Protein AF-A0A397BY00-F1 (afdb_monomer)

Solvent-accessible surface area (backbone atoms only — not comparable to full-atom values): 63494 Å² total; per-residue (Å²): 123,67,53,46,74,51,67,62,81,78,91,78,83,91,75,95,66,99,70,78,85,80,68,54,80,47,77,47,72,66,68,68,56,61,48,43,32,54,50,51,52,50,39,51,76,71,69,49,89,72,58,67,69,62,51,53,54,23,52,58,45,61,71,48,46,62,42,55,51,46,40,40,52,33,49,52,48,44,56,52,46,61,71,66,58,50,81,83,52,42,61,46,45,42,63,54,54,47,54,45,50,52,59,59,52,54,44,74,39,96,91,39,67,66,40,85,85,42,93,58,51,62,60,50,28,51,56,50,34,55,48,37,50,55,44,48,55,53,50,53,52,48,53,54,55,47,55,55,47,51,52,42,55,52,46,64,73,69,63,75,94,51,62,70,62,53,53,56,40,52,54,52,46,41,52,56,49,51,53,46,51,74,71,64,50,50,56,48,62,61,44,42,52,52,50,47,48,54,52,35,51,54,53,22,57,48,52,51,52,53,49,52,51,51,43,49,50,56,70,38,79,55,74,65,81,80,73,79,57,88,86,69,72,53,69,27,34,46,41,73,57,96,84,39,67,44,57,46,64,41,72,66,54,54,50,51,54,54,49,53,49,55,49,47,61,52,45,62,57,32,69,39,73,55,72,71,75,72,56,88,77,58,81,80,59,67,93,79,68,80,80,77,68,98,58,59,74,69,54,57,52,50,54,48,50,75,41,23,39,51,65,27,69,75,69,41,68,90,56,57,71,55,49,43,50,50,52,51,52,50,47,51,47,57,49,48,57,56,49,47,64,60,46,58,56,43,52,75,68,75,55,56,72,68,60,55,52,64,70,71,46,93,82,51,70,70,59,55,56,50,51,60,52,51,58,59,55,63,56,66,71,69,77,59,90,74,52,63,50,71,53,16,54,33,36,43,36,40,56,72,41,55,60,53,51,54,56,53,53,51,52,54,55,52,53,53,53,50,52,54,50,53,52,52,48,52,52,54,53,52,51,46,52,52,56,51,51,56,40,55,56,62,68,70,68,70,94,85,59,60,79,70,55,50,53,53,53,54,52,51,58,53,54,54,59,61,50,55,62,58,55,51,57,54,54,56,51,56,57,51,53,54,52,52,41,60,75,70,68,58,83,82,61,96,84,58,77,58,67,70,62,48,54,51,56,54,56,54,42,56,57,54,57,53,60,57,56,63,61,59,68,77,64,44,75,74,59,49,64,63,55,55,63,60,47,58,64,52,55,63,56,52,59,60,56,52,60,59,48,77,78,66,71,91,67,65,55,87,84,54,57,51,68,66,55,48,57,56,46,52,59,52,47,58,56,50,52,53,54,45,50,58,47,48,55,51,49,51,56,39,59,78,49,61,73,84,76,88,76,87,90,74,97,81,81,80,64,65,65,68,47,48,55,51,48,51,48,55,49,47,51,49,52,44,50,48,41,54,52,49,40,52,52,49,52,56,51,50,56,55,30,68,37,44,55,86,78,60,48,52,69,59,51,49,49,52,51,48,53,52,48,49,56,62,64,69,50,55,76,82,57,64,72,39,61,39,47,54,55,54,51,55,51,54,52,52,55,58,69,48,40,63,58,53,42,61,68,67,37,88,42,60,47,72,74,53,50,60,50,50,36,61,74,61,71,50,87,67,51,82,90,70,34,29,42,40,65,54,63,73,57,46,48,83,81,81,46,49,69,64,52,51,52,52,51,52,50,26,45,52,37,40,56,52,52,53,48,54,48,50,55,50,53,48,52,70,67,36,58,61,49,68,45,77,45,92,88,75,41,48,45,82,56,64,62,68,65,53,50,54,54,49,52,52,51,49,53,49,56,58,54,44,67,73,41,94,55,30,78,87,46,44,70,62,52,50,56,48,49,53,52,49,53,53,45,50,56,41,46,62,40,44,57,53,34,52,54,53,46,56,55,50,46,52,56,52,73,70,20,74,48,46,39,71,77,40,49,70,52,44,56,54,47,52,55,44,50,55,51,51,48,51,51,31,50,56,36,71,77,44,38,33,47,59,61,48,68,60,43,82,66,48,59,63,49,36,49,52,44,35,52,54,49,52,52,41,51,50,54,49,51,56,49,52,52,52,50,23,72,69,28,64,52,46,72,64,45,53,72,67,61,48,49,55,40,56,34,40,33,84,38,68,75,76,39,30,84,52,34,53,60,59,30,93,66,37,40,40,71,38,38,87,45,88,91,42,73,70,35,35,43,24,42,24,26,82,77,67,53,74,49,68,40,80,68,62,47,53,48,73,78,80,49,49,51,49,56,56,36,52,49,49,50,54,50,41,52,53,53,31,54,54,50,51,34,54,53,48,43,57,53,70,70,44,92,85,62,58,68,66,65,53,53,71,73,43,58,61,71,44,47,49,50,33,51,52,51,51,52,50,51,53,52,50,54,36,53,74,68,76,45,66,75,41,63,67,58,33,52,53,38,50,50,54,42,50,58,47,59,62,54,68,74,49,98,63,59,71,56,61,45,53,41,48,54,54,46,44,55,49,38,52,50,52,33,54,52,37,57,49,56,48,69,50,82,85,129

Secondary structure (DSSP, 8-state):
----B---------------------B---HHHHHHHHHHHHHHHTT----HHHHHHHHHHHHHHHHHHHHHHHHHHHHHHHHH--GGGHHHHHHHHHHHHHHHHGGGSTT----TT-TTHHHHHHHHHHHHHHHHHHHHHHHHHHHHHHHHHHHHHH--S-HHHHHHHHHHHHHHHHHHHHTT-TTHHHHHHHHHHHHHHHHHHHHHHHHHHHHHHHH--S-TTSSS-TT--EEEEEEEETTEEEEES-HHHHHHHHHHHHHHHHHHHHTSBPP-S--TTTTT--TTGGG-S---HHHHHHHHHHHBGGGHHHHSPTTHHHHHHHHHHHHHHHHHHHHHHHHGGGHHHHS-HHHHHHHH-SS-HHHHHHHHHHHHHHHGGG-----EEEETTEEEE-HHHHHHHHHHHHHHHHHHHHHHHHHHHHHHHHHHHHHHHHHHHHHH--S-S-HHHHHHHHHHHHHHHHHHHHHHHHHHHHHHHHHHHHHTT----TTPPPHHHHHHHHHHHHHHHHHHHHHHGGGHHHHHHHHHHHHHHHHHHHHHHHHHHHTT----TTTS-HHHHHHHHHHHHHHHHHHHHHHHHHHHHHHHTT---S--S-TTSSSHHHHHHHHHHHHHHHHHHHHHHHHHHHHHHHHHHTSBTTT--HHHHHHHHHHHHHHHHTS-TTTTTSHHHHHHHHHHHHHHHHHHHHHHHTSTT--HHHHHHHHHHTT--S-TTT-BHHHHHHTTHHHHSHHHHHHHHHHHHHHHHHHHHHHHHHHHHHH-BPPEEEETTTEEEE--HHHHHHHHHHHHHHHHHHTTSTTGGGTHHHHHHHHHHHHHHHHHHHHHHHHHHHHHHHHHHHHH-HHHHHH-HHHHHHHHHHHHHHHHHHHHHHH--BHHHHHTSTTHHHHHHHHHHHHHHHHHHHHHHHHHHHHHSGGGGGS-HHHHHHHHHTTT-HHHHHHHHHHH-SS--EEE---SS-TT-EEEEE-TT--EEEEEEEE-TTSS---HHHHHHHHHHHHHHHHHHHHHHHHHHHT-TT--HHHHHHHS-HHHHHHHHHHHHHHHHHHHHHTT----HHHHHHHHHHHHHHHHHHTS---HHHHHHHHHHHHHHHHHHHHHHHHTTSPP-

Sequence (1117 aa):
IVLHIVSKQQPLPATETDDGVDRDLSVAFNHQIVTLFKEVRNLEWLGYRVPFTLKMIAEDAKDKYPHAMSLDASLKAYASVCKRIKPAFETLCASFVRQVRTTIAKTFAKDNEIRWHADHLAEYALDLATKVELLCDKVDELGRKQLEIESHVDAMRRTGGDDPSLQASLERIQATVDELNLAGYSNLPVFVNQLNHTIGTVLAERLERELRHWVYAFTTDSHPVDHGFNNVVTAHQVLLQNQLLVLQPSVDQARSQWLAQLERMVAAVCNLDKINSATYDAFNKPAAASASSSTSPVRRRQKRKDQCFQDVLALLPRGLLLEAYETLLHKLRLMDEYVHTWLQYQALWDMDAQRVIASVGDQDIAKWEQLLVEIKRERTMFDSVATTKCFGPMSVHFHQVQAQVNVKYDLWHTEFLAFFGDMLSAHIAAFYAQVSTKRTTLEQHTLEAATSHVVATVTMVQDLRAHAVTWQHQMDAFSSGEKVLKRQRFKFPSTWPELGNVQGEWAAFLQLLQRKTDAMESQLPQLQAKIIDEHASLVAKIHATIADWDASKPLQGGVVAPKVALERLVVFDSRLALLAHESQQMDAARRALNLVGGRQHDDNMMTDDKTGLQRTMDELTGLREVWEQLAAVSARLDELKDTLWSAIQPRKLRKHLDDVLDMLKAFPARMQQYEAFEFFMATVQTYKAMNPLLGELKSDSIRERHWKQILRLLQVTSSFTELSLRHLWDAKLLTVHDASVKDIIRTAQGEMALDEFVRQVSEHWTTFALDLVNYQNRCRIIKGWDDMFAKLDEHLNSLQSMKQSPYYRVFAEQAESWEDRLTKVQSIFDYWIDVQRRWVYLEGIFFGSADIKQQLPKEYMRFQSVDNEFVSTMKRVSHKPLILDVAGIPNLYQSLERQQDMMGSIQRALGDYLERQRAAFPRFYFVGDEDLLEMIGNSKEPKQIQRHLSKMFAGIASFDMSDVANPNLITGLVSREGELVRLRDPVDPHAHDARINVWLALVEAQMRTTLAALLEDAVAQMADAGVNYIDWIELFPAQIVLLATQIQWTAQMESVLKANSSDFAGVTAHVERGLHILSEKVLFDLPQETRKKYEQLITELVHQRDVSRRLSKAPTL

InterPro domains:
  IPR013594 Dynein heavy chain, tail [PF08385] (24-124)
  IPR013602 Dynein heavy chain, linker [PF08393] (613-1017)
  IPR026983 Dynein heavy chain [PTHR46532] (177-1113)
  IPR042222 Dynein heavy chain, domain 2, N-terminal [G3DSA:1.20.140.100] (768-918)
  IPR042228 Dynein heavy chain, linker, subdomain 3 [G3DSA:3.20.180.20] (920-1022)

Organism: Aphanomyces astaci (NCBI:txid112090)

Foldseek 3Di:
DWFDQDFDDDDDDDDDDPDDDDGQGAGDDDCVLVVLLVVVVVCVVVVHDDPPVSVVSSVLCVVCVVLSVLQRVLSVLLVVLVVLDDPLCCQQLVVLNVLLVVLVVQCVDPVHPDTSPDPCSNVSSVSNNVSSVVSVVVSVVVVVLVVLLVVLLVVLLVDPDDLVSNLVSQVSNLVSLVVSLVVPGPPSVVSLVVSLVSSLLSLLVVLQVVLVLLLVLQVDQDELPPRPPVPDQAEWEFDQDPLATDIPPDLVVVVVVVVVVLVCSVCSQFQHFRRDNDCVVVVPDDPPPPPPDDDDPVVVVVVSNVTTSNCSVVSHDPCSSVSSVVSSVVLSVVVVVVVVVVNVLSCLVVDDLVVVDVVVDLPDLPVLLVVLVVLVVVLVVLPDPDQWGGRRSYIYGYNVVSVVSNVSSVVSSVVSLVSSLVSLQVVLVVLLVVLVVLLVVLVPDDCPDDPVSNLVNLVSLVVVVVVLVVSVVVLVSSVVSVVSSVVVVHDDDPSRPDSVVSVVSSVVSVVSSVVVVVVSVPPQPPLQPVLVVLQVVLLVLQVVLLVVLVVDQDFDQPPDDLVRNLVVLVVSLVVLVVSVVSNVVSVSSCVSRVVVDDDDDDPPDPPVSVCSSVVSNVVSVLSNVLSVLVNVLVVLVVVQQQAALVPDDLVVVLVSLVVSLVSLVPDDPVSCPGPSSVVSNVLSVLVNVCSVVSVLVPDPLDDPVLVVVVCVVLVPPDDSRNDGNNSVSVSSCPPDCVVVNVVSSVLSVLLVVVVVLLVVLVVCLQPDFFDWPDDPVLFTDGDDLVVVVVVLVVSLVVLVVLVVDPSCPVCVVSSVVSNVLSVLLVLLSVLRVLLVVLLVVVCCLPVVFPQVCVVCVVLVVLSVVLVVLVSVLRVVCVVPRRSSVSSVPPCSSVSSVVSSVSSVVSVVVLVVVLVVLCVLAVLCVLPDSVLSSQCQRPLQPQVSNLPCVVSSDVFFNGFDQPDPVGSQKGQWTAGPQGDTQGFPDIQHCPPPDSGNSVSVVVVVVRVVVSLVVLLVVLLVVVPDPPDDPLVSLVVGALVSNQVSVVVVLVVLVVVCVVVVHLPLVVSLVVLVVLLVVLVVVLPDDDPPRSNVSSVVNNVSSVVSNVVSVVSSPDDRD

pLDDT: mean 77.97, std 13.55, range [28.88, 94.75]

Mean predicted aligned error: 22.52 Å

Structure (mmCIF, N/CA/C/O backbone):
data_AF-A0A397BY00-F1
#
_entry.id   AF-A0A397BY00-F1
#
loop_
_atom_site.group_PDB
_atom_site.id
_atom_site.type_symbol
_atom_site.label_atom_id
_atom_site.label_alt_id
_atom_site.label_comp_id
_atom_site.label_asym_id
_atom_site.label_entity_id
_atom_site.label_seq_id
_atom_site.pdbx_PDB_ins_code
_atom_site.Cartn_x
_atom_site.Cartn_y
_atom_site.Cartn_z
_atom_site.occupancy
_atom_site.B_iso_or_equiv
_atom_site.auth_seq_id
_atom_site.auth_comp_id
_atom_site.auth_asym_id
_atom_site.auth_atom_id
_atom_site.pdbx_PDB_model_num
ATOM 1 N N . ILE A 1 1 ? 47.058 56.310 -39.323 1.00 33.47 1 ILE A N 1
ATOM 2 C CA . ILE A 1 1 ? 45.690 55.999 -38.841 1.00 33.47 1 ILE A CA 1
ATOM 3 C C . ILE A 1 1 ? 45.846 54.903 -37.808 1.00 33.47 1 ILE A C 1
ATOM 5 O O . ILE A 1 1 ? 46.424 53.874 -38.140 1.00 33.47 1 ILE A O 1
ATOM 9 N N . VAL A 1 2 ? 45.466 55.148 -36.558 1.00 34.44 2 VAL A N 1
ATOM 10 C CA . VAL A 1 2 ? 45.590 54.146 -35.493 1.00 34.44 2 VAL A CA 1
ATOM 11 C C . VAL A 1 2 ? 44.191 53.626 -35.200 1.00 34.44 2 VAL A C 1
ATOM 13 O O . VAL A 1 2 ? 43.306 54.416 -34.886 1.00 34.44 2 VAL A O 1
ATOM 16 N N . LEU A 1 3 ? 43.990 52.318 -35.364 1.00 38.38 3 LEU A N 1
ATOM 17 C CA . LEU A 1 3 ? 42.797 51.631 -34.878 1.00 38.38 3 LEU A CA 1
ATOM 18 C C . LEU A 1 3 ? 42.949 51.523 -33.364 1.00 38.38 3 LEU A C 1
ATOM 20 O O . LEU A 1 3 ? 43.630 50.633 -32.869 1.00 38.38 3 LEU A O 1
ATOM 24 N N . HIS A 1 4 ? 42.369 52.467 -32.631 1.00 46.97 4 HIS A N 1
ATOM 25 C CA . HIS A 1 4 ? 42.170 52.292 -31.202 1.00 46.97 4 HIS A CA 1
ATOM 26 C C . HIS A 1 4 ? 40.728 51.870 -30.972 1.00 46.97 4 HIS A C 1
ATOM 28 O O . HIS A 1 4 ? 39.802 52.614 -31.293 1.00 46.97 4 HIS A O 1
ATOM 34 N N . ILE A 1 5 ? 40.544 50.696 -30.374 1.00 46.03 5 ILE A N 1
ATOM 35 C CA . ILE A 1 5 ? 39.302 50.399 -29.673 1.00 46.03 5 ILE A CA 1
ATOM 36 C C . ILE A 1 5 ? 39.376 51.189 -28.363 1.00 46.03 5 ILE A C 1
ATOM 38 O O . ILE A 1 5 ? 40.030 50.772 -27.409 1.00 46.03 5 ILE A O 1
ATOM 42 N N . VAL A 1 6 ? 38.795 52.387 -28.343 1.00 46.38 6 VAL A N 1
ATOM 43 C CA . VAL A 1 6 ? 38.766 53.239 -27.147 1.00 46.38 6 VAL A CA 1
ATOM 44 C C . VAL A 1 6 ? 37.489 52.936 -26.371 1.00 46.38 6 VAL A C 1
ATOM 46 O O . VAL A 1 6 ? 36.406 53.025 -26.945 1.00 46.38 6 VAL A O 1
ATOM 49 N N . SER A 1 7 ? 37.589 52.631 -25.070 1.00 41.88 7 SER A N 1
ATOM 50 C CA . SER A 1 7 ? 36.405 52.644 -24.204 1.00 41.88 7 SER A CA 1
ATOM 51 C C . SER A 1 7 ? 35.971 54.091 -24.003 1.00 41.88 7 SER A C 1
ATOM 53 O O . SER A 1 7 ? 36.738 54.902 -23.477 1.00 41.88 7 SER A O 1
ATOM 55 N N . LYS A 1 8 ? 34.752 54.431 -24.402 1.00 38.41 8 LYS A N 1
ATOM 56 C CA . LYS A 1 8 ? 34.201 55.766 -24.175 1.00 38.41 8 LYS A CA 1
ATOM 57 C C . LYS A 1 8 ? 33.929 55.940 -22.670 1.00 38.41 8 LYS A C 1
ATOM 59 O O . LYS A 1 8 ? 32.948 55.412 -22.167 1.00 38.41 8 LYS A O 1
ATOM 64 N N . GLN A 1 9 ? 34.794 56.638 -21.930 1.00 38.53 9 GLN A N 1
ATOM 65 C CA . GLN A 1 9 ? 34.474 57.049 -20.556 1.00 38.53 9 GLN A CA 1
ATOM 66 C C . GLN A 1 9 ? 33.477 58.216 -20.614 1.00 38.53 9 GLN A C 1
ATOM 68 O O . GLN A 1 9 ? 33.835 59.317 -21.030 1.00 38.53 9 GLN A O 1
ATOM 73 N N . GLN A 1 10 ? 32.221 57.985 -20.223 1.00 32.59 10 GLN A N 1
ATOM 74 C CA . GLN A 1 10 ? 31.309 59.070 -19.846 1.00 32.59 10 GLN A CA 1
ATOM 75 C C . GLN A 1 10 ? 31.589 59.480 -18.388 1.00 32.59 10 GLN A C 1
ATOM 77 O O . GLN A 1 10 ? 31.719 58.599 -17.540 1.00 32.59 10 GLN A O 1
ATOM 82 N N . PRO A 1 11 ? 31.677 60.784 -18.061 1.00 42.22 11 PRO A N 1
ATOM 83 C CA . PRO A 1 11 ? 31.859 61.237 -16.688 1.00 42.22 11 PRO A CA 1
ATOM 84 C C . PRO A 1 11 ? 30.499 61.524 -16.037 1.00 42.22 11 PRO A C 1
ATOM 86 O O . PRO A 1 11 ? 29.864 62.494 -16.427 1.00 42.22 11 PRO A O 1
ATOM 89 N N . LEU A 1 12 ? 30.068 60.741 -15.041 1.00 32.81 12 LEU A N 1
ATOM 90 C CA . LEU A 1 12 ? 29.029 61.111 -14.055 1.00 32.81 12 LEU A CA 1
ATOM 91 C C . LEU A 1 12 ? 29.284 60.356 -12.722 1.00 32.81 12 LEU A C 1
ATOM 93 O O . LEU A 1 12 ? 29.947 59.318 -12.745 1.00 32.81 12 LEU A O 1
ATOM 97 N N . PRO A 1 13 ? 28.877 60.912 -11.559 1.00 42.53 13 PRO A N 1
ATOM 98 C CA . PRO A 1 13 ? 29.585 60.736 -10.292 1.00 42.53 13 PRO A CA 1
ATOM 99 C C . PRO A 1 13 ? 29.230 59.456 -9.528 1.00 42.53 13 PRO A C 1
ATOM 101 O O . PRO A 1 13 ? 28.162 58.872 -9.684 1.00 42.53 13 PRO A O 1
ATOM 104 N N . ALA A 1 14 ? 30.173 59.078 -8.666 1.00 43.72 14 ALA A N 1
ATOM 105 C CA . ALA A 1 14 ? 30.210 57.886 -7.836 1.00 43.72 14 ALA A CA 1
ATOM 106 C C . ALA A 1 14 ? 28.935 57.632 -7.015 1.00 43.72 14 ALA A C 1
ATOM 108 O O . ALA A 1 14 ? 28.558 58.444 -6.173 1.00 43.72 14 ALA A O 1
ATOM 109 N N . THR A 1 15 ? 28.369 56.436 -7.181 1.00 30.98 15 THR A N 1
ATOM 110 C CA . THR A 1 15 ? 27.769 55.679 -6.076 1.00 30.98 15 THR A CA 1
ATOM 111 C C . THR A 1 15 ? 28.239 54.232 -6.185 1.00 30.98 15 THR A C 1
ATOM 113 O O . THR A 1 15 ? 28.169 53.614 -7.244 1.00 30.98 15 THR A O 1
ATOM 116 N N . GLU A 1 16 ? 28.841 53.755 -5.102 1.00 43.88 16 GLU A N 1
ATOM 117 C CA . GLU A 1 16 ? 29.505 52.464 -4.976 1.00 43.88 16 GLU A CA 1
ATOM 118 C C . GLU A 1 16 ? 28.478 51.328 -4.942 1.00 43.88 16 GLU A C 1
ATOM 120 O O . GLU A 1 16 ? 27.829 51.103 -3.926 1.00 43.88 16 GLU A O 1
ATOM 125 N N . THR A 1 17 ? 28.374 50.591 -6.045 1.00 31.91 17 THR A N 1
ATOM 126 C CA . THR A 1 17 ? 28.085 49.150 -6.052 1.00 31.91 17 THR A CA 1
ATOM 127 C C . THR A 1 17 ? 28.830 48.556 -7.248 1.00 31.91 17 THR A C 1
ATOM 129 O O . THR A 1 17 ? 28.851 49.156 -8.319 1.00 31.91 17 THR A O 1
ATOM 132 N N . ASP A 1 18 ? 29.530 47.449 -7.020 1.00 40.88 18 ASP A N 1
ATOM 133 C CA . ASP A 1 18 ? 30.585 46.859 -7.858 1.00 40.88 18 ASP A CA 1
ATOM 134 C C . ASP A 1 18 ? 30.049 46.153 -9.126 1.00 40.88 18 ASP A C 1
ATOM 136 O O . ASP A 1 18 ? 30.393 45.007 -9.405 1.00 40.88 18 ASP A O 1
ATOM 140 N N . ASP A 1 19 ? 29.194 46.831 -9.900 1.00 34.84 19 ASP A N 1
ATOM 141 C CA . ASP A 1 19 ? 28.620 46.316 -11.146 1.00 34.84 19 ASP A CA 1
ATOM 142 C C . ASP A 1 19 ? 29.203 47.042 -12.372 1.00 34.84 19 ASP A C 1
ATOM 144 O O . ASP A 1 19 ? 28.926 48.206 -12.656 1.00 34.84 19 ASP A O 1
ATOM 148 N N . GLY A 1 20 ? 30.061 46.297 -13.075 1.00 37.47 20 GLY A N 1
ATOM 149 C CA . GLY A 1 20 ? 30.547 46.458 -14.450 1.00 37.47 20 GLY A CA 1
ATOM 150 C C . GLY A 1 20 ? 30.362 47.808 -15.153 1.00 37.47 20 GLY A C 1
ATOM 151 O O . GLY A 1 20 ? 29.305 48.108 -15.694 1.00 37.47 20 GLY A O 1
ATOM 152 N N . VAL A 1 21 ? 31.462 48.551 -15.303 1.00 40.06 21 VAL A N 1
ATOM 153 C CA . VAL A 1 21 ? 31.567 49.699 -16.221 1.00 40.06 21 VAL A CA 1
ATOM 154 C C . VAL A 1 21 ? 31.156 49.286 -17.644 1.00 40.06 21 VAL A C 1
ATOM 156 O O . VAL A 1 21 ? 31.852 48.485 -18.274 1.00 40.06 21 VAL A O 1
ATOM 159 N N . ASP A 1 22 ? 30.073 49.865 -18.163 1.00 43.28 22 ASP A N 1
ATOM 160 C CA . ASP A 1 22 ? 29.583 49.639 -19.527 1.00 43.28 22 ASP A CA 1
ATOM 161 C C . ASP A 1 22 ? 30.567 50.271 -20.537 1.00 43.28 22 ASP A C 1
ATOM 163 O O . ASP A 1 22 ? 30.790 51.485 -20.549 1.00 43.28 22 ASP A O 1
ATOM 167 N N . ARG A 1 23 ? 31.254 49.444 -21.337 1.00 53.88 23 ARG A N 1
ATOM 168 C CA . ARG A 1 23 ? 32.306 49.885 -22.275 1.00 53.88 23 ARG A CA 1
ATOM 169 C C . ARG A 1 23 ? 31.840 49.708 -23.719 1.00 53.88 23 ARG A C 1
ATOM 171 O O . ARG A 1 23 ? 31.816 48.589 -24.223 1.00 53.88 23 ARG A O 1
ATOM 178 N N . ASP A 1 24 ? 31.575 50.812 -24.411 1.00 55.69 24 ASP A N 1
ATOM 179 C CA . ASP A 1 24 ? 31.287 50.797 -25.851 1.00 55.69 24 ASP A CA 1
ATOM 180 C C . ASP A 1 24 ? 32.572 50.595 -26.676 1.00 55.69 24 ASP A C 1
ATOM 182 O O . ASP A 1 24 ? 33.529 51.367 -26.554 1.00 55.69 24 ASP A O 1
ATOM 186 N N . LEU A 1 25 ? 32.581 49.576 -27.545 1.00 62.22 25 LEU A N 1
ATOM 187 C CA . LEU A 1 25 ? 33.628 49.364 -28.549 1.00 62.22 25 LEU A CA 1
ATOM 188 C C . LEU A 1 25 ? 33.285 50.132 -29.831 1.00 62.22 25 LEU A C 1
ATOM 190 O O . LEU A 1 25 ? 32.212 49.949 -30.401 1.00 62.22 25 LEU A O 1
ATOM 194 N N . SER A 1 26 ? 34.215 50.952 -30.323 1.00 61.97 26 SER A N 1
ATOM 195 C CA . SER A 1 26 ? 34.074 51.640 -31.612 1.00 61.97 26 SER A CA 1
ATOM 196 C C . SER A 1 26 ? 35.350 51.538 -32.442 1.00 61.97 26 SER A C 1
ATOM 198 O O . SER A 1 26 ? 36.459 51.522 -31.903 1.00 61.97 26 SER A O 1
ATOM 200 N N . VAL A 1 27 ? 35.186 51.455 -33.763 1.00 65.81 27 VAL A N 1
ATOM 201 C CA . VAL A 1 27 ? 36.298 51.443 -34.717 1.00 65.81 27 VAL A CA 1
ATOM 202 C C . VAL A 1 27 ? 36.665 52.888 -35.046 1.00 65.81 27 VAL A C 1
ATOM 204 O O . VAL A 1 27 ? 35.949 53.569 -35.776 1.00 65.81 27 VAL A O 1
ATOM 207 N N . ALA A 1 28 ? 37.784 53.379 -34.511 1.00 61.69 28 ALA A N 1
ATOM 208 C CA . ALA A 1 28 ? 38.273 54.719 -34.826 1.00 61.69 28 ALA A CA 1
ATOM 209 C C . ALA A 1 28 ? 39.016 54.732 -36.177 1.00 61.69 28 ALA A C 1
ATOM 211 O O . ALA A 1 28 ? 40.104 54.167 -36.312 1.00 61.69 28 ALA A O 1
ATOM 212 N N . PHE A 1 29 ? 38.456 55.410 -37.182 1.00 65.25 29 PHE A N 1
ATOM 213 C CA . PHE A 1 29 ? 39.124 55.696 -38.455 1.00 65.25 29 PHE A CA 1
ATOM 214 C C . PHE A 1 29 ? 38.925 57.164 -38.856 1.00 65.25 29 PHE A C 1
ATOM 216 O O . PHE A 1 29 ? 37.900 57.773 -38.564 1.00 65.25 29 PHE A O 1
ATOM 223 N N . ASN A 1 30 ? 39.923 57.764 -39.513 1.00 65.88 30 ASN A N 1
ATOM 224 C CA . ASN A 1 30 ? 39.842 59.164 -39.933 1.00 65.88 30 ASN A CA 1
ATOM 225 C C . ASN A 1 30 ? 39.020 59.277 -41.231 1.00 65.88 30 ASN A C 1
ATOM 227 O O . ASN A 1 30 ? 39.463 58.843 -42.295 1.00 65.88 30 ASN A O 1
ATOM 231 N N . HIS A 1 31 ? 37.841 59.898 -41.148 1.00 66.44 31 HIS A N 1
ATOM 232 C CA . HIS A 1 31 ? 36.939 60.123 -42.284 1.00 66.44 31 HIS A CA 1
ATOM 233 C C . HIS A 1 31 ? 37.573 60.914 -43.441 1.00 66.44 31 HIS A C 1
ATOM 235 O O . HIS A 1 31 ? 37.146 60.752 -44.583 1.00 66.44 31 HIS A O 1
ATOM 241 N N . GLN A 1 32 ? 38.625 61.699 -43.181 1.00 66.38 32 GLN A N 1
ATOM 242 C CA . GLN A 1 32 ? 39.354 62.451 -44.209 1.00 66.38 32 GLN A CA 1
ATOM 243 C C . GLN A 1 32 ? 40.071 61.546 -45.224 1.00 66.38 32 GLN A C 1
ATOM 245 O O . GLN A 1 32 ? 40.323 61.952 -46.350 1.00 66.38 32 GLN A O 1
ATOM 250 N N . ILE A 1 33 ? 40.387 60.299 -44.863 1.00 67.62 33 ILE A N 1
ATOM 251 C CA . ILE A 1 33 ? 41.011 59.334 -45.784 1.00 67.62 33 ILE A CA 1
ATOM 252 C C . ILE A 1 33 ? 39.980 58.708 -46.731 1.00 67.62 33 ILE A C 1
ATOM 254 O O . ILE A 1 33 ? 40.301 58.365 -47.867 1.00 67.62 33 ILE A O 1
ATOM 258 N N . VAL A 1 34 ? 38.714 58.644 -46.305 1.00 66.62 34 VAL A N 1
ATOM 259 C CA . VAL A 1 34 ? 37.597 58.219 -47.159 1.00 66.62 34 VAL A CA 1
ATOM 260 C C . VAL A 1 34 ? 37.277 59.279 -48.206 1.00 66.62 34 VAL A C 1
ATOM 262 O O . VAL A 1 34 ? 36.989 58.960 -49.359 1.00 66.62 34 VAL A O 1
ATOM 265 N N . THR A 1 35 ? 37.327 60.552 -47.815 1.00 75.12 35 THR A N 1
ATOM 266 C CA . THR A 1 35 ? 37.188 61.662 -48.761 1.00 75.12 35 THR A CA 1
ATOM 267 C C . THR A 1 35 ? 38.394 61.726 -49.691 1.00 75.12 35 THR A C 1
ATOM 269 O O . THR A 1 35 ? 38.191 61.872 -50.890 1.00 75.12 35 THR A O 1
ATOM 272 N N . LEU A 1 36 ? 39.610 61.469 -49.189 1.00 76.19 36 LEU A N 1
ATOM 273 C CA . LEU A 1 36 ? 40.840 61.441 -49.987 1.00 76.19 36 LEU A CA 1
ATOM 274 C C . LEU A 1 36 ? 40.757 60.471 -51.173 1.00 76.19 36 LEU A C 1
ATOM 276 O O . LEU A 1 36 ? 41.010 60.884 -52.299 1.00 76.19 36 LEU A O 1
ATOM 280 N N . PHE A 1 37 ? 40.374 59.201 -50.978 1.00 73.56 37 PHE A N 1
ATOM 281 C CA . PHE A 1 37 ? 40.308 58.274 -52.119 1.00 73.56 37 PHE A CA 1
ATOM 282 C C . PHE A 1 37 ? 39.185 58.635 -53.105 1.00 73.56 37 PHE A C 1
ATOM 284 O O . PHE A 1 37 ? 39.332 58.424 -54.309 1.00 73.56 37 PHE A O 1
ATOM 291 N N . LYS A 1 38 ? 38.063 59.195 -52.624 1.00 76.81 38 LYS A N 1
ATOM 292 C CA . LYS A 1 38 ? 36.968 59.670 -53.488 1.00 76.81 38 LYS A CA 1
ATOM 293 C C . LYS A 1 38 ? 37.406 60.879 -54.312 1.00 76.81 38 LYS A C 1
ATOM 295 O O . LYS A 1 38 ? 37.105 60.933 -55.499 1.00 76.81 38 LYS A O 1
ATOM 300 N N . GLU A 1 39 ? 38.130 61.809 -53.700 1.00 80.19 39 GLU A N 1
ATOM 301 C CA . GLU A 1 39 ? 38.694 62.994 -54.346 1.00 80.19 39 GLU A CA 1
ATOM 302 C C . GLU A 1 39 ? 39.785 62.617 -55.346 1.00 80.19 39 GLU A C 1
ATOM 304 O O . GLU A 1 39 ? 39.720 63.064 -56.484 1.00 80.19 39 GLU A O 1
ATOM 309 N N . VAL A 1 40 ? 40.719 61.729 -54.987 1.00 80.00 40 VAL A N 1
ATOM 310 C CA . VAL A 1 40 ? 41.751 61.214 -55.902 1.00 80.00 40 VAL A CA 1
ATOM 311 C C . VAL A 1 40 ? 41.114 60.510 -57.101 1.00 80.00 40 VAL A C 1
ATOM 313 O O . VAL A 1 40 ? 41.461 60.827 -58.235 1.00 80.00 40 VAL A O 1
ATOM 316 N N . ARG A 1 41 ? 40.112 59.646 -56.884 1.00 78.12 41 ARG A N 1
ATOM 317 C CA . ARG A 1 41 ? 39.360 58.998 -57.973 1.00 78.12 41 ARG A CA 1
ATOM 318 C C . ARG A 1 41 ? 38.655 60.015 -58.874 1.00 78.12 41 ARG A C 1
ATOM 320 O O . ARG A 1 41 ? 38.694 59.885 -60.092 1.00 78.12 41 ARG A O 1
ATOM 327 N N . ASN A 1 42 ? 38.001 61.020 -58.288 1.00 80.56 42 ASN A N 1
ATOM 328 C CA . ASN A 1 42 ? 37.292 62.051 -59.048 1.00 80.56 42 ASN A CA 1
ATOM 329 C C . ASN A 1 42 ? 38.266 62.947 -59.836 1.00 80.56 42 ASN A C 1
ATOM 331 O O . ASN A 1 42 ? 37.981 63.294 -60.977 1.00 80.56 42 ASN A O 1
ATOM 335 N N . LEU A 1 43 ? 39.424 63.289 -59.262 1.00 81.88 43 LEU A N 1
ATOM 336 C CA . LEU A 1 43 ? 40.479 64.061 -59.924 1.00 81.88 43 LEU A CA 1
ATOM 337 C C . LEU A 1 43 ? 41.123 63.277 -61.077 1.00 81.88 43 LEU A C 1
ATOM 339 O O . LEU A 1 43 ? 41.380 63.863 -62.128 1.00 81.88 43 LEU A O 1
ATOM 343 N N . GLU A 1 44 ? 41.318 61.964 -60.920 1.00 76.88 44 GLU A N 1
ATOM 344 C CA . GLU A 1 44 ? 41.777 61.079 -61.999 1.00 76.88 44 GLU A CA 1
ATOM 345 C C . GLU A 1 44 ? 40.747 60.954 -63.129 1.00 76.88 44 GLU A C 1
ATOM 347 O O . GLU A 1 44 ? 41.114 61.041 -64.299 1.00 76.88 44 GLU A O 1
ATOM 352 N N . TRP A 1 45 ? 39.456 60.812 -62.807 1.00 80.25 45 TRP A N 1
ATOM 353 C CA . TRP A 1 45 ? 38.378 60.784 -63.808 1.00 80.25 45 TRP A CA 1
ATOM 354 C C . TRP A 1 45 ? 38.243 62.097 -64.584 1.00 80.25 45 TRP A C 1
ATOM 356 O O . TRP A 1 45 ? 37.875 62.083 -65.755 1.00 80.25 45 TRP A O 1
ATOM 366 N N . LEU A 1 46 ? 38.573 63.224 -63.951 1.00 83.31 46 LEU A N 1
ATOM 367 C CA . LEU A 1 46 ? 38.614 64.544 -64.581 1.00 83.31 46 LEU A CA 1
ATOM 368 C C . LEU A 1 46 ? 39.932 64.819 -65.336 1.00 83.31 46 LEU A C 1
ATOM 370 O O . LEU A 1 46 ? 40.081 65.887 -65.927 1.00 83.31 46 LEU A O 1
ATOM 374 N N . GLY A 1 47 ? 40.884 63.876 -65.343 1.00 77.38 47 GLY A N 1
ATOM 375 C CA . GLY A 1 47 ? 42.137 63.964 -66.103 1.00 77.38 47 GLY A CA 1
ATOM 376 C C . GLY A 1 47 ? 43.252 64.794 -65.450 1.00 77.38 47 GLY A C 1
ATOM 377 O O . GLY A 1 47 ? 44.248 65.102 -66.109 1.00 77.38 47 GLY A O 1
ATOM 378 N N . TYR A 1 48 ? 43.126 65.159 -64.171 1.00 81.06 48 TYR A N 1
ATOM 379 C CA . TYR A 1 48 ? 44.156 65.909 -63.443 1.00 81.06 48 TYR A CA 1
ATOM 380 C C . TYR A 1 48 ? 45.289 64.994 -62.947 1.00 81.06 48 TYR A C 1
ATOM 382 O O . TYR A 1 48 ? 45.062 63.863 -62.520 1.00 81.06 48 TYR A O 1
ATOM 390 N N . ARG A 1 49 ? 46.540 65.487 -62.959 1.00 73.12 49 ARG A N 1
ATOM 391 C CA . ARG A 1 49 ? 47.696 64.748 -62.417 1.00 73.12 49 ARG A CA 1
ATOM 392 C C . ARG A 1 49 ? 47.725 64.829 -60.890 1.00 73.12 49 ARG A C 1
ATOM 394 O O . ARG A 1 49 ? 48.030 65.880 -60.332 1.00 73.12 49 ARG A O 1
ATOM 401 N N . VAL A 1 50 ? 47.463 63.705 -60.229 1.00 79.06 50 VAL A N 1
ATOM 402 C CA . VAL A 1 50 ? 47.550 63.570 -58.768 1.00 79.06 50 VAL A CA 1
ATOM 403 C C . VAL A 1 50 ? 48.984 63.185 -58.354 1.00 79.06 50 VAL A C 1
ATOM 405 O O . VAL A 1 50 ? 49.581 62.318 -58.997 1.00 79.06 50 VAL A O 1
ATOM 408 N N . PRO A 1 51 ? 49.565 63.791 -57.295 1.00 83.06 51 PRO A N 1
ATOM 409 C CA . PRO A 1 51 ? 50.857 63.375 -56.749 1.00 83.06 51 PRO A CA 1
ATOM 410 C C . PRO A 1 51 ? 50.893 61.880 -56.406 1.00 83.06 51 PRO A C 1
ATOM 412 O O . PRO A 1 51 ? 49.990 61.369 -55.744 1.00 83.06 51 PRO A O 1
ATOM 415 N N . PHE A 1 52 ? 51.964 61.189 -56.808 1.00 75.31 52 PHE A N 1
ATOM 416 C CA . PHE A 1 52 ? 52.110 59.736 -56.635 1.00 75.31 52 PHE A CA 1
ATOM 417 C C . PHE A 1 52 ? 51.944 59.281 -55.176 1.00 75.31 52 PHE A C 1
ATOM 419 O O . PHE A 1 52 ? 51.318 58.262 -54.907 1.00 75.31 52 PHE A O 1
ATOM 426 N N . THR A 1 53 ? 52.430 60.077 -54.223 1.00 75.38 53 THR A N 1
ATOM 427 C CA . THR A 1 53 ? 52.284 59.809 -52.786 1.00 75.38 53 THR A CA 1
ATOM 428 C C . THR A 1 53 ? 50.823 59.797 -52.334 1.00 75.38 53 THR A C 1
ATOM 430 O O . THR A 1 53 ? 50.433 58.926 -51.563 1.00 75.38 53 THR A O 1
ATOM 433 N N . LEU A 1 54 ? 49.995 60.717 -52.839 1.00 76.31 54 LEU A N 1
ATOM 434 C CA . LEU A 1 54 ? 48.561 60.766 -52.534 1.00 76.31 54 LEU A CA 1
ATOM 435 C C . LEU A 1 54 ? 47.797 59.638 -53.226 1.00 76.31 54 LEU A C 1
ATOM 437 O O . LEU A 1 54 ? 46.877 59.082 -52.633 1.00 76.31 54 LEU A O 1
ATOM 441 N N . LYS A 1 55 ? 48.209 59.265 -54.441 1.00 75.25 55 LYS A N 1
ATOM 442 C CA . LYS A 1 55 ? 47.646 58.122 -55.163 1.00 75.25 55 LYS A CA 1
ATOM 443 C C . LYS A 1 55 ? 47.911 56.799 -54.439 1.00 75.25 55 LYS A C 1
ATOM 445 O O . LYS A 1 55 ? 46.975 56.044 -54.212 1.00 75.25 55 LYS A O 1
ATOM 450 N N . MET A 1 56 ? 49.143 56.567 -53.990 1.00 76.06 56 MET A N 1
ATOM 451 C CA . MET A 1 56 ? 49.524 55.357 -53.251 1.00 76.06 56 MET A CA 1
ATOM 452 C C . MET A 1 56 ? 48.784 55.242 -51.907 1.00 76.06 56 MET A C 1
ATOM 454 O O . MET A 1 56 ? 48.294 54.173 -51.558 1.00 76.06 56 MET A O 1
ATOM 458 N N . ILE A 1 57 ? 48.642 56.351 -51.168 1.00 74.12 57 ILE A N 1
ATOM 459 C CA . ILE A 1 57 ? 47.869 56.378 -49.913 1.00 74.12 57 ILE A CA 1
ATOM 460 C C . ILE A 1 57 ? 46.374 56.144 -50.180 1.00 74.12 57 ILE A C 1
ATOM 462 O O . ILE A 1 57 ? 45.707 55.482 -49.388 1.00 74.12 57 ILE A O 1
ATOM 466 N N . ALA A 1 58 ? 45.836 56.672 -51.284 1.00 73.88 58 ALA A N 1
ATOM 467 C CA . ALA A 1 58 ? 44.446 56.457 -51.676 1.00 73.88 58 ALA A CA 1
ATOM 468 C C . ALA A 1 58 ? 44.166 55.010 -52.119 1.00 73.88 58 ALA A C 1
ATOM 470 O O . ALA A 1 58 ? 43.102 54.492 -51.788 1.00 73.88 58 ALA A O 1
ATOM 471 N N . GLU A 1 59 ? 45.093 54.356 -52.825 1.00 74.44 59 GLU A N 1
ATOM 472 C CA . GLU A 1 59 ? 44.994 52.938 -53.203 1.00 74.44 59 GLU A CA 1
ATOM 473 C C . GLU A 1 59 ? 45.079 52.019 -51.972 1.00 74.44 59 GLU A C 1
ATOM 475 O O . GLU A 1 59 ? 44.172 51.217 -51.762 1.00 74.44 59 GLU A O 1
ATOM 480 N N . ASP A 1 60 ? 46.054 52.220 -51.075 1.00 72.38 60 ASP A N 1
ATOM 481 C CA . ASP A 1 60 ? 46.166 51.432 -49.832 1.00 72.38 60 ASP A CA 1
ATOM 482 C C . ASP A 1 60 ? 44.945 51.630 -48.907 1.00 72.38 60 ASP A C 1
ATOM 484 O O . ASP A 1 60 ? 44.435 50.692 -48.287 1.00 72.38 60 ASP A O 1
ATOM 488 N N . ALA A 1 61 ? 44.405 52.853 -48.847 1.00 72.56 61 ALA A N 1
ATOM 489 C CA . ALA A 1 61 ? 43.169 53.134 -48.123 1.00 72.56 61 ALA A CA 1
ATOM 490 C C . ALA A 1 61 ? 41.939 52.484 -48.775 1.00 72.56 61 ALA A C 1
ATOM 492 O O . ALA A 1 61 ? 41.056 52.015 -48.056 1.00 72.56 61 ALA A O 1
ATOM 493 N N . LYS A 1 62 ? 41.862 52.452 -50.111 1.00 74.56 62 LYS A N 1
ATOM 494 C CA . LYS A 1 62 ? 40.756 51.840 -50.863 1.00 74.56 62 LYS A CA 1
ATOM 495 C C . LYS A 1 62 ? 40.679 50.333 -50.618 1.00 74.56 62 LYS A C 1
ATOM 497 O O . LYS A 1 62 ? 39.571 49.828 -50.453 1.00 74.56 62 LYS A O 1
ATOM 502 N N . ASP A 1 63 ? 41.817 49.653 -50.538 1.00 74.06 63 ASP A N 1
ATOM 503 C CA . ASP A 1 63 ? 41.867 48.203 -50.322 1.00 74.06 63 ASP A CA 1
ATOM 504 C C . ASP A 1 63 ? 41.512 47.822 -48.875 1.00 74.06 63 ASP A C 1
ATOM 506 O O . ASP A 1 63 ? 40.819 46.835 -48.631 1.00 74.06 63 ASP A O 1
ATOM 510 N N . LYS A 1 64 ? 41.905 48.642 -47.893 1.00 71.69 64 LYS A N 1
ATOM 511 C CA . LYS A 1 64 ? 41.696 48.350 -46.460 1.00 71.69 64 LYS A CA 1
ATOM 512 C C . LYS A 1 64 ? 40.366 48.863 -45.894 1.00 71.69 64 LYS A C 1
ATOM 514 O O . LYS A 1 64 ? 39.869 48.331 -44.899 1.00 71.69 64 LYS A O 1
ATOM 519 N N . TYR A 1 65 ? 39.762 49.882 -46.508 1.00 75.81 65 TYR A N 1
ATOM 520 C CA . TYR A 1 65 ? 38.515 50.499 -46.035 1.00 75.81 65 TYR A CA 1
ATOM 521 C C . TYR A 1 65 ? 37.313 49.534 -45.928 1.00 75.81 65 TYR A C 1
ATOM 523 O O . TYR A 1 65 ? 36.616 49.599 -44.910 1.00 75.81 65 TYR A O 1
ATOM 531 N N . PRO A 1 66 ? 37.066 48.607 -46.879 1.00 79.62 66 PRO A N 1
ATOM 532 C CA . PRO A 1 66 ? 35.986 47.623 -46.763 1.00 79.62 66 PRO A CA 1
ATOM 533 C C . PRO A 1 66 ? 36.095 46.756 -45.502 1.00 79.62 66 PRO A C 1
ATOM 535 O O . PRO A 1 66 ? 35.090 46.512 -44.838 1.00 79.62 66 PRO A O 1
ATOM 538 N N . HIS A 1 67 ? 37.312 46.362 -45.113 1.00 77.12 67 HIS A N 1
ATOM 539 C CA . HIS A 1 67 ? 37.547 45.561 -43.910 1.00 77.12 67 HIS A CA 1
ATOM 540 C C . HIS A 1 67 ? 37.274 46.353 -42.624 1.00 77.12 67 HIS A C 1
ATOM 542 O O . HIS A 1 67 ? 36.659 45.831 -41.696 1.00 77.12 67 HIS A O 1
ATOM 548 N N . ALA A 1 68 ? 37.645 47.638 -42.584 1.00 74.00 68 ALA A N 1
ATOM 549 C CA . ALA A 1 68 ? 37.319 48.519 -41.461 1.00 74.00 68 ALA A CA 1
ATOM 550 C C . ALA A 1 68 ? 35.802 48.758 -41.324 1.00 74.00 68 ALA A C 1
ATOM 552 O O . ALA A 1 68 ? 35.284 48.789 -40.208 1.00 74.00 68 ALA A O 1
ATOM 553 N N . MET A 1 69 ? 35.080 48.886 -42.445 1.00 78.00 69 MET A N 1
ATOM 554 C CA . MET A 1 69 ? 33.615 49.009 -42.447 1.00 78.00 69 MET A CA 1
ATOM 555 C C . MET A 1 69 ? 32.933 47.709 -42.025 1.00 78.00 69 MET A C 1
ATOM 557 O O . MET A 1 69 ? 31.983 47.752 -41.248 1.00 78.00 69 MET A O 1
ATOM 561 N N . SER A 1 70 ? 33.448 46.561 -42.470 1.00 82.25 70 SER A N 1
ATOM 562 C CA . SER A 1 70 ? 32.979 45.240 -42.040 1.00 82.25 70 SER A CA 1
ATOM 563 C C . SER A 1 70 ? 33.138 45.051 -40.530 1.00 82.25 70 SER A C 1
ATOM 565 O O . SER A 1 70 ? 32.223 44.561 -39.872 1.00 82.25 70 SER A O 1
ATOM 567 N N . LEU A 1 71 ? 34.265 45.484 -39.954 1.00 79.25 71 LEU A N 1
ATOM 568 C CA . LEU A 1 71 ? 34.506 45.440 -38.508 1.00 79.25 71 LEU A CA 1
ATOM 569 C C . LEU A 1 71 ? 33.561 46.363 -37.729 1.00 79.25 71 LEU A C 1
ATOM 571 O O . LEU A 1 71 ? 32.998 45.940 -36.722 1.00 79.25 71 LEU A O 1
ATOM 575 N N . ASP A 1 72 ? 33.354 47.600 -38.191 1.00 78.62 72 ASP A N 1
ATOM 576 C CA . ASP A 1 72 ? 32.423 48.540 -37.550 1.00 78.62 72 ASP A CA 1
ATOM 577 C C . ASP A 1 72 ? 30.973 48.035 -37.617 1.00 78.62 72 ASP A C 1
ATOM 579 O O . ASP A 1 72 ? 30.254 48.063 -36.617 1.00 78.62 72 ASP A O 1
ATOM 583 N N . ALA A 1 73 ? 30.558 47.493 -38.767 1.00 82.44 73 ALA A N 1
ATOM 584 C CA . ALA A 1 73 ? 29.252 46.865 -38.938 1.00 82.44 73 ALA A CA 1
ATOM 585 C C . ALA A 1 73 ? 29.087 45.637 -38.029 1.00 82.44 73 ALA A C 1
ATOM 587 O O . ALA A 1 73 ? 28.072 45.527 -37.345 1.00 82.44 73 ALA A O 1
ATOM 588 N N . SER A 1 74 ? 30.100 44.768 -37.948 1.00 83.56 74 SER A N 1
ATOM 589 C CA . SER A 1 74 ? 30.080 43.571 -37.095 1.00 83.56 74 SER A CA 1
ATOM 590 C C . SER A 1 74 ? 30.031 43.927 -35.607 1.00 83.56 74 SER A C 1
ATOM 592 O O . SER A 1 74 ? 29.284 43.318 -34.849 1.00 83.56 74 SER A O 1
ATOM 594 N N . LEU A 1 75 ? 30.765 44.952 -35.161 1.00 81.44 75 LEU A N 1
ATOM 595 C CA . LEU A 1 75 ? 30.726 45.400 -33.764 1.00 81.44 75 LEU A CA 1
ATOM 596 C C . LEU A 1 75 ? 29.391 46.065 -33.404 1.00 81.44 75 LEU A C 1
ATOM 598 O O . LEU A 1 75 ? 28.860 45.817 -32.321 1.00 81.44 75 LEU A O 1
ATOM 602 N N . LYS A 1 76 ? 28.808 46.854 -34.315 1.00 82.25 76 LYS A N 1
ATOM 603 C CA . LYS A 1 76 ? 27.459 47.418 -34.138 1.00 82.25 76 LYS A CA 1
ATOM 604 C C . LYS A 1 76 ? 26.384 46.335 -34.122 1.00 82.25 76 LYS A C 1
ATOM 606 O O . LYS A 1 76 ? 25.493 46.392 -33.275 1.00 82.25 76 LYS A O 1
ATOM 611 N N . ALA A 1 77 ? 26.482 45.346 -35.011 1.00 83.81 77 ALA A N 1
ATOM 612 C CA . ALA A 1 77 ? 25.592 44.190 -35.038 1.00 83.81 77 ALA A CA 1
ATOM 613 C C . ALA A 1 77 ? 25.700 43.395 -33.731 1.00 83.81 77 ALA A C 1
ATOM 615 O O . ALA A 1 77 ? 24.689 43.171 -33.074 1.00 83.81 77 ALA A O 1
ATOM 616 N N . TYR A 1 78 ? 26.915 43.089 -33.271 1.00 84.06 78 TYR A N 1
ATOM 617 C CA . TYR A 1 78 ? 27.149 42.428 -31.988 1.00 84.06 78 TYR A CA 1
ATOM 618 C C . TYR A 1 78 ? 26.566 43.213 -30.802 1.00 84.06 78 TYR A C 1
ATOM 620 O O . TYR A 1 78 ? 25.865 42.633 -29.974 1.00 84.06 78 TYR A O 1
ATOM 628 N N . ALA A 1 79 ? 26.787 44.531 -30.730 1.00 81.25 79 ALA A N 1
ATOM 629 C CA . ALA A 1 79 ? 26.236 45.373 -29.666 1.00 81.25 79 ALA A CA 1
ATOM 630 C C . ALA A 1 79 ? 24.697 45.425 -29.701 1.00 81.25 79 ALA A C 1
ATOM 632 O O . ALA A 1 79 ? 24.047 45.385 -28.656 1.00 81.25 79 ALA A O 1
ATOM 633 N N . SER A 1 80 ? 24.104 45.481 -30.897 1.00 83.44 80 SER A N 1
ATOM 634 C CA . SER A 1 80 ? 22.652 45.429 -31.079 1.00 83.44 80 SER A CA 1
ATOM 635 C C . SER A 1 80 ? 22.076 44.074 -30.659 1.00 83.44 80 SER A C 1
ATOM 637 O O . SER A 1 80 ? 21.090 44.033 -29.927 1.00 83.44 80 SER A O 1
ATOM 639 N N . VAL A 1 81 ? 22.717 42.970 -31.046 1.00 84.44 81 VAL A N 1
ATOM 640 C CA . VAL A 1 81 ? 22.297 41.607 -30.695 1.00 84.44 81 VAL A CA 1
ATOM 641 C C . VAL A 1 81 ? 22.429 41.355 -29.199 1.00 84.44 81 VAL A C 1
ATOM 643 O O . VAL A 1 81 ? 21.489 40.846 -28.600 1.00 84.44 81 VAL A O 1
ATOM 646 N N . CYS A 1 82 ? 23.513 41.799 -28.557 1.00 79.75 82 CYS A N 1
ATOM 647 C CA . CYS A 1 82 ? 23.662 41.696 -27.102 1.00 79.75 82 CYS A CA 1
ATOM 648 C C . CYS A 1 82 ? 22.528 42.402 -26.346 1.00 79.75 82 CYS A C 1
ATOM 650 O O . CYS A 1 82 ? 22.069 41.886 -25.335 1.00 79.75 82 CYS A O 1
ATOM 652 N N . LYS A 1 83 ? 22.022 43.533 -26.860 1.00 81.56 83 LYS A N 1
ATOM 653 C CA . LYS A 1 83 ? 20.859 44.233 -26.282 1.00 81.56 83 LYS A CA 1
ATOM 654 C C . LYS A 1 83 ? 19.527 43.510 -26.515 1.00 81.56 83 LYS A C 1
ATOM 656 O O . LYS A 1 83 ? 18.570 43.764 -25.793 1.00 81.56 83 LYS A O 1
ATOM 661 N N . ARG A 1 84 ? 19.443 42.644 -27.529 1.00 79.12 84 ARG A N 1
ATOM 662 C CA . ARG A 1 84 ? 18.243 41.855 -27.860 1.00 79.12 84 ARG A CA 1
ATOM 663 C C . ARG A 1 84 ? 18.158 40.543 -27.074 1.00 79.12 84 ARG A C 1
ATOM 665 O O . ARG A 1 84 ? 17.067 39.985 -26.971 1.00 79.12 84 ARG A O 1
ATOM 672 N N . ILE A 1 85 ? 19.273 40.050 -26.530 1.00 79.88 85 ILE A N 1
ATOM 673 C CA . ILE A 1 85 ? 19.303 38.834 -25.708 1.00 79.88 85 ILE A CA 1
ATOM 674 C C . ILE A 1 85 ? 18.595 39.120 -24.378 1.00 79.88 85 ILE A C 1
ATOM 676 O O . ILE A 1 85 ? 19.053 39.924 -23.571 1.00 79.88 85 ILE A O 1
ATOM 680 N N . LYS A 1 86 ? 17.460 38.453 -24.149 1.00 71.12 86 LYS A N 1
ATOM 681 C CA . LYS A 1 86 ? 16.733 38.513 -22.876 1.00 71.12 86 LYS A CA 1
ATOM 682 C C . LYS A 1 86 ? 17.427 37.642 -21.806 1.00 71.12 86 LYS A C 1
ATOM 684 O O . LYS A 1 86 ? 18.010 36.616 -22.161 1.00 71.12 86 LYS A O 1
ATOM 689 N N . PRO A 1 87 ? 17.274 37.954 -20.502 1.00 70.06 87 PRO A N 1
ATOM 690 C CA . PRO A 1 87 ? 17.971 37.253 -19.411 1.00 70.06 87 PRO A CA 1
ATOM 691 C C . PRO A 1 87 ? 17.731 35.734 -19.371 1.00 70.06 87 PRO A C 1
ATOM 693 O O . PRO A 1 87 ? 18.639 34.963 -19.079 1.00 70.06 87 PRO A O 1
ATOM 696 N N . ALA A 1 88 ? 16.521 35.281 -19.722 1.00 64.94 88 ALA A N 1
ATOM 697 C CA . ALA A 1 88 ? 16.158 33.860 -19.710 1.00 64.94 88 ALA A CA 1
ATOM 698 C C . ALA A 1 88 ? 16.937 33.010 -20.736 1.00 64.94 88 ALA A C 1
ATOM 700 O O . ALA A 1 88 ? 17.130 31.818 -20.525 1.00 64.94 88 ALA A O 1
ATOM 701 N N . PHE A 1 89 ? 17.411 33.614 -21.830 1.00 72.00 89 PHE A N 1
ATOM 702 C CA . PHE A 1 89 ? 18.120 32.927 -22.921 1.00 72.00 89 PHE A CA 1
ATOM 703 C C . PHE A 1 89 ? 19.624 33.233 -22.935 1.00 72.00 89 PHE A C 1
ATOM 705 O O . PHE A 1 89 ? 20.366 32.699 -23.761 1.00 72.00 89 PHE A O 1
ATOM 712 N N . GLU A 1 90 ? 20.099 34.053 -21.994 1.00 74.25 90 GLU A N 1
ATOM 713 C CA . GLU A 1 90 ? 21.511 34.412 -21.861 1.00 74.25 90 GLU A CA 1
ATOM 714 C C . GLU A 1 90 ? 22.388 33.172 -21.643 1.00 74.25 90 GLU A C 1
ATOM 716 O O . GLU A 1 90 ? 23.461 33.051 -22.234 1.00 74.25 90 GLU A O 1
ATOM 721 N N . THR A 1 91 ? 21.893 32.201 -20.870 1.00 76.69 91 THR A N 1
ATOM 722 C CA . THR A 1 91 ? 22.592 30.941 -20.571 1.00 76.69 91 THR A CA 1
ATOM 723 C C . THR A 1 91 ? 22.810 30.070 -21.813 1.00 76.69 91 THR A C 1
ATOM 725 O O . THR A 1 91 ? 23.865 29.438 -21.927 1.00 76.69 91 THR A O 1
ATOM 728 N N . LEU A 1 92 ? 21.861 30.088 -22.758 1.00 79.12 92 LEU A N 1
ATOM 729 C CA . LEU A 1 92 ? 21.907 29.346 -24.024 1.00 79.12 92 LEU A CA 1
ATOM 730 C C . LEU A 1 92 ? 22.820 30.027 -25.054 1.00 79.12 92 LEU A C 1
ATOM 732 O O . LEU A 1 92 ? 23.574 29.354 -25.759 1.00 79.12 92 LEU A O 1
ATOM 736 N N . CYS A 1 93 ? 22.816 31.364 -25.096 1.00 80.81 93 CYS A N 1
ATOM 737 C CA . CYS A 1 93 ? 23.674 32.168 -25.976 1.00 80.81 93 CYS A CA 1
ATOM 738 C C . CYS A 1 93 ? 25.108 32.352 -25.449 1.00 80.81 93 CYS A C 1
ATOM 740 O O . CYS A 1 93 ? 25.982 32.810 -26.190 1.00 80.81 93 CYS A O 1
ATOM 742 N N . ALA A 1 94 ? 25.374 32.012 -24.183 1.00 79.56 94 ALA A N 1
ATOM 743 C CA . ALA A 1 94 ? 26.631 32.308 -23.496 1.00 79.56 94 ALA A CA 1
ATOM 744 C C . ALA A 1 94 ? 27.877 31.761 -24.212 1.00 79.56 94 ALA A C 1
ATOM 746 O O . ALA A 1 94 ? 28.919 32.420 -24.229 1.00 79.56 94 ALA A O 1
ATOM 747 N N . SER A 1 95 ? 27.793 30.575 -24.825 1.00 82.69 95 SER A N 1
ATOM 748 C CA . SER A 1 95 ? 28.910 29.986 -25.577 1.00 82.69 95 SER A CA 1
ATOM 749 C C . SER A 1 95 ? 29.233 30.782 -26.843 1.00 82.69 95 SER A C 1
ATOM 751 O O . SER A 1 95 ? 30.399 31.105 -27.072 1.00 82.69 95 SER A O 1
ATOM 753 N N . PHE A 1 96 ? 28.218 31.178 -27.612 1.00 81.75 96 PHE A N 1
ATOM 754 C CA . PHE A 1 96 ? 28.367 31.987 -28.824 1.00 81.75 96 PHE A CA 1
ATOM 755 C C . PHE A 1 96 ? 28.864 33.404 -28.502 1.00 81.75 96 PHE A C 1
ATOM 757 O O . PHE A 1 96 ? 29.816 33.891 -29.114 1.00 81.75 96 PHE A O 1
ATOM 764 N N . VAL A 1 97 ? 28.322 34.035 -27.454 1.00 83.50 97 VAL A N 1
ATOM 765 C CA . VAL A 1 97 ? 28.810 35.335 -26.962 1.00 83.50 97 VAL A CA 1
ATOM 766 C C . VAL A 1 97 ? 30.271 35.229 -26.509 1.00 83.50 97 VAL A C 1
ATOM 768 O O . VAL A 1 97 ? 31.084 36.100 -26.821 1.00 83.50 97 VAL A O 1
ATOM 771 N N . ARG A 1 98 ? 30.659 34.140 -25.832 1.00 83.06 98 ARG A N 1
ATOM 772 C CA . ARG A 1 98 ? 32.055 33.884 -25.442 1.00 83.06 98 ARG A CA 1
ATOM 773 C C . ARG A 1 98 ? 32.973 33.695 -26.653 1.00 83.06 98 ARG A C 1
ATOM 775 O O . ARG A 1 98 ? 34.112 34.159 -26.616 1.00 83.06 98 ARG A O 1
ATOM 782 N N . GLN A 1 99 ? 32.517 33.063 -27.731 1.00 81.75 99 GLN A N 1
ATOM 783 C CA . GLN A 1 99 ? 33.304 32.922 -28.964 1.00 81.75 99 GLN A CA 1
ATOM 784 C C . GLN A 1 99 ? 33.575 34.280 -29.631 1.00 81.75 99 GLN A C 1
ATOM 786 O O . GLN A 1 99 ? 34.710 34.556 -30.031 1.00 81.75 99 GLN A O 1
ATOM 791 N N . VAL A 1 100 ? 32.583 35.175 -29.667 1.00 82.25 100 VAL A N 1
ATOM 792 C CA . VAL A 1 100 ? 32.774 36.543 -30.178 1.00 82.25 100 VAL A CA 1
ATOM 793 C C . VAL A 1 100 ? 33.686 37.350 -29.245 1.00 82.25 100 VAL A C 1
ATOM 795 O O . VAL A 1 100 ? 34.670 37.933 -29.699 1.00 82.25 100 VAL A O 1
ATOM 798 N N . ARG A 1 101 ? 33.456 37.306 -27.924 1.00 81.75 101 ARG A N 1
ATOM 799 C CA . ARG A 1 101 ? 34.291 38.008 -26.927 1.00 81.75 101 ARG A CA 1
ATOM 800 C C . ARG A 1 101 ? 35.741 37.537 -26.913 1.00 81.75 101 ARG A C 1
ATOM 802 O O . ARG A 1 101 ? 36.632 38.362 -26.760 1.00 81.75 101 ARG A O 1
ATOM 809 N N . THR A 1 102 ? 36.004 36.240 -27.079 1.00 81.56 102 THR A N 1
ATOM 810 C CA . THR A 1 102 ? 37.383 35.723 -27.159 1.00 81.56 102 THR A CA 1
ATOM 811 C C . THR A 1 102 ? 38.073 36.167 -28.443 1.00 81.56 102 THR A C 1
ATOM 813 O O . THR A 1 102 ? 39.259 36.476 -28.411 1.00 81.56 102 THR A O 1
ATOM 816 N N . THR A 1 103 ? 37.336 36.268 -29.551 1.00 78.31 103 THR A N 1
ATOM 817 C CA . THR A 1 103 ? 37.856 36.804 -30.817 1.00 78.31 103 THR A CA 1
ATOM 818 C C . THR A 1 103 ? 38.203 38.290 -30.676 1.00 78.31 103 THR A C 1
ATOM 820 O O . THR A 1 103 ? 39.312 38.679 -31.020 1.00 78.31 103 THR A O 1
ATOM 823 N N . ILE A 1 104 ? 37.342 39.083 -30.026 1.00 76.19 104 ILE A N 1
ATOM 824 C CA . ILE A 1 104 ? 37.622 40.488 -29.681 1.00 76.19 104 ILE A CA 1
ATOM 825 C C . ILE A 1 104 ? 38.794 40.607 -28.689 1.00 76.19 104 ILE A C 1
ATOM 827 O O . ILE A 1 104 ? 39.645 41.471 -28.835 1.00 76.19 104 ILE A O 1
ATOM 831 N N . ALA A 1 105 ? 38.898 39.735 -27.684 1.00 72.44 105 ALA A N 1
ATOM 832 C CA . ALA A 1 105 ? 39.977 39.794 -26.694 1.00 72.44 105 ALA A CA 1
ATOM 833 C C . ALA A 1 105 ? 41.364 39.525 -27.305 1.00 72.44 105 ALA A C 1
ATOM 835 O O . ALA A 1 105 ? 42.356 40.100 -26.852 1.00 72.44 105 ALA A O 1
ATOM 836 N N . LYS A 1 106 ? 41.438 38.698 -28.359 1.00 71.81 106 LYS A N 1
ATOM 837 C CA . LYS A 1 106 ? 42.687 38.417 -29.086 1.00 71.81 106 LYS A CA 1
ATOM 838 C C . LYS A 1 106 ? 43.323 39.672 -29.694 1.00 71.81 106 LYS A C 1
ATOM 840 O O . LYS A 1 106 ? 44.527 39.647 -29.917 1.00 71.81 106 LYS A O 1
ATOM 845 N N . THR A 1 107 ? 42.575 40.761 -29.906 1.00 66.62 107 THR A N 1
ATOM 846 C CA . THR A 1 107 ? 43.105 42.019 -30.471 1.00 66.62 107 THR A CA 1
ATOM 847 C C . THR A 1 107 ? 43.867 42.884 -29.472 1.00 66.62 107 THR A C 1
ATOM 849 O O . THR A 1 107 ? 44.519 43.844 -29.873 1.00 66.62 107 THR A O 1
ATOM 852 N N . PHE A 1 108 ? 43.741 42.601 -28.172 1.00 63.06 108 PHE A N 1
ATOM 853 C CA . PHE A 1 108 ? 44.350 43.383 -27.088 1.00 63.06 108 PHE A CA 1
ATOM 854 C C . PHE A 1 108 ? 45.549 42.678 -26.435 1.00 63.06 108 PHE A C 1
ATOM 856 O O . PHE A 1 108 ? 46.096 43.168 -25.447 1.00 63.06 108 PHE A O 1
ATOM 863 N N . ALA A 1 109 ? 45.952 41.516 -26.955 1.00 62.19 109 ALA A N 1
ATOM 864 C CA . ALA A 1 109 ? 47.155 40.821 -26.511 1.00 62.19 109 ALA A CA 1
ATOM 865 C C . ALA A 1 109 ? 48.415 41.544 -27.028 1.00 62.19 109 ALA A C 1
ATOM 867 O O . ALA A 1 109 ? 48.421 42.040 -28.153 1.00 62.19 109 ALA A O 1
ATOM 868 N N . LYS A 1 110 ? 49.490 41.578 -26.221 1.00 53.34 110 LYS A N 1
ATOM 869 C CA . LYS A 1 110 ? 50.741 42.321 -26.505 1.00 53.34 110 LYS A CA 1
ATOM 870 C C . LYS A 1 110 ? 51.387 42.003 -27.864 1.00 53.34 110 LYS A C 1
ATOM 872 O O . LYS A 1 110 ? 52.068 42.869 -28.400 1.00 53.34 110 LYS A O 1
ATOM 877 N N . ASP A 1 111 ? 51.137 40.816 -28.416 1.00 50.03 111 ASP A N 1
ATOM 878 C CA . ASP A 1 111 ? 51.727 40.343 -29.677 1.00 50.03 111 ASP A CA 1
ATOM 879 C C . ASP A 1 111 ? 50.785 40.479 -30.891 1.00 50.03 111 ASP A C 1
ATOM 881 O O . ASP A 1 111 ? 51.133 40.041 -31.983 1.00 50.03 111 ASP A O 1
ATOM 885 N N . ASN A 1 112 ? 49.588 41.062 -30.727 1.00 53.19 112 ASN A N 1
ATOM 886 C CA . ASN A 1 112 ? 48.535 41.028 -31.750 1.00 53.19 112 ASN A CA 1
ATOM 887 C C . ASN A 1 112 ? 47.722 42.336 -31.826 1.00 53.19 112 ASN A C 1
ATOM 889 O O . ASN A 1 112 ? 46.494 42.332 -31.947 1.00 53.19 112 ASN A O 1
ATOM 893 N N . GLU A 1 113 ? 48.403 43.482 -31.731 1.00 55.88 113 GLU A N 1
ATOM 894 C CA . GLU A 1 113 ? 47.761 44.781 -31.942 1.00 55.88 113 GLU A CA 1
ATOM 895 C C . GLU A 1 113 ? 47.340 44.937 -33.410 1.00 55.88 113 GLU A C 1
ATOM 897 O O . GLU A 1 113 ? 48.162 45.171 -34.300 1.00 55.88 113 GLU A O 1
ATOM 902 N N . ILE A 1 114 ? 46.034 44.856 -33.666 1.00 60.69 114 ILE A N 1
ATOM 903 C CA . ILE A 1 114 ? 45.465 45.035 -35.004 1.00 60.69 114 ILE A CA 1
ATOM 904 C C . ILE A 1 114 ? 45.522 46.519 -35.389 1.00 60.69 114 ILE A C 1
ATOM 906 O O . ILE A 1 114 ? 44.592 47.296 -35.170 1.00 60.69 114 ILE A O 1
ATOM 910 N N . ARG A 1 115 ? 46.656 46.933 -35.957 1.00 61.31 115 ARG A N 1
ATOM 911 C CA . ARG A 1 115 ? 46.866 48.257 -36.563 1.00 61.31 115 ARG A CA 1
ATOM 912 C C . ARG A 1 115 ? 46.584 48.193 -38.072 1.00 61.31 115 ARG A C 1
ATOM 914 O O . ARG A 1 115 ? 46.574 47.124 -38.667 1.00 61.31 115 ARG A O 1
ATOM 921 N N . TRP A 1 116 ? 46.440 49.348 -38.731 1.00 56.41 116 TRP A N 1
ATOM 922 C CA . TRP A 1 116 ? 46.191 49.467 -40.188 1.00 56.41 116 TRP A CA 1
ATOM 923 C C . TRP A 1 116 ? 47.238 48.788 -41.103 1.00 56.41 116 TRP A C 1
ATOM 925 O O . TRP A 1 116 ? 47.034 48.706 -42.311 1.00 56.41 116 TRP A O 1
ATOM 935 N N . HIS A 1 117 ? 48.374 48.365 -40.545 1.00 55.53 117 HIS A N 1
ATOM 936 C CA . HIS A 1 117 ? 49.493 47.739 -41.259 1.00 55.53 117 HIS A CA 1
ATOM 937 C C . HIS A 1 117 ? 49.650 46.251 -40.889 1.00 55.53 117 HIS A C 1
ATOM 939 O O . HIS A 1 117 ? 50.701 45.682 -41.142 1.00 55.53 117 HIS A O 1
ATOM 945 N N . ALA A 1 118 ? 48.655 45.641 -40.233 1.00 61.53 118 ALA A N 1
ATOM 946 C CA . ALA A 1 118 ? 48.682 44.221 -39.900 1.00 61.53 118 ALA A CA 1
ATOM 947 C C . ALA A 1 118 ? 48.251 43.378 -41.111 1.00 61.53 118 ALA A C 1
ATOM 949 O O . ALA A 1 118 ? 47.145 43.560 -41.624 1.00 61.53 118 ALA A O 1
ATOM 950 N N . ASP A 1 119 ? 49.096 42.430 -41.517 1.00 61.03 119 ASP A N 1
ATOM 951 C CA . ASP A 1 119 ? 48.871 41.576 -42.695 1.00 61.03 119 ASP A CA 1
ATOM 952 C C . ASP A 1 119 ? 47.622 40.680 -42.559 1.00 61.03 119 ASP A C 1
ATOM 954 O O . ASP A 1 119 ? 46.980 40.339 -43.549 1.00 61.03 119 ASP A O 1
ATOM 958 N N . HIS A 1 120 ? 47.196 40.383 -41.326 1.00 69.25 120 HIS A N 1
ATOM 959 C CA . HIS A 1 120 ? 46.047 39.517 -41.021 1.00 69.25 120 HIS A CA 1
ATOM 960 C C . HIS A 1 120 ? 44.720 40.268 -40.773 1.00 69.25 120 HIS A C 1
ATOM 962 O O . HIS A 1 120 ? 43.751 39.679 -40.288 1.00 69.25 120 HIS A O 1
ATOM 968 N N . LEU A 1 121 ? 44.632 41.570 -41.088 1.00 72.88 121 LEU A N 1
ATOM 969 C CA . LEU A 1 121 ? 43.417 42.374 -40.849 1.00 72.88 121 LEU A CA 1
ATOM 970 C C . LEU A 1 121 ? 42.188 41.834 -41.604 1.00 72.88 121 LEU A C 1
ATOM 972 O O . LEU A 1 121 ? 41.085 41.832 -41.057 1.00 72.88 121 LEU A O 1
ATOM 976 N N . ALA A 1 122 ? 42.373 41.375 -42.845 1.00 71.56 122 ALA A N 1
ATOM 977 C CA . ALA A 1 122 ? 41.292 40.838 -43.672 1.00 71.56 122 ALA A CA 1
ATOM 978 C C . ALA A 1 122 ? 40.748 39.507 -43.121 1.00 71.56 122 ALA A C 1
ATOM 980 O O . ALA A 1 122 ? 39.533 39.324 -43.049 1.00 71.56 122 ALA A O 1
ATOM 981 N N . GLU A 1 123 ? 41.640 38.616 -42.677 1.00 77.81 123 GLU A N 1
ATOM 982 C CA . GLU A 1 123 ? 41.287 37.327 -42.066 1.00 77.81 123 GLU A CA 1
ATOM 983 C C . GLU A 1 123 ? 40.550 37.530 -40.739 1.00 77.81 123 GLU A C 1
ATOM 985 O O . GLU A 1 123 ? 39.513 36.912 -40.501 1.00 77.81 123 GLU A O 1
ATOM 990 N N . TYR A 1 124 ? 41.026 38.461 -39.908 1.00 79.44 124 TYR A N 1
ATOM 991 C CA . TYR A 1 124 ? 40.375 38.805 -38.647 1.00 79.44 124 TYR A CA 1
ATOM 992 C C . TYR A 1 124 ? 38.989 39.439 -38.849 1.00 79.44 124 TYR A C 1
ATOM 994 O O . TYR A 1 124 ? 38.042 39.094 -38.142 1.00 79.44 124 TYR A O 1
ATOM 1002 N N . ALA A 1 125 ? 38.845 40.354 -39.815 1.00 78.19 125 ALA A N 1
ATOM 1003 C CA . ALA A 1 125 ? 37.560 40.985 -40.118 1.00 78.19 125 ALA A CA 1
ATOM 1004 C C . ALA A 1 125 ? 36.509 39.966 -40.585 1.00 78.19 125 ALA A C 1
ATOM 1006 O O . ALA A 1 125 ? 35.348 40.074 -40.193 1.00 78.19 125 ALA A O 1
ATOM 1007 N N . LEU A 1 126 ? 36.921 38.967 -41.372 1.00 82.81 126 LEU A N 1
ATOM 1008 C CA . LEU A 1 126 ? 36.050 37.887 -41.834 1.00 82.81 126 LEU A CA 1
ATOM 1009 C C . LEU A 1 126 ? 35.700 36.900 -40.704 1.00 82.81 126 LEU A C 1
ATOM 1011 O O . LEU A 1 126 ? 34.539 36.522 -40.556 1.00 82.81 126 LEU A O 1
ATOM 1015 N N . ASP A 1 127 ? 36.671 36.520 -39.869 1.00 82.00 127 ASP A N 1
ATOM 1016 C CA . ASP A 1 127 ? 36.450 35.632 -38.715 1.00 82.00 127 ASP A CA 1
ATOM 1017 C C . ASP A 1 127 ? 35.519 36.270 -37.668 1.00 82.00 127 ASP A C 1
ATOM 1019 O O . ASP A 1 127 ? 34.644 35.606 -37.112 1.00 82.00 127 ASP A O 1
ATOM 1023 N N . LEU A 1 128 ? 35.642 37.580 -37.422 1.00 83.38 128 LEU A N 1
ATOM 1024 C CA . LEU A 1 128 ? 34.718 38.285 -36.533 1.00 83.38 128 LEU A CA 1
ATOM 1025 C C . LEU A 1 128 ? 33.318 38.406 -37.150 1.00 83.38 128 LEU A C 1
ATOM 1027 O O . LEU A 1 128 ? 32.340 38.155 -36.449 1.00 83.38 128 LEU A O 1
ATOM 1031 N N . ALA A 1 129 ? 33.213 38.766 -38.433 1.00 84.00 129 ALA A N 1
ATOM 1032 C CA . ALA A 1 129 ? 31.927 38.912 -39.116 1.00 84.00 129 ALA A CA 1
ATOM 1033 C C . ALA A 1 129 ? 31.135 37.596 -39.125 1.00 84.00 129 ALA A C 1
ATOM 1035 O O . ALA A 1 129 ? 29.992 37.575 -38.681 1.00 84.00 129 ALA A O 1
ATOM 1036 N N . THR A 1 130 ? 31.770 36.484 -39.503 1.00 87.44 130 THR A N 1
ATOM 1037 C CA . THR A 1 130 ? 31.133 35.152 -39.533 1.00 87.44 130 THR A CA 1
ATOM 1038 C C . THR A 1 130 ? 30.641 34.695 -38.157 1.00 87.44 130 THR A C 1
ATOM 1040 O O . THR A 1 130 ? 29.540 34.163 -38.031 1.00 87.44 130 THR A O 1
ATOM 1043 N N . LYS A 1 131 ? 31.413 34.942 -37.090 1.00 85.31 131 LYS A N 1
ATOM 1044 C CA . LYS A 1 131 ? 30.997 34.613 -35.714 1.00 85.31 131 LYS A CA 1
ATOM 1045 C C . LYS A 1 131 ? 29.870 35.504 -35.201 1.00 85.31 131 LYS A C 1
ATOM 1047 O O . LYS A 1 131 ? 29.039 35.037 -34.423 1.00 85.31 131 LYS A O 1
ATOM 1052 N N . VAL A 1 132 ? 29.846 36.777 -35.595 1.00 87.00 132 VAL A N 1
ATOM 1053 C CA . VAL A 1 132 ? 28.754 37.695 -35.248 1.00 87.00 132 VAL A CA 1
ATOM 1054 C C . VAL A 1 132 ? 27.482 37.336 -36.015 1.00 87.00 132 VAL A C 1
ATOM 1056 O O . VAL A 1 132 ? 26.426 37.303 -35.397 1.00 87.00 132 VAL A O 1
ATOM 1059 N N . GLU A 1 133 ? 27.571 37.003 -37.304 1.00 86.38 133 GLU A N 1
ATOM 1060 C CA . GLU A 1 133 ? 26.435 36.522 -38.106 1.00 86.38 133 GLU A CA 1
ATOM 1061 C C . GLU A 1 133 ? 25.838 35.237 -37.521 1.00 86.38 133 GLU A C 1
ATOM 1063 O O . GLU A 1 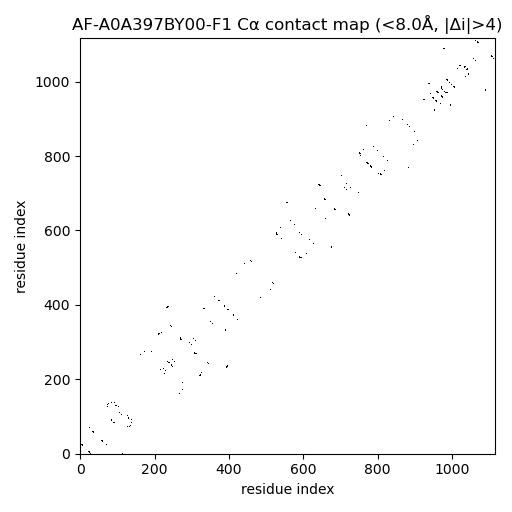133 ? 24.635 35.180 -37.276 1.00 86.38 133 GLU A O 1
ATOM 1068 N N . LEU A 1 134 ? 26.676 34.261 -37.153 1.00 87.25 134 LEU A N 1
ATOM 1069 C CA . LEU A 1 134 ? 26.217 33.042 -36.482 1.00 87.25 134 LEU A CA 1
ATOM 1070 C C . LEU A 1 134 ? 25.496 33.338 -35.154 1.00 87.25 134 LEU A C 1
ATOM 1072 O O . LEU A 1 134 ? 24.497 32.695 -34.827 1.00 87.25 134 LEU A O 1
ATOM 1076 N N . LEU A 1 135 ? 25.986 34.313 -34.379 1.00 86.44 135 LEU A N 1
ATOM 1077 C CA . LEU A 1 135 ? 25.318 34.759 -33.156 1.00 86.44 135 LEU A CA 1
ATOM 1078 C C . LEU A 1 135 ? 23.969 35.431 -33.464 1.00 86.44 135 LEU A C 1
ATOM 1080 O O . LEU A 1 135 ? 23.006 35.169 -32.747 1.00 86.44 135 LEU A O 1
ATOM 1084 N N . CYS A 1 136 ? 23.881 36.267 -34.505 1.00 85.38 136 CYS A N 1
ATOM 1085 C CA . CYS A 1 136 ? 22.623 36.881 -34.946 1.00 85.38 136 CYS A CA 1
ATOM 1086 C C . CYS A 1 136 ? 21.574 35.811 -35.268 1.00 85.38 136 CYS A C 1
ATOM 1088 O O . CYS A 1 136 ? 20.487 35.836 -34.691 1.00 85.38 136 CYS A O 1
ATOM 1090 N N . ASP A 1 137 ? 21.927 34.843 -36.118 1.00 86.75 137 ASP A N 1
ATOM 1091 C CA . ASP A 1 137 ? 21.017 33.785 -36.565 1.00 86.75 137 ASP A CA 1
ATOM 1092 C C . ASP A 1 137 ? 20.509 32.952 -35.386 1.00 86.75 137 ASP A C 1
ATOM 1094 O O . ASP A 1 137 ? 19.311 32.681 -35.264 1.00 86.75 137 ASP A O 1
ATOM 1098 N N . LYS A 1 138 ? 21.411 32.600 -34.459 1.00 84.38 138 LYS A N 1
ATOM 1099 C CA . LYS A 1 138 ? 21.065 31.809 -33.274 1.00 84.38 138 LYS A CA 1
ATOM 1100 C C . LYS A 1 138 ? 20.199 32.571 -32.276 1.00 84.38 138 LYS A C 1
ATOM 1102 O O . LYS A 1 138 ? 19.333 31.956 -31.655 1.00 84.38 138 LYS A O 1
ATOM 1107 N N . VAL A 1 139 ? 20.396 33.881 -32.124 1.00 85.75 139 VAL A N 1
ATOM 1108 C CA . VAL A 1 139 ? 19.548 34.732 -31.270 1.00 85.75 139 VAL A CA 1
ATOM 1109 C C . VAL A 1 139 ? 18.173 34.956 -31.905 1.00 85.75 139 VAL A C 1
ATOM 1111 O O . VAL A 1 139 ? 17.170 34.950 -31.192 1.00 85.75 139 VAL A O 1
ATOM 1114 N N . ASP A 1 140 ? 18.096 35.095 -33.229 1.00 84.31 140 ASP A N 1
ATOM 1115 C CA . ASP A 1 140 ? 16.828 35.231 -33.952 1.00 84.31 140 ASP A CA 1
ATOM 1116 C C . ASP A 1 140 ? 15.996 33.940 -33.899 1.00 84.31 140 ASP A C 1
ATOM 1118 O O . ASP A 1 140 ? 14.781 33.992 -33.695 1.00 84.31 140 ASP A O 1
ATOM 1122 N N . GLU A 1 141 ? 16.642 32.777 -34.024 1.00 85.38 141 GLU A N 1
ATOM 1123 C CA . GLU A 1 141 ? 16.025 31.459 -33.839 1.00 85.38 141 GLU A CA 1
ATOM 1124 C C . GLU A 1 141 ? 15.446 31.296 -32.424 1.00 85.38 141 GLU A C 1
ATOM 1126 O O . GLU A 1 141 ? 14.259 30.988 -32.271 1.00 85.38 141 GLU A O 1
ATOM 1131 N N . LEU A 1 142 ? 16.240 31.604 -31.390 1.00 84.38 142 LEU A N 1
ATOM 1132 C CA . LEU A 1 142 ? 15.791 31.570 -29.994 1.00 84.38 142 LEU A CA 1
ATOM 1133 C C . LEU A 1 142 ? 14.655 32.557 -29.721 1.00 84.38 142 LEU A C 1
ATOM 1135 O O . LEU A 1 142 ? 13.733 32.229 -28.979 1.00 84.38 142 LEU A O 1
ATOM 1139 N N . GLY A 1 143 ? 14.674 33.736 -30.346 1.00 83.50 143 GLY A N 1
ATOM 1140 C CA . GLY A 1 143 ? 13.604 34.724 -30.220 1.00 83.50 143 GLY A CA 1
ATOM 1141 C C . GLY A 1 143 ? 12.245 34.208 -30.705 1.00 83.50 143 GLY A C 1
ATOM 1142 O O . GLY A 1 143 ? 11.227 34.492 -30.074 1.00 83.50 143 GLY A O 1
ATOM 1143 N N . ARG A 1 144 ? 12.208 33.406 -31.782 1.00 86.50 144 ARG A N 1
ATOM 1144 C CA . ARG A 1 144 ? 10.964 32.767 -32.259 1.00 86.50 144 ARG A CA 1
ATOM 1145 C C . ARG A 1 144 ? 10.492 31.684 -31.294 1.00 86.50 144 ARG A C 1
ATOM 1147 O O . ARG A 1 144 ? 9.332 31.698 -30.889 1.00 86.50 144 ARG A O 1
ATOM 1154 N N . LYS A 1 145 ? 11.401 30.799 -30.870 1.00 85.50 145 LYS A N 1
ATOM 1155 C CA . LYS A 1 145 ? 11.088 29.719 -29.919 1.00 85.50 145 LYS A CA 1
ATOM 1156 C C . LYS A 1 145 ? 10.640 30.243 -28.558 1.00 85.50 145 LYS A C 1
ATOM 1158 O O . LYS A 1 145 ? 9.758 29.669 -27.929 1.00 85.50 145 LYS A O 1
ATOM 1163 N N . GLN A 1 146 ? 11.176 31.381 -28.132 1.00 83.94 146 GLN A N 1
ATOM 1164 C CA . GLN A 1 146 ? 10.725 32.071 -26.934 1.00 83.94 146 GLN A CA 1
ATOM 1165 C C . GLN A 1 146 ? 9.259 32.506 -27.023 1.00 83.94 146 GLN A C 1
ATOM 1167 O O . GLN A 1 146 ? 8.514 32.287 -26.072 1.00 83.94 146 GLN A O 1
ATOM 1172 N N . LEU A 1 147 ? 8.843 33.117 -28.135 1.00 86.00 147 LEU A N 1
ATOM 1173 C CA . LEU A 1 147 ? 7.458 33.563 -28.310 1.00 86.00 147 LEU A CA 1
ATOM 1174 C C . LEU A 1 147 ? 6.477 32.380 -28.315 1.00 86.00 147 LEU A C 1
ATOM 1176 O O . LEU A 1 147 ? 5.382 32.495 -27.768 1.00 86.00 147 LEU A O 1
ATOM 1180 N N . GLU A 1 148 ? 6.882 31.236 -28.877 1.00 86.75 148 GLU A N 1
ATOM 1181 C CA . GLU A 1 148 ? 6.110 29.985 -28.828 1.00 86.75 148 GLU A CA 1
ATOM 1182 C C . GLU A 1 148 ? 5.937 29.487 -27.381 1.00 86.75 148 GLU A C 1
ATOM 1184 O O . GLU A 1 148 ? 4.812 29.233 -26.942 1.00 86.75 148 GLU A O 1
ATOM 1189 N N . ILE A 1 149 ? 7.028 29.423 -26.605 1.00 87.12 149 ILE A N 1
ATOM 1190 C CA . ILE A 1 149 ? 6.993 29.004 -25.193 1.00 87.12 149 ILE A CA 1
ATOM 1191 C C . ILE A 1 149 ? 6.152 29.976 -24.351 1.00 87.12 149 ILE A C 1
ATOM 1193 O O . ILE A 1 149 ? 5.288 29.534 -23.595 1.00 87.12 149 ILE A O 1
ATOM 1197 N N . GLU A 1 150 ? 6.356 31.291 -24.492 1.00 86.75 150 GLU A N 1
ATOM 1198 C CA . GLU A 1 150 ? 5.591 32.319 -23.769 1.00 86.75 150 GLU A CA 1
ATOM 1199 C C . GLU A 1 150 ? 4.088 32.223 -24.087 1.00 86.75 150 GLU A C 1
ATOM 1201 O O . GLU A 1 150 ? 3.263 32.268 -23.174 1.00 86.75 150 GLU A O 1
ATOM 1206 N N . SER A 1 151 ? 3.717 31.987 -25.351 1.00 87.81 151 SER A N 1
ATOM 1207 C CA . SER A 1 151 ? 2.318 31.806 -25.756 1.00 87.81 151 SER A CA 1
ATOM 1208 C C . SER A 1 151 ? 1.664 30.584 -25.101 1.00 87.81 151 SER A C 1
ATOM 1210 O O . SER A 1 151 ? 0.526 30.673 -24.628 1.00 87.81 151 SER A O 1
ATOM 1212 N N . HIS A 1 152 ? 2.373 29.454 -25.022 1.00 85.00 152 HIS A N 1
ATOM 1213 C CA . HIS A 1 152 ? 1.871 28.249 -24.358 1.00 85.00 152 HIS A CA 1
ATOM 1214 C C . HIS A 1 152 ? 1.788 28.410 -22.834 1.00 85.00 152 HIS A C 1
ATOM 1216 O O . HIS A 1 152 ? 0.811 27.969 -22.227 1.00 85.00 152 HIS A O 1
ATOM 1222 N N . VAL A 1 153 ? 2.746 29.105 -22.215 1.00 86.44 153 VAL A N 1
ATOM 1223 C CA . VAL A 1 153 ? 2.692 29.448 -20.784 1.00 86.44 153 VAL A CA 1
ATOM 1224 C C . VAL A 1 153 ? 1.514 30.379 -20.474 1.00 86.44 153 VAL A C 1
ATOM 1226 O O . VAL A 1 153 ? 0.796 30.160 -19.496 1.00 86.44 153 VAL A O 1
ATOM 1229 N N . ASP A 1 154 ? 1.233 31.358 -21.333 1.00 83.81 154 ASP A N 1
ATOM 1230 C CA . ASP A 1 154 ? 0.062 32.229 -21.195 1.00 83.81 154 ASP A CA 1
ATOM 1231 C C . ASP A 1 154 ? -1.264 31.491 -21.436 1.00 83.81 154 ASP A C 1
ATOM 1233 O O . ASP A 1 154 ? -2.269 31.781 -20.779 1.00 83.81 154 ASP A O 1
ATOM 1237 N N . ALA A 1 155 ? -1.287 30.499 -22.330 1.00 82.50 155 ALA A N 1
ATOM 1238 C CA . ALA A 1 155 ? -2.451 29.637 -22.520 1.00 82.50 155 ALA A CA 1
ATOM 1239 C C . ALA A 1 155 ? -2.768 28.822 -21.252 1.00 82.50 155 ALA A C 1
ATOM 1241 O O . ALA A 1 155 ? -3.942 28.688 -20.892 1.00 82.50 155 ALA A O 1
ATOM 1242 N N . MET A 1 156 ? -1.749 28.361 -20.515 1.00 81.81 156 MET A N 1
ATOM 1243 C CA . MET A 1 156 ? -1.926 27.671 -19.226 1.00 81.81 156 MET A CA 1
ATOM 1244 C C . MET A 1 156 ? -2.513 28.580 -18.129 1.00 81.81 156 MET A C 1
ATOM 1246 O O . MET A 1 156 ? -3.229 28.097 -17.251 1.00 81.81 156 MET A O 1
ATOM 1250 N N . ARG A 1 157 ? -2.286 29.903 -18.201 1.00 81.50 157 ARG A N 1
ATOM 1251 C CA . ARG A 1 157 ? -2.904 30.893 -17.291 1.00 81.50 157 ARG A CA 1
ATOM 1252 C C . ARG A 1 157 ? -4.401 31.098 -17.558 1.00 81.50 157 ARG A C 1
ATOM 1254 O O . ARG A 1 157 ? -5.160 31.401 -16.632 1.00 81.50 157 ARG A O 1
ATOM 1261 N N . ARG A 1 158 ? -4.824 30.981 -18.825 1.00 74.94 158 ARG A N 1
ATOM 1262 C CA . ARG A 1 158 ? -6.180 31.334 -19.298 1.00 74.94 158 ARG A CA 1
ATOM 1263 C C . ARG A 1 158 ? -7.139 30.148 -19.436 1.00 74.94 158 ARG A C 1
ATOM 1265 O O . ARG A 1 158 ? -8.345 30.362 -19.386 1.00 74.94 158 ARG A O 1
ATOM 1272 N N . THR A 1 159 ? -6.634 28.933 -19.637 1.00 64.88 159 THR A N 1
ATOM 1273 C CA . THR A 1 159 ? -7.457 27.724 -19.821 1.00 64.88 159 THR A CA 1
ATOM 1274 C C . THR A 1 159 ? -8.194 27.339 -18.534 1.00 64.88 159 THR A C 1
ATOM 1276 O O . THR A 1 159 ? -7.610 27.310 -17.451 1.00 64.88 159 THR A O 1
ATOM 1279 N N . GLY A 1 160 ? -9.499 27.076 -18.648 1.00 56.75 160 GLY A N 1
ATOM 1280 C CA . GLY A 1 160 ? -10.358 26.687 -17.530 1.00 56.75 160 GLY A CA 1
ATOM 1281 C C . GLY A 1 160 ? -10.502 25.171 -17.414 1.00 56.75 160 GLY A C 1
ATOM 1282 O O . GLY A 1 160 ? -10.756 24.511 -18.414 1.00 56.75 160 GLY A O 1
ATOM 1283 N N . GLY A 1 161 ? -10.353 24.651 -16.193 1.00 55.66 161 GLY A N 1
ATOM 1284 C CA . GLY A 1 161 ? -10.924 23.386 -15.703 1.00 55.66 161 GLY A CA 1
ATOM 1285 C C . GLY A 1 161 ? -10.437 22.048 -16.275 1.00 55.66 161 GLY A C 1
ATOM 1286 O O . GLY A 1 161 ? -10.587 21.049 -15.583 1.00 55.66 161 GLY A O 1
ATOM 1287 N N . ASP A 1 162 ? -9.849 22.005 -17.471 1.00 59.47 162 ASP A N 1
ATOM 1288 C CA . ASP A 1 162 ? -9.593 20.733 -18.158 1.00 59.47 162 ASP A CA 1
ATOM 1289 C C . ASP A 1 162 ? -8.126 20.282 -18.063 1.00 59.47 162 ASP A C 1
ATOM 1291 O O . ASP A 1 162 ? -7.245 20.816 -18.748 1.00 59.47 162 ASP A O 1
ATOM 1295 N N . ASP A 1 163 ? -7.889 19.221 -17.285 1.00 62.66 163 ASP A N 1
ATOM 1296 C CA . ASP A 1 163 ? -6.635 18.453 -17.187 1.00 62.66 163 ASP A CA 1
ATOM 1297 C C . ASP A 1 163 ? -5.968 18.128 -18.544 1.00 62.66 163 ASP A C 1
ATOM 1299 O O . ASP A 1 163 ? -4.759 18.349 -18.677 1.00 62.66 163 ASP A O 1
ATOM 1303 N N . PRO A 1 164 ? -6.689 17.679 -19.600 1.00 71.62 164 PRO A N 1
ATOM 1304 C CA . PRO A 1 164 ? -6.044 17.346 -20.874 1.00 71.62 164 PRO A CA 1
ATOM 1305 C C . PRO A 1 164 ? -5.451 18.566 -21.595 1.00 71.62 164 PRO A C 1
ATOM 1307 O O . PRO A 1 164 ? -4.496 18.427 -22.358 1.00 71.62 164 PRO A O 1
ATOM 1310 N N . SER A 1 165 ? -5.978 19.772 -21.355 1.00 75.19 165 SER A N 1
ATOM 1311 C CA . SER A 1 165 ? -5.479 20.997 -22.000 1.00 75.19 165 SER A CA 1
ATOM 1312 C C . SER A 1 165 ? -4.122 21.450 -21.438 1.00 75.19 165 SER A C 1
ATOM 1314 O O . SER A 1 165 ? -3.277 21.968 -22.177 1.00 75.19 165 SER A O 1
ATOM 1316 N N . LEU A 1 166 ? -3.889 21.200 -20.144 1.00 77.81 166 LEU A N 1
ATOM 1317 C CA . LEU A 1 166 ? -2.624 21.469 -19.462 1.00 77.81 166 LEU A CA 1
ATOM 1318 C C . LEU A 1 166 ? -1.534 20.505 -19.922 1.00 77.81 166 LEU A C 1
ATOM 1320 O O . LEU A 1 166 ? -0.443 20.944 -20.287 1.00 77.81 166 LEU A O 1
ATOM 1324 N N . GLN A 1 167 ? -1.854 19.212 -19.982 1.00 80.94 167 GLN A N 1
ATOM 1325 C CA . GLN A 1 167 ? -0.923 18.197 -20.465 1.00 80.94 167 GLN A CA 1
ATOM 1326 C C . GLN A 1 167 ? -0.516 18.460 -21.925 1.00 80.94 167 GLN A C 1
ATOM 1328 O O . GLN A 1 167 ? 0.674 18.495 -22.230 1.00 80.94 167 GLN A O 1
ATOM 1333 N N . ALA A 1 168 ? -1.475 18.772 -22.803 1.00 81.75 168 ALA A N 1
ATOM 1334 C CA . ALA A 1 168 ? -1.188 19.108 -24.200 1.00 81.75 168 ALA A CA 1
ATOM 1335 C C . ALA A 1 168 ? -0.298 20.359 -24.355 1.00 81.75 168 ALA A C 1
ATOM 1337 O O . ALA A 1 168 ? 0.479 20.466 -25.305 1.00 81.75 168 ALA A O 1
ATOM 1338 N N . SER A 1 169 ? -0.405 21.324 -23.435 1.00 84.06 169 SER A N 1
ATOM 1339 C CA . SER A 1 169 ? 0.448 22.519 -23.440 1.00 84.06 169 SER A CA 1
ATOM 1340 C C . SER A 1 169 ? 1.879 22.193 -22.999 1.00 84.06 169 SER A C 1
ATOM 1342 O O . SER A 1 169 ? 2.823 22.680 -23.617 1.00 84.06 169 SER A O 1
ATOM 1344 N N . LEU A 1 170 ? 2.056 21.325 -21.996 1.00 85.19 170 LEU A N 1
ATOM 1345 C CA . LEU A 1 170 ? 3.374 20.848 -21.560 1.00 85.19 170 LEU A CA 1
ATOM 1346 C C . LEU A 1 170 ? 4.063 19.975 -22.618 1.00 85.19 170 LEU A C 1
ATOM 1348 O O . LEU A 1 170 ? 5.254 20.153 -22.856 1.00 85.19 170 LEU A O 1
ATOM 1352 N N . GLU A 1 171 ? 3.324 19.100 -23.304 1.00 84.50 171 GLU A N 1
ATOM 1353 C CA . GLU A 1 171 ? 3.850 18.271 -24.402 1.00 84.50 171 GLU A CA 1
ATOM 1354 C C . GLU A 1 171 ? 4.395 19.127 -25.556 1.00 84.50 171 GLU A C 1
ATOM 1356 O O . GLU A 1 171 ? 5.464 18.843 -26.097 1.00 84.50 171 GLU A O 1
ATOM 1361 N N . ARG A 1 172 ? 3.710 20.227 -25.896 1.00 84.75 172 ARG A N 1
ATOM 1362 C CA . ARG A 1 172 ? 4.188 21.182 -26.911 1.00 84.75 172 ARG A CA 1
ATOM 1363 C C . ARG A 1 172 ? 5.446 21.922 -26.470 1.00 84.75 172 ARG A C 1
ATOM 1365 O O . ARG A 1 172 ? 6.365 22.064 -27.269 1.00 84.75 172 ARG A O 1
ATOM 1372 N N . ILE A 1 173 ? 5.516 22.355 -25.209 1.00 87.44 173 ILE A N 1
ATOM 1373 C CA . ILE A 1 173 ? 6.719 23.008 -24.672 1.00 87.44 173 ILE A CA 1
ATOM 1374 C C . ILE A 1 173 ? 7.898 22.017 -24.643 1.00 87.44 173 ILE A C 1
ATOM 1376 O O . ILE A 1 173 ? 9.015 22.396 -24.992 1.00 87.44 173 ILE A O 1
ATOM 1380 N N . GLN A 1 174 ? 7.662 20.748 -24.291 1.00 87.12 174 GLN A N 1
ATOM 1381 C CA . GLN A 1 174 ? 8.682 19.696 -24.339 1.00 87.12 174 GLN A CA 1
ATOM 1382 C C . GLN A 1 174 ? 9.204 19.483 -25.767 1.00 87.12 174 GLN A C 1
ATOM 1384 O O . GLN A 1 174 ? 10.417 19.426 -25.952 1.00 87.12 174 GLN A O 1
ATOM 1389 N N . ALA A 1 175 ? 8.326 19.464 -26.777 1.00 84.31 175 ALA A N 1
ATOM 1390 C CA . ALA A 1 175 ? 8.739 19.370 -28.178 1.00 84.31 175 ALA A CA 1
ATOM 1391 C C . ALA A 1 175 ? 9.652 20.539 -28.593 1.00 84.31 175 ALA A C 1
ATOM 1393 O O . ALA A 1 175 ? 10.693 20.323 -29.212 1.00 84.31 175 ALA A O 1
ATOM 1394 N N . THR A 1 176 ? 9.329 21.772 -28.183 1.00 84.56 176 THR A N 1
ATOM 1395 C CA . THR A 1 176 ? 10.195 22.936 -28.434 1.00 84.56 176 THR A CA 1
ATOM 1396 C C . THR A 1 176 ? 11.555 22.808 -27.735 1.00 84.56 176 THR A C 1
ATOM 1398 O O . THR A 1 176 ? 12.576 23.202 -28.293 1.00 84.56 176 THR A O 1
ATOM 1401 N N . VAL A 1 177 ? 11.608 22.244 -26.525 1.00 85.12 177 VAL A N 1
ATOM 1402 C CA . VAL A 1 177 ? 12.868 22.006 -25.796 1.00 85.12 177 VAL A CA 1
ATOM 1403 C C . VAL A 1 177 ? 13.700 20.890 -26.435 1.00 85.12 177 VAL A C 1
ATOM 1405 O O . VAL A 1 177 ? 14.926 21.007 -26.493 1.00 85.12 177 VAL A O 1
ATOM 1408 N N . ASP A 1 178 ? 13.064 19.849 -26.969 1.00 82.69 178 ASP A N 1
ATOM 1409 C CA . ASP A 1 178 ? 13.747 18.784 -27.708 1.00 82.69 178 ASP A CA 1
ATOM 1410 C C . ASP A 1 178 ? 14.360 19.317 -29.017 1.00 82.69 178 ASP A C 1
ATOM 1412 O O . ASP A 1 178 ? 15.495 18.968 -29.353 1.00 82.69 178 ASP A O 1
ATOM 1416 N N . GLU A 1 179 ? 13.678 20.235 -29.712 1.00 82.94 179 GLU A N 1
ATOM 1417 C CA . GLU A 1 179 ? 14.237 20.960 -30.865 1.00 82.94 179 GLU A CA 1
ATOM 1418 C C . GLU A 1 179 ? 15.471 21.797 -30.480 1.00 82.94 179 GLU A C 1
ATOM 1420 O O . GLU A 1 179 ? 16.475 21.786 -31.196 1.00 82.94 179 GLU A O 1
ATOM 1425 N N . LEU A 1 180 ? 15.452 22.466 -29.319 1.00 82.75 180 LEU A N 1
ATOM 1426 C CA . LEU A 1 180 ? 16.617 23.200 -28.803 1.00 82.75 180 LEU A CA 1
ATOM 1427 C C . LEU A 1 180 ? 17.789 22.268 -28.451 1.00 82.75 180 LEU A C 1
ATOM 1429 O O . LEU A 1 180 ? 18.950 22.642 -28.629 1.00 82.75 180 LEU A O 1
ATOM 1433 N N . ASN A 1 181 ? 17.511 21.051 -27.979 1.00 82.12 181 ASN A N 1
ATOM 1434 C CA . ASN A 1 181 ? 18.543 20.046 -27.729 1.00 82.12 181 ASN A CA 1
ATOM 1435 C C . ASN A 1 181 ? 19.184 19.560 -29.039 1.00 82.12 181 ASN A C 1
ATOM 1437 O O . ASN A 1 181 ? 20.408 19.497 -29.149 1.00 82.12 181 ASN A O 1
ATOM 1441 N N . LEU A 1 182 ? 18.361 19.294 -30.060 1.00 81.31 182 LEU A N 1
ATOM 1442 C CA . LEU A 1 182 ? 18.819 18.918 -31.402 1.00 81.31 182 LEU A CA 1
ATOM 1443 C C . LEU A 1 182 ? 19.658 20.023 -32.063 1.00 81.31 182 LEU A C 1
ATOM 1445 O O . LEU A 1 182 ? 20.624 19.723 -32.762 1.00 81.31 182 LEU A O 1
ATOM 1449 N N . ALA A 1 183 ? 19.336 21.292 -31.804 1.00 76.50 183 ALA A N 1
ATOM 1450 C CA . ALA A 1 183 ? 20.083 22.446 -32.303 1.00 76.50 183 ALA A CA 1
ATOM 1451 C C . ALA A 1 183 ? 21.437 22.683 -31.594 1.00 76.50 183 ALA A C 1
ATOM 1453 O O . ALA A 1 183 ? 22.190 23.572 -32.002 1.00 76.50 183 ALA A O 1
ATOM 1454 N N . GLY A 1 184 ? 21.772 21.898 -30.561 1.00 74.38 184 GLY A N 1
ATOM 1455 C CA . GLY A 1 184 ? 23.101 21.875 -29.940 1.00 74.38 184 GLY A CA 1
ATOM 1456 C C . GLY A 1 184 ? 23.415 23.055 -29.014 1.00 74.38 184 GLY A C 1
ATOM 1457 O O . GLY A 1 184 ? 24.588 23.382 -28.816 1.00 74.38 184 GLY A O 1
ATOM 1458 N N . TYR A 1 185 ? 22.401 23.717 -28.443 1.00 79.19 185 TYR A N 1
ATOM 1459 C CA . TYR A 1 185 ? 22.621 24.827 -27.511 1.00 79.19 185 TYR A CA 1
ATOM 1460 C C . TYR A 1 185 ? 23.272 24.358 -26.197 1.00 79.19 185 TYR A C 1
ATOM 1462 O O . TYR A 1 185 ? 22.835 23.412 -25.541 1.00 79.19 185 TYR A O 1
ATOM 1470 N N . SER A 1 186 ? 24.320 25.062 -25.769 1.00 72.94 186 SER A N 1
ATOM 1471 C CA . SER A 1 186 ? 25.002 24.809 -24.494 1.00 72.94 186 SER A CA 1
ATOM 1472 C C . SER A 1 186 ? 24.158 25.254 -23.295 1.00 72.94 186 SER A C 1
ATOM 1474 O O . SER A 1 186 ? 23.460 26.255 -23.385 1.00 72.94 186 SER A O 1
ATOM 1476 N N . ASN A 1 187 ? 24.301 24.588 -22.143 1.00 77.62 187 ASN A N 1
ATOM 1477 C CA . ASN A 1 187 ? 23.611 24.915 -20.880 1.00 77.62 187 ASN A CA 1
ATOM 1478 C C . ASN A 1 187 ? 22.080 24.729 -20.879 1.00 77.62 187 ASN A C 1
ATOM 1480 O O . ASN A 1 187 ? 21.403 25.264 -19.998 1.00 77.62 187 ASN A O 1
ATOM 1484 N N . LEU A 1 188 ? 21.539 23.905 -21.784 1.00 80.62 188 LEU A N 1
ATOM 1485 C CA . LEU A 1 188 ? 20.117 23.539 -21.802 1.00 80.62 188 LEU A CA 1
ATOM 1486 C C . LEU A 1 188 ? 19.554 23.083 -20.436 1.00 80.62 188 LEU A C 1
ATOM 1488 O O . LEU A 1 188 ? 18.454 23.509 -20.096 1.00 80.62 188 LEU A O 1
ATOM 1492 N N . PRO A 1 189 ? 20.277 22.316 -19.588 1.00 80.69 189 PRO A N 1
ATOM 1493 C CA . PRO A 1 189 ? 19.761 21.923 -18.273 1.00 80.69 189 PRO A CA 1
ATOM 1494 C C . PRO A 1 189 ? 19.456 23.104 -17.337 1.00 80.69 189 PRO A C 1
ATOM 1496 O O . PRO A 1 189 ? 18.512 23.044 -16.555 1.00 80.69 189 PRO A O 1
ATOM 1499 N N . VAL A 1 190 ? 20.228 24.194 -17.417 1.00 81.88 190 VAL A N 1
ATOM 1500 C CA . VAL A 1 190 ? 20.009 25.392 -16.587 1.00 81.88 190 VAL A CA 1
ATOM 1501 C C . VAL A 1 190 ? 18.763 26.139 -17.057 1.00 81.88 190 VAL A C 1
ATOM 1503 O O . VAL A 1 190 ? 17.943 26.540 -16.233 1.00 81.88 190 VAL A O 1
ATOM 1506 N N . PHE A 1 191 ? 18.590 26.258 -18.374 1.00 83.44 191 PHE A N 1
ATOM 1507 C CA . PHE A 1 191 ? 17.393 26.836 -18.981 1.00 83.44 191 PHE A CA 1
ATOM 1508 C C . PHE A 1 191 ? 16.133 26.025 -18.649 1.00 83.44 191 PHE A C 1
ATOM 1510 O O . PHE A 1 191 ? 15.140 26.595 -18.209 1.00 83.44 191 PHE A O 1
ATOM 1517 N N . VAL A 1 192 ? 16.185 24.694 -18.772 1.00 84.75 192 VAL A N 1
ATOM 1518 C CA . VAL A 1 192 ? 15.059 23.805 -18.433 1.00 84.75 192 VAL A CA 1
ATOM 1519 C C . VAL A 1 192 ? 14.682 23.922 -16.954 1.00 84.75 192 VAL A C 1
ATOM 1521 O O . VAL A 1 192 ? 13.499 23.955 -16.625 1.00 84.75 192 VAL A O 1
ATOM 1524 N N . ASN A 1 193 ? 15.655 24.077 -16.052 1.00 83.50 193 ASN A N 1
ATOM 1525 C CA . ASN A 1 193 ? 15.374 24.317 -14.634 1.00 83.50 193 ASN A CA 1
ATOM 1526 C C . ASN A 1 193 ? 14.689 25.671 -14.385 1.00 83.50 193 ASN A C 1
ATOM 1528 O O . ASN A 1 193 ? 13.747 25.740 -13.595 1.00 83.50 193 ASN A O 1
ATOM 1532 N N . GLN A 1 194 ? 15.122 26.736 -15.065 1.00 83.31 194 GLN A N 1
ATOM 1533 C CA . GLN A 1 194 ? 14.472 28.050 -14.983 1.00 83.31 194 GLN A CA 1
ATOM 1534 C C . GLN A 1 194 ? 13.049 28.008 -15.557 1.00 83.31 194 GLN A C 1
ATOM 1536 O O . GLN A 1 194 ? 12.123 28.514 -14.928 1.00 83.31 194 GLN A O 1
ATOM 1541 N N . LEU A 1 195 ? 12.858 27.333 -16.693 1.00 85.06 195 LEU A N 1
ATOM 1542 C CA . LEU A 1 195 ? 11.556 27.144 -17.328 1.00 85.06 195 LEU A CA 1
ATOM 1543 C C . LEU A 1 195 ? 10.598 26.345 -16.433 1.00 85.06 195 LEU A C 1
ATOM 1545 O O . LEU A 1 195 ? 9.464 26.769 -16.218 1.00 85.06 195 LEU A O 1
ATOM 1549 N N . ASN A 1 196 ? 11.063 25.241 -15.840 1.00 87.81 196 ASN A N 1
ATOM 1550 C CA . ASN A 1 196 ? 10.290 24.464 -14.869 1.00 87.81 196 ASN A CA 1
ATOM 1551 C C . ASN A 1 196 ? 9.921 25.301 -13.632 1.00 87.81 196 ASN A C 1
ATOM 1553 O O . ASN A 1 196 ? 8.818 25.157 -13.110 1.00 87.81 196 ASN A O 1
ATOM 1557 N N . HIS A 1 197 ? 10.792 26.206 -13.175 1.00 86.25 197 HIS A N 1
ATOM 1558 C CA . HIS A 1 197 ? 10.458 27.121 -12.082 1.00 86.25 197 HIS A CA 1
ATOM 1559 C C . HIS A 1 197 ? 9.350 28.110 -12.479 1.00 86.25 197 HIS A C 1
ATOM 1561 O O . HIS A 1 197 ? 8.383 28.264 -11.737 1.00 86.25 197 HIS A O 1
ATOM 1567 N N . THR A 1 198 ? 9.435 28.727 -13.664 1.00 85.44 198 THR A N 1
ATOM 1568 C CA . THR A 1 198 ? 8.404 29.650 -14.175 1.00 85.44 198 THR A CA 1
ATOM 1569 C C . THR A 1 198 ? 7.062 28.959 -14.426 1.00 85.44 198 THR A C 1
ATOM 1571 O O . THR A 1 198 ? 6.010 29.520 -14.135 1.00 85.44 198 THR A O 1
ATOM 1574 N N . ILE A 1 199 ? 7.068 27.727 -14.937 1.00 86.88 199 ILE A N 1
ATOM 1575 C CA . ILE A 1 199 ? 5.843 26.929 -15.080 1.00 86.88 199 ILE A CA 1
ATOM 1576 C C . ILE A 1 199 ? 5.283 26.584 -13.696 1.00 86.88 199 ILE A C 1
ATOM 1578 O O . ILE A 1 199 ? 4.083 26.723 -13.467 1.00 86.88 199 ILE A O 1
ATOM 1582 N N . GLY A 1 200 ? 6.149 26.221 -12.746 1.00 85.69 200 GLY A N 1
ATOM 1583 C CA . GLY A 1 200 ? 5.768 25.954 -11.362 1.00 85.69 200 GLY A CA 1
ATOM 1584 C C . GLY A 1 200 ? 5.079 27.139 -10.676 1.00 85.69 200 GLY A C 1
ATOM 1585 O O . GLY A 1 200 ? 4.075 26.936 -9.997 1.00 85.69 200 GLY A O 1
ATOM 1586 N N . THR A 1 201 ? 5.548 28.376 -10.880 1.00 87.06 201 THR A N 1
ATOM 1587 C CA . THR A 1 201 ? 4.893 29.572 -10.312 1.00 87.06 201 THR A CA 1
ATOM 1588 C C . THR A 1 201 ? 3.529 29.841 -10.944 1.00 87.06 201 THR A C 1
ATOM 1590 O O . THR A 1 201 ? 2.575 30.133 -10.230 1.00 87.06 201 THR A O 1
ATOM 1593 N N . VAL A 1 202 ? 3.394 29.666 -12.261 1.00 86.56 202 VAL A N 1
ATOM 1594 C CA . VAL A 1 202 ? 2.111 29.817 -12.968 1.00 86.56 202 VAL A CA 1
ATOM 1595 C C . VAL A 1 202 ? 1.078 28.785 -12.509 1.00 86.56 202 VAL A C 1
ATOM 1597 O O . VAL A 1 202 ? -0.088 29.120 -12.290 1.00 86.56 202 VAL A O 1
ATOM 1600 N N . LEU A 1 203 ? 1.504 27.534 -12.329 1.00 86.12 203 LEU A N 1
ATOM 1601 C CA . LEU A 1 203 ? 0.655 26.474 -11.789 1.00 86.12 203 LEU A CA 1
ATOM 1602 C C . LEU A 1 203 ? 0.262 26.749 -10.327 1.00 86.12 203 LEU A C 1
ATOM 1604 O O . LEU A 1 203 ? -0.881 26.488 -9.950 1.00 86.12 203 LEU A O 1
ATOM 1608 N N . ALA A 1 204 ? 1.162 27.331 -9.524 1.00 86.12 204 ALA A N 1
ATOM 1609 C CA . ALA A 1 204 ? 0.876 27.731 -8.144 1.00 86.12 204 ALA A CA 1
ATOM 1610 C C . ALA A 1 204 ? -0.172 28.853 -8.064 1.00 86.12 204 ALA A C 1
ATOM 1612 O O . ALA A 1 204 ? -1.145 28.715 -7.326 1.00 86.12 204 ALA A O 1
ATOM 1613 N N . GLU A 1 205 ? -0.028 29.920 -8.858 1.00 86.31 205 GLU A N 1
ATOM 1614 C CA . GLU A 1 205 ? -0.994 31.032 -8.926 1.00 86.31 205 GLU A CA 1
ATOM 1615 C C . GLU A 1 205 ? -2.394 30.547 -9.330 1.00 86.31 205 GLU A C 1
ATOM 1617 O O . GLU A 1 205 ? -3.418 31.009 -8.814 1.00 86.31 205 GLU A O 1
ATOM 1622 N N . ARG A 1 206 ? -2.455 29.577 -10.248 1.00 84.25 206 ARG A N 1
ATOM 1623 C CA . ARG A 1 206 ? -3.716 28.964 -10.660 1.00 84.25 206 ARG A CA 1
ATOM 1624 C C . ARG A 1 206 ? -4.343 28.147 -9.532 1.00 84.25 206 ARG A C 1
ATOM 1626 O O . ARG A 1 206 ? -5.522 28.349 -9.241 1.00 84.25 206 ARG A O 1
ATOM 1633 N N . LEU A 1 207 ? -3.574 27.256 -8.908 1.00 84.81 207 LEU A N 1
ATOM 1634 C CA . LEU A 1 207 ? -4.050 26.429 -7.798 1.00 84.81 207 LEU A CA 1
ATOM 1635 C C . LEU A 1 207 ? -4.496 27.301 -6.612 1.00 84.81 207 LEU A C 1
ATOM 1637 O O . LEU A 1 207 ? -5.511 27.016 -5.985 1.00 84.81 207 LEU A O 1
ATOM 1641 N N . GLU A 1 208 ? -3.809 28.416 -6.352 1.00 87.12 208 GLU A N 1
ATOM 1642 C CA . GLU A 1 208 ? -4.221 29.421 -5.366 1.00 87.12 208 GLU A CA 1
ATOM 1643 C C . GLU A 1 208 ? -5.599 30.020 -5.691 1.00 87.12 208 GLU A C 1
ATOM 1645 O O . GLU A 1 208 ? -6.453 30.121 -4.807 1.00 87.12 208 GLU A O 1
ATOM 1650 N N . ARG A 1 209 ? -5.854 30.389 -6.953 1.00 84.62 209 ARG A N 1
ATOM 1651 C CA . ARG A 1 209 ? -7.160 30.910 -7.391 1.00 84.62 209 ARG A CA 1
ATOM 1652 C C . ARG A 1 209 ? -8.274 29.871 -7.241 1.00 84.62 209 ARG A C 1
ATOM 1654 O O . ARG A 1 209 ? -9.359 30.218 -6.775 1.00 84.62 209 ARG A O 1
ATOM 1661 N N . GLU A 1 210 ? -8.013 28.621 -7.616 1.00 81.06 210 GLU A N 1
ATOM 1662 C CA . GLU A 1 210 ? -8.981 27.521 -7.502 1.00 81.06 210 GLU A CA 1
ATOM 1663 C C . GLU A 1 210 ? -9.300 27.198 -6.030 1.00 81.06 210 GLU A C 1
ATOM 1665 O O . GLU A 1 210 ? -10.472 27.108 -5.660 1.00 81.06 210 GLU A O 1
ATOM 1670 N N . LEU A 1 211 ? -8.287 27.148 -5.157 1.00 85.19 211 LEU A N 1
ATOM 1671 C CA . LEU A 1 211 ? -8.472 26.944 -3.716 1.00 85.19 211 LEU A CA 1
ATOM 1672 C C . LEU A 1 211 ? -9.204 28.113 -3.040 1.00 85.19 211 LEU A C 1
ATOM 1674 O O . LEU A 1 211 ? -10.049 27.892 -2.174 1.00 85.19 211 LEU A O 1
ATOM 1678 N N . ARG A 1 212 ? -8.948 29.363 -3.444 1.00 86.38 212 ARG A N 1
ATOM 1679 C CA . ARG A 1 212 ? -9.714 30.518 -2.940 1.00 86.38 212 ARG A CA 1
ATOM 1680 C C . ARG A 1 212 ? -11.175 30.476 -3.370 1.00 86.38 212 ARG A C 1
ATOM 1682 O O . ARG A 1 212 ? -12.050 30.781 -2.564 1.00 86.38 212 ARG A O 1
ATOM 1689 N N . HIS A 1 213 ? -11.450 30.079 -4.612 1.00 83.12 213 HIS A N 1
ATOM 1690 C CA . HIS A 1 213 ? -12.824 29.889 -5.070 1.00 83.12 213 HIS A CA 1
ATOM 1691 C C . HIS A 1 213 ? -13.519 28.768 -4.284 1.00 83.12 213 HIS A C 1
ATOM 1693 O O . HIS A 1 213 ? -14.681 28.919 -3.904 1.00 83.12 213 HIS A O 1
ATOM 1699 N N . TRP A 1 214 ? -12.812 27.676 -3.987 1.00 84.44 214 TRP A N 1
ATOM 1700 C CA . TRP A 1 214 ? -13.314 26.603 -3.131 1.00 84.44 214 TRP A CA 1
ATOM 1701 C C . TRP A 1 214 ? -13.708 27.119 -1.742 1.00 84.44 214 TRP A C 1
ATOM 1703 O O . TRP A 1 214 ? -14.850 26.948 -1.320 1.00 84.44 214 TRP A O 1
ATOM 1713 N N . VAL A 1 215 ? -12.804 27.827 -1.059 1.00 85.25 215 VAL A N 1
ATOM 1714 C CA . VAL A 1 215 ? -13.080 28.434 0.255 1.00 85.25 215 VAL A CA 1
ATOM 1715 C C . VAL A 1 215 ? -14.284 29.383 0.182 1.00 85.25 215 VAL A C 1
ATOM 1717 O O . VAL A 1 215 ? -15.183 29.323 1.023 1.00 85.25 215 VAL A O 1
ATOM 1720 N N . TYR A 1 216 ? -14.366 30.214 -0.859 1.00 83.19 216 TYR A N 1
ATOM 1721 C CA . TYR A 1 216 ? -15.489 31.131 -1.063 1.00 83.19 216 TYR A CA 1
ATOM 1722 C C . TYR A 1 216 ? -16.837 30.405 -1.246 1.00 83.19 216 TYR A C 1
ATOM 1724 O O . TYR A 1 216 ? -17.845 30.788 -0.647 1.00 83.19 216 TYR A O 1
ATOM 1732 N N . ALA A 1 217 ? -16.857 29.312 -2.010 1.00 78.00 217 ALA A N 1
ATOM 1733 C CA . ALA A 1 217 ? -18.067 28.527 -2.246 1.00 78.00 217 ALA A CA 1
ATOM 1734 C C . ALA A 1 217 ? -18.589 27.832 -0.974 1.00 78.00 217 ALA A C 1
ATOM 1736 O O . ALA A 1 217 ? -19.797 27.726 -0.784 1.00 78.00 217 ALA A O 1
ATOM 1737 N N . PHE A 1 218 ? -17.702 27.392 -0.074 1.00 80.19 218 PHE A N 1
ATOM 1738 C CA . PHE A 1 218 ? -18.100 26.774 1.200 1.00 80.19 218 PHE A CA 1
ATOM 1739 C C . PHE A 1 218 ? -18.466 27.784 2.293 1.00 80.19 218 PHE A C 1
ATOM 1741 O O . PHE A 1 218 ? -19.182 27.437 3.234 1.00 80.19 218 PHE A O 1
ATOM 1748 N N . THR A 1 219 ? -17.989 29.024 2.190 1.00 80.50 219 THR A N 1
ATOM 1749 C CA . THR A 1 219 ? -18.297 30.098 3.148 1.00 80.50 219 THR A CA 1
ATOM 1750 C C . THR A 1 219 ? -19.590 30.845 2.824 1.00 80.50 219 THR A C 1
ATOM 1752 O O . THR A 1 219 ? -20.237 31.337 3.749 1.00 80.50 219 THR A O 1
ATOM 1755 N N . THR A 1 220 ? -20.003 30.883 1.556 1.00 72.88 220 THR A N 1
ATOM 1756 C CA . THR A 1 220 ? -21.238 31.550 1.120 1.00 72.88 220 THR A CA 1
ATOM 1757 C C . THR A 1 220 ? -22.447 30.621 1.267 1.00 72.88 220 THR A C 1
ATOM 1759 O O . THR A 1 220 ? -22.452 29.519 0.730 1.00 72.88 220 THR A O 1
ATOM 1762 N N . ASP A 1 221 ? -23.507 31.068 1.943 1.00 59.84 221 ASP A N 1
ATOM 1763 C CA . ASP A 1 221 ? -24.751 30.292 2.116 1.00 59.84 221 ASP A CA 1
ATOM 1764 C C . ASP A 1 221 ? -25.733 30.452 0.922 1.00 59.84 221 ASP A C 1
ATOM 1766 O O . ASP A 1 221 ? -26.948 30.317 1.079 1.00 59.84 221 ASP A O 1
ATOM 1770 N N . SER A 1 222 ? -25.230 30.776 -0.278 1.00 55.88 222 SER A N 1
ATOM 1771 C CA . SER A 1 222 ? -26.045 30.968 -1.488 1.00 55.88 222 SER A CA 1
ATOM 1772 C C . SER A 1 222 ? -26.340 29.650 -2.217 1.00 55.88 222 SER A C 1
ATOM 1774 O O . SER A 1 222 ? -25.694 28.629 -1.991 1.00 55.88 222 SER A O 1
ATOM 1776 N N . HIS A 1 223 ? -27.359 29.655 -3.084 1.00 52.09 223 HIS A N 1
ATOM 1777 C CA . HIS A 1 223 ? -27.798 28.455 -3.797 1.00 52.09 223 HIS A CA 1
ATOM 1778 C C . HIS A 1 223 ? -26.672 27.830 -4.650 1.00 52.09 223 HIS A C 1
ATOM 1780 O O . HIS A 1 223 ? -25.903 28.548 -5.288 1.00 52.09 223 HIS A O 1
ATOM 1786 N N . PRO A 1 224 ? -26.608 26.487 -4.728 1.00 50.56 224 PRO A N 1
ATOM 1787 C CA . PRO A 1 224 ? -25.476 25.743 -5.294 1.00 50.56 224 PRO A CA 1
ATOM 1788 C C . PRO A 1 224 ? -25.260 25.902 -6.813 1.00 50.56 224 PRO A C 1
ATOM 1790 O O . PRO A 1 224 ? -24.312 25.339 -7.351 1.00 50.56 224 PRO A O 1
ATOM 1793 N N . VAL A 1 225 ? -26.120 26.648 -7.513 1.00 48.69 225 VAL A N 1
ATOM 1794 C CA . VAL A 1 225 ? -26.132 26.757 -8.984 1.00 48.69 225 VAL A CA 1
ATOM 1795 C C . VAL A 1 225 ? -25.169 27.839 -9.507 1.00 48.69 225 VAL A C 1
ATOM 1797 O O . VAL A 1 225 ? -24.767 27.785 -10.665 1.00 48.69 225 VAL A O 1
ATOM 1800 N N . ASP A 1 226 ? -24.725 28.777 -8.663 1.00 50.03 226 ASP A N 1
ATOM 1801 C CA . ASP A 1 226 ? -23.977 29.967 -9.115 1.00 50.03 226 ASP A CA 1
ATOM 1802 C C . ASP A 1 226 ? -22.443 29.807 -9.172 1.00 50.03 226 ASP A C 1
ATOM 1804 O O . ASP A 1 226 ? -21.757 30.678 -9.703 1.00 50.03 226 ASP A O 1
ATOM 1808 N N . HIS A 1 227 ? -21.872 28.705 -8.665 1.00 50.19 227 HIS A N 1
ATOM 1809 C CA . HIS A 1 227 ? -20.424 28.619 -8.375 1.00 50.19 227 HIS A CA 1
ATOM 1810 C C . HIS A 1 227 ? -19.618 27.659 -9.264 1.00 50.19 227 HIS A C 1
ATOM 1812 O O . HIS A 1 227 ? -18.512 27.273 -8.901 1.00 50.19 227 HIS A O 1
ATOM 1818 N N . GLY A 1 228 ? -20.147 27.227 -10.414 1.00 51.97 228 GLY A N 1
ATOM 1819 C CA . GLY A 1 228 ? -19.378 26.453 -11.406 1.00 51.97 228 GLY A CA 1
ATOM 1820 C C . GLY A 1 228 ? -19.017 25.008 -11.014 1.00 51.97 228 GLY A C 1
ATOM 1821 O O . GLY A 1 228 ? -18.454 24.278 -11.828 1.00 51.97 228 GLY A O 1
ATOM 1822 N N . PHE A 1 229 ? -19.398 24.539 -9.822 1.00 55.00 229 PHE A N 1
ATOM 1823 C CA . PHE A 1 229 ? -19.293 23.136 -9.399 1.00 55.00 229 PHE A CA 1
ATOM 1824 C C . PHE A 1 229 ? -20.496 22.311 -9.898 1.00 55.00 229 PHE A C 1
ATOM 1826 O O . PHE A 1 229 ? -21.194 21.663 -9.123 1.00 55.00 229 PHE A O 1
ATOM 1833 N N . ASN A 1 230 ? -20.755 22.336 -11.209 1.00 45.38 230 ASN A N 1
ATOM 1834 C CA . ASN A 1 230 ? -21.996 21.834 -11.825 1.00 45.38 230 ASN A CA 1
ATOM 1835 C C . ASN A 1 230 ? -22.293 20.328 -11.641 1.00 45.38 230 ASN A C 1
ATOM 1837 O O . ASN A 1 230 ? -23.384 19.893 -11.996 1.00 45.38 230 ASN A O 1
ATOM 1841 N N . ASN A 1 231 ? -21.378 19.528 -11.078 1.00 48.97 231 ASN A N 1
ATOM 1842 C CA . ASN A 1 231 ? -21.513 18.065 -11.026 1.00 48.97 231 ASN A CA 1
ATOM 1843 C C . ASN A 1 231 ? -21.618 17.445 -9.619 1.00 48.97 231 ASN A C 1
ATOM 1845 O O . ASN A 1 231 ? -21.761 16.227 -9.531 1.00 48.97 231 ASN A O 1
ATOM 1849 N N . VAL A 1 232 ? -21.548 18.215 -8.523 1.00 53.41 232 VAL A N 1
ATOM 1850 C CA . VAL A 1 232 ? -21.520 17.639 -7.158 1.00 53.41 232 VAL A CA 1
ATOM 1851 C C . VAL A 1 232 ? -22.320 18.491 -6.166 1.00 53.41 232 VAL A C 1
ATOM 1853 O O . VAL A 1 232 ? -21.782 19.032 -5.212 1.00 53.41 232 VAL A O 1
ATOM 1856 N N . VAL A 1 233 ? -23.629 18.640 -6.365 1.00 58.09 233 VAL A N 1
ATOM 1857 C CA . VAL A 1 233 ? -24.503 19.155 -5.293 1.00 58.09 233 VAL A CA 1
ATOM 1858 C C . VAL A 1 233 ? -24.971 17.964 -4.463 1.00 58.09 233 VAL A C 1
ATOM 1860 O O . VAL A 1 233 ? -25.745 17.140 -4.949 1.00 58.09 233 VAL A O 1
ATOM 1863 N N . THR A 1 234 ? -24.508 17.840 -3.216 1.00 65.12 234 THR A N 1
ATOM 1864 C CA . THR A 1 234 ? -24.942 16.753 -2.323 1.00 65.12 234 THR A CA 1
ATOM 1865 C C . THR A 1 234 ? -26.201 17.163 -1.559 1.00 65.12 234 THR A C 1
ATOM 1867 O O . THR A 1 234 ? -26.170 17.828 -0.519 1.00 65.12 234 THR A O 1
ATOM 1870 N N . ALA A 1 235 ? -27.353 16.775 -2.107 1.00 77.75 235 ALA A N 1
ATOM 1871 C CA . ALA A 1 235 ? -28.635 16.874 -1.422 1.00 77.75 235 ALA A CA 1
ATOM 1872 C C . ALA A 1 235 ? -28.793 15.697 -0.447 1.00 77.75 235 ALA A C 1
ATOM 1874 O O . ALA A 1 235 ? -28.840 14.542 -0.862 1.00 77.75 235 ALA A O 1
ATOM 1875 N N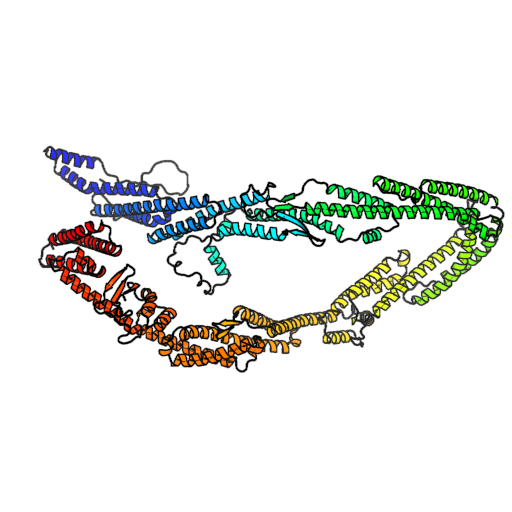 . HIS A 1 236 ? -28.885 16.004 0.843 1.00 84.00 236 HIS A N 1
ATOM 1876 C CA . HIS A 1 236 ? -29.108 15.061 1.932 1.00 84.00 236 HIS A CA 1
ATOM 1877 C C . HIS A 1 236 ? -30.576 15.091 2.345 1.00 84.00 236 HIS A C 1
ATOM 1879 O O . HIS A 1 236 ? -31.189 16.161 2.407 1.00 84.00 236 HIS A O 1
ATOM 1885 N N . GLN A 1 237 ? -31.145 13.927 2.638 1.00 85.00 237 GLN A N 1
ATOM 1886 C CA . GLN A 1 237 ? -32.530 13.779 3.072 1.00 85.00 237 GLN A CA 1
ATOM 1887 C C . GLN A 1 237 ? -32.577 13.023 4.398 1.00 85.00 237 GLN A C 1
ATOM 1889 O O . GLN A 1 237 ? -31.979 11.955 4.525 1.00 85.00 237 GLN A O 1
ATOM 1894 N N . VAL A 1 238 ? -33.288 13.573 5.385 1.00 86.00 238 VAL A N 1
ATOM 1895 C CA . VAL A 1 238 ? -33.615 12.851 6.623 1.00 86.00 238 VAL A CA 1
ATOM 1896 C C . VAL A 1 238 ? -34.864 12.018 6.348 1.00 86.00 238 VAL A C 1
ATOM 1898 O O . VAL A 1 238 ? -35.908 12.566 5.992 1.00 86.00 238 VAL A O 1
ATOM 1901 N N . LEU A 1 239 ? -34.753 10.698 6.480 1.00 84.44 239 LEU A N 1
ATOM 1902 C CA . LEU A 1 239 ? -35.807 9.731 6.181 1.00 84.44 239 LEU A CA 1
ATOM 1903 C C . LEU A 1 239 ? -36.107 8.876 7.415 1.00 84.44 239 LEU A C 1
ATOM 1905 O O . LEU A 1 239 ? -35.206 8.560 8.188 1.00 84.44 239 LEU A O 1
ATOM 1909 N N . LEU A 1 240 ? -37.364 8.455 7.569 1.00 82.50 240 LEU A N 1
ATOM 1910 C CA . LEU A 1 240 ? -37.758 7.436 8.542 1.00 82.50 240 LEU A CA 1
ATOM 1911 C C . LEU A 1 240 ? -37.871 6.083 7.823 1.00 82.50 240 LEU A C 1
ATOM 1913 O O . LEU A 1 240 ? -38.807 5.865 7.052 1.00 82.50 240 LEU A O 1
ATOM 1917 N N . GLN A 1 241 ? -36.931 5.169 8.062 1.00 78.00 241 GLN A N 1
ATOM 1918 C CA . GLN A 1 241 ? -36.944 3.806 7.515 1.00 78.00 241 GLN A CA 1
ATOM 1919 C C . GLN A 1 241 ? -37.080 2.808 8.664 1.00 78.00 241 GLN A C 1
ATOM 1921 O O . GLN A 1 241 ? -36.270 2.812 9.579 1.00 78.00 241 GLN A O 1
ATOM 1926 N N . ASN A 1 242 ? -38.106 1.949 8.641 1.00 77.31 242 ASN A N 1
ATOM 1927 C CA . ASN A 1 242 ? -38.357 0.953 9.697 1.00 77.31 242 ASN A CA 1
ATOM 1928 C C . ASN A 1 242 ? -38.387 1.541 11.124 1.00 77.31 242 ASN A C 1
ATOM 1930 O O . ASN A 1 242 ? -37.852 0.940 12.047 1.00 77.31 242 ASN A O 1
ATOM 1934 N N . GLN A 1 243 ? -39.015 2.711 11.299 1.00 78.56 243 GLN A N 1
ATOM 1935 C CA . GLN A 1 243 ? -39.050 3.456 12.571 1.00 78.56 243 GLN A CA 1
ATOM 1936 C C . GLN A 1 243 ? -37.685 3.983 13.059 1.00 78.56 243 GLN A C 1
ATOM 1938 O O . GLN A 1 243 ? -37.597 4.435 14.193 1.00 78.56 243 GLN A O 1
ATOM 1943 N N . LEU A 1 244 ? -36.650 3.982 12.213 1.00 82.88 244 LEU A N 1
ATOM 1944 C CA . LEU A 1 244 ? -35.346 4.596 12.470 1.00 82.88 244 LEU A CA 1
ATOM 1945 C C . LEU A 1 244 ? -35.150 5.838 11.597 1.00 82.88 244 LEU A C 1
ATOM 1947 O O . LEU A 1 244 ? -35.324 5.788 10.376 1.00 82.88 244 LEU A O 1
ATOM 1951 N N . LEU A 1 245 ? -34.779 6.953 12.222 1.00 84.88 245 LEU A N 1
ATOM 1952 C CA . LEU A 1 245 ? -34.379 8.180 11.539 1.00 84.88 245 LEU A CA 1
ATOM 1953 C C . LEU A 1 245 ? -32.955 8.028 10.992 1.00 84.88 245 LEU A C 1
ATOM 1955 O O . LEU A 1 245 ? -32.014 7.780 11.741 1.00 84.88 245 LEU A O 1
ATOM 1959 N N . VAL A 1 246 ? -32.793 8.172 9.676 1.00 84.75 246 VAL A N 1
ATOM 1960 C CA . VAL A 1 246 ? -31.509 8.016 8.976 1.00 84.75 246 VAL A CA 1
ATOM 1961 C C . VAL A 1 246 ? -31.325 9.144 7.959 1.00 84.75 246 VAL A C 1
ATOM 1963 O O . VAL A 1 246 ? -32.266 9.534 7.269 1.00 84.75 246 VAL A O 1
ATOM 1966 N N . LEU A 1 247 ? -30.097 9.656 7.838 1.00 86.31 247 LEU A N 1
ATOM 1967 C CA . LEU A 1 247 ? -29.701 10.606 6.795 1.00 86.31 247 LEU A CA 1
ATOM 1968 C C . LEU A 1 247 ? -29.184 9.857 5.553 1.00 86.31 247 LEU A C 1
ATOM 1970 O O . LEU A 1 247 ? -28.270 9.038 5.669 1.00 86.31 247 LEU A O 1
ATOM 1974 N N . GLN A 1 248 ? -29.732 10.149 4.371 1.00 82.38 248 GLN A N 1
ATOM 1975 C CA . GLN A 1 248 ? -29.265 9.598 3.092 1.00 82.38 248 GLN A CA 1
ATOM 1976 C C . GLN A 1 248 ? -28.963 10.714 2.076 1.00 82.38 248 GLN A C 1
ATOM 1978 O O . GLN A 1 248 ? -29.859 11.515 1.792 1.00 82.38 248 GLN A O 1
ATOM 1983 N N . PRO A 1 249 ? -27.753 10.762 1.475 1.00 84.44 249 PRO A N 1
ATOM 1984 C CA . PRO A 1 249 ? -26.502 10.095 1.885 1.00 84.44 249 PRO A CA 1
ATOM 1985 C C . PRO A 1 249 ? -26.038 10.510 3.297 1.00 84.44 249 PRO A C 1
ATOM 1987 O O . PRO A 1 249 ? -26.540 11.485 3.847 1.00 84.44 249 PRO A O 1
ATOM 1990 N N . SER A 1 250 ? -25.109 9.768 3.910 1.00 86.44 250 SER A N 1
ATOM 1991 C CA . SER A 1 250 ? -24.608 10.097 5.257 1.00 86.44 250 SER A CA 1
ATOM 1992 C C . SER A 1 250 ? -23.602 11.257 5.243 1.00 86.44 250 SER A C 1
ATOM 1994 O O . SER A 1 250 ? -22.965 11.534 4.224 1.00 86.44 250 SER A O 1
ATOM 1996 N N . VAL A 1 251 ? -23.400 11.903 6.398 1.00 86.19 251 VAL A N 1
ATOM 1997 C CA . VAL A 1 251 ? -22.395 12.972 6.567 1.00 86.19 251 VAL A CA 1
ATOM 1998 C C . VAL A 1 251 ? -20.992 12.481 6.177 1.00 86.19 251 VAL A C 1
ATOM 2000 O O . VAL A 1 251 ? -20.247 13.189 5.499 1.00 86.19 251 VAL A O 1
ATOM 2003 N N . ASP A 1 252 ? -20.650 11.239 6.529 1.00 83.94 252 ASP A N 1
ATOM 2004 C CA . ASP A 1 252 ? -19.367 10.619 6.176 1.00 83.94 252 ASP A CA 1
ATOM 2005 C C . ASP A 1 252 ? -19.210 10.389 4.669 1.00 83.94 252 ASP A C 1
ATOM 2007 O O . ASP A 1 252 ? -18.120 10.566 4.116 1.00 83.94 252 ASP A O 1
ATOM 2011 N N . GLN A 1 253 ? -20.296 10.038 3.975 1.00 85.06 253 GLN A N 1
ATOM 2012 C CA . GLN A 1 253 ? -20.278 9.910 2.519 1.00 85.06 253 GLN A CA 1
ATOM 2013 C C . GLN A 1 253 ? -20.025 11.268 1.862 1.00 85.06 253 GLN A C 1
ATOM 2015 O O . GLN A 1 253 ? -19.156 11.357 0.993 1.00 85.06 253 GLN A O 1
ATOM 2020 N N . ALA A 1 254 ? -20.679 12.336 2.323 1.00 83.62 254 ALA A N 1
ATOM 2021 C CA . ALA A 1 254 ? -20.393 13.685 1.837 1.00 83.62 254 ALA A CA 1
ATOM 2022 C C . ALA A 1 254 ? -18.960 14.127 2.140 1.00 83.62 254 ALA A C 1
ATOM 2024 O O . ALA A 1 254 ? -18.291 14.671 1.261 1.00 83.62 254 ALA A O 1
ATOM 2025 N N . ARG A 1 255 ? -18.440 13.820 3.335 1.00 87.00 255 ARG A N 1
ATOM 2026 C CA . ARG A 1 255 ? -17.033 14.060 3.676 1.00 87.00 255 ARG A CA 1
ATOM 2027 C C . ARG A 1 255 ? -16.092 13.382 2.681 1.00 87.00 255 ARG A C 1
ATOM 2029 O O . ARG A 1 255 ? -15.169 14.025 2.189 1.00 87.00 255 ARG A O 1
ATOM 2036 N N . SER A 1 256 ? -16.322 12.107 2.367 1.00 84.50 256 SER A N 1
ATOM 2037 C CA . SER A 1 256 ? -15.476 11.361 1.427 1.00 84.50 256 SER A CA 1
ATOM 2038 C C . SER A 1 256 ? -15.512 11.942 0.008 1.00 84.50 256 SER A C 1
ATOM 2040 O O . SER A 1 256 ? -14.466 12.084 -0.622 1.00 84.50 256 SER A O 1
ATOM 2042 N N . GLN A 1 257 ? -16.692 12.346 -0.471 1.00 85.06 257 GLN A N 1
ATOM 2043 C CA . GLN A 1 257 ? -16.876 12.898 -1.813 1.00 85.06 257 GLN A CA 1
ATOM 2044 C C . GLN A 1 257 ? -16.188 14.257 -1.966 1.00 85.06 257 GLN A C 1
ATOM 2046 O O . GLN A 1 257 ? -15.443 14.466 -2.925 1.00 85.06 257 GLN A O 1
ATOM 2051 N N . TRP A 1 258 ? -16.378 15.159 -1.000 1.00 86.00 258 TRP A N 1
ATOM 2052 C CA . TRP A 1 258 ? -15.775 16.489 -1.044 1.00 86.00 258 TRP A CA 1
ATOM 2053 C C . TRP A 1 258 ? -14.257 16.462 -0.834 1.00 86.00 258 TRP A C 1
ATOM 2055 O O . TRP A 1 258 ? -13.540 17.222 -1.484 1.00 86.00 258 TRP A O 1
ATOM 2065 N N . LEU A 1 259 ? -13.741 15.549 -0.002 1.00 85.75 259 LEU A N 1
ATOM 2066 C CA . LEU A 1 259 ? -12.295 15.342 0.130 1.00 85.75 259 LEU A CA 1
ATOM 2067 C C . LEU A 1 259 ? -11.673 14.765 -1.143 1.00 85.75 259 LEU A C 1
ATOM 2069 O O . LEU A 1 259 ? -10.631 15.252 -1.572 1.00 85.75 259 LEU A O 1
ATOM 2073 N N . ALA A 1 260 ? -12.326 13.793 -1.786 1.00 84.12 260 ALA A N 1
ATOM 2074 C CA . ALA A 1 260 ? -11.858 13.243 -3.058 1.00 84.12 260 ALA A CA 1
ATOM 2075 C C . ALA A 1 260 ? -11.831 14.304 -4.172 1.00 84.12 260 ALA A C 1
ATOM 2077 O O . ALA A 1 260 ? -10.976 14.265 -5.056 1.00 84.12 260 ALA A O 1
ATOM 2078 N N . GLN A 1 261 ? -12.750 15.271 -4.138 1.00 82.75 261 GLN A N 1
ATOM 2079 C CA . GLN A 1 261 ? -12.764 16.381 -5.087 1.00 82.75 261 GLN A CA 1
ATOM 2080 C C . GLN A 1 261 ? -11.640 17.392 -4.825 1.00 82.75 261 GLN A C 1
ATOM 2082 O O . GLN A 1 261 ? -10.980 17.809 -5.778 1.00 82.75 261 GLN A O 1
ATOM 2087 N N . LEU A 1 262 ? -11.383 17.743 -3.560 1.00 84.88 262 LEU A N 1
ATOM 2088 C CA . LEU A 1 262 ? -10.239 18.578 -3.182 1.00 84.88 262 LEU A CA 1
ATOM 2089 C C . LEU A 1 262 ? -8.913 17.902 -3.572 1.00 84.88 262 LEU A C 1
ATOM 2091 O O . LEU A 1 262 ? -8.028 18.543 -4.135 1.00 84.88 262 LEU A O 1
ATOM 2095 N N . GLU A 1 263 ? -8.796 16.592 -3.341 1.00 85.00 263 GLU A N 1
ATOM 2096 C CA . GLU A 1 263 ? -7.632 15.801 -3.747 1.00 85.00 263 GLU A CA 1
ATOM 2097 C C . GLU A 1 263 ? -7.469 15.776 -5.269 1.00 85.00 263 GLU A C 1
ATOM 2099 O O . GLU A 1 263 ? -6.361 15.976 -5.757 1.00 85.00 263 GLU A O 1
ATOM 2104 N N . ARG A 1 264 ? -8.557 15.605 -6.034 1.00 83.75 264 ARG A N 1
ATOM 2105 C CA . ARG A 1 264 ? -8.516 15.636 -7.504 1.00 83.75 264 ARG A CA 1
ATOM 2106 C C . ARG A 1 264 ? -8.030 16.987 -8.036 1.00 83.75 264 ARG A C 1
ATOM 2108 O O . ARG A 1 264 ? -7.201 16.998 -8.937 1.00 83.75 264 ARG A O 1
ATOM 2115 N N . MET A 1 265 ? -8.488 18.096 -7.454 1.00 79.31 265 MET A N 1
ATOM 2116 C CA . MET A 1 265 ? -8.054 19.452 -7.821 1.00 79.31 265 MET A CA 1
ATOM 2117 C C . MET A 1 265 ? -6.549 19.656 -7.585 1.00 79.31 265 MET A C 1
ATOM 2119 O O . MET A 1 265 ? -5.842 20.182 -8.439 1.00 79.31 265 MET A O 1
ATOM 2123 N N . VAL A 1 266 ? -6.029 19.180 -6.451 1.00 84.56 266 VAL A N 1
ATOM 2124 C CA . VAL A 1 266 ? -4.589 19.253 -6.154 1.00 84.56 266 VAL A CA 1
ATOM 2125 C C . VAL A 1 266 ? -3.785 18.297 -7.047 1.00 84.56 266 VAL A C 1
ATOM 2127 O O . VAL A 1 266 ? -2.717 18.657 -7.549 1.00 84.56 266 VAL A O 1
ATOM 2130 N N . ALA A 1 267 ? -4.293 17.085 -7.273 1.00 82.00 267 ALA A N 1
ATOM 2131 C CA . ALA A 1 267 ? -3.647 16.049 -8.072 1.00 82.00 267 ALA A CA 1
ATOM 2132 C C . ALA A 1 267 ? -3.543 16.420 -9.557 1.00 82.00 267 ALA A C 1
ATOM 2134 O O . ALA A 1 267 ? -2.520 16.116 -10.170 1.00 82.00 267 ALA A O 1
ATOM 2135 N N . ALA A 1 268 ? -4.550 17.105 -10.107 1.00 80.06 268 ALA A N 1
ATOM 2136 C CA . ALA A 1 268 ? -4.566 17.617 -11.478 1.00 80.06 268 ALA A CA 1
ATOM 2137 C C . ALA A 1 268 ? -3.333 18.475 -11.806 1.00 80.06 268 ALA A C 1
ATOM 2139 O O . ALA A 1 268 ? -2.782 18.388 -12.899 1.00 80.06 268 ALA A O 1
ATOM 2140 N N . VAL A 1 269 ? -2.857 19.260 -10.835 1.00 80.06 269 VAL A N 1
ATOM 2141 C CA . VAL A 1 269 ? -1.682 20.127 -10.992 1.00 80.06 269 VAL A CA 1
ATOM 2142 C C . VAL A 1 269 ? -0.389 19.417 -10.573 1.00 80.06 269 VAL A C 1
ATOM 2144 O O . VAL A 1 269 ? 0.626 19.508 -11.260 1.00 80.06 269 VAL A O 1
ATOM 2147 N N . CYS A 1 270 ? -0.404 18.683 -9.456 1.00 81.31 270 CYS A N 1
ATOM 2148 C CA . CYS A 1 270 ? 0.817 18.122 -8.860 1.00 81.31 270 CYS A CA 1
ATOM 2149 C C . CYS A 1 270 ? 1.354 16.866 -9.571 1.00 81.31 270 CYS A C 1
ATOM 2151 O O . CYS A 1 270 ? 2.530 16.535 -9.401 1.00 81.31 270 CYS A O 1
ATOM 2153 N N . ASN A 1 271 ? 0.512 16.151 -10.327 1.00 82.62 271 ASN A N 1
ATOM 2154 C CA . ASN A 1 271 ? 0.902 14.939 -11.060 1.00 82.62 271 ASN A CA 1
ATOM 2155 C C . ASN A 1 271 ? 1.392 15.215 -12.489 1.00 82.62 271 ASN A C 1
ATOM 2157 O O . ASN A 1 271 ? 1.712 14.266 -13.198 1.00 82.62 271 ASN A O 1
ATOM 2161 N N . LEU A 1 272 ? 1.455 16.480 -12.912 1.00 82.25 272 LEU A N 1
ATOM 2162 C CA . LEU A 1 272 ? 2.014 16.851 -14.209 1.00 82.25 272 LEU A CA 1
ATOM 2163 C C . LEU A 1 272 ? 3.530 16.609 -14.224 1.00 82.25 272 LEU A C 1
ATOM 2165 O O . LEU A 1 272 ? 4.225 16.928 -13.252 1.00 82.25 272 LEU A O 1
ATOM 2169 N N . ASP A 1 273 ? 4.035 16.066 -15.329 1.00 80.56 273 ASP A N 1
ATOM 2170 C CA . ASP A 1 273 ? 5.457 15.780 -15.519 1.00 80.56 273 ASP A CA 1
ATOM 2171 C C . ASP A 1 273 ? 6.251 17.060 -15.832 1.00 80.56 273 ASP A C 1
ATOM 2173 O O . ASP A 1 273 ? 5.812 17.918 -16.600 1.00 80.56 273 ASP A O 1
ATOM 2177 N N . LYS A 1 274 ? 7.436 17.191 -15.225 1.00 84.12 274 LYS A N 1
ATOM 2178 C CA . LYS A 1 274 ? 8.391 18.278 -15.476 1.00 84.12 274 LYS A CA 1
ATOM 2179 C C . LYS A 1 274 ? 9.070 18.096 -16.832 1.00 84.12 274 LYS A C 1
ATOM 2181 O O . LYS A 1 274 ? 9.306 16.976 -17.285 1.00 84.12 274 LYS A O 1
ATOM 2186 N N . ILE A 1 275 ? 9.464 19.215 -17.432 1.00 83.12 275 ILE A N 1
ATOM 2187 C CA . ILE A 1 275 ? 10.191 19.232 -18.703 1.00 83.12 275 ILE A CA 1
ATOM 2188 C C . ILE A 1 275 ? 11.609 18.702 -18.481 1.00 83.12 275 ILE A C 1
ATOM 2190 O O . ILE A 1 275 ? 12.277 19.101 -17.522 1.00 83.12 275 ILE A O 1
ATOM 2194 N N . ASN A 1 276 ? 12.081 17.840 -19.382 1.00 80.44 276 ASN A N 1
ATOM 2195 C CA . ASN A 1 276 ? 13.407 17.226 -19.327 1.00 80.44 276 ASN A CA 1
ATOM 2196 C C . ASN A 1 276 ? 14.300 17.694 -20.482 1.00 80.44 276 ASN A C 1
ATOM 2198 O O . ASN A 1 276 ? 13.838 17.924 -21.594 1.00 80.44 276 ASN A O 1
ATOM 2202 N N . SER A 1 277 ? 15.605 17.805 -20.218 1.00 69.56 277 SER A N 1
ATOM 2203 C CA . SER A 1 277 ? 16.617 18.208 -21.207 1.00 69.56 277 SER A CA 1
ATOM 2204 C C . SER A 1 277 ? 17.211 17.044 -22.013 1.00 69.56 277 SER A C 1
ATOM 2206 O O . SER A 1 277 ? 17.901 17.282 -22.999 1.00 69.56 277 SER A O 1
ATOM 2208 N N . ALA A 1 278 ? 16.988 15.791 -21.599 1.00 62.59 278 ALA A N 1
ATOM 2209 C CA . ALA A 1 278 ? 17.588 14.597 -22.199 1.00 62.59 278 ALA A CA 1
ATOM 2210 C C . ALA A 1 278 ? 16.526 13.512 -22.434 1.00 62.59 278 ALA A C 1
ATOM 2212 O O . ALA A 1 278 ? 16.439 12.525 -21.706 1.00 62.59 278 ALA A O 1
ATOM 2213 N N . THR A 1 279 ? 15.681 13.721 -23.441 1.00 51.25 279 THR A N 1
ATOM 2214 C CA . THR A 1 279 ? 14.507 12.868 -23.695 1.00 51.25 279 THR A CA 1
ATOM 2215 C C . THR A 1 279 ? 14.764 11.746 -24.702 1.00 51.25 279 THR A C 1
ATOM 2217 O O . THR A 1 279 ? 13.968 10.811 -24.784 1.00 51.25 279 THR A O 1
ATOM 2220 N N . TYR A 1 280 ? 15.905 11.746 -25.403 1.00 43.88 280 TYR A N 1
ATOM 2221 C CA . TYR A 1 280 ? 16.253 10.645 -26.315 1.00 43.88 280 TYR A CA 1
ATOM 2222 C C . TYR A 1 280 ? 16.445 9.291 -25.601 1.00 43.88 280 TYR A C 1
ATOM 2224 O O . TYR A 1 280 ? 16.279 8.251 -26.231 1.00 43.88 280 TYR A O 1
ATOM 2232 N N . ASP A 1 281 ? 16.677 9.285 -24.281 1.00 37.56 281 ASP A N 1
ATOM 2233 C CA . ASP A 1 281 ? 16.738 8.058 -23.467 1.00 37.56 281 ASP A CA 1
ATOM 2234 C C . ASP A 1 281 ? 15.386 7.641 -22.848 1.00 37.56 281 ASP A C 1
ATOM 2236 O O . ASP A 1 281 ? 15.264 6.542 -22.299 1.00 37.56 281 ASP A O 1
ATOM 2240 N N . ALA A 1 282 ? 14.350 8.487 -22.916 1.00 39.81 282 ALA A N 1
ATOM 2241 C CA . ALA A 1 282 ? 13.068 8.238 -22.247 1.00 39.81 282 ALA A CA 1
ATOM 2242 C C . ALA A 1 282 ? 11.989 7.646 -23.170 1.00 39.81 282 ALA A C 1
ATOM 2244 O O . ALA A 1 282 ? 11.090 6.961 -22.684 1.00 39.81 282 ALA A O 1
ATOM 2245 N N . PHE A 1 283 ? 12.101 7.824 -24.491 1.00 33.81 283 PHE A N 1
ATOM 2246 C CA . PHE A 1 283 ? 11.106 7.332 -25.456 1.00 33.81 283 PHE A CA 1
ATOM 2247 C C . PHE A 1 283 ? 11.179 5.811 -25.714 1.00 33.81 283 PHE A C 1
ATOM 2249 O O . PHE A 1 283 ? 10.271 5.240 -26.311 1.00 33.81 283 PHE A O 1
ATOM 2256 N N . ASN A 1 284 ? 12.226 5.131 -25.224 1.00 32.53 284 ASN A N 1
ATOM 2257 C CA . ASN A 1 284 ? 12.461 3.696 -25.446 1.00 32.53 284 ASN A CA 1
ATOM 2258 C C . ASN A 1 284 ? 12.186 2.798 -24.224 1.00 32.53 284 ASN A C 1
ATOM 2260 O O . ASN A 1 284 ? 12.655 1.660 -24.164 1.00 32.53 284 ASN A O 1
ATOM 2264 N N . LYS A 1 285 ? 11.409 3.271 -23.240 1.00 28.88 285 LYS A N 1
ATOM 2265 C CA . LYS A 1 285 ? 10.907 2.413 -22.154 1.00 28.88 285 LYS A CA 1
ATOM 2266 C C . LYS A 1 285 ? 9.390 2.268 -22.237 1.00 28.88 285 LYS A C 1
ATOM 2268 O O . LYS A 1 285 ? 8.684 3.200 -21.860 1.00 28.88 285 LYS A O 1
ATOM 2273 N N . PRO A 1 286 ? 8.857 1.101 -22.648 1.00 32.25 286 PRO A N 1
ATOM 2274 C CA . PRO A 1 286 ? 7.443 0.827 -22.453 1.00 32.25 286 PRO A CA 1
ATOM 2275 C C . PRO A 1 286 ? 7.133 0.843 -20.950 1.00 32.25 286 PRO A C 1
ATOM 2277 O O . PRO A 1 286 ? 7.905 0.333 -20.130 1.00 32.25 286 PRO A O 1
ATOM 2280 N N . ALA A 1 287 ? 5.982 1.418 -20.598 1.00 31.61 287 ALA A N 1
ATOM 2281 C CA . ALA A 1 287 ? 5.508 1.696 -19.237 1.00 31.61 287 ALA A CA 1
ATOM 2282 C C . ALA A 1 287 ? 5.418 0.476 -18.283 1.00 31.61 287 ALA A C 1
ATOM 2284 O O . ALA A 1 287 ? 5.067 0.633 -17.117 1.00 31.61 287 ALA A O 1
ATOM 2285 N N . ALA A 1 288 ? 5.775 -0.730 -18.733 1.00 32.72 288 ALA A N 1
ATOM 2286 C CA . ALA A 1 288 ? 5.804 -1.956 -17.936 1.00 32.72 288 ALA A CA 1
ATOM 2287 C C . ALA A 1 288 ? 7.190 -2.305 -17.342 1.00 32.72 288 ALA A C 1
ATOM 2289 O O . ALA A 1 288 ? 7.275 -3.154 -16.457 1.00 32.72 288 ALA A O 1
ATOM 2290 N N . ALA A 1 289 ? 8.283 -1.657 -17.770 1.00 31.36 289 ALA A N 1
ATOM 2291 C CA . ALA A 1 289 ? 9.651 -2.068 -17.407 1.00 31.36 289 ALA A CA 1
ATOM 2292 C C . ALA A 1 289 ? 10.287 -1.307 -16.218 1.00 31.36 289 ALA A C 1
ATOM 2294 O O . ALA A 1 289 ? 11.455 -1.516 -15.897 1.00 31.36 289 ALA A O 1
ATOM 2295 N N . SER A 1 290 ? 9.556 -0.424 -15.530 1.00 34.97 290 SER A N 1
ATOM 2296 C CA . SER A 1 290 ? 10.075 0.340 -14.376 1.00 34.97 290 SER A CA 1
ATOM 2297 C C . SER A 1 290 ? 9.848 -0.337 -13.012 1.00 34.97 290 SER A C 1
ATOM 2299 O O . SER A 1 290 ? 10.209 0.221 -11.973 1.00 34.97 290 SER A O 1
ATOM 2301 N N . ALA A 1 291 ? 9.310 -1.561 -12.992 1.00 35.69 291 ALA A N 1
ATOM 2302 C CA . ALA A 1 291 ? 9.088 -2.326 -11.765 1.00 35.69 291 ALA A CA 1
ATOM 2303 C C . ALA A 1 291 ? 10.315 -3.133 -11.285 1.00 35.69 291 ALA A C 1
ATOM 2305 O O . ALA A 1 291 ? 10.339 -3.529 -10.119 1.00 35.69 291 ALA A O 1
ATOM 2306 N N . SER A 1 292 ? 11.345 -3.332 -12.118 1.00 34.25 292 SER A N 1
ATOM 2307 C CA . SER A 1 292 ? 12.415 -4.319 -11.874 1.00 34.25 292 SER A CA 1
ATOM 2308 C C . SER A 1 292 ? 13.758 -3.776 -11.361 1.00 34.25 292 SER A C 1
ATOM 2310 O O . SER A 1 292 ? 14.679 -4.559 -11.148 1.00 34.25 292 SER A O 1
ATOM 2312 N N . SER A 1 293 ? 13.911 -2.476 -11.082 1.00 34.62 293 SER A N 1
ATOM 2313 C CA . SER A 1 293 ? 15.153 -1.970 -10.471 1.00 34.62 293 SER A CA 1
ATOM 2314 C C . SER A 1 293 ? 15.065 -1.904 -8.941 1.00 34.62 293 SER A C 1
ATOM 2316 O O . SER A 1 293 ? 14.204 -1.204 -8.395 1.00 34.62 293 SER A O 1
ATOM 2318 N N . SER A 1 294 ? 16.013 -2.578 -8.291 1.00 34.88 294 SER A N 1
ATOM 2319 C CA . SER A 1 294 ? 16.354 -2.682 -6.863 1.00 34.88 294 SER A CA 1
ATOM 2320 C C . SER A 1 294 ? 16.576 -1.341 -6.139 1.00 34.88 294 SER A C 1
ATOM 2322 O O . SER A 1 294 ? 17.652 -1.039 -5.629 1.00 34.88 294 SER A O 1
ATOM 2324 N N . THR A 1 295 ? 15.546 -0.502 -6.055 1.00 36.50 295 THR A N 1
ATOM 2325 C CA . THR A 1 295 ? 15.601 0.747 -5.280 1.00 36.50 295 THR A CA 1
ATOM 2326 C C . THR A 1 295 ? 14.510 0.787 -4.223 1.00 36.50 295 THR A C 1
ATOM 2328 O O . THR A 1 295 ? 13.331 0.619 -4.529 1.00 36.50 295 THR A O 1
ATOM 2331 N N . SER A 1 296 ? 14.924 1.034 -2.973 1.00 37.56 296 SER A N 1
ATOM 2332 C CA . SER A 1 296 ? 14.048 1.198 -1.811 1.00 37.56 296 SER A CA 1
ATOM 2333 C C . SER A 1 296 ? 12.860 2.129 -2.110 1.00 37.56 296 SER A C 1
ATOM 2335 O O . SER A 1 296 ? 13.031 3.113 -2.840 1.00 37.56 296 SER A O 1
ATOM 2337 N N . PRO A 1 297 ? 11.681 1.908 -1.498 1.00 47.00 297 PRO A N 1
ATOM 2338 C CA . PRO A 1 297 ? 10.473 2.714 -1.724 1.00 47.00 297 PRO A CA 1
ATOM 2339 C C . PRO A 1 297 ? 10.683 4.225 -1.504 1.00 47.00 297 PRO A C 1
ATOM 2341 O O . PRO A 1 297 ? 10.043 5.046 -2.162 1.00 47.00 297 PRO A O 1
ATOM 2344 N N . VAL A 1 298 ? 11.659 4.604 -0.672 1.00 47.06 298 VAL A N 1
ATOM 2345 C CA . VAL A 1 298 ? 12.099 5.994 -0.462 1.00 47.06 298 VAL A CA 1
ATOM 2346 C C . VAL A 1 298 ? 12.680 6.620 -1.741 1.00 47.06 298 VAL A C 1
ATOM 2348 O O . VAL A 1 298 ? 12.335 7.749 -2.077 1.00 47.06 298 VAL A O 1
ATOM 2351 N N . ARG A 1 299 ? 13.491 5.883 -2.517 1.00 45.59 299 ARG A N 1
ATOM 2352 C CA . ARG A 1 299 ? 14.090 6.374 -3.774 1.00 45.59 299 ARG A CA 1
ATOM 2353 C C . ARG A 1 299 ? 13.087 6.447 -4.925 1.00 45.59 299 ARG A C 1
ATOM 2355 O O . ARG A 1 299 ? 13.196 7.360 -5.734 1.00 45.59 299 ARG A O 1
ATOM 2362 N N . ARG A 1 300 ? 12.080 5.562 -4.987 1.00 47.59 300 ARG A N 1
ATOM 2363 C CA . ARG A 1 300 ? 10.969 5.691 -5.959 1.00 47.59 300 ARG A CA 1
ATOM 2364 C C . ARG A 1 300 ? 10.130 6.944 -5.696 1.00 47.59 300 ARG A C 1
ATOM 2366 O O . ARG A 1 300 ? 9.749 7.626 -6.642 1.00 47.59 300 ARG A O 1
ATOM 2373 N N . ARG A 1 301 ? 9.887 7.275 -4.423 1.00 47.38 301 ARG A N 1
ATOM 2374 C CA . ARG A 1 301 ? 9.157 8.489 -4.023 1.00 47.38 301 ARG A CA 1
ATOM 2375 C C . ARG A 1 301 ? 9.979 9.761 -4.265 1.00 47.38 301 ARG A C 1
ATOM 2377 O O . ARG A 1 301 ? 9.417 10.749 -4.722 1.00 47.38 301 ARG A O 1
ATOM 2384 N N . GLN A 1 302 ? 11.295 9.708 -4.042 1.00 48.06 302 GLN A N 1
ATOM 2385 C CA . GLN A 1 302 ? 12.222 10.802 -4.355 1.00 48.06 302 GLN A CA 1
ATOM 2386 C C . GLN A 1 302 ? 12.331 11.043 -5.871 1.00 48.06 302 GLN A C 1
ATOM 2388 O O . GLN A 1 302 ? 12.184 12.166 -6.326 1.00 48.06 302 GLN A O 1
ATOM 2393 N N . LYS A 1 303 ? 12.460 9.976 -6.671 1.00 50.12 303 LYS A N 1
ATOM 2394 C CA . LYS A 1 303 ? 12.544 10.072 -8.136 1.00 50.12 303 LYS A CA 1
ATOM 2395 C C . LYS A 1 303 ? 11.242 10.572 -8.776 1.00 50.12 303 LYS A C 1
ATOM 2397 O O . LYS A 1 303 ? 11.303 11.298 -9.756 1.00 50.12 303 LYS A O 1
ATOM 2402 N N . ARG A 1 304 ? 10.073 10.241 -8.204 1.00 49.81 304 ARG A N 1
ATOM 2403 C CA . ARG A 1 304 ? 8.779 10.835 -8.600 1.00 49.81 304 ARG A CA 1
ATOM 2404 C C . ARG A 1 304 ? 8.652 12.312 -8.203 1.00 49.81 304 ARG A C 1
ATOM 2406 O O . ARG A 1 304 ? 8.108 13.084 -8.979 1.00 49.81 304 ARG A O 1
ATOM 2413 N N . LYS A 1 305 ? 9.171 12.718 -7.036 1.00 51.06 305 LYS A N 1
ATOM 2414 C CA . LYS A 1 305 ? 9.252 14.139 -6.634 1.00 51.06 305 LYS A CA 1
ATOM 2415 C C . LYS A 1 305 ? 10.104 14.965 -7.599 1.00 51.06 305 LYS A C 1
ATOM 2417 O O . LYS A 1 305 ? 9.735 16.082 -7.949 1.00 51.06 305 LYS A O 1
ATOM 2422 N N . ASP A 1 306 ? 11.205 14.387 -8.066 1.00 58.50 306 ASP A N 1
ATOM 2423 C CA . ASP A 1 306 ? 12.101 15.060 -9.006 1.00 58.50 306 ASP A CA 1
ATOM 2424 C C . ASP A 1 306 ? 11.499 15.156 -10.422 1.00 58.50 306 ASP A C 1
ATOM 2426 O O . ASP A 1 306 ? 11.882 16.046 -11.175 1.00 58.50 306 ASP A O 1
ATOM 2430 N N . GLN A 1 307 ? 10.535 14.290 -10.768 1.00 67.81 307 GLN A N 1
ATOM 2431 C CA . GLN A 1 307 ? 9.944 14.183 -12.111 1.00 67.81 307 GLN A CA 1
ATOM 2432 C C . GLN A 1 307 ? 8.593 14.890 -12.288 1.00 67.81 307 GLN A C 1
ATOM 2434 O O . GLN A 1 307 ? 8.263 15.222 -13.419 1.00 67.81 307 GLN A O 1
ATOM 2439 N N . CYS A 1 308 ? 7.835 15.164 -11.221 1.00 78.12 308 CYS A N 1
ATOM 2440 C CA . CYS A 1 308 ? 6.524 15.827 -11.309 1.00 78.12 308 CYS A CA 1
ATOM 2441 C C . CYS A 1 308 ? 6.512 17.181 -10.577 1.00 78.12 308 CYS A C 1
ATOM 2443 O O . CYS A 1 308 ? 7.350 17.445 -9.710 1.00 78.12 308 CYS A O 1
ATOM 2445 N N . PHE A 1 309 ? 5.536 18.041 -10.873 1.00 80.06 309 PHE A N 1
ATOM 2446 C CA . PHE A 1 309 ? 5.362 19.375 -10.274 1.00 80.06 309 PHE A CA 1
ATOM 2447 C C . PHE A 1 309 ? 4.866 19.366 -8.804 1.00 80.06 309 PHE A C 1
ATOM 2449 O O . PHE A 1 309 ? 4.067 20.205 -8.396 1.00 80.06 309 PHE A O 1
ATOM 2456 N N . GLN A 1 310 ? 5.370 18.468 -7.949 1.00 76.50 310 GLN A N 1
ATOM 2457 C CA . GLN A 1 310 ? 5.011 18.438 -6.518 1.00 76.50 310 GLN A CA 1
ATOM 2458 C C . GLN A 1 310 ? 5.539 19.652 -5.731 1.00 76.50 310 GLN A C 1
ATOM 2460 O O . GLN A 1 310 ? 4.974 20.011 -4.697 1.00 76.50 310 GLN A O 1
ATOM 2465 N N . ASP A 1 311 ? 6.582 20.318 -6.234 1.00 73.88 311 ASP A N 1
ATOM 2466 C CA . ASP A 1 311 ? 7.173 21.518 -5.622 1.00 73.88 311 ASP A CA 1
ATOM 2467 C C . ASP A 1 311 ? 6.240 22.741 -5.676 1.00 73.88 311 ASP A C 1
ATOM 2469 O O . ASP A 1 311 ? 6.432 23.699 -4.928 1.00 73.88 311 ASP A O 1
ATOM 2473 N N . VAL A 1 312 ? 5.185 22.694 -6.501 1.00 79.44 312 VAL A N 1
ATOM 2474 C CA . VAL A 1 312 ? 4.139 23.730 -6.584 1.00 79.44 312 VAL A CA 1
ATOM 2475 C C . VAL A 1 312 ? 3.462 23.946 -5.228 1.00 79.44 312 VAL A C 1
ATOM 2477 O O . VAL A 1 312 ? 3.145 25.077 -4.866 1.00 79.44 312 VAL A O 1
ATOM 2480 N N . LEU A 1 313 ? 3.327 22.891 -4.418 1.00 78.19 313 LEU A N 1
ATOM 2481 C CA . LEU A 1 313 ? 2.756 22.992 -3.072 1.00 78.1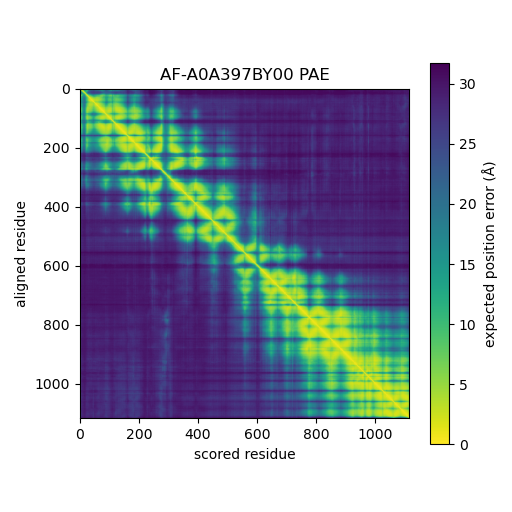9 313 LEU A CA 1
ATOM 2482 C C . LEU A 1 313 ? 3.597 23.856 -2.121 1.00 78.19 313 LEU A C 1
ATOM 2484 O O . LEU A 1 313 ? 3.050 24.424 -1.179 1.00 78.19 313 LEU A O 1
ATOM 2488 N N . ALA A 1 314 ? 4.908 23.974 -2.355 1.00 79.38 314 ALA A N 1
ATOM 2489 C CA . ALA A 1 314 ? 5.793 24.820 -1.554 1.00 79.38 314 ALA A CA 1
ATOM 2490 C C . ALA A 1 314 ? 5.723 26.306 -1.954 1.00 79.38 314 ALA A C 1
ATOM 2492 O O . ALA A 1 314 ? 6.121 27.163 -1.166 1.00 79.38 314 ALA A O 1
ATOM 2493 N N . LEU A 1 315 ? 5.222 26.600 -3.160 1.00 78.75 315 LEU A N 1
ATOM 2494 C CA . LEU A 1 315 ? 5.043 27.955 -3.692 1.00 78.75 315 LEU A CA 1
ATOM 2495 C C . LEU A 1 315 ? 3.690 28.574 -3.304 1.00 78.75 315 LEU A C 1
ATOM 2497 O O . LEU A 1 315 ? 3.516 29.782 -3.444 1.00 78.75 315 LEU A O 1
ATOM 2501 N N . LEU A 1 316 ? 2.746 27.773 -2.801 1.00 79.38 316 LEU A N 1
ATOM 2502 C CA . LEU A 1 316 ? 1.455 28.260 -2.316 1.00 79.38 316 LEU A CA 1
ATOM 2503 C C . LEU A 1 316 ? 1.600 29.103 -1.032 1.00 79.38 316 LEU A C 1
ATOM 2505 O O . LEU A 1 316 ? 2.475 28.830 -0.200 1.00 79.38 316 LEU A O 1
ATOM 2509 N N . PRO A 1 317 ? 0.693 30.071 -0.794 1.00 80.06 317 PRO A N 1
ATOM 2510 C CA . PRO A 1 317 ? 0.607 30.772 0.481 1.00 80.06 317 PRO A CA 1
ATOM 2511 C C . PRO A 1 317 ? 0.465 29.784 1.646 1.00 80.06 317 PRO A C 1
ATOM 2513 O O . PRO A 1 317 ? -0.366 28.869 1.613 1.00 80.06 317 PRO A O 1
ATOM 2516 N N . ARG A 1 318 ? 1.274 29.970 2.697 1.00 73.50 318 ARG A N 1
ATOM 2517 C CA . ARG A 1 318 ? 1.271 29.085 3.870 1.00 73.50 318 ARG A CA 1
ATOM 2518 C C . ARG A 1 318 ? -0.132 29.032 4.478 1.00 73.50 318 ARG A C 1
ATOM 2520 O O . ARG A 1 318 ? -0.634 30.046 4.946 1.00 73.50 318 ARG A O 1
ATOM 2527 N N . GLY A 1 319 ? -0.721 27.839 4.502 1.00 76.38 319 GLY A N 1
ATOM 2528 C CA . GLY A 1 319 ? -1.988 27.579 5.184 1.00 76.38 319 GLY A CA 1
ATOM 2529 C C . GLY A 1 319 ? -3.243 27.610 4.312 1.00 76.38 319 GLY A C 1
ATOM 2530 O O . GLY A 1 319 ? -4.272 27.186 4.809 1.00 76.38 319 GLY A O 1
ATOM 2531 N N . LEU A 1 320 ? -3.196 27.985 3.027 1.00 84.06 320 LEU A N 1
ATOM 2532 C CA . LEU A 1 320 ? -4.413 28.036 2.190 1.00 84.06 320 LEU A CA 1
ATOM 2533 C C . LEU A 1 320 ? -5.076 26.655 1.998 1.00 84.06 320 LEU A C 1
ATOM 2535 O O . LEU A 1 320 ? -6.295 26.523 2.032 1.00 84.06 320 LEU A O 1
ATOM 2539 N N . LEU A 1 321 ? -4.274 25.599 1.829 1.00 83.88 321 LEU A N 1
ATOM 2540 C CA . LEU A 1 321 ? -4.783 24.224 1.731 1.00 83.88 321 LEU A CA 1
ATOM 2541 C C . LEU A 1 321 ? -5.343 23.732 3.076 1.00 83.88 321 LEU A C 1
ATOM 2543 O O . LEU A 1 321 ? -6.333 23.003 3.110 1.00 83.88 321 LEU A O 1
ATOM 2547 N N . LEU A 1 322 ? -4.726 24.165 4.179 1.00 85.88 322 LEU A N 1
ATOM 2548 C CA . LEU A 1 322 ? -5.213 23.893 5.529 1.00 85.88 322 LEU A CA 1
ATOM 2549 C C . LEU A 1 322 ? -6.549 24.612 5.764 1.00 85.88 322 LEU A C 1
ATOM 2551 O O . LEU A 1 322 ? -7.487 23.987 6.233 1.00 85.88 322 LEU A O 1
ATOM 2555 N N . GLU A 1 323 ? -6.669 25.868 5.337 1.00 86.19 323 GLU A N 1
ATOM 2556 C CA . GLU A 1 323 ? -7.895 26.668 5.390 1.00 86.19 323 GLU A CA 1
ATOM 2557 C C . GLU A 1 323 ? -9.023 26.028 4.563 1.00 86.19 323 GLU A C 1
ATOM 2559 O O . GLU A 1 323 ? -10.146 25.894 5.046 1.00 86.19 323 GLU A O 1
ATOM 2564 N N . ALA A 1 324 ? -8.737 25.535 3.352 1.00 85.06 324 ALA A N 1
ATOM 2565 C CA . ALA A 1 324 ? -9.709 24.799 2.536 1.00 85.06 324 ALA A CA 1
ATOM 2566 C C . ALA A 1 324 ? -10.196 23.499 3.210 1.00 85.06 324 ALA A C 1
ATOM 2568 O O . ALA A 1 324 ? -11.374 23.147 3.124 1.00 85.06 324 ALA A O 1
ATOM 2569 N N . TYR A 1 325 ? -9.307 22.793 3.912 1.00 88.44 325 TYR A N 1
ATOM 2570 C CA . TYR A 1 325 ? -9.657 21.589 4.665 1.00 88.44 325 TYR A CA 1
ATOM 2571 C C . TYR A 1 325 ? -10.431 21.912 5.956 1.00 88.44 325 TYR A C 1
ATOM 2573 O O . TYR A 1 325 ? -11.429 21.262 6.268 1.00 88.44 325 TYR A O 1
ATOM 2581 N N . GLU A 1 326 ? -10.012 22.938 6.697 1.00 87.44 326 GLU A N 1
ATOM 2582 C CA . GLU A 1 326 ? -10.654 23.390 7.934 1.00 87.44 326 GLU A CA 1
ATOM 2583 C C . GLU A 1 326 ? -12.053 23.950 7.683 1.00 87.44 326 GLU A C 1
ATOM 2585 O O . GLU A 1 326 ? -12.973 23.627 8.432 1.00 87.44 326 GLU A O 1
ATOM 2590 N N . THR A 1 327 ? -12.247 24.723 6.613 1.00 86.88 327 THR A N 1
ATOM 2591 C CA . THR A 1 327 ? -13.561 25.258 6.220 1.00 86.88 327 THR A CA 1
ATOM 2592 C C . THR A 1 327 ? -14.539 24.147 5.841 1.00 86.88 327 THR A C 1
ATOM 2594 O O . THR A 1 327 ? -15.679 24.157 6.316 1.00 86.88 327 THR A O 1
ATOM 2597 N N . LEU A 1 328 ? -14.089 23.139 5.082 1.00 87.69 328 LEU A N 1
ATOM 2598 C CA . LEU A 1 328 ? -14.875 21.937 4.790 1.00 87.69 328 LEU A CA 1
ATOM 2599 C C . LEU A 1 328 ? -15.260 21.200 6.082 1.00 87.69 328 LEU A C 1
ATOM 2601 O O . LEU A 1 328 ? -16.435 20.907 6.303 1.00 87.69 328 LEU A O 1
ATOM 2605 N N . LEU A 1 329 ? -14.285 20.912 6.952 1.00 88.50 329 LEU A N 1
ATOM 2606 C CA . LEU A 1 329 ? -14.541 20.211 8.212 1.00 88.50 329 LEU A CA 1
ATOM 2607 C C . LEU A 1 329 ? -15.459 21.002 9.143 1.00 88.50 329 LEU A C 1
ATOM 2609 O O . LEU A 1 329 ? -16.298 20.404 9.810 1.00 88.50 329 LEU A O 1
ATOM 2613 N N . HIS A 1 330 ? -15.314 22.324 9.204 1.00 89.00 330 HIS A N 1
ATOM 2614 C CA . HIS A 1 330 ? -16.166 23.181 10.015 1.00 89.00 330 HIS A CA 1
ATOM 2615 C C . HIS A 1 330 ? -17.617 23.139 9.523 1.00 89.00 330 HIS A C 1
ATOM 2617 O O . HIS A 1 330 ? -18.521 22.899 10.322 1.00 89.00 330 HIS A O 1
ATOM 2623 N N . LYS A 1 331 ? -17.853 23.275 8.211 1.00 86.56 331 LYS A N 1
ATOM 2624 C CA . LYS A 1 331 ? -19.206 23.187 7.634 1.00 86.56 331 LYS A CA 1
ATOM 2625 C C . LYS A 1 331 ? -19.808 21.782 7.771 1.00 86.56 331 LYS A C 1
ATOM 2627 O O . LYS A 1 331 ? -20.995 21.675 8.066 1.00 86.56 331 LYS A O 1
ATOM 2632 N N . LEU A 1 332 ? -19.006 20.719 7.650 1.00 88.19 332 LEU A N 1
ATOM 2633 C CA . LEU A 1 332 ? -19.451 19.345 7.919 1.00 88.19 332 LEU A CA 1
ATOM 2634 C C . LEU A 1 332 ? -19.817 19.123 9.391 1.00 88.19 332 LEU A C 1
ATOM 2636 O O . LEU A 1 332 ? -20.828 18.483 9.651 1.00 88.19 332 LEU A O 1
ATOM 2640 N N . ARG A 1 333 ? -19.060 19.680 10.349 1.00 88.94 333 ARG A N 1
ATOM 2641 C CA . ARG A 1 333 ? -19.425 19.630 11.779 1.00 88.94 333 ARG A CA 1
ATOM 2642 C C . ARG A 1 333 ? -20.733 20.360 12.054 1.00 88.94 333 ARG A C 1
ATOM 2644 O O . ARG A 1 333 ? -21.585 19.811 12.732 1.00 88.94 333 ARG A O 1
ATOM 2651 N N . LEU A 1 334 ? -20.928 21.552 11.485 1.00 87.69 334 LEU A N 1
ATOM 2652 C CA . LEU A 1 334 ? -22.192 22.287 11.623 1.00 87.69 334 LEU A CA 1
ATOM 2653 C C . LEU A 1 334 ? -23.380 21.511 11.034 1.00 87.69 334 LEU A C 1
ATOM 2655 O O . LEU A 1 334 ? -24.483 21.558 11.580 1.00 87.69 334 LEU A O 1
ATOM 2659 N N . MET A 1 335 ? -23.165 20.800 9.921 1.00 86.50 335 MET A N 1
ATOM 2660 C CA . MET A 1 335 ? -24.174 19.913 9.344 1.00 86.50 335 MET A CA 1
ATOM 2661 C C . MET A 1 335 ? -24.439 18.709 10.254 1.00 86.50 335 MET A C 1
ATOM 2663 O O . MET A 1 335 ? -25.597 18.370 10.469 1.00 86.50 335 MET A O 1
ATOM 2667 N N . ASP A 1 336 ? -23.396 18.093 10.810 1.00 87.69 336 ASP A N 1
ATOM 2668 C CA . ASP A 1 336 ? -23.502 16.937 11.703 1.00 87.69 336 ASP A CA 1
ATOM 2669 C C . ASP A 1 336 ? -24.212 17.275 13.017 1.00 87.69 336 ASP A C 1
ATOM 2671 O O . ASP A 1 336 ? -25.146 16.577 13.402 1.00 87.69 336 ASP A O 1
ATOM 2675 N N . GLU A 1 337 ? -23.851 18.393 13.654 1.00 87.94 337 GLU A N 1
ATOM 2676 C CA . GLU A 1 337 ? -24.532 18.926 14.839 1.00 87.94 337 GLU A CA 1
ATOM 2677 C C . GLU A 1 337 ? -26.019 19.161 14.551 1.00 87.94 337 GLU A C 1
ATOM 2679 O O . GLU A 1 337 ? -26.879 18.773 15.341 1.00 87.94 337 GLU A O 1
ATOM 2684 N N . TYR A 1 338 ? -26.338 19.735 13.387 1.00 86.50 338 TYR A N 1
ATOM 2685 C CA . TYR A 1 338 ? -27.721 19.965 12.977 1.00 86.50 338 TYR A CA 1
ATOM 2686 C C . TYR A 1 338 ? -28.479 18.673 12.645 1.00 86.50 338 TYR A C 1
ATOM 2688 O O . TYR A 1 338 ? -29.671 18.576 12.908 1.00 86.50 338 TYR A O 1
ATOM 2696 N N . VAL A 1 339 ? -27.832 17.666 12.059 1.00 86.56 339 VAL A N 1
ATOM 2697 C CA . VAL A 1 339 ? -28.468 16.365 11.806 1.00 86.56 339 VAL A CA 1
ATOM 2698 C C . VAL A 1 339 ? -28.674 15.612 13.121 1.00 86.56 339 VAL A C 1
ATOM 2700 O O . VAL A 1 339 ? -29.728 15.009 13.311 1.00 86.56 339 VAL A O 1
ATOM 2703 N N . HIS A 1 340 ? -27.733 15.694 14.063 1.00 85.88 340 HIS A N 1
ATOM 2704 C CA . HIS A 1 340 ? -27.852 15.072 15.379 1.00 85.88 340 HIS A CA 1
ATOM 2705 C C . HIS A 1 340 ? -29.047 15.599 16.172 1.00 85.88 340 HIS A C 1
ATOM 2707 O O . HIS A 1 340 ? -29.724 14.796 16.811 1.00 85.88 340 HIS A O 1
ATOM 2713 N N . THR A 1 341 ? -29.370 16.898 16.101 1.00 83.44 341 THR A N 1
ATOM 2714 C CA . THR A 1 341 ? -30.593 17.407 16.748 1.00 83.44 341 THR A CA 1
ATOM 2715 C C . THR A 1 341 ? -31.845 16.737 16.185 1.00 83.44 341 THR A C 1
ATOM 2717 O O . THR A 1 341 ? -32.750 16.414 16.945 1.00 83.44 341 THR A O 1
ATOM 2720 N N . TRP A 1 342 ? -31.887 16.444 14.881 1.00 82.69 342 TRP A N 1
ATOM 2721 C CA . TRP A 1 342 ? -32.990 15.692 14.276 1.00 82.69 342 TRP A CA 1
ATOM 2722 C C . TRP A 1 342 ? -32.992 14.207 14.659 1.00 82.69 342 TRP A C 1
ATOM 2724 O O . TRP A 1 342 ? -34.060 13.645 14.897 1.00 82.69 342 TRP A O 1
ATOM 2734 N N . LEU A 1 343 ? -31.821 13.571 14.753 1.00 83.56 343 LEU A N 1
ATOM 2735 C CA . LEU A 1 343 ? -31.696 12.162 15.142 1.00 83.56 343 LEU A CA 1
ATOM 2736 C C . LEU A 1 343 ? -32.036 11.917 16.620 1.00 83.56 343 LEU A C 1
ATOM 2738 O O . LEU A 1 343 ? -32.530 10.844 16.950 1.00 83.56 343 LEU A O 1
ATOM 2742 N N . GLN A 1 344 ? -31.849 12.900 17.509 1.00 83.00 344 GLN A N 1
ATOM 2743 C CA . GLN A 1 344 ? -32.250 12.801 18.922 1.00 83.00 344 GLN A CA 1
ATOM 2744 C C . GLN A 1 344 ? -33.749 12.513 19.096 1.00 83.00 344 GLN A C 1
ATOM 2746 O O . GLN A 1 344 ? -34.143 11.842 20.051 1.00 83.00 344 GLN A O 1
ATOM 2751 N N . TYR A 1 345 ? -34.590 12.944 18.149 1.00 81.50 345 TYR A N 1
ATOM 2752 C CA . TYR A 1 345 ? -36.027 12.667 18.186 1.00 81.50 345 TYR A CA 1
ATOM 2753 C C . TYR A 1 345 ? -36.383 11.201 17.938 1.00 81.50 345 TYR A C 1
ATOM 2755 O O . TYR A 1 345 ? -37.529 10.825 18.169 1.00 81.50 345 TYR A O 1
ATOM 2763 N N . GLN A 1 346 ? -35.412 10.352 17.588 1.00 82.75 346 GLN A N 1
ATOM 2764 C CA . GLN A 1 346 ? -35.566 8.897 17.600 1.00 82.75 346 GLN A CA 1
ATOM 2765 C C . GLN A 1 346 ? -36.079 8.386 18.960 1.00 82.75 346 GLN A C 1
ATOM 2767 O O . GLN A 1 346 ? -36.868 7.443 19.004 1.00 82.75 346 GLN A O 1
ATOM 2772 N N . ALA A 1 347 ? -35.738 9.068 20.062 1.00 81.25 347 ALA A N 1
ATOM 2773 C CA . ALA A 1 347 ? -36.215 8.730 21.402 1.00 81.25 347 ALA A CA 1
ATOM 2774 C C . ALA A 1 347 ? -37.753 8.669 21.519 1.00 81.25 347 ALA A C 1
ATOM 2776 O O . ALA A 1 347 ? -38.266 7.911 22.337 1.00 81.25 347 ALA A O 1
ATOM 2777 N N . LEU A 1 348 ? -38.500 9.408 20.685 1.00 81.19 348 LEU A N 1
ATOM 2778 C CA . LEU A 1 348 ? -39.971 9.369 20.661 1.00 81.19 348 LEU A CA 1
ATOM 2779 C C . LEU A 1 348 ? -40.538 8.032 20.147 1.00 81.19 348 LEU A C 1
ATOM 2781 O O . LEU A 1 348 ? -41.702 7.721 20.413 1.00 81.19 348 LEU A O 1
ATOM 2785 N N . TRP A 1 349 ? -39.746 7.269 19.389 1.00 83.12 349 TRP A N 1
ATOM 2786 C CA . TRP A 1 349 ? -40.100 5.936 18.889 1.00 83.12 349 TRP A CA 1
ATOM 2787 C C . TRP A 1 349 ? -39.505 4.811 19.742 1.00 83.12 349 TRP A C 1
ATOM 2789 O O . TRP A 1 349 ? -40.129 3.759 19.849 1.00 83.12 349 TRP A O 1
ATOM 2799 N N . ASP A 1 350 ? -38.348 5.037 20.369 1.00 80.00 350 ASP A N 1
ATOM 2800 C CA . ASP A 1 350 ? -37.659 4.025 21.184 1.00 80.00 350 ASP A CA 1
ATOM 2801 C C . ASP A 1 350 ? -38.221 3.914 22.614 1.00 80.00 350 ASP A C 1
ATOM 2803 O O . ASP A 1 350 ? -38.095 2.872 23.267 1.00 80.00 350 ASP A O 1
ATOM 2807 N N . MET A 1 351 ? -38.821 4.992 23.125 1.00 75.94 351 MET A N 1
ATOM 2808 C CA . MET A 1 351 ? -39.386 5.036 24.471 1.00 75.94 351 MET A CA 1
ATOM 2809 C C . MET A 1 351 ? -40.842 4.560 24.491 1.00 75.94 351 MET A C 1
ATOM 2811 O O . MET A 1 351 ? -41.610 4.775 23.559 1.00 75.94 351 MET A O 1
ATOM 2815 N N . ASP A 1 352 ? -41.229 3.940 25.602 1.00 78.56 352 ASP A N 1
ATOM 2816 C CA . ASP A 1 352 ? -42.611 3.552 25.886 1.00 78.56 352 ASP A CA 1
ATOM 2817 C C . ASP A 1 352 ? -43.198 4.523 26.920 1.00 78.56 352 ASP A C 1
ATOM 2819 O O . ASP A 1 352 ? -42.583 4.761 27.969 1.00 78.56 352 ASP A O 1
ATOM 2823 N N . ALA A 1 353 ? -44.382 5.073 26.638 1.00 76.44 353 ALA A N 1
ATOM 2824 C CA . ALA A 1 353 ? -45.075 6.021 27.505 1.00 76.44 353 ALA A CA 1
ATOM 2825 C C . ALA A 1 353 ? -45.270 5.460 28.926 1.00 76.44 353 ALA A C 1
ATOM 2827 O O . ALA A 1 353 ? -45.109 6.188 29.907 1.00 76.44 353 ALA A O 1
ATOM 2828 N N . GLN A 1 354 ? -45.502 4.148 29.062 1.00 76.88 354 GLN A N 1
ATOM 2829 C CA . GLN A 1 354 ? -45.695 3.494 30.363 1.00 76.88 354 GLN A CA 1
ATOM 2830 C C . GLN A 1 354 ? -44.437 3.502 31.238 1.00 76.88 354 GLN A C 1
ATOM 2832 O O . GLN A 1 354 ? -44.525 3.623 32.461 1.00 76.88 354 GLN A O 1
ATOM 2837 N N . ARG A 1 355 ? -43.248 3.411 30.630 1.00 78.50 355 ARG A N 1
ATOM 2838 C CA . ARG A 1 355 ? -41.978 3.467 31.372 1.00 78.50 355 ARG A CA 1
ATOM 2839 C C . ARG A 1 355 ? -41.714 4.862 31.921 1.00 78.50 355 ARG A C 1
ATOM 2841 O O . ARG A 1 355 ? -41.227 4.989 33.041 1.00 78.50 355 ARG A O 1
ATOM 2848 N N . VAL A 1 356 ? -42.049 5.895 31.148 1.00 76.25 356 VAL A N 1
ATOM 2849 C CA . VAL A 1 356 ? -41.918 7.288 31.592 1.00 76.25 356 VAL A CA 1
ATOM 2850 C C . VAL A 1 356 ? -42.887 7.560 32.740 1.00 76.25 356 VAL A C 1
ATOM 2852 O O . VAL A 1 356 ? -42.464 8.066 33.778 1.00 76.25 356 VAL A O 1
ATOM 2855 N N . ILE A 1 357 ? -44.137 7.112 32.611 1.00 78.25 357 ILE A N 1
ATOM 2856 C CA . ILE A 1 357 ? -45.144 7.183 33.676 1.00 78.25 357 ILE A CA 1
ATOM 2857 C C . ILE A 1 357 ? -44.646 6.516 34.970 1.00 78.25 357 ILE A C 1
ATOM 2859 O O . ILE A 1 357 ? -44.643 7.150 36.025 1.00 78.25 357 ILE A O 1
ATOM 2863 N N . ALA A 1 358 ? -44.115 5.293 34.884 1.00 77.50 358 ALA A N 1
ATOM 2864 C CA . ALA A 1 358 ? -43.573 4.574 36.038 1.00 77.50 358 ALA A CA 1
ATOM 2865 C C . ALA A 1 358 ? -42.353 5.265 36.679 1.00 77.50 358 ALA A C 1
ATOM 2867 O O . ALA A 1 358 ? -42.127 5.126 37.879 1.00 77.50 358 ALA A O 1
ATOM 2868 N N . SER A 1 359 ? -41.560 6.002 35.892 1.00 75.06 359 SER A N 1
ATOM 2869 C CA . SER A 1 359 ? -40.353 6.684 36.379 1.00 75.06 359 SER A CA 1
ATOM 2870 C C . SER A 1 359 ? -40.637 7.979 37.146 1.00 75.06 359 SER A C 1
ATOM 2872 O O . SER A 1 359 ? -39.917 8.295 38.091 1.00 75.06 359 SER A O 1
ATOM 2874 N N . VAL A 1 360 ? -41.683 8.719 36.760 1.00 73.44 360 VAL A N 1
ATOM 2875 C CA . VAL A 1 360 ? -42.100 9.958 37.441 1.00 73.44 360 VAL A CA 1
ATOM 2876 C C . VAL A 1 360 ? -42.902 9.632 38.707 1.00 73.44 360 VAL A C 1
ATOM 2878 O O . VAL A 1 360 ? -42.788 10.341 39.707 1.00 73.44 360 VAL A O 1
ATOM 2881 N N . GLY A 1 361 ? -43.636 8.514 38.689 1.00 68.38 361 GLY A N 1
ATOM 2882 C CA . GLY A 1 361 ? -44.381 7.988 39.828 1.00 68.38 361 GLY A CA 1
ATOM 2883 C C . GLY A 1 361 ? -45.731 8.674 40.054 1.00 68.38 361 GLY A C 1
ATOM 2884 O O . GLY A 1 361 ? -45.980 9.794 39.606 1.00 68.38 361 GLY A O 1
ATOM 2885 N N . ASP A 1 362 ? -46.608 7.987 40.784 1.00 67.31 362 ASP A N 1
ATOM 2886 C CA . ASP A 1 362 ? -48.026 8.364 40.904 1.00 67.31 362 ASP A CA 1
ATOM 2887 C C . ASP A 1 362 ? -48.302 9.405 42.001 1.00 67.31 362 ASP A C 1
ATOM 2889 O O . ASP A 1 362 ? -49.423 9.887 42.120 1.00 67.31 362 ASP A O 1
ATOM 2893 N N . GLN A 1 363 ? -47.307 9.738 42.829 1.00 63.84 363 GLN A N 1
ATOM 2894 C CA . GLN A 1 363 ? -47.529 10.438 44.104 1.00 63.84 363 GLN A CA 1
ATOM 2895 C C . GLN A 1 363 ? -47.307 11.960 44.048 1.00 63.84 363 GLN A C 1
ATOM 2897 O O . GLN A 1 363 ? -47.776 12.671 44.934 1.00 63.84 363 GLN A O 1
ATOM 2902 N N . ASP A 1 364 ? -46.610 12.480 43.031 1.00 74.38 364 ASP A N 1
ATOM 2903 C CA . ASP A 1 364 ? -46.147 13.878 42.995 1.00 74.38 364 ASP A CA 1
ATOM 2904 C C . ASP A 1 364 ? -46.870 14.716 41.923 1.00 74.38 364 ASP A C 1
ATOM 2906 O O . ASP A 1 364 ? -46.422 14.864 40.783 1.00 74.38 364 ASP A O 1
ATOM 2910 N N . ILE A 1 365 ? -47.991 15.331 42.309 1.00 78.56 365 ILE A N 1
ATOM 2911 C CA . ILE A 1 365 ? -48.845 16.147 41.422 1.00 78.56 365 ILE A CA 1
ATOM 2912 C C . ILE A 1 365 ? -48.084 17.354 40.838 1.00 78.56 365 ILE A C 1
ATOM 2914 O O . ILE A 1 365 ? -48.273 17.706 39.674 1.00 78.56 365 ILE A O 1
ATOM 2918 N N . ALA A 1 366 ? -47.170 17.956 41.607 1.00 77.69 366 ALA A N 1
ATOM 2919 C CA . ALA A 1 366 ? -46.412 19.138 41.186 1.00 77.69 366 ALA A CA 1
ATOM 2920 C C . ALA A 1 366 ? -45.393 18.853 40.064 1.00 77.69 366 ALA A C 1
ATOM 2922 O O . ALA A 1 366 ? -45.168 19.702 39.202 1.00 77.69 366 ALA A O 1
ATOM 2923 N N . LYS A 1 367 ? -44.787 17.658 40.043 1.00 80.31 367 LYS A N 1
ATOM 2924 C CA . LYS A 1 367 ? -43.818 17.266 39.003 1.00 80.31 367 LYS A CA 1
ATOM 2925 C C . LYS A 1 367 ? -44.510 17.005 37.667 1.00 80.31 367 LYS A C 1
ATOM 2927 O O . LYS A 1 367 ? -44.019 17.430 36.623 1.00 80.31 367 LYS A O 1
ATOM 2932 N N . TRP A 1 368 ? -45.682 16.373 37.706 1.00 82.81 368 TRP A N 1
ATOM 2933 C CA . TRP A 1 368 ? -46.514 16.167 36.521 1.00 82.81 368 TRP A CA 1
ATOM 2934 C C . TRP A 1 368 ? -47.034 17.483 35.928 1.00 82.81 368 TRP A C 1
ATOM 2936 O O . TRP A 1 368 ? -47.059 17.637 34.706 1.00 82.81 368 TRP A O 1
ATOM 2946 N N . GLU A 1 369 ? -47.374 18.461 36.775 1.00 81.06 369 GLU A N 1
ATOM 2947 C CA . GLU A 1 369 ? -47.747 19.809 36.331 1.00 81.06 369 GLU A CA 1
ATOM 2948 C C . GLU A 1 369 ? -46.609 20.487 35.540 1.00 81.06 369 GLU A C 1
ATOM 2950 O O . GLU A 1 369 ? -46.851 21.059 34.475 1.00 81.06 369 GLU A O 1
ATOM 2955 N N . GLN A 1 370 ? -45.363 20.383 36.019 1.00 83.44 370 GLN A N 1
ATOM 2956 C CA . GLN A 1 370 ? -44.182 20.947 35.349 1.00 83.44 370 GLN A CA 1
ATOM 2957 C C . GLN A 1 370 ? -43.891 20.260 34.006 1.00 83.44 370 GLN A C 1
ATOM 2959 O O . GLN A 1 370 ? -43.721 20.938 32.991 1.00 83.44 370 GLN A O 1
ATOM 2964 N N . LEU A 1 371 ? -43.927 18.927 33.975 1.00 83.44 371 LEU A N 1
ATOM 2965 C CA . LEU A 1 371 ? -43.647 18.127 32.780 1.00 83.44 371 LEU A CA 1
ATOM 2966 C C . LEU A 1 371 ? -44.613 18.441 31.624 1.00 83.44 371 LEU A C 1
ATOM 2968 O O . LEU A 1 371 ? -44.194 18.622 30.480 1.00 83.44 371 LEU A O 1
ATOM 2972 N N . LEU A 1 372 ? -45.908 18.592 31.911 1.00 82.81 372 LEU A N 1
ATOM 2973 C CA . LEU A 1 372 ? -46.906 18.947 30.895 1.00 82.81 372 LEU A CA 1
ATOM 2974 C C . LEU A 1 372 ? -46.706 20.361 30.322 1.00 82.81 372 LEU A C 1
ATOM 2976 O O . LEU A 1 372 ? -47.083 20.632 29.179 1.00 82.81 372 LEU A O 1
ATOM 2980 N N . VAL A 1 373 ? -46.136 21.286 31.096 1.00 83.31 373 VAL A N 1
ATOM 2981 C CA . VAL A 1 373 ? -45.815 22.642 30.623 1.00 83.31 373 VAL A CA 1
ATOM 2982 C C . VAL A 1 373 ? -44.577 22.630 29.723 1.00 83.31 373 VAL A C 1
ATOM 2984 O O . VAL A 1 373 ? -44.576 23.299 28.686 1.00 83.31 373 VAL A O 1
ATOM 2987 N N . GLU A 1 374 ? -43.559 21.844 30.071 1.00 81.94 374 GLU A N 1
ATOM 2988 C CA . GLU A 1 374 ? -42.330 21.689 29.281 1.00 81.94 374 GLU A CA 1
ATOM 2989 C C . GLU A 1 374 ? -42.599 21.034 27.921 1.00 81.94 374 GLU A C 1
ATOM 2991 O O . GLU A 1 374 ? -42.187 21.570 26.891 1.00 81.94 374 GLU A O 1
ATOM 2996 N N . ILE A 1 375 ? -43.408 19.968 27.882 1.00 81.50 375 ILE A N 1
ATOM 2997 C CA . ILE A 1 375 ? -43.806 19.307 26.627 1.00 81.50 375 ILE A CA 1
ATOM 2998 C C . ILE A 1 375 ? -44.505 20.296 25.681 1.00 81.50 375 ILE A C 1
ATOM 3000 O O . ILE A 1 375 ? -44.272 20.308 24.472 1.00 81.50 375 ILE A O 1
ATOM 3004 N N . LYS A 1 376 ? -45.348 21.192 26.191 1.00 78.44 376 LYS A N 1
ATOM 3005 C CA . LYS A 1 376 ? -46.002 22.180 25.325 1.00 78.44 376 LYS A CA 1
ATOM 3006 C C . LYS A 1 376 ? -45.022 23.223 24.771 1.00 78.44 376 LYS A C 1
ATOM 3008 O O . LYS A 1 376 ? -45.226 23.707 23.658 1.00 78.44 376 LYS A O 1
ATOM 3013 N N . ARG A 1 377 ? -43.979 23.574 25.527 1.00 81.06 377 ARG A N 1
ATOM 3014 C CA . ARG A 1 377 ? -42.956 24.546 25.118 1.00 81.06 377 ARG A CA 1
ATOM 3015 C C . ARG A 1 377 ? -42.091 24.006 23.978 1.00 81.06 377 ARG A C 1
ATOM 3017 O O . ARG A 1 377 ? -41.937 24.703 22.978 1.00 81.06 377 ARG A O 1
ATOM 3024 N N . GLU A 1 378 ? -41.612 22.770 24.091 1.00 77.19 378 GLU A N 1
ATOM 3025 C CA . GLU A 1 378 ? -40.746 22.133 23.082 1.00 77.19 378 GLU A CA 1
ATOM 3026 C C . GLU A 1 378 ? -41.440 21.957 21.721 1.00 77.19 378 GLU A C 1
ATOM 3028 O O . GLU A 1 378 ? -40.825 22.143 20.674 1.00 77.19 378 GLU A O 1
ATOM 3033 N N . ARG A 1 379 ? -42.764 21.749 21.705 1.00 76.38 379 ARG A N 1
ATOM 3034 C CA . ARG A 1 379 ? -43.555 21.687 20.464 1.00 76.38 379 ARG A CA 1
ATOM 3035 C C . ARG A 1 379 ? -43.458 22.956 19.608 1.00 76.38 379 ARG A C 1
ATOM 3037 O O . ARG A 1 379 ? -43.433 22.875 18.385 1.00 76.38 379 ARG A O 1
ATOM 3044 N N . THR A 1 380 ? -43.423 24.133 20.235 1.00 70.62 380 THR A N 1
ATOM 3045 C CA . THR A 1 380 ? -43.497 25.421 19.515 1.00 70.62 380 THR A CA 1
ATOM 3046 C C . THR A 1 380 ? -42.287 25.697 18.621 1.00 70.62 380 THR A C 1
ATOM 3048 O O . THR A 1 380 ? -42.367 26.533 17.726 1.00 70.62 380 THR A O 1
ATOM 3051 N N . MET A 1 381 ? -41.182 24.970 18.813 1.00 67.12 381 MET A N 1
ATOM 3052 C CA . MET A 1 381 ? -39.965 25.114 18.012 1.00 67.12 381 MET A CA 1
ATOM 3053 C C . MET A 1 381 ? -40.072 24.446 16.628 1.00 67.12 381 MET A C 1
ATOM 3055 O O . MET A 1 381 ? -39.302 24.786 15.732 1.00 67.12 381 MET A O 1
ATOM 3059 N N . PHE A 1 382 ? -41.040 23.544 16.420 1.00 63.84 382 PHE A N 1
ATOM 3060 C CA . PHE A 1 382 ? -41.199 22.769 15.179 1.00 63.84 382 PHE A CA 1
ATOM 3061 C C . PHE A 1 382 ? -42.119 23.401 14.132 1.00 63.84 382 PHE A C 1
ATOM 3063 O O . PHE A 1 382 ? -42.128 22.950 12.986 1.00 63.84 382 PHE A O 1
ATOM 3070 N N . ASP A 1 383 ? -42.844 24.465 14.480 1.00 59.66 383 ASP A N 1
ATOM 3071 C CA . ASP A 1 383 ? -43.765 25.178 13.580 1.00 59.66 383 ASP A CA 1
ATOM 3072 C C . ASP A 1 383 ? -43.043 26.192 12.657 1.00 59.66 383 ASP A C 1
ATOM 3074 O O . ASP A 1 383 ? -43.632 27.162 12.177 1.00 59.66 383 ASP A O 1
ATOM 3078 N N . SER A 1 384 ? -41.746 25.992 12.386 1.00 64.62 384 SER A N 1
ATOM 3079 C CA . SER A 1 384 ? -41.000 26.814 11.423 1.00 64.62 384 SER A CA 1
ATOM 3080 C C . SER A 1 384 ? -41.347 26.428 9.975 1.00 64.62 384 SER A C 1
ATOM 3082 O O . SER A 1 384 ? -41.437 25.247 9.646 1.00 64.62 384 SER A O 1
ATOM 3084 N N . VAL A 1 385 ? -41.506 27.425 9.095 1.00 61.62 385 VAL A N 1
ATOM 3085 C CA . VAL A 1 385 ? -41.952 27.254 7.691 1.00 61.62 385 VAL A CA 1
ATOM 3086 C C . VAL A 1 385 ? -40.862 26.658 6.775 1.00 61.62 385 VAL A C 1
ATOM 3088 O O . VAL A 1 385 ? -41.148 26.235 5.657 1.00 61.62 385 VAL A O 1
ATOM 3091 N N . ALA A 1 386 ? -39.600 26.622 7.212 1.00 69.62 386 ALA A N 1
ATOM 3092 C CA . ALA A 1 386 ? -38.481 26.176 6.383 1.00 69.62 386 ALA A CA 1
ATOM 3093 C C . ALA A 1 386 ? -38.442 24.645 6.238 1.00 69.62 386 ALA A C 1
ATOM 3095 O O . ALA A 1 386 ? -38.526 23.928 7.226 1.00 69.62 386 ALA A O 1
ATOM 3096 N N . THR A 1 387 ? -38.247 24.150 5.011 1.00 75.31 387 THR A N 1
ATOM 3097 C CA . THR A 1 387 ? -38.205 22.709 4.678 1.00 75.31 387 THR A CA 1
ATOM 3098 C C . THR A 1 387 ? -36.802 22.188 4.352 1.00 75.31 387 THR A C 1
ATOM 3100 O O . THR A 1 387 ? -36.602 20.985 4.137 1.00 75.31 387 THR A O 1
ATOM 3103 N N . THR A 1 388 ? -35.828 23.093 4.237 1.00 80.69 388 THR A N 1
ATOM 3104 C CA . THR A 1 388 ? -34.458 22.800 3.805 1.00 80.69 388 THR A CA 1
ATOM 3105 C C . THR A 1 388 ? -33.486 23.775 4.456 1.00 80.69 388 THR A C 1
ATOM 3107 O O . THR A 1 388 ? -33.792 24.961 4.586 1.00 80.69 388 THR A O 1
ATOM 3110 N N . LYS A 1 389 ? -32.311 23.282 4.850 1.00 82.75 389 LYS A N 1
ATOM 3111 C CA . LYS A 1 389 ? -31.209 24.097 5.375 1.00 82.75 389 LYS A CA 1
ATOM 3112 C C . LYS A 1 389 ? -29.941 23.853 4.556 1.00 82.75 389 LYS A C 1
ATOM 3114 O O . LYS A 1 389 ? -29.598 22.700 4.293 1.00 82.75 389 LYS A O 1
ATOM 3119 N N . CYS A 1 390 ? -29.263 24.927 4.155 1.00 81.31 390 CYS A N 1
ATOM 3120 C CA . CYS A 1 390 ? -28.039 24.877 3.351 1.00 81.31 390 CYS A CA 1
ATOM 3121 C C . CYS A 1 390 ? -26.789 25.024 4.230 1.00 81.31 390 CYS A C 1
ATOM 3123 O O . CYS A 1 390 ? -26.798 25.753 5.220 1.00 81.31 390 CYS A O 1
ATOM 3125 N N . PHE A 1 391 ? -25.716 24.343 3.838 1.00 83.12 391 PHE A N 1
ATOM 3126 C CA . PHE A 1 391 ? -24.389 24.382 4.444 1.00 83.12 391 PHE A CA 1
ATOM 3127 C C . PHE A 1 391 ? -23.355 24.492 3.314 1.00 83.12 391 PHE A C 1
ATOM 3129 O O . PHE A 1 391 ? -22.782 23.491 2.875 1.00 83.12 391 PHE A O 1
ATOM 3136 N N . GLY A 1 392 ? -23.164 25.708 2.789 1.00 77.44 392 GLY A N 1
ATOM 3137 C CA . GLY A 1 392 ? -22.413 25.919 1.546 1.00 77.44 392 GLY A CA 1
ATOM 3138 C C . GLY A 1 392 ? -23.049 25.136 0.380 1.00 77.44 392 GLY A C 1
ATOM 3139 O O . GLY A 1 392 ? -24.265 25.219 0.199 1.00 77.44 392 GLY A O 1
ATOM 3140 N N . PRO A 1 393 ? -22.291 24.316 -0.374 1.00 75.69 393 PRO A N 1
ATOM 3141 C CA . PRO A 1 393 ? -22.827 23.517 -1.482 1.00 75.69 393 PRO A CA 1
ATOM 3142 C C . PRO A 1 393 ? -23.635 22.273 -1.049 1.00 75.69 393 PRO A C 1
ATOM 3144 O O . PRO A 1 393 ? -24.135 21.536 -1.900 1.00 75.69 393 PRO A O 1
ATOM 3147 N N . MET A 1 394 ? -23.771 22.014 0.257 1.00 83.25 394 MET A N 1
ATOM 3148 C CA . MET A 1 394 ? -24.540 20.891 0.811 1.00 83.25 394 MET A CA 1
ATOM 3149 C C . MET A 1 394 ? -25.921 21.365 1.272 1.00 83.25 394 MET A C 1
ATOM 3151 O O . MET A 1 394 ? -26.052 22.444 1.845 1.00 83.25 394 MET A O 1
ATOM 3155 N N . SER A 1 395 ? -26.965 20.559 1.076 1.00 84.38 395 SER A N 1
ATOM 3156 C CA . SER A 1 395 ? -28.323 20.895 1.542 1.00 84.38 395 SER A CA 1
ATOM 3157 C C . SER A 1 395 ? -28.980 19.721 2.263 1.00 84.38 395 SER A C 1
ATOM 3159 O O . SER A 1 395 ? -28.880 18.589 1.801 1.00 84.38 395 SER A O 1
ATOM 3161 N N . VAL A 1 396 ? -29.653 19.984 3.388 1.00 87.38 396 VAL A N 1
ATOM 3162 C CA . VAL A 1 396 ? -30.380 18.982 4.187 1.00 87.38 396 VAL A CA 1
ATOM 3163 C C . VAL A 1 396 ? -31.882 19.239 4.090 1.00 87.38 396 VAL A C 1
ATOM 3165 O O . VAL A 1 396 ? -32.360 20.306 4.478 1.00 87.38 396 VAL A O 1
ATOM 3168 N N . HIS A 1 397 ? -32.631 18.251 3.606 1.00 86.81 397 HIS A N 1
ATOM 3169 C CA . HIS A 1 397 ? -34.088 18.272 3.469 1.00 86.81 397 HIS A CA 1
ATOM 3170 C C . HIS A 1 397 ? -34.735 17.441 4.588 1.00 86.81 397 HIS A C 1
ATOM 3172 O O . HIS A 1 397 ? -34.388 16.272 4.764 1.00 86.81 397 HIS A O 1
ATOM 3178 N N . PHE A 1 398 ? -35.691 18.020 5.324 1.00 84.94 398 PHE A N 1
ATOM 3179 C CA . PHE A 1 398 ? -36.314 17.386 6.507 1.00 84.94 398 PHE A CA 1
ATOM 3180 C C . PHE A 1 398 ? -37.857 17.411 6.511 1.00 84.94 398 PHE A C 1
ATOM 3182 O O . PHE A 1 398 ? -38.489 16.987 7.478 1.00 84.94 398 PHE A O 1
ATOM 3189 N N . HIS A 1 399 ? -38.484 17.840 5.409 1.00 82.12 399 HIS A N 1
ATOM 3190 C CA . HIS A 1 399 ? -39.942 17.988 5.280 1.00 82.12 399 HIS A CA 1
ATOM 3191 C C . HIS A 1 399 ? -40.750 16.728 5.652 1.00 82.12 399 HIS A C 1
ATOM 3193 O O . HIS A 1 399 ? -41.762 16.816 6.342 1.00 82.12 399 HIS A O 1
ATOM 3199 N N . GLN A 1 400 ? -40.322 15.541 5.206 1.00 78.50 400 GLN A N 1
ATOM 3200 C CA . GLN A 1 400 ? -41.071 14.300 5.455 1.00 78.50 400 GLN A CA 1
ATOM 3201 C C . GLN A 1 400 ? -41.056 13.886 6.933 1.00 78.50 400 GLN A C 1
ATOM 3203 O O . GLN A 1 400 ? -42.066 13.413 7.452 1.00 78.50 400 GLN A O 1
ATOM 3208 N N . VAL A 1 401 ? -39.928 14.088 7.616 1.00 80.56 401 VAL A N 1
ATOM 3209 C CA . VAL A 1 401 ? -39.751 13.710 9.024 1.00 80.56 401 VAL A CA 1
ATOM 3210 C C . VAL A 1 401 ? -40.477 14.676 9.953 1.00 80.56 401 VAL A C 1
ATOM 3212 O O . VAL A 1 401 ? -41.128 14.228 10.893 1.00 80.56 401 VAL A O 1
ATOM 3215 N N . GLN A 1 402 ? -40.453 15.979 9.657 1.00 82.12 402 GLN A N 1
ATOM 3216 C CA . GLN A 1 402 ? -41.137 17.001 10.457 1.00 82.12 402 GLN A CA 1
ATOM 3217 C C . GLN A 1 402 ? -42.627 16.677 10.666 1.00 82.12 402 GLN A C 1
ATOM 3219 O O . GLN A 1 402 ? -43.125 16.723 11.790 1.00 82.12 402 GLN A O 1
ATOM 3224 N N . ALA A 1 403 ? -43.332 16.270 9.605 1.00 80.50 403 ALA A N 1
ATOM 3225 C CA . ALA A 1 403 ? -44.744 15.896 9.695 1.00 80.50 403 ALA A CA 1
ATOM 3226 C C . ALA A 1 403 ? -44.978 14.665 10.594 1.00 80.50 403 ALA A C 1
ATOM 3228 O O . ALA A 1 403 ? -45.946 14.621 11.350 1.00 80.50 403 ALA A O 1
ATOM 3229 N N . GLN A 1 404 ? -44.088 13.671 10.539 1.00 81.69 404 GLN A N 1
ATOM 3230 C CA . GLN A 1 404 ? -44.217 12.431 11.311 1.00 81.69 404 GLN A CA 1
ATOM 3231 C C . GLN A 1 404 ? -43.861 12.616 12.792 1.00 81.69 404 GLN A C 1
ATOM 3233 O O . GLN A 1 404 ? -44.551 12.063 13.651 1.00 81.69 404 GLN A O 1
ATOM 3238 N N . VAL A 1 405 ? -42.838 13.427 13.096 1.00 83.62 405 VAL A N 1
ATOM 3239 C CA . VAL A 1 405 ? -42.482 13.826 14.471 1.00 83.62 405 VAL A CA 1
ATOM 3240 C C . VAL A 1 405 ? -43.665 14.536 15.131 1.00 83.62 405 VAL A C 1
ATOM 3242 O O . VAL A 1 405 ? -44.049 14.163 16.236 1.00 83.62 405 VAL A O 1
ATOM 3245 N N . ASN A 1 406 ? -44.306 15.483 14.434 1.00 83.31 406 ASN A N 1
ATOM 3246 C CA . ASN A 1 406 ? -45.464 16.215 14.959 1.00 83.31 406 ASN A CA 1
ATOM 3247 C C . ASN A 1 406 ? -46.632 15.287 15.330 1.00 83.31 406 ASN A C 1
ATOM 3249 O O . ASN A 1 406 ? -47.206 15.416 16.409 1.00 83.31 406 ASN A O 1
ATOM 3253 N N . VAL A 1 407 ? -46.952 14.306 14.479 1.00 84.50 407 VAL A N 1
ATOM 3254 C CA . VAL A 1 407 ? -48.017 13.328 14.767 1.00 84.50 407 VAL A CA 1
ATOM 3255 C C . VAL A 1 407 ? -47.685 12.483 15.998 1.00 84.50 407 VAL A C 1
ATOM 3257 O O . VAL A 1 407 ? -48.555 12.232 16.830 1.00 84.50 407 VAL A O 1
ATOM 3260 N N . LYS A 1 408 ? -46.432 12.040 16.142 1.00 83.00 408 LYS A N 1
ATOM 3261 C CA . LYS A 1 408 ? -46.009 11.257 17.309 1.00 83.00 408 LYS A CA 1
ATOM 3262 C C . LYS A 1 408 ? -46.014 12.084 18.588 1.00 83.00 408 LYS A C 1
ATOM 3264 O O . LYS A 1 408 ? -46.503 11.601 19.604 1.00 83.00 408 LYS A O 1
ATOM 3269 N N . TYR A 1 409 ? -45.553 13.326 18.529 1.00 83.88 409 TYR A N 1
ATOM 3270 C CA . TYR A 1 409 ? -45.589 14.246 19.661 1.00 83.88 409 TYR A CA 1
ATOM 3271 C C . TYR A 1 409 ? -47.018 14.473 20.179 1.00 83.88 409 TYR A C 1
ATOM 3273 O O . TYR A 1 409 ? -47.255 14.503 21.387 1.00 83.88 409 TYR A O 1
ATOM 3281 N N . ASP A 1 410 ? -47.986 14.565 19.262 1.00 83.19 410 ASP A N 1
ATOM 3282 C CA . ASP A 1 410 ? -49.403 14.727 19.594 1.00 83.19 410 ASP A CA 1
ATOM 3283 C C . ASP A 1 410 ? -49.959 13.528 20.355 1.00 83.19 410 ASP A C 1
ATOM 3285 O O . ASP A 1 410 ? -50.668 13.714 21.344 1.00 83.19 410 ASP A O 1
ATOM 3289 N N . LEU A 1 411 ? -49.579 12.314 19.949 1.00 85.62 411 LEU A N 1
ATOM 3290 C CA . LEU A 1 411 ? -49.967 11.086 20.644 1.00 85.62 411 LEU A CA 1
ATOM 3291 C C . LEU A 1 411 ? -49.441 11.072 22.086 1.00 85.62 411 LEU A C 1
ATOM 3293 O O . LEU A 1 411 ? -50.234 10.927 23.017 1.00 85.62 411 LEU A O 1
ATOM 3297 N N . TRP A 1 412 ? -48.144 11.329 22.282 1.00 84.88 412 TRP A N 1
ATOM 3298 C CA . TRP A 1 412 ? -47.518 11.374 23.612 1.00 84.88 412 TRP A CA 1
ATOM 3299 C C . TRP A 1 412 ? -48.161 12.427 24.524 1.00 84.88 412 TRP A C 1
ATOM 3301 O O . TRP A 1 412 ? -48.492 12.150 25.676 1.00 84.88 412 TRP A O 1
ATOM 3311 N N . HIS A 1 413 ? -48.404 13.630 23.998 1.00 84.62 413 HIS A N 1
ATOM 3312 C CA . HIS A 1 413 ? -49.069 14.691 24.750 1.00 84.62 413 HIS A CA 1
ATOM 3313 C C . HIS A 1 413 ? -50.501 14.298 25.156 1.00 84.62 413 HIS A C 1
ATOM 3315 O O . HIS A 1 413 ? -50.918 14.594 26.275 1.00 84.62 413 HIS A O 1
ATOM 3321 N N . THR A 1 414 ? -51.256 13.608 24.289 1.00 84.62 414 THR A N 1
ATOM 3322 C CA . THR A 1 414 ? -52.608 13.134 24.638 1.00 84.62 414 THR A CA 1
ATOM 3323 C C . THR A 1 414 ? -52.613 12.021 25.684 1.00 84.62 414 THR A C 1
ATOM 3325 O O . THR A 1 414 ? -53.465 12.047 26.572 1.00 84.62 414 THR A O 1
ATOM 3328 N N . GLU A 1 415 ? -51.663 11.085 25.628 1.00 84.62 415 GLU A N 1
ATOM 3329 C CA . GLU A 1 415 ? -51.561 9.982 26.592 1.00 84.62 415 GLU A CA 1
ATOM 3330 C C . GLU A 1 415 ? -51.166 10.478 27.990 1.00 84.62 415 GLU A C 1
ATOM 3332 O O . GLU A 1 415 ? -51.800 10.108 28.979 1.00 84.62 415 GLU A O 1
ATOM 3337 N N . PHE A 1 416 ? -50.190 11.386 28.090 1.00 86.25 416 PHE A N 1
ATOM 3338 C CA . PHE A 1 416 ? -49.796 11.968 29.377 1.00 86.25 416 PHE A CA 1
ATOM 3339 C C . PHE A 1 416 ? -50.872 12.862 29.991 1.00 86.25 416 PHE A C 1
ATOM 3341 O O . PHE A 1 416 ? -51.063 12.849 31.208 1.00 86.25 416 PHE A O 1
ATOM 3348 N N . LEU A 1 417 ? -51.615 13.600 29.163 1.00 84.75 417 LEU A N 1
ATOM 3349 C CA . LEU A 1 417 ? -52.774 14.362 29.624 1.00 84.75 417 LEU A CA 1
ATOM 3350 C C . LEU A 1 417 ? -53.873 13.463 30.202 1.00 84.75 417 LEU A C 1
ATOM 3352 O O . LEU A 1 417 ? -54.472 13.824 31.214 1.00 84.75 417 LEU A O 1
ATOM 3356 N N . ALA A 1 418 ? -54.135 12.312 29.576 1.00 84.69 418 ALA A N 1
ATOM 3357 C CA . ALA A 1 418 ? -55.101 11.334 30.072 1.00 84.69 418 ALA A CA 1
ATOM 3358 C C . ALA A 1 418 ? -54.670 10.748 31.422 1.00 84.69 418 ALA A C 1
ATOM 3360 O O . ALA A 1 418 ? -55.440 10.792 32.379 1.00 84.69 418 ALA A O 1
ATOM 3361 N N . PHE A 1 419 ? -53.413 10.310 31.528 1.00 84.88 419 PHE A N 1
ATOM 3362 C CA . PHE A 1 419 ? -52.875 9.745 32.763 1.00 84.88 419 PHE A CA 1
ATOM 3363 C C . PHE A 1 419 ? -52.898 10.737 33.938 1.00 84.88 419 PHE A C 1
ATOM 3365 O O . PHE A 1 419 ? -53.358 10.397 35.028 1.00 84.88 419 PHE A O 1
ATOM 3372 N N . PHE A 1 420 ? -52.456 11.984 33.724 1.00 85.38 420 PHE A N 1
ATOM 3373 C CA . PHE A 1 420 ? -52.488 13.012 34.771 1.00 85.38 420 PHE A CA 1
ATOM 3374 C C . PHE A 1 420 ? -53.922 13.333 35.222 1.00 85.38 420 PHE A C 1
ATOM 3376 O O . PHE A 1 420 ? -54.164 13.534 36.413 1.00 85.38 420 PHE A O 1
ATOM 3383 N N . GLY A 1 421 ? -54.882 13.336 34.288 1.00 84.50 421 GLY A N 1
ATOM 3384 C CA . GLY A 1 421 ? -56.304 13.479 34.595 1.00 84.50 421 GLY A CA 1
ATOM 3385 C C . GLY A 1 421 ? -56.829 12.358 35.498 1.00 84.50 421 GLY A C 1
AT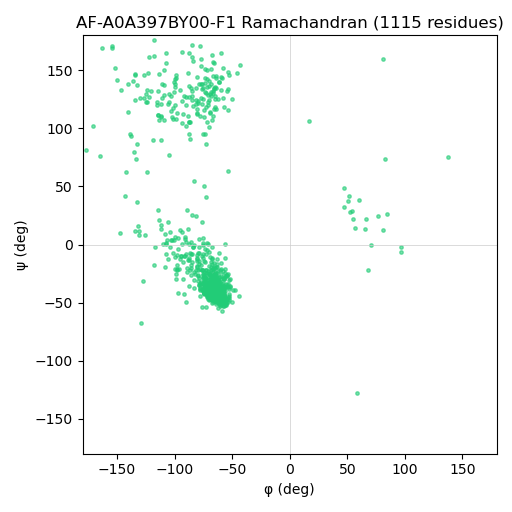OM 3386 O O . GLY A 1 421 ? -57.426 12.642 36.538 1.00 84.50 421 GLY A O 1
ATOM 3387 N N . ASP A 1 422 ? -56.561 11.100 35.147 1.00 84.19 422 ASP A N 1
ATOM 3388 C CA . ASP A 1 422 ? -57.014 9.933 35.916 1.00 84.19 422 ASP A CA 1
ATOM 3389 C C . ASP A 1 422 ? -56.379 9.882 37.315 1.00 84.19 422 ASP A C 1
ATOM 3391 O O . ASP A 1 422 ? -57.071 9.659 38.314 1.00 84.19 422 ASP A O 1
ATOM 3395 N N . MET A 1 423 ? -55.077 10.168 37.406 1.00 83.88 423 MET A N 1
ATOM 3396 C CA . MET A 1 423 ? -54.346 10.224 38.672 1.00 83.88 423 MET A CA 1
ATOM 3397 C C . MET A 1 423 ? -54.907 11.313 39.597 1.00 83.88 423 MET A C 1
ATOM 3399 O O . MET A 1 423 ? -55.194 11.034 40.765 1.00 83.88 423 MET A O 1
ATOM 3403 N N . LEU A 1 424 ? -55.133 12.530 39.086 1.00 84.25 424 LEU A N 1
ATOM 3404 C CA . LEU A 1 424 ? -55.697 13.627 39.875 1.00 84.25 424 LEU A CA 1
ATOM 3405 C C . LEU A 1 424 ? -57.118 13.292 40.361 1.00 84.25 424 LEU A C 1
ATOM 3407 O O . LEU A 1 424 ? -57.440 13.523 41.527 1.00 84.25 424 LEU A O 1
ATOM 3411 N N . SER A 1 425 ? -57.946 12.682 39.506 1.00 84.38 425 SER A N 1
ATOM 3412 C CA . SER A 1 425 ? -59.293 12.229 39.877 1.00 84.38 425 SER A CA 1
ATOM 3413 C C . SER A 1 425 ? -59.268 11.196 41.008 1.00 84.38 425 SER A C 1
ATOM 3415 O O . SER A 1 425 ? -60.069 11.282 41.942 1.00 84.38 425 SER A O 1
ATOM 3417 N N . ALA A 1 426 ? -58.353 10.222 40.949 1.00 83.75 426 ALA A N 1
ATOM 3418 C CA . ALA A 1 426 ? -58.215 9.187 41.971 1.00 83.75 426 ALA A CA 1
ATOM 3419 C C . ALA A 1 426 ? -57.767 9.764 43.324 1.00 83.75 426 ALA A C 1
ATOM 3421 O O . ALA A 1 426 ? -58.322 9.398 44.363 1.00 83.75 426 ALA A O 1
ATOM 3422 N N . HIS A 1 427 ? -56.822 10.711 43.321 1.00 83.12 427 HIS A N 1
ATOM 3423 C CA . HIS A 1 427 ? -56.351 11.368 44.544 1.00 83.12 427 HIS A CA 1
ATOM 3424 C C . HIS A 1 427 ? -57.435 12.236 45.198 1.00 83.12 427 HIS A C 1
ATOM 3426 O O . HIS A 1 427 ? -57.603 12.177 46.418 1.00 83.12 427 HIS A O 1
ATOM 3432 N N . ILE A 1 428 ? -58.224 12.975 44.407 1.00 83.31 428 ILE A N 1
ATOM 3433 C CA . ILE A 1 428 ? -59.358 13.763 44.921 1.00 83.31 428 ILE A CA 1
ATOM 3434 C C . ILE A 1 428 ? -60.417 12.841 45.554 1.00 83.31 428 ILE A C 1
ATOM 3436 O O . ILE A 1 428 ? -60.917 13.127 46.644 1.00 83.31 428 ILE A O 1
ATOM 3440 N N . ALA A 1 429 ? -60.730 11.707 44.917 1.00 83.19 429 ALA A N 1
ATOM 3441 C CA . ALA A 1 429 ? -61.697 10.741 45.443 1.00 83.19 429 ALA A CA 1
ATOM 3442 C C . ALA A 1 429 ? -61.207 10.046 46.731 1.00 83.19 429 ALA A C 1
ATOM 3444 O O . ALA A 1 429 ? -61.976 9.881 47.681 1.00 83.19 429 ALA A O 1
ATOM 3445 N N . ALA A 1 430 ? -59.924 9.675 46.795 1.00 83.06 430 ALA A N 1
ATOM 3446 C CA . ALA A 1 430 ? -59.319 9.069 47.980 1.00 83.06 430 ALA A CA 1
ATOM 3447 C C . ALA A 1 430 ? -59.284 10.040 49.171 1.00 83.06 430 ALA A C 1
ATOM 3449 O O . ALA A 1 430 ? -59.622 9.651 50.291 1.00 83.06 430 ALA A O 1
ATOM 3450 N N . PHE A 1 431 ? -58.937 11.309 48.931 1.00 83.12 431 PHE A N 1
ATOM 3451 C CA . PHE A 1 431 ? -58.951 12.351 49.958 1.00 83.12 431 PHE A CA 1
ATOM 3452 C C . PHE A 1 431 ? -60.360 12.561 50.528 1.00 83.12 431 PHE A C 1
ATOM 3454 O O . PHE A 1 431 ? -60.545 12.566 51.746 1.00 83.12 431 PHE A O 1
ATOM 3461 N N . TYR A 1 432 ? -61.373 12.626 49.658 1.00 83.12 432 TYR A N 1
ATOM 3462 C CA . TYR A 1 432 ? -62.773 12.709 50.075 1.00 83.12 432 TYR A CA 1
ATOM 3463 C C . TYR A 1 432 ? -63.184 11.535 50.984 1.00 83.12 432 TYR A C 1
ATOM 3465 O O . TYR A 1 432 ? -63.775 11.743 52.048 1.00 83.12 432 TYR A O 1
ATOM 3473 N N . ALA A 1 433 ? -62.817 10.302 50.618 1.00 82.19 433 ALA A N 1
ATOM 3474 C CA . ALA A 1 433 ? -63.121 9.115 51.415 1.00 82.19 433 ALA A CA 1
ATOM 3475 C C . ALA A 1 433 ? -62.431 9.130 52.793 1.00 82.19 433 ALA A C 1
ATOM 3477 O O . ALA A 1 433 ? -63.066 8.787 53.795 1.00 82.19 433 ALA A O 1
ATOM 3478 N N . GLN A 1 434 ? -61.163 9.557 52.861 1.00 81.00 434 GLN A N 1
ATOM 3479 C CA . GLN A 1 434 ? -60.384 9.639 54.106 1.00 81.00 434 GLN A CA 1
ATOM 3480 C C . GLN A 1 434 ? -60.950 10.678 55.082 1.00 81.00 434 GLN A C 1
ATOM 3482 O O . GLN A 1 434 ? -61.125 10.379 56.267 1.00 81.00 434 GLN A O 1
ATOM 3487 N N . VAL A 1 435 ? -61.281 11.877 54.592 1.00 80.69 435 VAL A N 1
ATOM 3488 C CA . VAL A 1 435 ? -61.889 12.939 55.412 1.00 80.69 435 VAL A CA 1
ATOM 3489 C C . VAL A 1 435 ? -63.253 12.485 55.940 1.00 80.69 435 VAL A C 1
ATOM 3491 O O . VAL A 1 435 ? -63.542 12.636 57.129 1.00 80.69 435 VAL A O 1
ATOM 3494 N N . SER A 1 436 ? -64.055 11.833 55.094 1.00 79.94 436 SER A N 1
ATOM 3495 C CA . SER A 1 436 ? -65.368 11.309 55.479 1.00 79.94 436 SER A CA 1
ATOM 3496 C C . SER A 1 436 ? -65.275 10.212 56.553 1.00 79.94 436 SER A C 1
ATOM 3498 O O . SER A 1 436 ? -65.956 10.294 57.578 1.00 79.94 436 SER A O 1
ATOM 3500 N N . THR A 1 437 ? -64.370 9.232 56.406 1.00 80.62 437 THR A N 1
ATOM 3501 C CA . THR A 1 437 ? -64.187 8.174 57.425 1.00 80.62 437 THR A CA 1
ATOM 3502 C C . THR A 1 437 ? -63.721 8.757 58.752 1.00 80.62 437 THR A C 1
ATOM 3504 O O . THR A 1 437 ? -64.292 8.442 59.796 1.00 80.62 437 THR A O 1
ATOM 3507 N N . LYS A 1 438 ? -62.726 9.651 58.735 1.00 77.31 438 LYS A N 1
ATOM 3508 C CA . LYS A 1 438 ? -62.197 10.260 59.963 1.00 77.31 438 LYS A CA 1
ATOM 3509 C C . LYS A 1 438 ? -63.238 11.125 60.675 1.00 77.31 438 LYS A C 1
ATOM 3511 O O . LYS A 1 438 ? -63.305 11.088 61.905 1.00 77.31 438 LYS A O 1
ATOM 3516 N N . ARG A 1 439 ? -64.125 11.792 59.930 1.00 79.81 439 ARG A N 1
ATOM 3517 C CA . ARG A 1 439 ? -65.312 12.455 60.488 1.00 79.81 439 ARG A CA 1
ATOM 3518 C C . ARG A 1 439 ? -66.242 11.463 61.186 1.00 79.81 439 ARG A C 1
ATOM 3520 O O . ARG A 1 439 ? -66.523 11.649 62.364 1.00 79.81 439 ARG A O 1
ATOM 3527 N N . THR A 1 440 ? -66.641 10.375 60.522 1.00 76.81 440 THR A N 1
ATOM 3528 C CA . THR A 1 440 ? -67.543 9.373 61.129 1.00 76.81 440 THR A CA 1
ATOM 3529 C C . THR A 1 440 ? -66.952 8.721 62.383 1.00 76.81 440 THR A C 1
ATOM 3531 O O . THR A 1 440 ? -67.665 8.508 63.360 1.00 76.81 440 THR A O 1
ATOM 3534 N N . THR A 1 441 ? -65.637 8.474 62.419 1.00 72.94 441 THR A N 1
ATOM 3535 C CA . THR A 1 441 ? -64.980 7.943 63.624 1.00 72.94 441 THR A CA 1
ATOM 3536 C C . THR A 1 441 ? -65.004 8.943 64.781 1.00 72.94 441 THR A C 1
ATOM 3538 O O . THR A 1 441 ? -65.222 8.556 65.924 1.00 72.94 441 THR A O 1
ATOM 3541 N N . LEU A 1 442 ? -64.858 10.241 64.495 1.00 70.75 442 LEU A N 1
ATOM 3542 C CA . LEU A 1 442 ? -64.940 11.301 65.502 1.00 70.75 442 LEU A CA 1
ATOM 3543 C C . LEU A 1 442 ? -66.375 11.466 66.053 1.00 70.75 442 LEU A C 1
ATOM 3545 O O . LEU A 1 442 ? -66.561 11.842 67.213 1.00 70.75 442 LEU A O 1
ATOM 3549 N N . GLU A 1 443 ? -67.394 11.151 65.248 1.00 72.31 443 GLU A N 1
ATOM 3550 C CA . GLU A 1 443 ? -68.803 11.152 65.669 1.00 72.31 443 GLU A CA 1
ATOM 3551 C C . GLU A 1 443 ? -69.130 9.994 66.627 1.00 72.31 443 GLU A C 1
ATOM 3553 O O . GLU A 1 443 ? -69.888 10.192 67.579 1.00 72.31 443 GLU A O 1
ATOM 3558 N N . GLN A 1 444 ? -68.527 8.816 66.421 1.00 69.50 444 GLN A N 1
ATOM 3559 C CA . GLN A 1 444 ? -68.835 7.579 67.156 1.00 69.50 444 GLN A CA 1
ATOM 3560 C C . GLN A 1 444 ? -68.285 7.523 68.592 1.00 69.50 444 GLN A C 1
ATOM 3562 O O . GLN A 1 444 ? -68.811 6.773 69.414 1.00 69.50 444 GLN A O 1
ATOM 3567 N N . HIS A 1 445 ? -67.254 8.299 68.937 1.00 65.00 445 HIS A N 1
ATOM 3568 C CA . HIS A 1 445 ? -66.662 8.258 70.279 1.00 65.00 445 HIS A CA 1
ATOM 3569 C C . HIS A 1 445 ? -67.453 9.103 71.309 1.00 65.00 445 HIS A C 1
ATOM 3571 O O . HIS A 1 445 ? -67.607 10.325 71.165 1.00 65.00 445 HIS A O 1
ATOM 3577 N N . THR A 1 446 ? -67.930 8.448 72.379 1.00 58.78 446 THR A N 1
ATOM 3578 C CA . THR A 1 446 ? -68.644 9.038 73.533 1.00 58.78 446 THR A CA 1
ATOM 3579 C C . THR A 1 446 ? -67.802 8.973 74.815 1.00 58.78 446 THR A C 1
ATOM 3581 O O . THR A 1 446 ? -67.184 7.952 75.102 1.00 58.78 446 THR A O 1
ATOM 3584 N N . LEU A 1 447 ? -67.802 10.051 75.605 1.00 55.97 447 LEU A N 1
ATOM 3585 C CA . LEU A 1 447 ? -66.900 10.310 76.745 1.00 55.97 447 LEU A CA 1
ATOM 3586 C C . LEU A 1 447 ? -67.205 9.520 78.049 1.00 55.97 447 LEU A C 1
ATOM 3588 O O . LEU A 1 447 ? -66.739 9.914 79.110 1.00 55.97 447 LEU A O 1
ATOM 3592 N N . GLU A 1 448 ? -67.958 8.413 78.008 1.00 52.50 448 GLU A N 1
ATOM 3593 C CA . GLU A 1 448 ? -68.517 7.755 79.216 1.00 52.50 448 GLU A CA 1
ATOM 3594 C C . GLU A 1 448 ? -67.966 6.341 79.542 1.00 52.50 448 GLU A C 1
ATOM 3596 O O . GLU A 1 448 ? -68.599 5.589 80.278 1.00 52.50 448 GLU A O 1
ATOM 3601 N N . ALA A 1 449 ? -66.787 5.941 79.046 1.00 53.31 449 ALA A N 1
ATOM 3602 C CA . ALA A 1 449 ? -66.206 4.607 79.315 1.00 53.31 449 ALA A CA 1
ATOM 3603 C C . ALA A 1 449 ? -64.853 4.649 80.063 1.00 53.31 449 ALA A C 1
ATOM 3605 O O . ALA A 1 449 ? -64.331 5.719 80.344 1.00 53.31 449 ALA A O 1
ATOM 3606 N N . ALA A 1 450 ? -64.307 3.473 80.415 1.00 54.69 450 ALA A N 1
ATOM 3607 C CA . ALA A 1 450 ? -63.129 3.246 81.274 1.00 54.69 450 ALA A CA 1
ATOM 3608 C C . ALA A 1 450 ? -61.915 4.180 81.034 1.00 54.69 450 ALA A C 1
ATOM 3610 O O . ALA A 1 450 ? -61.692 4.661 79.925 1.00 54.69 450 ALA A O 1
ATOM 3611 N N . THR A 1 451 ? -61.073 4.376 82.060 1.00 55.12 451 THR A N 1
ATOM 3612 C CA . THR A 1 451 ? -59.922 5.312 82.074 1.00 55.12 451 THR A CA 1
ATOM 3613 C C . THR A 1 451 ? -58.960 5.168 80.887 1.00 55.12 451 THR A C 1
ATOM 3615 O O . THR A 1 451 ? -58.408 6.169 80.439 1.00 55.12 451 THR A O 1
ATOM 3618 N N . SER A 1 452 ? -58.806 3.973 80.309 1.00 56.09 452 SER A N 1
ATOM 3619 C CA . SER A 1 452 ? -58.017 3.740 79.088 1.00 56.09 452 SER A CA 1
ATOM 3620 C C . SER A 1 452 ? -58.674 4.288 77.810 1.00 56.09 452 SER A C 1
ATOM 3622 O O . SER A 1 452 ? -57.985 4.809 76.934 1.00 56.09 452 SER A O 1
ATOM 3624 N N . HIS A 1 453 ? -60.005 4.223 77.708 1.00 55.88 453 HIS A N 1
ATOM 3625 C CA . HIS A 1 453 ? -60.769 4.737 76.569 1.00 55.88 453 HIS A CA 1
ATOM 3626 C C . HIS A 1 453 ? -60.830 6.267 76.560 1.00 55.88 453 HIS A C 1
ATOM 3628 O O . HIS A 1 453 ? -60.732 6.863 75.490 1.00 55.88 453 HIS A O 1
ATOM 3634 N N . VAL A 1 454 ? -60.909 6.908 77.730 1.00 57.25 454 VAL A N 1
ATOM 3635 C CA . VAL A 1 454 ? -60.866 8.378 77.840 1.00 57.25 454 VAL A CA 1
ATOM 3636 C C . VAL A 1 454 ? -59.511 8.912 77.370 1.00 57.25 454 VAL A C 1
ATOM 3638 O O . VAL A 1 454 ? -59.467 9.827 76.551 1.00 57.25 454 VAL A O 1
ATOM 3641 N N . VAL A 1 455 ? -58.404 8.283 77.780 1.00 60.12 455 VAL A N 1
ATOM 3642 C CA . VAL A 1 455 ? -57.049 8.670 77.342 1.00 60.12 455 VAL A CA 1
ATOM 3643 C C . VAL A 1 455 ? -56.868 8.484 75.829 1.00 60.12 455 VAL A C 1
ATOM 3645 O O . VAL A 1 455 ? -56.327 9.376 75.181 1.00 60.12 455 VAL A O 1
ATOM 3648 N N . ALA A 1 456 ? -57.390 7.397 75.249 1.00 60.72 456 ALA A N 1
ATOM 3649 C CA . ALA A 1 456 ? -57.344 7.152 73.803 1.00 60.72 456 ALA A CA 1
ATOM 3650 C C . ALA A 1 456 ? -58.160 8.174 72.984 1.00 60.72 456 ALA A C 1
ATOM 3652 O O . ALA A 1 456 ? -57.751 8.569 71.893 1.00 60.72 456 ALA A O 1
ATOM 3653 N N . THR A 1 457 ? -59.303 8.636 73.506 1.00 60.12 457 THR A N 1
ATOM 3654 C CA . THR A 1 457 ? -60.095 9.688 72.844 1.00 60.12 457 THR A CA 1
ATOM 3655 C C . THR A 1 457 ? -59.418 11.060 72.899 1.00 60.12 457 THR A C 1
ATOM 3657 O O . THR A 1 457 ? -59.515 11.824 71.942 1.00 60.12 457 THR A O 1
ATOM 3660 N N . VAL A 1 458 ? -58.676 11.354 73.972 1.00 63.12 458 VAL A N 1
ATOM 3661 C CA . VAL A 1 458 ? -57.933 12.613 74.144 1.00 63.12 458 VAL A CA 1
ATOM 3662 C C . VAL A 1 458 ? -56.738 12.689 73.187 1.00 63.12 458 VAL A C 1
ATOM 3664 O O . VAL A 1 458 ? -56.536 13.718 72.542 1.00 63.12 458 VAL A O 1
ATOM 3667 N N . THR A 1 459 ? -55.978 11.602 73.024 1.00 66.69 459 THR A N 1
ATOM 3668 C CA . THR A 1 459 ? -54.877 11.542 72.045 1.00 66.69 459 THR A CA 1
ATOM 3669 C C . THR A 1 459 ? -55.380 11.595 70.604 1.00 66.69 459 THR A C 1
ATOM 3671 O O . THR A 1 459 ? -54.829 12.343 69.801 1.00 66.69 459 THR A O 1
ATOM 3674 N N . MET A 1 460 ? -56.480 10.905 70.281 1.00 67.88 460 MET A N 1
ATOM 3675 C CA . MET A 1 460 ? -57.068 10.931 68.934 1.00 67.88 460 MET A CA 1
ATOM 3676 C C . MET A 1 460 ? -57.516 12.341 68.506 1.00 67.88 460 MET A C 1
ATOM 3678 O O . MET A 1 460 ? -57.294 12.735 67.361 1.00 67.88 460 MET A O 1
ATOM 3682 N N . VAL A 1 461 ? -58.116 13.127 69.409 1.00 70.19 461 VAL A N 1
ATOM 3683 C CA . VAL A 1 461 ? -58.530 14.516 69.124 1.00 70.19 461 VAL A CA 1
ATOM 3684 C C . VAL A 1 461 ? -57.315 15.436 68.910 1.00 70.19 461 VAL A C 1
ATOM 3686 O O . VAL A 1 461 ? -57.365 16.323 68.056 1.00 70.19 461 VAL A O 1
ATOM 3689 N N . GLN A 1 462 ? -56.201 15.204 69.615 1.00 67.38 462 GLN A N 1
ATOM 3690 C CA . GLN A 1 462 ? -54.955 15.959 69.419 1.00 67.38 462 GLN A CA 1
ATOM 3691 C C . GLN A 1 462 ? -54.230 15.586 68.114 1.00 67.38 462 GLN A C 1
ATOM 3693 O O . GLN A 1 462 ? -53.789 16.483 67.391 1.00 67.38 462 GLN A O 1
ATOM 3698 N N . ASP A 1 463 ? -54.184 14.302 67.752 1.00 70.88 463 ASP A N 1
ATOM 3699 C CA . ASP A 1 463 ? -53.582 13.838 66.495 1.00 70.88 463 ASP A CA 1
ATOM 3700 C C . ASP A 1 463 ? -54.343 14.365 65.269 1.00 70.88 463 ASP A C 1
ATOM 3702 O O . ASP A 1 463 ? -53.737 14.796 64.283 1.00 70.88 463 ASP A O 1
ATOM 3706 N N . LEU A 1 464 ? -55.678 14.403 65.329 1.00 71.31 464 LEU A N 1
ATOM 3707 C CA . LEU A 1 464 ? -56.509 14.942 64.248 1.00 71.31 464 LEU A CA 1
ATOM 3708 C C . LEU A 1 464 ? -56.328 16.458 64.058 1.00 71.31 464 LEU A C 1
ATOM 3710 O O . LEU A 1 464 ? -56.453 16.952 62.937 1.00 71.31 464 LEU A O 1
ATOM 3714 N N . ARG A 1 465 ? -55.947 17.192 65.113 1.00 69.56 465 ARG A N 1
ATOM 3715 C CA . ARG A 1 465 ? -55.604 18.622 65.030 1.00 69.56 465 ARG A CA 1
ATOM 3716 C C . ARG A 1 465 ? -54.290 18.866 64.281 1.00 69.56 465 ARG A C 1
ATOM 3718 O O . ARG A 1 465 ? -54.186 19.859 63.566 1.00 69.56 465 ARG A O 1
ATOM 3725 N N . ALA A 1 466 ? -53.311 17.968 64.405 1.00 70.94 466 ALA A N 1
ATOM 3726 C CA . ALA A 1 466 ? -52.039 18.068 63.687 1.00 70.94 466 ALA A CA 1
ATOM 3727 C C . ALA A 1 466 ? -52.189 17.762 62.183 1.00 70.94 466 ALA A C 1
ATOM 3729 O O . ALA A 1 466 ? -51.650 18.484 61.343 1.00 70.94 466 ALA A O 1
ATOM 3730 N N . HIS A 1 467 ? -52.983 16.745 61.828 1.00 71.81 467 HIS A N 1
ATOM 3731 C CA . HIS A 1 467 ? -53.217 16.360 60.429 1.00 71.81 467 HIS A CA 1
ATOM 3732 C C . HIS A 1 467 ? -53.993 17.425 59.637 1.00 71.81 467 HIS A C 1
ATOM 3734 O O . HIS A 1 467 ? -53.790 17.558 58.427 1.00 71.81 467 HIS A O 1
ATOM 3740 N N . ALA A 1 468 ? -54.813 18.241 60.309 1.00 71.38 468 ALA A N 1
ATOM 3741 C CA . ALA A 1 468 ? -55.626 19.262 59.656 1.00 71.38 468 ALA A CA 1
ATOM 3742 C C . ALA A 1 468 ? -54.814 20.314 58.872 1.00 71.38 468 ALA A C 1
ATOM 3744 O O . ALA A 1 468 ? -55.284 20.823 57.857 1.00 71.38 468 ALA A O 1
ATOM 3745 N N . VAL A 1 469 ? -53.577 20.599 59.293 1.00 73.81 469 VAL A N 1
ATOM 3746 C CA . VAL A 1 469 ? -52.679 21.538 58.595 1.00 73.81 469 VAL A CA 1
ATOM 3747 C C . VAL A 1 469 ? -52.134 20.929 57.297 1.00 73.81 469 VAL A C 1
ATOM 3749 O O . VAL A 1 469 ? -52.051 21.603 56.274 1.00 73.81 469 VAL A O 1
ATOM 3752 N N . THR A 1 470 ? -51.808 19.633 57.302 1.00 76.00 470 THR A N 1
ATOM 3753 C CA . THR A 1 470 ? -51.268 18.932 56.121 1.00 76.00 470 THR A CA 1
ATOM 3754 C C . THR A 1 470 ? -52.314 18.725 55.025 1.00 76.00 470 THR A C 1
ATOM 3756 O O . THR A 1 470 ? -52.017 18.888 53.842 1.00 76.00 470 THR A O 1
ATOM 3759 N N . TRP A 1 471 ? -53.560 18.443 55.408 1.00 79.19 471 TRP A N 1
ATOM 3760 C CA . TRP A 1 471 ? -54.674 18.266 54.474 1.00 79.19 471 TRP A CA 1
ATOM 3761 C C . TRP A 1 471 ? -55.096 19.573 53.794 1.00 79.19 471 TRP A C 1
ATOM 3763 O O . TRP A 1 471 ? -55.563 19.547 52.657 1.00 79.19 471 TRP A O 1
ATOM 3773 N N . GLN A 1 472 ? -54.834 20.722 54.424 1.00 78.88 472 GLN A N 1
ATOM 3774 C CA . GLN A 1 472 ? -55.038 22.029 53.801 1.00 78.88 472 GLN A CA 1
ATOM 3775 C C . GLN A 1 472 ? -54.098 22.249 52.599 1.00 78.88 472 GLN A C 1
ATOM 3777 O O . GLN A 1 472 ? -54.550 22.687 51.545 1.00 78.88 472 GLN A O 1
ATOM 3782 N N . HIS A 1 473 ? -52.818 21.873 52.710 1.00 80.25 473 HIS A N 1
ATOM 3783 C CA . HIS A 1 473 ? -51.855 21.990 51.605 1.00 80.25 473 HIS A CA 1
ATOM 3784 C C . HIS A 1 473 ? -52.170 21.059 50.424 1.00 80.25 473 HIS A C 1
ATOM 3786 O O . HIS A 1 473 ? -51.978 21.437 49.269 1.00 80.25 473 HIS A O 1
ATOM 3792 N N . GLN A 1 474 ? -52.684 19.855 50.695 1.00 76.44 474 GLN A N 1
ATOM 3793 C CA . GLN A 1 474 ? -53.121 18.927 49.644 1.00 76.44 474 GLN A CA 1
ATOM 3794 C C . GLN A 1 474 ? -54.329 19.476 48.870 1.00 76.44 474 GLN A C 1
ATOM 3796 O O . GLN A 1 474 ? -54.401 19.328 47.650 1.00 76.44 474 GLN A O 1
ATOM 3801 N N . MET A 1 475 ? -55.229 20.191 49.551 1.00 78.75 475 MET A N 1
ATOM 3802 C CA . MET A 1 475 ? -56.386 20.817 48.915 1.00 78.75 475 MET A CA 1
ATOM 3803 C C . MET A 1 475 ? -56.004 21.940 47.939 1.00 78.75 475 MET A C 1
ATOM 3805 O O . MET A 1 475 ? -56.601 22.072 46.866 1.00 78.75 475 MET A O 1
ATOM 3809 N N . ASP A 1 476 ? -54.972 22.718 48.271 1.00 79.19 476 ASP A N 1
ATOM 3810 C CA . ASP A 1 476 ? -54.452 23.771 47.393 1.00 79.19 476 ASP A CA 1
ATOM 3811 C C . ASP A 1 476 ? -53.792 23.192 46.123 1.00 79.19 476 ASP A C 1
ATOM 3813 O O . ASP A 1 476 ? -53.962 23.745 45.032 1.00 79.19 476 ASP A O 1
ATOM 3817 N N . ALA A 1 477 ? -53.117 22.040 46.232 1.00 80.25 477 ALA A N 1
ATOM 3818 C CA . ALA A 1 477 ? -52.501 21.337 45.101 1.00 80.25 477 ALA A CA 1
ATOM 3819 C C . ALA A 1 477 ? -53.534 20.751 44.114 1.00 80.25 477 ALA A C 1
ATOM 3821 O O . ALA A 1 477 ? -53.343 20.812 42.899 1.00 80.25 477 ALA A O 1
ATOM 3822 N N . PHE A 1 478 ? -54.675 20.246 44.597 1.00 83.06 478 PHE A N 1
ATOM 3823 C CA . PHE A 1 478 ? -55.755 19.785 43.710 1.00 83.06 478 PHE A CA 1
ATOM 3824 C C . PHE A 1 478 ? -56.355 20.932 42.879 1.00 83.06 478 PHE A C 1
ATOM 3826 O O . PHE A 1 478 ? -56.673 20.761 41.700 1.00 83.06 478 PHE A O 1
ATOM 3833 N N . SER A 1 479 ? -56.433 22.134 43.462 1.00 82.31 479 SER A N 1
ATOM 3834 C CA . SER A 1 479 ? -56.911 23.344 42.781 1.00 82.31 479 SER A CA 1
ATOM 3835 C C . SER A 1 479 ? -55.956 23.842 41.687 1.00 82.31 479 SER A C 1
ATOM 3837 O O . SER A 1 479 ? -56.415 24.365 40.664 1.00 82.31 479 SER A O 1
ATOM 3839 N N . SER A 1 480 ? -54.633 23.697 41.857 1.00 81.75 480 SER A N 1
ATOM 3840 C CA . SER A 1 480 ? -53.663 24.048 40.804 1.00 81.75 480 SER A CA 1
ATOM 3841 C C . SER A 1 480 ? -53.704 23.051 39.642 1.00 81.75 480 SER A C 1
ATOM 3843 O O . SER A 1 480 ? -53.828 23.476 38.488 1.00 81.75 480 SER A O 1
ATOM 3845 N N . GLY A 1 481 ? -53.729 21.745 39.934 1.00 81.75 481 GLY A N 1
ATOM 3846 C CA . GLY A 1 481 ? -53.782 20.681 38.925 1.00 81.75 481 GLY A CA 1
ATOM 3847 C C . GLY A 1 481 ? -55.003 20.775 37.999 1.00 81.75 481 GLY A C 1
ATOM 3848 O O . GLY A 1 481 ? -54.874 20.695 36.774 1.00 81.75 481 GLY A O 1
ATOM 3849 N N . GLU A 1 482 ? -56.190 21.063 38.546 1.00 82.25 482 GLU A N 1
ATOM 3850 C CA . GLU A 1 482 ? -57.415 21.218 37.745 1.00 82.25 482 GLU A CA 1
ATOM 3851 C C . GLU A 1 482 ? -57.349 22.441 36.801 1.00 82.25 482 GLU A C 1
ATOM 3853 O O . GLU A 1 482 ? -57.851 22.410 35.671 1.00 82.25 482 GLU A O 1
ATOM 3858 N N . LYS A 1 483 ? -56.680 23.527 37.219 1.00 83.19 483 LYS A N 1
ATOM 3859 C CA . LYS A 1 483 ? -56.472 24.718 36.374 1.00 83.19 483 LYS A CA 1
ATOM 3860 C C . LYS A 1 483 ? -55.557 24.420 35.185 1.00 83.19 483 LYS A C 1
ATOM 3862 O O . LYS A 1 483 ? -55.798 24.955 34.099 1.00 83.19 483 LYS A O 1
ATOM 3867 N N . VAL A 1 484 ? -54.534 23.583 35.359 1.00 83.00 484 VAL A N 1
ATOM 3868 C CA . VAL A 1 484 ? -53.621 23.187 34.272 1.00 83.00 484 VAL A CA 1
ATOM 3869 C C . VAL A 1 484 ? -54.337 22.321 33.238 1.00 83.00 484 VAL A C 1
ATOM 3871 O O . VAL A 1 484 ? -54.266 22.631 32.045 1.00 83.00 484 VAL A O 1
ATOM 3874 N N . LEU A 1 485 ? -55.142 21.348 33.674 1.00 83.44 485 LEU A N 1
ATOM 3875 C CA . LEU A 1 485 ? -55.980 20.530 32.786 1.00 83.44 485 LEU A CA 1
ATOM 3876 C C . LEU A 1 485 ? -56.969 21.380 31.965 1.00 83.44 485 LEU A C 1
ATOM 3878 O O . LEU A 1 485 ? -57.103 21.191 30.752 1.00 83.44 485 LEU A O 1
ATOM 3882 N N . LYS A 1 486 ? -57.597 22.393 32.584 1.00 82.19 486 LYS A N 1
ATOM 3883 C CA . LYS A 1 486 ? -58.472 23.352 31.875 1.00 82.19 486 LYS A CA 1
ATOM 3884 C C . LYS A 1 486 ? -57.711 24.170 30.825 1.00 82.19 486 LYS A C 1
ATOM 3886 O O . LYS A 1 486 ? -58.202 24.348 29.710 1.00 82.19 486 LYS A O 1
ATOM 3891 N N . ARG A 1 487 ? -56.496 24.639 31.136 1.00 83.56 487 ARG A N 1
ATOM 3892 C CA . ARG A 1 487 ? -55.645 25.405 30.197 1.00 83.56 487 ARG A CA 1
ATOM 3893 C C . ARG A 1 487 ? -55.164 24.575 29.005 1.00 83.56 487 ARG A C 1
ATOM 3895 O O . ARG A 1 487 ? -54.955 25.128 27.925 1.00 83.56 487 ARG A O 1
ATOM 3902 N N . GLN A 1 488 ? -54.986 23.270 29.188 1.00 81.44 488 GLN A N 1
ATOM 3903 C CA . GLN A 1 488 ? -54.526 22.348 28.147 1.00 81.44 488 GLN A CA 1
ATOM 3904 C C . GLN A 1 488 ? -55.674 21.659 27.383 1.00 81.44 488 GLN A C 1
ATOM 3906 O O . GLN A 1 488 ? -55.419 20.791 26.556 1.00 81.44 488 GLN A O 1
ATOM 3911 N N . ARG A 1 489 ? -56.926 22.116 27.574 1.00 80.38 489 ARG A N 1
ATOM 3912 C CA . ARG A 1 489 ? -58.139 21.629 26.882 1.00 80.38 489 ARG A CA 1
ATOM 3913 C C . ARG A 1 489 ? -58.429 20.137 27.112 1.00 80.38 489 ARG A C 1
ATOM 3915 O O . ARG A 1 489 ? -58.893 19.449 26.203 1.00 80.38 489 ARG A O 1
ATOM 3922 N N . PHE A 1 490 ? -58.187 19.650 28.327 1.00 82.44 490 PHE A N 1
ATOM 3923 C CA . PHE A 1 490 ? -58.559 18.294 28.727 1.00 82.44 490 PHE A CA 1
ATOM 3924 C C . PHE A 1 490 ? -60.087 18.091 28.720 1.00 82.44 490 PHE A C 1
ATOM 3926 O O . PHE A 1 490 ? -60.848 19.008 29.043 1.00 82.44 490 PHE A O 1
ATOM 3933 N N . LYS A 1 491 ? -60.544 16.887 28.353 1.00 79.81 491 LYS A N 1
ATOM 3934 C CA . LYS A 1 491 ? -61.968 16.518 28.359 1.00 79.81 491 LYS A CA 1
ATOM 3935 C C . LYS A 1 491 ? -62.314 15.839 29.681 1.00 79.81 491 LYS A C 1
ATOM 3937 O O . LYS A 1 491 ? -61.981 14.677 29.872 1.00 79.81 491 LYS A O 1
ATOM 3942 N N . PHE A 1 492 ? -63.003 16.554 30.566 1.00 80.44 492 PHE A N 1
ATOM 3943 C CA . PHE A 1 492 ? -63.410 16.024 31.868 1.00 80.44 492 PHE A CA 1
ATOM 3944 C C . PHE A 1 492 ? -64.511 14.953 31.722 1.00 80.44 492 PHE A C 1
ATOM 3946 O O . PHE A 1 492 ? -65.550 15.242 31.119 1.00 80.44 492 PHE A O 1
ATOM 3953 N N . PRO A 1 493 ? -64.312 13.732 32.257 1.00 80.50 493 PRO A N 1
ATOM 3954 C CA . PRO A 1 493 ? -65.348 12.699 32.308 1.00 80.50 493 PRO A CA 1
ATOM 3955 C C . PRO A 1 493 ? -66.527 13.094 33.213 1.00 80.50 493 PRO A C 1
ATOM 3957 O O . PRO A 1 493 ? -66.365 13.858 34.161 1.00 80.50 493 PRO A O 1
ATOM 3960 N N . SER A 1 494 ? -67.712 12.518 32.985 1.00 72.19 494 SER A N 1
ATOM 3961 C CA . SER A 1 494 ? -68.912 12.775 33.809 1.00 72.19 494 SER A CA 1
ATOM 3962 C C . SER A 1 494 ? -68.817 12.245 35.247 1.00 72.19 494 SER A C 1
ATOM 3964 O O . SER A 1 494 ? -69.655 12.575 36.076 1.00 72.19 494 SER A O 1
ATOM 3966 N N . THR A 1 495 ? -67.824 11.403 35.537 1.00 71.44 495 THR A N 1
ATOM 3967 C CA . THR A 1 495 ? -67.519 10.840 36.862 1.00 71.44 495 THR A CA 1
ATOM 3968 C C . THR A 1 495 ? -66.525 11.689 37.662 1.00 71.44 495 THR A C 1
ATOM 3970 O O . THR A 1 495 ? -66.071 11.250 38.716 1.00 71.44 495 THR A O 1
ATOM 3973 N N . TRP A 1 496 ? -66.145 12.872 37.163 1.00 79.81 496 TRP A N 1
ATOM 3974 C CA . TRP A 1 496 ? -65.169 13.737 37.823 1.00 79.81 496 TRP A CA 1
ATOM 3975 C C . TRP A 1 496 ? -65.705 14.248 39.172 1.00 79.81 496 TRP A C 1
ATOM 3977 O O . TRP A 1 496 ? -66.782 14.851 39.200 1.00 79.81 496 TRP A O 1
ATOM 3987 N N . PRO A 1 497 ? -64.985 14.042 40.292 1.00 73.31 497 PRO A N 1
ATOM 3988 C CA . PRO A 1 497 ? -65.414 14.547 41.587 1.00 73.31 497 PRO A CA 1
ATOM 3989 C C . PRO A 1 497 ? -65.391 16.079 41.580 1.00 73.31 497 PRO A C 1
ATOM 3991 O O . PRO A 1 497 ? -64.344 16.706 41.421 1.00 73.31 497 PRO A O 1
ATOM 3994 N N . GLU A 1 498 ? -66.559 16.698 41.751 1.00 73.25 498 GLU A N 1
ATOM 3995 C CA . GLU A 1 498 ? -66.659 18.152 41.846 1.00 73.25 498 GLU A CA 1
ATOM 3996 C C . GLU A 1 498 ? -65.914 18.641 43.093 1.00 73.25 498 GLU A C 1
ATOM 3998 O O . GLU A 1 498 ? -66.299 18.337 44.226 1.00 73.25 498 GLU A O 1
ATOM 4003 N N . LEU A 1 499 ? -64.863 19.443 42.889 1.00 75.81 499 LEU A N 1
ATOM 4004 C CA . LEU A 1 499 ? -64.016 19.971 43.964 1.00 75.81 499 LEU A CA 1
ATOM 4005 C C . LEU A 1 499 ? -64.831 20.727 45.037 1.00 75.81 499 LEU A C 1
ATOM 4007 O O . LEU A 1 499 ? -64.446 20.759 46.205 1.00 75.81 499 LEU A O 1
ATOM 4011 N N . GLY A 1 500 ? -65.994 21.278 44.666 1.00 72.31 500 GLY A N 1
ATOM 4012 C CA . GLY A 1 500 ? -66.924 21.940 45.584 1.00 72.31 500 GLY A CA 1
ATOM 4013 C C . GLY A 1 500 ? -67.499 21.022 46.672 1.00 72.31 500 GLY A C 1
ATOM 4014 O O . GLY A 1 500 ? -67.610 21.443 47.822 1.00 72.31 500 GLY A O 1
ATOM 4015 N N . ASN A 1 501 ? -67.785 19.753 46.363 1.00 78.06 501 ASN A N 1
ATOM 4016 C CA . ASN A 1 501 ? -68.317 18.798 47.347 1.00 78.06 501 ASN A CA 1
ATOM 4017 C C . ASN A 1 501 ? -67.248 18.377 48.367 1.00 78.06 501 ASN A C 1
ATOM 4019 O O . ASN A 1 501 ? -67.541 18.188 49.547 1.00 78.06 501 ASN A O 1
ATOM 4023 N N . VAL A 1 502 ? -65.990 18.293 47.929 1.00 77.31 502 VAL A N 1
ATOM 4024 C CA . VAL A 1 502 ? -64.843 17.975 48.792 1.00 77.31 502 VAL A CA 1
ATOM 4025 C C . VAL A 1 502 ? -64.542 19.123 49.761 1.00 77.31 502 VAL A C 1
ATOM 4027 O O . VAL A 1 502 ? -64.277 18.883 50.939 1.00 77.31 502 VAL A O 1
ATOM 4030 N N . GLN A 1 503 ? -64.664 20.376 49.307 1.00 77.75 503 GLN A N 1
ATOM 4031 C CA . GLN A 1 503 ? -64.547 21.557 50.176 1.00 77.75 503 GLN A CA 1
ATOM 4032 C C . GLN A 1 503 ? -65.637 21.599 51.258 1.00 77.75 503 GLN A C 1
ATOM 4034 O O . GLN A 1 503 ? -65.358 21.989 52.393 1.00 77.75 503 GLN A O 1
ATOM 4039 N N . GLY A 1 504 ? -66.862 21.172 50.931 1.00 78.44 504 GLY A N 1
ATOM 4040 C CA . GLY A 1 504 ? -67.980 21.120 51.876 1.00 78.44 504 GLY A CA 1
ATOM 4041 C C . GLY A 1 504 ? -67.771 20.125 53.025 1.00 78.44 504 GLY A C 1
ATOM 4042 O O . GLY A 1 504 ? -67.932 20.490 54.190 1.00 78.44 504 GLY A O 1
ATOM 4043 N N . GLU A 1 505 ? -67.361 18.889 52.721 1.00 77.38 505 GLU A N 1
ATOM 4044 C CA . GLU A 1 505 ? -67.074 17.867 53.747 1.00 77.38 505 GLU A CA 1
ATOM 4045 C C . GLU A 1 505 ? -65.873 18.241 54.631 1.00 77.38 505 GLU A C 1
ATOM 4047 O O . GLU A 1 505 ? -65.892 18.012 55.843 1.00 77.38 505 GLU A O 1
ATOM 4052 N N . TRP A 1 506 ? -64.851 18.885 54.055 1.00 80.19 506 TRP A N 1
ATOM 4053 C CA . TRP A 1 506 ? -63.701 19.390 54.810 1.00 80.19 506 TRP A CA 1
ATOM 4054 C C . TRP A 1 506 ? -64.105 20.436 55.863 1.00 80.19 506 TRP A C 1
ATOM 4056 O O . TRP A 1 506 ? -63.684 20.362 57.020 1.00 80.19 506 TRP A O 1
ATOM 4066 N N . ALA A 1 507 ? -64.997 21.365 55.507 1.00 78.31 507 ALA A N 1
ATOM 4067 C CA . ALA A 1 507 ? -65.506 22.373 56.437 1.00 78.31 507 ALA A CA 1
ATOM 4068 C C . ALA A 1 507 ? -66.341 21.762 57.583 1.00 78.31 507 ALA A C 1
ATOM 4070 O O . ALA A 1 507 ? -66.233 22.200 58.731 1.00 78.31 507 ALA A O 1
ATOM 4071 N N . ALA A 1 508 ? -67.140 20.728 57.295 1.00 78.38 508 ALA A N 1
ATOM 4072 C CA . ALA A 1 508 ? -67.950 20.033 58.296 1.00 78.38 508 ALA A CA 1
ATOM 4073 C C . ALA A 1 508 ? -67.094 19.266 59.324 1.00 78.38 508 ALA A C 1
ATOM 4075 O O . ALA A 1 508 ? -67.402 19.266 60.518 1.00 78.38 508 ALA A O 1
ATOM 4076 N N . PHE A 1 509 ? -65.994 18.647 58.883 1.00 80.25 509 PHE A N 1
ATOM 4077 C CA . PHE A 1 509 ? -65.044 17.964 59.765 1.00 80.25 509 PHE A CA 1
ATOM 4078 C C . PHE A 1 509 ? -64.399 18.918 60.789 1.00 80.25 509 PHE A C 1
ATOM 4080 O O . PHE A 1 509 ? -64.326 18.590 61.977 1.00 80.25 509 PHE A O 1
ATOM 4087 N N . LEU A 1 510 ? -64.000 20.123 60.364 1.00 77.06 510 LEU A N 1
ATOM 4088 C CA . LEU A 1 510 ? -63.370 21.118 61.244 1.00 77.06 510 LEU A CA 1
ATOM 4089 C C . LEU A 1 510 ? -64.298 21.589 62.378 1.00 77.06 510 LEU A C 1
ATOM 4091 O O . LEU A 1 510 ? -63.854 21.741 63.517 1.00 77.06 510 LEU A O 1
ATOM 4095 N N . GLN A 1 511 ? -65.595 21.760 62.104 1.00 77.69 511 GLN A N 1
ATOM 4096 C CA . GLN A 1 511 ? -66.578 22.167 63.118 1.00 77.69 511 GLN A CA 1
ATOM 4097 C C . GLN A 1 511 ? -66.809 21.087 64.187 1.00 77.69 511 GLN A C 1
ATOM 4099 O O . GLN A 1 511 ? -66.964 21.394 65.372 1.00 77.69 511 GLN A O 1
ATOM 4104 N N . LEU A 1 512 ? -66.812 19.812 63.787 1.00 75.12 512 LEU A N 1
ATOM 4105 C CA . LEU A 1 512 ? -67.004 18.691 64.706 1.00 75.12 512 LEU A CA 1
ATOM 4106 C C . LEU A 1 512 ? -65.808 18.510 65.657 1.00 75.12 512 LEU A C 1
ATOM 4108 O O . LEU A 1 512 ? -66.003 18.267 66.851 1.00 75.12 512 LEU A O 1
ATOM 4112 N N . LEU A 1 513 ? -64.584 18.672 65.141 1.00 75.38 513 LEU A N 1
ATOM 4113 C CA . LEU A 1 513 ? -63.343 18.610 65.921 1.00 75.38 513 LEU A CA 1
ATOM 4114 C C . LEU A 1 513 ? -63.318 19.662 67.039 1.00 75.38 513 LEU A C 1
ATOM 4116 O O . LEU A 1 513 ? -62.928 19.367 68.170 1.00 75.38 513 LEU A O 1
ATOM 4120 N N . GLN A 1 514 ? -63.812 20.865 66.751 1.00 72.12 514 GLN A N 1
ATOM 4121 C CA . GLN A 1 514 ? -63.886 21.953 67.721 1.00 72.12 514 GLN A CA 1
ATOM 4122 C C . GLN A 1 514 ? -64.848 21.626 68.878 1.00 72.12 514 GLN A C 1
ATOM 4124 O O . GLN A 1 514 ? -64.460 21.685 70.040 1.00 72.12 514 GLN A O 1
ATOM 4129 N N . ARG A 1 515 ? -66.060 21.142 68.577 1.00 72.81 515 ARG A N 1
ATOM 4130 C CA . ARG A 1 515 ? -67.089 20.836 69.590 1.00 72.81 515 ARG A CA 1
ATOM 4131 C C . ARG A 1 515 ? -66.691 19.732 70.581 1.00 72.81 515 ARG A C 1
ATOM 4133 O O . ARG A 1 515 ? -67.082 19.773 71.745 1.00 72.81 515 ARG A O 1
ATOM 4140 N N . LYS A 1 516 ? -65.958 18.711 70.127 1.00 67.31 516 LYS A N 1
ATOM 4141 C CA . LYS A 1 516 ? -65.490 17.603 70.986 1.00 67.31 516 LYS A CA 1
ATOM 4142 C C . LYS A 1 516 ? -64.326 18.022 71.892 1.00 67.31 516 LYS A C 1
ATOM 4144 O O . LYS A 1 516 ? -64.183 17.459 72.974 1.00 67.31 516 LYS A O 1
ATOM 4149 N N . THR A 1 517 ? -63.554 19.026 71.478 1.00 65.50 517 THR A N 1
ATOM 4150 C CA . THR A 1 517 ? -62.459 19.600 72.272 1.00 65.50 517 THR A CA 1
ATOM 4151 C C . THR A 1 517 ? -62.996 20.329 73.510 1.00 65.50 517 THR A C 1
ATOM 4153 O O . THR A 1 517 ? -62.472 20.129 74.600 1.00 65.50 517 THR A O 1
ATOM 4156 N N . ASP A 1 518 ? -64.112 21.052 73.387 1.00 65.94 518 ASP A N 1
ATOM 4157 C CA . ASP A 1 518 ? -64.722 21.798 74.503 1.00 65.94 518 ASP A CA 1
ATOM 4158 C C . ASP A 1 518 ? -65.325 20.879 75.590 1.00 65.94 518 ASP A C 1
ATOM 4160 O O . ASP A 1 518 ? -65.296 21.181 76.782 1.00 65.94 518 ASP A O 1
ATOM 4164 N N . ALA A 1 519 ? -65.861 19.714 75.203 1.00 62.91 519 ALA A N 1
ATOM 4165 C CA . ALA A 1 519 ? -66.446 18.750 76.144 1.00 62.91 519 ALA A CA 1
ATOM 4166 C C . ALA A 1 519 ? -65.390 18.082 77.049 1.00 62.91 519 ALA A C 1
ATOM 4168 O O . ALA A 1 519 ? -65.664 17.766 78.211 1.00 62.91 519 ALA A O 1
ATOM 4169 N N . MET A 1 520 ? -64.179 17.896 76.519 1.00 60.59 520 MET A N 1
ATOM 4170 C CA . MET A 1 520 ? -63.036 17.279 77.195 1.00 60.59 520 MET A CA 1
ATOM 4171 C C . MET A 1 520 ? -62.532 18.114 78.386 1.00 60.59 520 MET A C 1
ATOM 4173 O O . MET A 1 520 ? -62.104 17.550 79.391 1.00 60.59 520 MET A O 1
ATOM 4177 N N . GLU A 1 521 ? -62.638 19.444 78.327 1.00 59.97 521 GLU A N 1
ATOM 4178 C CA . GLU A 1 521 ? -62.147 20.346 79.381 1.00 59.97 521 GLU A CA 1
ATOM 4179 C C . GLU A 1 521 ? -62.968 20.270 80.689 1.00 59.97 521 GLU A C 1
ATOM 4181 O O . GLU A 1 521 ? -62.472 20.624 81.758 1.00 59.97 521 GLU A O 1
ATOM 4186 N N . SER A 1 522 ? -64.196 19.736 80.646 1.00 59.94 522 SER A N 1
ATOM 4187 C CA . SER A 1 522 ? -65.125 19.701 81.790 1.00 59.94 522 SER A CA 1
ATOM 4188 C C . SER A 1 522 ? -64.878 18.586 82.827 1.00 59.94 522 SER A C 1
ATOM 4190 O O . SER A 1 522 ? -65.346 18.695 83.960 1.00 59.94 522 SER A O 1
ATOM 4192 N N . GLN A 1 523 ? -64.139 17.522 82.479 1.00 58.34 523 GLN A N 1
ATOM 4193 C CA . GLN A 1 523 ? -63.946 16.311 83.312 1.00 58.34 523 GLN A CA 1
ATOM 4194 C C . GLN A 1 523 ? -62.526 16.185 83.914 1.00 58.34 523 GLN A C 1
ATOM 4196 O O . GLN A 1 523 ? -62.167 15.169 84.510 1.00 58.34 523 GLN A O 1
ATOM 4201 N N . LEU A 1 524 ? -61.708 17.232 83.785 1.00 57.78 524 LEU A N 1
ATOM 4202 C CA . LEU A 1 524 ? -60.277 17.255 84.115 1.00 57.78 524 LEU A CA 1
ATOM 4203 C C . LEU A 1 524 ? -59.903 16.993 85.604 1.00 57.78 524 LEU A C 1
ATOM 4205 O O . LEU A 1 524 ? -58.927 16.280 85.835 1.00 57.78 524 LEU A O 1
ATOM 4209 N N . PRO A 1 525 ? -60.628 17.482 86.638 1.00 56.19 525 PRO A N 1
ATOM 4210 C CA . PRO A 1 525 ? -60.123 17.465 88.024 1.00 56.19 525 PRO A CA 1
ATOM 4211 C C . PRO A 1 525 ? -60.145 16.098 88.732 1.00 56.19 525 PRO A C 1
ATOM 4213 O O . PRO A 1 525 ? -59.332 15.845 89.618 1.00 56.19 525 PRO A O 1
ATOM 4216 N N . GLN A 1 526 ? -61.068 15.196 88.375 1.00 55.56 526 GLN A N 1
ATOM 4217 C CA . GLN A 1 526 ? -61.227 13.902 89.066 1.00 55.56 526 GLN A CA 1
ATOM 4218 C C . GLN A 1 526 ? -60.197 12.849 88.632 1.00 55.56 526 GLN A C 1
ATOM 4220 O O . GLN A 1 526 ? -59.851 11.959 89.410 1.00 55.56 526 GLN A O 1
ATOM 4225 N N . LEU A 1 527 ? -59.684 12.955 87.406 1.00 56.31 527 LEU A N 1
ATOM 4226 C CA . LEU A 1 527 ? -58.665 12.052 86.871 1.00 56.31 527 LEU A CA 1
ATOM 4227 C C . LEU A 1 527 ? -57.263 12.399 87.405 1.00 56.31 527 LEU A C 1
ATOM 4229 O O . LEU A 1 527 ? -56.438 11.510 87.597 1.00 56.31 527 LEU A O 1
ATOM 4233 N N . GLN A 1 528 ? -57.021 13.672 87.731 1.00 57.53 528 GLN A N 1
ATOM 4234 C CA . GLN A 1 528 ? -55.733 14.184 88.207 1.00 57.53 528 GLN A CA 1
ATOM 4235 C C . GLN A 1 528 ? -55.256 13.558 89.531 1.00 57.53 528 GLN A C 1
ATOM 4237 O O . GLN A 1 528 ? -54.069 13.284 89.686 1.00 57.53 528 GLN A O 1
ATOM 4242 N N . ALA A 1 529 ? -56.163 13.292 90.475 1.00 56.56 529 ALA A N 1
ATOM 4243 C CA . ALA A 1 529 ? -55.797 12.812 91.810 1.00 56.56 529 ALA A CA 1
ATOM 4244 C C . ALA A 1 529 ? -55.335 11.341 91.839 1.00 56.56 529 ALA A C 1
ATOM 4246 O O . ALA A 1 529 ? -54.425 11.003 92.587 1.00 56.56 529 ALA A O 1
ATOM 4247 N N . LYS A 1 530 ? -55.909 10.465 91.001 1.00 57.22 530 LYS A N 1
ATOM 4248 C CA . LYS A 1 530 ? -55.559 9.028 90.975 1.00 57.22 530 LYS A CA 1
ATOM 4249 C C . LYS A 1 530 ? -54.195 8.743 90.336 1.00 57.22 530 LYS A C 1
ATOM 4251 O O . LYS A 1 530 ? -53.542 7.772 90.691 1.00 57.22 530 LYS A O 1
ATOM 4256 N N . ILE A 1 531 ? -53.757 9.602 89.418 1.00 61.19 531 ILE A N 1
ATOM 4257 C CA . ILE A 1 531 ? -52.505 9.439 88.662 1.00 61.19 531 ILE A CA 1
ATOM 4258 C C . ILE A 1 531 ? -51.272 9.870 89.476 1.00 61.19 531 ILE A C 1
ATOM 4260 O O . ILE A 1 531 ? -50.161 9.424 89.195 1.00 61.19 531 ILE A O 1
ATOM 4264 N N . ILE A 1 532 ? -51.447 10.707 90.505 1.00 59.97 532 ILE A N 1
ATOM 4265 C CA . ILE A 1 532 ? -50.345 11.172 91.364 1.00 59.97 532 ILE A CA 1
ATOM 4266 C C . ILE A 1 532 ? -49.835 10.044 92.279 1.00 59.97 532 ILE A C 1
ATOM 4268 O O . ILE A 1 532 ? -48.621 9.890 92.420 1.00 59.97 532 ILE A O 1
ATOM 4272 N N . ASP A 1 533 ? -50.729 9.216 92.828 1.00 59.94 533 ASP A N 1
ATOM 4273 C CA . ASP A 1 533 ? -50.361 8.126 93.747 1.00 59.94 533 ASP A CA 1
ATOM 4274 C C . ASP A 1 533 ? -49.664 6.955 93.033 1.00 59.94 533 ASP A C 1
ATOM 4276 O O . ASP A 1 533 ? -48.649 6.441 93.511 1.00 59.94 533 ASP A O 1
ATOM 4280 N N . GLU A 1 534 ? -50.142 6.557 91.850 1.00 61.34 534 GLU A N 1
ATOM 4281 C CA . GLU A 1 534 ? -49.503 5.491 91.065 1.00 61.34 534 GLU A CA 1
ATOM 4282 C C . GLU A 1 534 ? -48.116 5.914 90.542 1.00 61.34 534 GLU A C 1
ATOM 4284 O O . GLU A 1 534 ? -47.198 5.089 90.481 1.00 61.34 534 GLU A O 1
ATOM 4289 N N . HIS A 1 535 ? -47.910 7.210 90.263 1.00 60.94 535 HIS A N 1
ATOM 4290 C CA . HIS A 1 535 ? -46.644 7.732 89.741 1.00 60.94 535 HIS A CA 1
ATOM 4291 C C . HIS A 1 535 ? -45.495 7.617 90.755 1.00 60.94 535 HIS A C 1
ATOM 4293 O O . HIS A 1 535 ? -44.375 7.282 90.368 1.00 60.94 535 HIS A O 1
ATOM 4299 N N . ALA A 1 536 ? -45.762 7.826 92.047 1.00 63.25 536 ALA A N 1
ATOM 4300 C CA . ALA A 1 536 ? -44.743 7.748 93.096 1.00 63.25 536 ALA A CA 1
ATOM 4301 C C . ALA A 1 536 ? -44.160 6.330 93.262 1.00 63.25 536 ALA A C 1
ATOM 4303 O O . ALA A 1 536 ? -42.959 6.167 93.481 1.00 63.25 536 ALA A O 1
ATOM 4304 N N . SER A 1 537 ? -44.989 5.291 93.106 1.00 67.44 537 SER A N 1
ATOM 4305 C CA . SER A 1 537 ? -44.558 3.888 93.229 1.00 67.44 537 SER A CA 1
ATOM 4306 C C . SER A 1 537 ? -43.633 3.432 92.094 1.00 67.44 537 SER A C 1
ATOM 4308 O O . SER A 1 537 ? -42.765 2.576 92.279 1.00 67.44 537 SER A O 1
ATOM 4310 N N . LEU A 1 538 ? -43.810 4.027 90.916 1.00 69.69 538 LEU A N 1
ATOM 4311 C CA . LEU A 1 538 ? -43.070 3.712 89.706 1.00 69.69 538 LEU A CA 1
ATOM 4312 C C . LEU A 1 538 ? -41.662 4.328 89.721 1.00 69.69 538 LEU A C 1
ATOM 4314 O O . LEU A 1 538 ? -40.700 3.667 89.335 1.00 69.69 538 LEU A O 1
ATOM 4318 N N . VAL A 1 539 ? -41.525 5.553 90.243 1.00 65.50 539 VAL A N 1
ATOM 4319 C CA . VAL A 1 539 ? -40.225 6.239 90.373 1.00 65.50 539 VAL A CA 1
ATOM 4320 C C . VAL A 1 539 ? -39.248 5.420 91.227 1.00 65.50 539 VAL A C 1
ATOM 4322 O O . VAL A 1 539 ? -38.110 5.212 90.822 1.00 65.50 539 VAL A O 1
ATOM 4325 N N . ALA A 1 540 ? -39.708 4.829 92.334 1.00 67.94 540 ALA A N 1
ATOM 4326 C CA . ALA A 1 540 ? -38.858 4.010 93.204 1.00 67.94 540 ALA A CA 1
ATOM 4327 C C . ALA A 1 540 ? -38.296 2.740 92.525 1.00 67.94 540 ALA A C 1
ATOM 4329 O O . ALA A 1 540 ? -37.193 2.300 92.848 1.00 67.94 540 ALA A O 1
ATOM 4330 N N . LYS A 1 541 ? -39.032 2.139 91.577 1.00 70.69 541 LYS A N 1
ATOM 4331 C CA . LYS A 1 541 ? -38.565 0.956 90.827 1.00 70.69 541 LYS A CA 1
ATOM 4332 C C . LYS A 1 541 ? -37.497 1.313 89.789 1.00 70.69 541 LYS A C 1
ATOM 4334 O O . LYS A 1 541 ? -36.594 0.515 89.554 1.00 70.69 541 LYS A O 1
ATOM 4339 N N . ILE A 1 542 ? -37.588 2.508 89.205 1.00 70.56 542 ILE A N 1
ATOM 4340 C CA . ILE A 1 542 ? -36.683 3.011 88.164 1.00 70.56 542 ILE A CA 1
ATOM 4341 C C . ILE A 1 542 ? -35.258 3.205 88.706 1.00 70.56 542 ILE A C 1
ATOM 4343 O O . ILE A 1 542 ? -34.295 2.758 88.077 1.00 70.56 542 ILE A O 1
ATOM 4347 N N . HIS A 1 543 ? -35.111 3.791 89.899 1.00 71.31 543 HIS A N 1
ATOM 4348 C CA . HIS A 1 543 ? -33.797 4.005 90.523 1.00 71.31 543 HIS A CA 1
ATOM 4349 C C . HIS A 1 543 ? -33.020 2.719 90.786 1.00 71.31 543 HIS A C 1
ATOM 4351 O O . HIS A 1 543 ? -31.811 2.678 90.569 1.00 71.31 543 HIS A O 1
ATOM 4357 N N . ALA A 1 544 ? -33.704 1.660 91.222 1.00 74.00 544 ALA A N 1
ATOM 4358 C CA . ALA A 1 544 ? -33.065 0.383 91.526 1.00 74.00 544 ALA A CA 1
ATOM 4359 C C . ALA A 1 544 ? -32.453 -0.269 90.272 1.00 74.00 544 ALA A C 1
ATOM 4361 O O . ALA A 1 544 ? -31.341 -0.786 90.322 1.00 74.00 544 ALA A O 1
ATOM 4362 N N . THR A 1 545 ? -33.138 -0.196 89.128 1.00 73.06 545 THR A N 1
ATOM 4363 C CA . THR A 1 545 ? -32.649 -0.770 87.863 1.00 73.06 545 THR A CA 1
ATOM 4364 C C . THR A 1 545 ? -31.505 0.011 87.214 1.00 73.06 545 THR A C 1
ATOM 4366 O O . THR A 1 545 ? -30.679 -0.594 86.533 1.00 73.06 545 THR A O 1
ATOM 4369 N N . ILE A 1 546 ? -31.427 1.328 87.430 1.00 74.31 546 ILE A N 1
ATOM 4370 C CA . ILE A 1 546 ? -30.334 2.171 86.911 1.00 74.31 546 ILE A CA 1
ATOM 4371 C C . ILE A 1 546 ? -29.004 1.812 87.594 1.00 74.31 546 ILE A C 1
ATOM 4373 O O . ILE A 1 546 ? -27.984 1.676 86.920 1.00 74.31 546 ILE A O 1
ATOM 4377 N N . ALA A 1 547 ? -29.025 1.563 88.907 1.00 74.06 547 ALA A N 1
ATOM 4378 C CA . ALA A 1 547 ? -27.834 1.170 89.664 1.00 74.06 547 ALA A CA 1
ATOM 4379 C C . ALA A 1 547 ? -27.231 -0.176 89.198 1.00 74.06 547 ALA A C 1
ATOM 4381 O O . ALA A 1 547 ? -26.009 -0.323 89.155 1.00 74.06 547 ALA A O 1
ATOM 4382 N N . ASP A 1 548 ? -28.068 -1.137 88.793 1.00 74.00 548 ASP A N 1
ATOM 4383 C CA . ASP A 1 548 ? -27.624 -2.446 88.283 1.00 74.00 548 ASP A CA 1
ATOM 4384 C C . ASP A 1 548 ? -27.007 -2.374 86.865 1.00 74.00 548 ASP A C 1
ATOM 4386 O O . ASP A 1 548 ? -26.136 -3.179 86.509 1.00 74.00 548 ASP A O 1
ATOM 4390 N N . TRP A 1 549 ? -27.428 -1.407 86.040 1.00 76.81 549 TRP A N 1
ATOM 4391 C CA . TRP A 1 549 ? -26.912 -1.190 84.680 1.00 76.81 549 TRP A CA 1
ATOM 4392 C C . TRP A 1 549 ? -25.490 -0.615 84.681 1.00 76.81 549 TRP A C 1
ATOM 4394 O O . TRP A 1 549 ? -24.609 -1.118 83.975 1.00 76.81 549 TRP A O 1
ATOM 4404 N N . ASP A 1 550 ? -25.227 0.384 85.527 1.00 71.31 550 ASP A N 1
ATOM 4405 C CA . ASP A 1 550 ? -23.910 1.026 85.603 1.00 71.31 550 ASP A CA 1
ATOM 4406 C C . ASP A 1 550 ? -22.787 0.059 86.011 1.00 71.31 550 ASP A C 1
ATOM 4408 O O . ASP A 1 550 ? -21.642 0.220 85.579 1.00 71.31 550 ASP A O 1
ATOM 4412 N N . ALA A 1 551 ? -23.118 -0.985 86.776 1.00 72.31 551 ALA A N 1
ATOM 4413 C CA . ALA A 1 551 ? -22.180 -2.011 87.221 1.00 72.31 551 ALA A CA 1
ATOM 4414 C C . ALA A 1 551 ? -21.840 -3.078 86.155 1.00 72.31 551 ALA A C 1
ATOM 4416 O O . ALA A 1 551 ? -20.857 -3.802 86.321 1.00 72.31 551 ALA A O 1
ATOM 4417 N N . SER A 1 552 ? -22.628 -3.218 85.079 1.00 68.12 552 SER A N 1
ATOM 4418 C CA . SER A 1 552 ? -22.602 -4.410 84.207 1.00 68.12 552 SER A CA 1
ATOM 4419 C C . SER A 1 552 ? -22.390 -4.145 82.702 1.00 68.12 552 SER A C 1
ATOM 4421 O O . SER A 1 552 ? -22.450 -5.080 81.895 1.00 68.12 552 SER A O 1
ATOM 4423 N N . LYS A 1 553 ? -22.076 -2.903 82.306 1.00 70.94 553 LYS A N 1
ATOM 4424 C CA . LYS A 1 553 ? -21.946 -2.480 80.895 1.00 70.94 553 LYS A CA 1
ATOM 4425 C C . LYS A 1 553 ? -20.729 -3.071 80.135 1.00 70.94 553 LYS A C 1
ATOM 4427 O O . LYS A 1 553 ? -19.595 -2.960 80.608 1.00 70.94 553 LYS A O 1
ATOM 4432 N N . PRO A 1 554 ? -20.912 -3.659 78.929 1.00 65.44 554 PRO A N 1
ATOM 4433 C CA . PRO A 1 554 ? -19.831 -4.255 78.135 1.00 65.44 554 PRO A CA 1
ATOM 4434 C C . PRO A 1 554 ? -19.139 -3.224 77.220 1.00 65.44 554 PRO A C 1
ATOM 4436 O O . PRO A 1 554 ? -19.684 -2.844 76.185 1.00 65.44 554 PRO A O 1
ATOM 4439 N N . LEU A 1 555 ? -17.926 -2.787 77.582 1.00 62.47 555 LEU A N 1
ATOM 4440 C CA . LEU A 1 555 ? -17.210 -1.700 76.883 1.00 62.47 555 LEU A CA 1
ATOM 4441 C C . LEU A 1 555 ? -15.993 -2.145 76.040 1.00 62.47 555 LEU A C 1
ATOM 4443 O O . LEU A 1 555 ? -15.593 -1.415 75.139 1.00 62.47 555 LEU A O 1
ATOM 4447 N N . GLN A 1 556 ? -15.414 -3.330 76.277 1.00 58.62 556 GLN A N 1
ATOM 4448 C CA . GLN A 1 556 ? -14.150 -3.751 75.645 1.00 58.62 556 GLN A CA 1
ATOM 4449 C C . GLN A 1 556 ? -14.358 -4.724 74.471 1.00 58.62 556 GLN A C 1
ATOM 4451 O O . GLN A 1 556 ? -14.809 -5.856 74.658 1.00 58.62 556 GLN A O 1
ATOM 4456 N N . GLY A 1 557 ? -13.958 -4.309 73.262 1.00 53.06 557 GLY A N 1
ATOM 4457 C CA . GLY A 1 557 ? -14.133 -5.062 72.009 1.00 53.06 557 GLY A CA 1
ATOM 4458 C C . GLY A 1 557 ? -13.195 -6.257 71.786 1.00 53.06 557 GLY A C 1
ATOM 4459 O O . GLY A 1 557 ? -13.394 -7.012 70.840 1.00 53.06 557 GLY A O 1
ATOM 4460 N N . GLY A 1 558 ? -12.183 -6.451 72.640 1.00 56.97 558 GLY A N 1
ATOM 4461 C CA . GLY A 1 558 ? -11.178 -7.512 72.474 1.00 56.97 558 GLY A CA 1
ATOM 4462 C C . GLY A 1 558 ? -11.471 -8.836 73.194 1.00 56.97 558 GLY A C 1
ATOM 4463 O O . GLY A 1 558 ? -10.829 -9.837 72.893 1.00 56.97 558 GLY A O 1
ATOM 4464 N N . VAL A 1 559 ? -12.410 -8.863 74.149 1.00 53.66 559 VAL A N 1
ATOM 4465 C CA . VAL A 1 559 ? -12.595 -10.002 75.081 1.00 53.66 559 VAL A CA 1
ATOM 4466 C C . VAL A 1 559 ? -13.974 -10.665 74.954 1.00 53.66 559 VAL A C 1
ATOM 4468 O O . VAL A 1 559 ? -14.155 -11.804 75.380 1.00 53.66 559 VAL A O 1
ATOM 4471 N N . VAL A 1 560 ? -14.957 -9.998 74.341 1.00 58.31 560 VAL A N 1
ATOM 4472 C CA . VAL A 1 560 ? -16.350 -10.471 74.297 1.00 58.31 560 VAL A CA 1
ATOM 4473 C C . VAL A 1 560 ? -16.836 -10.561 72.853 1.00 58.31 560 VAL A C 1
ATOM 4475 O O . VAL A 1 560 ? -16.821 -9.578 72.120 1.00 58.31 560 VAL A O 1
ATOM 4478 N N . ALA A 1 561 ? -17.286 -11.750 72.440 1.00 63.81 561 ALA A N 1
ATOM 4479 C CA . ALA A 1 561 ? -17.892 -11.952 71.127 1.00 63.81 561 ALA A CA 1
ATOM 4480 C C . ALA A 1 561 ? -19.212 -11.154 71.002 1.00 63.81 561 ALA A C 1
ATOM 4482 O O . ALA A 1 561 ? -19.984 -11.142 71.967 1.00 63.81 561 ALA A O 1
ATOM 4483 N N . PRO A 1 562 ? -19.538 -10.577 69.823 1.00 67.50 562 PRO A N 1
ATOM 4484 C CA . PRO A 1 562 ? -20.740 -9.754 69.628 1.00 67.50 562 PRO A CA 1
ATOM 4485 C C . PRO A 1 562 ? -22.039 -10.426 70.098 1.00 67.50 562 PRO A C 1
ATOM 4487 O O . PRO A 1 562 ? -22.897 -9.781 70.689 1.00 67.50 562 PRO A O 1
ATOM 4490 N N . LYS A 1 563 ? -22.153 -11.750 69.928 1.00 67.88 563 LYS A N 1
ATOM 4491 C CA . LYS A 1 563 ? -23.312 -12.537 70.387 1.00 67.88 563 LYS A CA 1
ATOM 4492 C C . LYS A 1 563 ? -23.496 -12.509 71.913 1.00 67.88 563 LYS A C 1
ATOM 4494 O O . LYS A 1 563 ? -24.609 -12.325 72.387 1.00 67.88 563 LYS A O 1
ATOM 4499 N N . VAL A 1 564 ? -22.408 -12.612 72.679 1.00 70.81 564 VAL A N 1
ATOM 4500 C CA . VAL A 1 564 ? -22.433 -12.611 74.156 1.00 70.81 564 VAL A CA 1
ATOM 4501 C C . VAL A 1 564 ? -22.720 -11.208 74.708 1.00 70.81 564 VAL A C 1
ATOM 4503 O O . VAL A 1 564 ? -23.347 -11.067 75.758 1.00 70.81 564 VAL A O 1
ATOM 4506 N N . ALA A 1 565 ? -22.289 -10.161 73.997 1.00 68.06 565 ALA A N 1
ATOM 4507 C CA . ALA A 1 565 ? -22.623 -8.778 74.330 1.00 68.06 565 ALA A CA 1
ATOM 4508 C C . ALA A 1 565 ? -24.117 -8.484 74.086 1.00 68.06 565 ALA A C 1
ATOM 4510 O O . ALA A 1 565 ? -24.774 -7.915 74.956 1.00 68.06 565 ALA A O 1
ATOM 4511 N N . LEU A 1 566 ? -24.673 -8.942 72.958 1.00 73.44 566 LEU A N 1
ATOM 4512 C CA . LEU A 1 566 ? -26.084 -8.752 72.602 1.00 73.44 566 LEU A CA 1
ATOM 4513 C C . LEU A 1 566 ? -27.054 -9.481 73.541 1.00 73.44 566 LEU A C 1
ATOM 4515 O O . LEU A 1 566 ? -28.050 -8.893 73.955 1.00 73.44 566 LEU A O 1
ATOM 4519 N N . GLU A 1 567 ? -26.752 -10.717 73.948 1.00 75.38 567 GLU A N 1
ATOM 4520 C CA . GLU A 1 567 ? -27.586 -11.469 74.903 1.00 75.38 567 GLU A CA 1
ATOM 4521 C C . GLU A 1 567 ? -27.730 -10.744 76.249 1.00 75.38 567 GLU A C 1
ATOM 4523 O O . GLU A 1 567 ? -28.819 -10.696 76.824 1.00 75.38 567 GLU A O 1
ATOM 4528 N N . ARG A 1 568 ? -26.652 -10.120 76.739 1.00 71.62 568 ARG A N 1
ATOM 4529 C CA . ARG A 1 568 ? -26.685 -9.321 77.974 1.00 71.62 568 ARG A CA 1
ATOM 4530 C C . ARG A 1 568 ? -27.490 -8.032 77.803 1.00 71.62 568 ARG A C 1
ATOM 4532 O O . ARG A 1 568 ? -28.229 -7.669 78.715 1.00 71.62 568 ARG A O 1
ATOM 4539 N N . LEU A 1 569 ? -27.398 -7.377 76.645 1.00 77.06 569 LEU A N 1
ATOM 4540 C CA . LEU A 1 569 ? -28.147 -6.150 76.344 1.00 77.06 569 LEU A CA 1
ATOM 4541 C C . LEU A 1 569 ? -29.661 -6.402 76.238 1.00 77.06 569 LEU A C 1
ATOM 4543 O O . LEU A 1 569 ? -30.437 -5.616 76.770 1.00 77.06 569 LEU A O 1
ATOM 4547 N N . VAL A 1 570 ? -30.090 -7.525 75.651 1.00 78.69 570 VAL A N 1
ATOM 4548 C CA . VAL A 1 570 ? -31.517 -7.898 75.533 1.00 78.69 570 VAL A CA 1
ATOM 4549 C C . VAL A 1 570 ? -32.178 -8.121 76.901 1.00 78.69 570 VAL A C 1
ATOM 4551 O O . VAL A 1 570 ? -33.330 -7.736 77.115 1.00 78.69 570 VAL A O 1
ATOM 4554 N N . VAL A 1 571 ? -31.456 -8.709 77.860 1.00 78.25 571 VAL A N 1
ATOM 4555 C CA . VAL A 1 571 ? -31.980 -8.929 79.220 1.00 78.25 571 VAL A CA 1
ATOM 4556 C C . VAL A 1 571 ? -32.251 -7.601 79.936 1.00 78.25 571 VAL A C 1
ATOM 4558 O O . VAL A 1 571 ? -33.293 -7.466 80.577 1.00 78.25 571 VAL A O 1
ATOM 4561 N N . PHE A 1 572 ? -31.366 -6.609 79.805 1.00 73.25 572 PHE A N 1
ATOM 4562 C CA . PHE A 1 572 ? -31.575 -5.279 80.390 1.00 73.25 572 PHE A CA 1
ATOM 4563 C C . PHE A 1 572 ? -32.611 -4.443 79.618 1.00 73.25 572 PHE A C 1
ATOM 4565 O O . PHE A 1 572 ? -33.410 -3.759 80.255 1.00 73.25 572 PHE A O 1
ATOM 4572 N N . ASP A 1 573 ? -32.682 -4.574 78.288 1.00 76.25 573 ASP A N 1
ATOM 4573 C CA . ASP A 1 573 ? -33.695 -3.923 77.441 1.00 76.25 573 ASP A CA 1
ATOM 4574 C C . ASP A 1 573 ? -35.119 -4.337 77.833 1.00 76.25 573 ASP A C 1
ATOM 4576 O O . ASP A 1 573 ? -35.972 -3.491 78.078 1.00 76.25 573 ASP A O 1
ATOM 4580 N N . SER A 1 574 ? -35.367 -5.641 78.004 1.00 75.88 574 SER A N 1
ATOM 4581 C CA . SER A 1 574 ? -36.692 -6.143 78.401 1.00 75.88 574 SER A CA 1
ATOM 4582 C C . SER A 1 574 ? -37.153 -5.625 79.771 1.00 75.88 574 SER A C 1
ATOM 4584 O O . SER A 1 574 ? -38.337 -5.353 79.964 1.00 75.88 574 SER A O 1
ATOM 4586 N N . ARG A 1 575 ? -36.222 -5.446 80.719 1.00 73.88 575 ARG A N 1
ATOM 4587 C CA . ARG A 1 575 ? -36.508 -4.917 82.062 1.00 73.88 575 ARG A CA 1
ATOM 4588 C C . ARG A 1 575 ? -36.760 -3.409 82.040 1.00 73.88 575 ARG A C 1
ATOM 4590 O O . ARG A 1 575 ? -37.694 -2.949 82.692 1.00 73.88 575 ARG A O 1
ATOM 4597 N N . LEU A 1 576 ? -35.967 -2.654 81.276 1.00 73.19 576 LEU A N 1
ATOM 4598 C CA . LEU A 1 576 ? -36.114 -1.202 81.141 1.00 73.19 576 LEU A CA 1
ATOM 4599 C C . LEU A 1 576 ? -37.334 -0.820 80.290 1.00 73.19 576 LEU A C 1
ATOM 4601 O O . LEU A 1 576 ? -38.034 0.120 80.646 1.00 73.19 576 LEU A O 1
ATOM 4605 N N . ALA A 1 577 ? -37.664 -1.576 79.238 1.00 72.38 577 ALA A N 1
ATOM 4606 C CA . ALA A 1 577 ? -38.841 -1.343 78.398 1.00 72.38 577 ALA A CA 1
ATOM 4607 C C . ALA A 1 577 ? -40.164 -1.540 79.157 1.00 72.38 577 ALA A C 1
ATOM 4609 O O . ALA A 1 577 ? -41.115 -0.789 78.944 1.00 72.38 577 ALA A O 1
ATOM 4610 N N . LEU A 1 578 ? -40.223 -2.515 80.071 1.00 74.75 578 LEU A N 1
ATOM 4611 C CA . LEU A 1 578 ? -41.403 -2.763 80.905 1.00 74.75 578 LEU A CA 1
ATOM 4612 C C . LEU A 1 578 ? -41.636 -1.592 81.876 1.00 74.75 578 LEU A C 1
ATOM 4614 O O . LEU A 1 578 ? -42.739 -1.056 81.944 1.00 74.75 578 LEU A O 1
ATOM 4618 N N . LEU A 1 579 ? -40.569 -1.105 82.521 1.00 68.50 579 LEU A N 1
ATOM 4619 C CA . LEU A 1 579 ? -40.610 0.080 83.388 1.00 68.50 579 LEU A CA 1
ATOM 4620 C C . LEU A 1 579 ? -40.873 1.381 82.609 1.00 68.50 579 LEU A C 1
ATOM 4622 O O . LEU A 1 579 ? -41.560 2.270 83.109 1.00 68.50 579 LEU A O 1
ATOM 4626 N N . ALA A 1 580 ? -40.379 1.495 81.373 1.00 68.81 580 ALA A N 1
ATOM 4627 C CA . ALA A 1 580 ? -40.615 2.640 80.497 1.00 68.81 580 ALA A CA 1
ATOM 4628 C C . ALA A 1 580 ? -42.047 2.688 79.959 1.00 68.81 580 ALA A C 1
ATOM 4630 O O . ALA A 1 580 ? -42.616 3.771 79.869 1.00 68.81 580 ALA A O 1
ATOM 4631 N N . HIS A 1 581 ? -42.657 1.543 79.644 1.00 70.00 581 HIS A N 1
ATOM 4632 C CA . HIS A 1 581 ? -44.058 1.473 79.228 1.00 70.00 581 HIS A CA 1
ATOM 4633 C C . HIS A 1 581 ? -44.996 1.880 80.369 1.00 70.00 581 HIS A C 1
ATOM 4635 O O . HIS A 1 581 ? -45.880 2.716 80.171 1.00 70.00 581 HIS A O 1
ATOM 4641 N N . GLU A 1 582 ? -44.747 1.366 81.577 1.00 63.97 582 GLU A N 1
ATOM 4642 C CA . GLU A 1 582 ? -45.459 1.782 82.788 1.00 63.97 582 GLU A CA 1
ATOM 4643 C C . GLU A 1 582 ? -45.222 3.287 83.080 1.00 63.97 582 GLU A C 1
ATOM 4645 O O . GLU A 1 582 ? -46.161 4.008 83.410 1.00 63.97 582 GLU A O 1
ATOM 4650 N N . SER A 1 583 ? -44.009 3.812 82.846 1.00 65.44 583 SER A N 1
ATOM 4651 C CA . SER A 1 583 ? -43.678 5.245 82.982 1.00 65.44 583 SER A CA 1
ATOM 4652 C C . SER A 1 583 ? -44.353 6.142 81.942 1.00 65.44 583 SER A C 1
ATOM 4654 O O . SER A 1 583 ? -44.895 7.194 82.279 1.00 65.44 583 SER A O 1
ATOM 4656 N N . GLN A 1 584 ? -44.381 5.726 80.675 1.00 65.62 584 GLN A N 1
ATOM 4657 C CA . GLN A 1 584 ? -44.950 6.479 79.559 1.00 65.62 584 GLN A CA 1
ATOM 4658 C C . GLN A 1 584 ? -46.475 6.530 79.633 1.00 65.62 584 GLN A C 1
ATOM 4660 O O . GLN A 1 584 ? -47.052 7.576 79.340 1.00 65.62 584 GLN A O 1
ATOM 4665 N N . GLN A 1 585 ? -47.130 5.442 80.051 1.00 62.16 585 GLN A N 1
ATOM 4666 C CA . GLN A 1 585 ? -48.569 5.443 80.315 1.00 62.16 585 GLN A CA 1
ATOM 4667 C C . GLN A 1 585 ? -48.917 6.417 81.449 1.00 62.16 585 GLN A C 1
ATOM 4669 O O . GLN A 1 585 ? -49.837 7.223 81.302 1.00 62.16 585 GLN A O 1
ATOM 4674 N N . MET A 1 586 ? -48.121 6.433 82.522 1.00 61.78 586 MET A N 1
ATOM 4675 C CA . MET A 1 586 ? -48.286 7.359 83.646 1.00 61.78 586 MET A CA 1
ATOM 4676 C C . MET A 1 586 ? -47.973 8.820 83.281 1.00 61.78 586 MET A C 1
ATOM 4678 O O . MET A 1 586 ? -48.676 9.736 83.709 1.00 61.78 586 MET A O 1
ATOM 4682 N N . ASP A 1 587 ? -46.973 9.070 82.434 1.00 61.22 58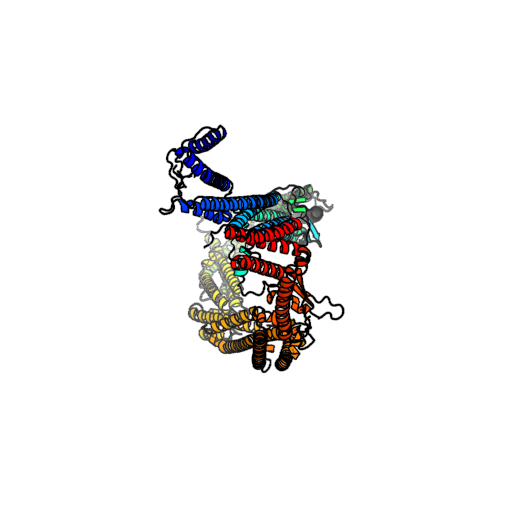7 ASP A N 1
ATOM 4683 C CA . ASP A 1 587 ? -46.607 10.413 81.973 1.00 61.22 587 ASP A CA 1
ATOM 4684 C C . ASP A 1 587 ? -47.526 10.967 80.878 1.00 61.22 587 ASP A C 1
ATOM 4686 O O . ASP A 1 587 ? -47.758 12.178 80.831 1.00 61.22 587 ASP A O 1
ATOM 4690 N N . ALA A 1 588 ? -48.060 10.113 80.003 1.00 60.28 588 ALA A N 1
ATOM 4691 C CA . ALA A 1 588 ? -49.105 10.479 79.050 1.00 60.28 588 ALA A CA 1
ATOM 4692 C C . ALA A 1 588 ? -50.398 10.835 79.792 1.00 60.28 588 ALA A C 1
ATOM 4694 O O . ALA A 1 588 ? -51.018 11.849 79.477 1.00 60.28 588 ALA A O 1
ATOM 4695 N N . ALA A 1 589 ? -50.738 10.084 80.845 1.00 55.06 589 ALA A N 1
ATOM 4696 C CA . ALA A 1 589 ? -51.852 10.398 81.730 1.00 55.06 589 ALA A CA 1
ATOM 4697 C C . ALA A 1 589 ? -51.632 11.723 82.503 1.00 55.06 589 ALA A C 1
ATOM 4699 O O . ALA A 1 589 ? -52.560 12.519 82.631 1.00 55.06 589 ALA A O 1
ATOM 4700 N N . ARG A 1 590 ? -50.395 12.041 82.926 1.00 59.50 590 ARG A N 1
ATOM 4701 C CA . ARG A 1 590 ? -50.043 13.339 83.553 1.00 59.50 590 ARG A CA 1
ATOM 4702 C C . ARG A 1 590 ? -50.082 14.534 82.596 1.00 59.50 590 ARG A C 1
ATOM 4704 O O . ARG A 1 590 ? -50.499 15.619 83.004 1.00 59.50 590 ARG A O 1
ATOM 4711 N N . ARG A 1 591 ? -49.635 14.360 81.346 1.00 59.69 591 ARG A N 1
ATOM 4712 C CA . ARG A 1 591 ? -49.637 15.415 80.313 1.00 59.69 591 ARG A CA 1
ATOM 4713 C C . ARG A 1 591 ? -51.033 15.684 79.759 1.00 59.69 591 ARG A C 1
ATOM 4715 O O . ARG A 1 591 ? -51.400 16.844 79.620 1.00 59.69 591 ARG A O 1
ATOM 4722 N N . ALA A 1 592 ? -51.823 14.638 79.515 1.00 53.34 592 ALA A N 1
ATOM 4723 C CA . ALA A 1 592 ? -53.203 14.758 79.039 1.00 53.34 592 ALA A CA 1
ATOM 4724 C C . ALA A 1 592 ? -54.124 15.486 80.037 1.00 53.34 592 ALA A C 1
ATOM 4726 O O . ALA A 1 592 ? -55.139 16.049 79.638 1.00 53.34 592 ALA A O 1
ATOM 4727 N N . LEU A 1 593 ? -53.759 15.505 81.323 1.00 53.62 593 LEU A N 1
ATOM 4728 C CA . LEU A 1 593 ? -54.529 16.138 82.391 1.00 53.62 593 LEU A CA 1
ATOM 4729 C C . LEU A 1 593 ? -53.961 17.481 82.873 1.00 53.62 593 LEU A C 1
ATOM 4731 O O . LEU A 1 593 ? -54.417 17.967 83.897 1.00 53.62 593 LEU A O 1
ATOM 4735 N N . ASN A 1 594 ? -52.986 18.102 82.196 1.00 54.88 594 ASN A N 1
ATOM 4736 C CA . ASN A 1 594 ? -52.391 19.393 82.603 1.00 54.88 594 ASN A CA 1
ATOM 4737 C C . ASN A 1 594 ? -51.930 19.465 84.081 1.00 54.88 594 ASN A C 1
ATOM 4739 O O . ASN A 1 594 ? -52.024 20.508 84.724 1.00 54.88 594 ASN A O 1
ATOM 4743 N N . LEU A 1 595 ? -51.373 18.378 84.632 1.00 54.12 595 LEU A N 1
ATOM 4744 C CA . LEU A 1 595 ? -50.770 18.367 85.980 1.00 54.12 595 LEU A CA 1
ATOM 4745 C C . LEU A 1 595 ? -49.395 19.050 86.054 1.00 54.12 595 LEU A C 1
ATOM 4747 O O . LEU A 1 595 ? -48.773 19.098 87.114 1.00 54.12 595 LEU A O 1
ATOM 4751 N N . VAL A 1 596 ? -48.907 19.586 84.937 1.00 54.28 596 VAL A N 1
ATOM 4752 C CA . VAL A 1 596 ? -47.683 20.388 84.880 1.00 54.28 596 VAL A CA 1
ATOM 4753 C C . VAL A 1 596 ? -48.095 21.846 84.721 1.00 54.28 596 VAL A C 1
ATOM 4755 O O . VAL A 1 596 ? -48.084 22.406 83.631 1.00 54.28 596 VAL A O 1
ATOM 4758 N N . GLY A 1 597 ? -48.535 22.444 85.824 1.00 49.19 597 GLY A N 1
ATOM 4759 C CA . GLY A 1 597 ? -49.023 23.816 85.831 1.00 49.19 597 GLY A CA 1
ATOM 4760 C C . GLY A 1 597 ? -49.126 24.383 87.237 1.00 49.19 597 GLY A C 1
ATOM 4761 O O . GLY A 1 597 ? -50.221 24.504 87.770 1.00 49.19 597 GLY A O 1
ATOM 4762 N N . GLY A 1 598 ? -47.983 24.752 87.824 1.00 42.06 598 GLY A N 1
ATOM 4763 C CA . GLY A 1 598 ? -47.960 25.686 88.952 1.00 42.06 598 GLY A CA 1
ATOM 4764 C C . GLY A 1 598 ? -47.022 25.329 90.099 1.00 42.06 598 GLY A C 1
ATOM 4765 O O . GLY A 1 598 ? -47.490 24.955 91.168 1.00 42.06 598 GLY A O 1
ATOM 4766 N N . ARG A 1 599 ? -45.714 25.526 89.897 1.00 36.84 599 ARG A N 1
ATOM 4767 C CA . ARG A 1 599 ? -44.799 26.189 90.848 1.00 36.84 599 ARG A CA 1
ATOM 4768 C C . ARG A 1 599 ? -43.449 26.411 90.165 1.00 36.84 599 ARG A C 1
ATOM 4770 O O . ARG A 1 599 ? -42.666 25.491 89.981 1.00 36.84 599 ARG A O 1
ATOM 4777 N N . GLN A 1 600 ? -43.231 27.655 89.747 1.00 45.53 600 GLN A N 1
ATOM 4778 C CA . GLN A 1 600 ? -41.902 28.211 89.511 1.00 45.53 600 GLN A CA 1
ATOM 4779 C C . GLN A 1 600 ? -41.175 28.307 90.866 1.00 45.53 600 GLN A C 1
ATOM 4781 O O . GLN A 1 600 ? -41.825 28.628 91.860 1.00 45.53 600 GLN A O 1
ATOM 4786 N N . HIS A 1 601 ? -39.855 28.076 90.859 1.00 41.91 601 HIS A N 1
ATOM 4787 C CA . HIS A 1 601 ? -38.906 28.042 91.993 1.00 41.91 601 HIS A CA 1
ATOM 4788 C C . HIS A 1 601 ? -38.814 26.729 92.795 1.00 41.91 601 HIS A C 1
ATOM 4790 O O . HIS A 1 601 ? -39.299 26.636 93.916 1.00 41.91 601 HIS A O 1
ATOM 4796 N N . ASP A 1 602 ? -38.178 25.717 92.197 1.00 33.78 602 ASP A N 1
ATOM 4797 C CA . ASP A 1 602 ? -36.929 25.107 92.703 1.00 33.78 602 ASP A CA 1
ATOM 4798 C C . ASP A 1 602 ? -36.478 24.030 91.701 1.00 33.78 602 ASP A C 1
ATOM 4800 O O . ASP A 1 602 ? -36.764 22.840 91.820 1.00 33.78 602 ASP A O 1
ATOM 4804 N N . ASP A 1 603 ? -35.814 24.484 90.639 1.00 37.06 603 ASP A N 1
ATOM 4805 C CA . ASP A 1 603 ? -35.568 23.719 89.409 1.00 37.06 603 ASP A CA 1
ATOM 4806 C C . ASP A 1 603 ? -34.260 22.902 89.442 1.00 37.06 603 ASP A C 1
ATOM 4808 O O . ASP A 1 603 ? -33.625 22.693 88.414 1.00 37.06 603 ASP A O 1
ATOM 4812 N N . ASN A 1 604 ? -33.817 22.453 90.624 1.00 41.97 604 ASN A N 1
ATOM 4813 C CA . ASN A 1 604 ? -32.517 21.777 90.752 1.00 41.97 604 ASN A CA 1
ATOM 4814 C C . ASN A 1 604 ? -32.519 20.458 91.540 1.00 41.97 604 ASN A C 1
ATOM 4816 O O . ASN A 1 604 ? -31.452 20.004 91.941 1.00 41.97 604 ASN A O 1
ATOM 4820 N N . MET A 1 605 ? -33.675 19.824 91.789 1.00 41.59 605 MET A N 1
ATOM 4821 C CA . MET A 1 605 ? -33.674 18.537 92.515 1.00 41.59 605 MET A CA 1
ATOM 4822 C C . MET A 1 605 ? -34.763 17.522 92.131 1.00 41.59 605 MET A C 1
ATOM 4824 O O . MET A 1 605 ? -34.912 16.522 92.821 1.00 41.59 605 MET A O 1
ATOM 4828 N N . MET A 1 606 ? -35.524 17.743 91.051 1.00 43.44 606 MET A N 1
ATOM 4829 C CA . MET A 1 606 ? -36.598 16.821 90.613 1.00 43.44 606 MET A CA 1
ATOM 4830 C C . MET A 1 606 ? -36.598 16.521 89.101 1.00 43.44 606 MET A C 1
ATOM 4832 O O . MET A 1 606 ? -37.545 15.938 88.574 1.00 43.44 606 MET A O 1
ATOM 4836 N N . THR A 1 607 ? -35.537 16.904 88.386 1.00 46.53 607 THR A N 1
ATOM 4837 C CA . THR A 1 607 ? -35.336 16.604 86.957 1.00 46.53 607 THR A CA 1
ATOM 4838 C C . THR A 1 607 ? -34.396 15.419 86.714 1.00 46.53 607 THR A C 1
ATOM 4840 O O . THR A 1 607 ? -34.363 14.925 85.591 1.00 46.53 607 THR A O 1
ATOM 4843 N N . ASP A 1 608 ? -33.700 14.919 87.742 1.00 44.78 608 ASP A N 1
ATOM 4844 C CA . ASP A 1 608 ? -32.622 13.921 87.601 1.00 44.78 608 ASP A CA 1
ATOM 4845 C C . ASP A 1 608 ? -33.125 12.479 87.348 1.00 44.78 608 ASP A C 1
ATOM 4847 O O . ASP A 1 608 ? -32.443 11.650 86.748 1.00 44.78 608 ASP A O 1
ATOM 4851 N N . ASP A 1 609 ? -34.373 12.176 87.719 1.00 47.72 609 ASP A N 1
ATOM 4852 C CA . ASP A 1 609 ? -34.896 10.800 87.664 1.00 47.72 609 ASP A CA 1
ATOM 4853 C C . ASP A 1 609 ? -35.503 10.440 86.301 1.00 47.72 609 ASP A C 1
ATOM 4855 O O . ASP A 1 609 ? -35.348 9.320 85.806 1.00 47.72 609 ASP A O 1
ATOM 4859 N N . LYS A 1 610 ? -36.162 11.410 85.647 1.00 51.16 610 LYS A N 1
ATOM 4860 C CA . LYS A 1 610 ? -36.633 11.261 84.258 1.00 51.16 610 LYS A CA 1
ATOM 4861 C C . LYS A 1 610 ? -35.478 11.279 83.267 1.00 51.16 610 LYS A C 1
ATOM 4863 O O . LYS A 1 610 ? -35.539 10.586 82.254 1.00 51.16 610 LYS A O 1
ATOM 4868 N N . THR A 1 611 ? -34.435 12.055 83.552 1.00 57.25 611 THR A N 1
ATOM 4869 C CA . THR A 1 611 ? -33.219 12.071 82.738 1.00 57.25 611 THR A CA 1
ATOM 4870 C C . THR A 1 611 ? -32.412 10.795 82.949 1.00 57.25 611 THR A C 1
ATOM 4872 O O . THR A 1 611 ? -31.872 10.296 81.974 1.00 57.25 611 THR A O 1
ATOM 4875 N N . GLY A 1 612 ? -32.389 10.205 84.151 1.00 62.16 612 GLY A N 1
ATOM 4876 C CA . GLY A 1 612 ? -31.671 8.959 84.441 1.00 62.16 612 GLY A CA 1
ATOM 4877 C C . GLY A 1 612 ? -32.176 7.732 83.668 1.00 62.16 612 GLY A C 1
ATOM 4878 O O . GLY A 1 612 ? -31.378 7.034 83.036 1.00 62.16 612 GLY A O 1
ATOM 4879 N N . LEU A 1 613 ? -33.492 7.475 83.656 1.00 67.19 613 LEU A N 1
ATOM 4880 C CA . LEU A 1 613 ? -34.060 6.341 82.905 1.00 67.19 613 LEU A CA 1
ATOM 4881 C C . LEU A 1 613 ? -33.923 6.547 81.395 1.00 67.19 613 LEU A C 1
ATOM 4883 O O . LEU A 1 613 ? -33.498 5.641 80.684 1.00 67.19 613 LEU A O 1
ATOM 4887 N N . GLN A 1 614 ? -34.233 7.752 80.911 1.00 65.88 614 GLN A N 1
ATOM 4888 C CA . GLN A 1 614 ? -34.112 8.060 79.490 1.00 65.88 614 GLN A CA 1
ATOM 4889 C C . GLN A 1 614 ? -32.649 7.987 79.038 1.00 65.88 614 GLN A C 1
ATOM 4891 O O . GLN A 1 614 ? -32.364 7.399 78.007 1.00 65.88 614 GLN A O 1
ATOM 4896 N N . ARG A 1 615 ? -31.699 8.479 79.842 1.00 71.06 615 ARG A N 1
ATOM 4897 C CA . ARG A 1 615 ? -30.260 8.411 79.554 1.00 71.06 615 ARG A CA 1
ATOM 4898 C C . ARG A 1 615 ? -29.742 6.980 79.514 1.00 71.06 615 ARG A C 1
ATOM 4900 O O . ARG A 1 615 ? -28.998 6.644 78.603 1.00 71.06 615 ARG A O 1
ATOM 4907 N N . THR A 1 616 ? -30.124 6.140 80.472 1.00 69.81 616 THR A N 1
ATOM 4908 C CA . THR A 1 616 ? -29.697 4.731 80.495 1.00 69.81 616 THR A CA 1
ATOM 4909 C C . THR A 1 616 ? -30.339 3.917 79.378 1.00 69.81 616 THR A C 1
ATOM 4911 O O . THR A 1 616 ? -29.660 3.090 78.777 1.00 69.81 616 THR A O 1
ATOM 4914 N N . MET A 1 617 ? -31.594 4.199 79.013 1.00 69.81 617 MET A N 1
ATOM 4915 C CA . MET A 1 617 ? -32.215 3.638 77.811 1.00 69.81 617 MET A CA 1
ATOM 4916 C C . MET A 1 617 ? -31.552 4.146 76.531 1.00 69.81 617 MET A C 1
ATOM 4918 O O . MET A 1 617 ? -31.295 3.347 75.640 1.00 69.81 617 MET A O 1
ATOM 4922 N N . ASP A 1 618 ? -31.204 5.427 76.434 1.00 71.62 618 ASP A N 1
ATOM 4923 C CA . ASP A 1 618 ? -30.506 6.005 75.279 1.00 71.62 618 ASP A CA 1
ATOM 4924 C C . ASP A 1 618 ? -29.061 5.475 75.159 1.00 71.62 618 ASP A C 1
ATOM 4926 O O . ASP A 1 618 ? -28.517 5.355 74.062 1.00 71.62 618 ASP A O 1
ATOM 4930 N N . GLU A 1 619 ? -28.407 5.167 76.282 1.00 73.38 619 GLU A N 1
ATOM 4931 C CA . GLU A 1 619 ? -27.088 4.524 76.330 1.00 73.38 619 GLU A CA 1
ATOM 4932 C C . GLU A 1 619 ? -27.169 3.024 76.004 1.00 73.38 619 GLU A C 1
ATOM 4934 O O . GLU A 1 619 ? -26.315 2.519 75.274 1.00 73.38 619 GLU A O 1
ATOM 4939 N N . LEU A 1 620 ? -28.195 2.311 76.484 1.00 75.88 620 LEU A N 1
ATOM 4940 C CA . LEU A 1 620 ? -28.423 0.896 76.177 1.00 75.88 620 LEU A CA 1
ATOM 4941 C C . LEU A 1 620 ? -28.834 0.702 74.722 1.00 75.88 620 LEU A C 1
ATOM 4943 O O . LEU A 1 620 ? -28.272 -0.157 74.050 1.00 75.88 620 LEU A O 1
ATOM 4947 N N . THR A 1 621 ? -29.775 1.502 74.222 1.00 73.31 621 THR A N 1
ATOM 4948 C CA . THR A 1 621 ? -30.178 1.502 72.809 1.00 73.31 621 THR A CA 1
ATOM 4949 C C . THR A 1 621 ? -28.994 1.862 71.922 1.00 73.31 621 THR A C 1
ATOM 4951 O O . THR A 1 621 ? -28.748 1.146 70.960 1.00 73.31 621 THR A O 1
ATOM 4954 N N . GLY A 1 622 ? -28.181 2.855 72.305 1.00 73.12 622 GLY A N 1
ATOM 4955 C CA . GLY A 1 622 ? -26.936 3.181 71.609 1.00 73.12 622 GLY A CA 1
ATOM 4956 C C . GLY A 1 622 ? -25.931 2.023 71.584 1.00 73.12 622 GLY A C 1
ATOM 4957 O O . GLY A 1 622 ? -25.409 1.692 70.526 1.00 73.12 622 GLY A O 1
ATOM 4958 N N . LEU A 1 623 ? -25.679 1.356 72.716 1.00 74.62 623 LEU A N 1
ATOM 4959 C CA . LEU A 1 623 ? -24.770 0.201 72.787 1.00 74.62 623 LEU A CA 1
ATOM 4960 C C . LEU A 1 623 ? -25.313 -1.026 72.047 1.00 74.62 623 LEU A C 1
ATOM 4962 O O . LEU A 1 623 ? -24.551 -1.741 71.400 1.00 74.62 623 LEU A O 1
ATOM 4966 N N . ARG A 1 624 ? -26.620 -1.275 72.124 1.00 75.56 624 ARG A N 1
ATOM 4967 C CA . ARG A 1 624 ? -27.296 -2.348 71.393 1.00 75.56 624 ARG A CA 1
ATOM 4968 C C . ARG A 1 624 ? -27.217 -2.110 69.899 1.00 75.56 624 ARG A C 1
ATOM 4970 O O . ARG A 1 624 ? -26.808 -3.011 69.182 1.00 75.56 624 ARG A O 1
ATOM 4977 N N . GLU A 1 625 ? -27.523 -0.902 69.451 1.00 74.25 625 GLU A N 1
ATOM 4978 C CA . GLU A 1 625 ? -27.422 -0.521 68.049 1.00 74.25 625 GLU A CA 1
ATOM 4979 C C . GLU A 1 625 ? -25.974 -0.666 67.556 1.00 74.25 625 GLU A C 1
ATOM 4981 O O . GLU A 1 625 ? -25.746 -1.292 66.526 1.00 74.25 625 GLU A O 1
ATOM 4986 N N . VAL A 1 626 ? -24.974 -0.234 68.337 1.00 77.75 626 VAL A N 1
ATOM 4987 C CA . VAL A 1 626 ? -23.551 -0.452 68.012 1.00 77.75 626 VAL A CA 1
ATOM 4988 C C . VAL A 1 626 ? -23.223 -1.936 67.870 1.00 77.75 626 VAL A C 1
ATOM 4990 O O . VAL A 1 626 ? -22.631 -2.334 66.871 1.00 77.75 626 VAL A O 1
ATOM 4993 N N . TRP A 1 627 ? -23.592 -2.778 68.835 1.00 78.00 627 TRP A N 1
ATOM 4994 C CA . TRP A 1 627 ? -23.246 -4.200 68.802 1.00 78.00 627 TRP A CA 1
ATOM 4995 C C . TRP A 1 627 ? -24.063 -5.007 67.782 1.00 78.00 627 TRP A C 1
ATOM 4997 O O . TRP A 1 627 ? -23.529 -5.968 67.234 1.00 78.00 627 TRP A O 1
ATOM 5007 N N . GLU A 1 628 ? -25.306 -4.624 67.472 1.00 78.31 628 GLU A N 1
ATOM 5008 C CA . GLU A 1 628 ? -26.117 -5.237 66.409 1.00 78.31 628 GLU A CA 1
ATOM 5009 C C . GLU A 1 628 ? -25.530 -4.900 65.033 1.00 78.31 628 GLU A C 1
ATOM 5011 O O . GLU A 1 628 ? -25.341 -5.789 64.198 1.00 78.31 628 GLU A O 1
ATOM 5016 N N . GLN A 1 629 ? -25.142 -3.638 64.826 1.00 76.56 629 GLN A N 1
ATOM 5017 C CA . GLN A 1 629 ? -24.490 -3.194 63.594 1.00 76.56 629 GLN A CA 1
ATOM 5018 C C . GLN A 1 629 ? -23.079 -3.790 63.453 1.00 76.56 629 GLN A C 1
ATOM 5020 O O . GLN A 1 629 ? -22.714 -4.277 62.383 1.00 76.56 629 GLN A O 1
ATOM 5025 N N . LEU A 1 630 ? -22.292 -3.851 64.534 1.00 78.12 630 LEU A N 1
ATOM 5026 C CA . LEU A 1 630 ? -20.982 -4.514 64.535 1.00 78.12 630 LEU A CA 1
ATOM 5027 C C . LEU A 1 630 ? -21.097 -6.036 64.357 1.00 78.12 630 LEU A C 1
ATOM 5029 O O . LEU A 1 630 ? -20.229 -6.637 63.725 1.00 78.12 630 LEU A O 1
ATOM 5033 N N . ALA A 1 631 ? -22.163 -6.677 64.848 1.00 78.88 631 ALA A N 1
ATOM 5034 C CA . ALA A 1 631 ? -22.427 -8.092 64.588 1.00 78.88 631 ALA A CA 1
ATOM 5035 C C . ALA A 1 631 ? -22.730 -8.345 63.105 1.00 78.88 631 ALA A C 1
ATOM 5037 O O . ALA A 1 631 ? -22.218 -9.315 62.543 1.00 78.88 631 ALA A O 1
ATOM 5038 N N . ALA A 1 632 ? -23.488 -7.456 62.452 1.00 79.00 632 ALA A N 1
ATOM 5039 C CA . ALA A 1 632 ? -23.713 -7.508 61.009 1.00 79.00 632 ALA A CA 1
ATOM 5040 C C . ALA A 1 632 ? -22.405 -7.314 60.217 1.00 79.00 632 ALA A C 1
ATOM 5042 O O . ALA A 1 632 ? -22.140 -8.058 59.269 1.00 79.00 632 ALA A O 1
ATOM 5043 N N . VAL A 1 633 ? -21.545 -6.377 60.640 1.00 80.69 633 VAL A N 1
ATOM 5044 C CA . VAL A 1 633 ? -20.207 -6.173 60.052 1.00 80.69 633 VAL A CA 1
ATOM 5045 C C . VAL A 1 633 ? -19.326 -7.413 60.228 1.00 80.69 633 VAL A C 1
ATOM 5047 O O . VAL A 1 633 ? -18.692 -7.849 59.268 1.00 80.69 633 VAL A O 1
ATOM 5050 N N . SER A 1 634 ? -19.306 -8.014 61.421 1.00 80.12 634 SER A N 1
ATOM 5051 C CA . SER A 1 634 ? -18.532 -9.228 61.709 1.00 80.12 634 SER A CA 1
ATOM 5052 C C . SER A 1 634 ? -19.016 -10.418 60.885 1.00 80.12 634 SER A C 1
ATOM 5054 O O . SER A 1 634 ? -18.192 -11.117 60.307 1.00 80.12 634 SER A O 1
ATOM 5056 N N . ALA A 1 635 ? -20.332 -10.626 60.783 1.00 81.81 635 ALA A N 1
ATOM 5057 C CA . ALA A 1 635 ? -20.906 -11.704 59.981 1.00 81.81 635 ALA A CA 1
ATOM 5058 C C . ALA A 1 635 ? -20.531 -11.554 58.501 1.00 81.81 635 ALA A C 1
ATOM 5060 O O . ALA A 1 635 ? -20.053 -12.501 57.883 1.00 81.81 635 ALA A O 1
ATOM 5061 N N . ARG A 1 636 ? -20.645 -10.337 57.957 1.00 82.00 636 ARG A N 1
ATOM 5062 C CA . ARG A 1 636 ? -20.262 -10.042 56.571 1.00 82.00 636 ARG A CA 1
ATOM 5063 C C . ARG A 1 636 ? -18.759 -10.211 56.334 1.00 82.00 636 ARG A C 1
ATOM 5065 O O . ARG A 1 636 ? -18.343 -10.634 55.259 1.00 82.00 636 ARG A O 1
ATOM 5072 N N . LEU A 1 637 ? -17.934 -9.897 57.330 1.00 83.25 637 LEU A N 1
ATOM 5073 C CA . LEU A 1 637 ? -16.490 -10.103 57.269 1.00 83.25 637 LEU A CA 1
ATOM 5074 C C . LEU A 1 637 ? -16.113 -11.592 57.330 1.00 83.25 637 LEU A C 1
ATOM 5076 O O . LEU A 1 637 ? -15.191 -12.010 56.630 1.00 83.25 637 LEU A O 1
ATOM 5080 N N . ASP A 1 638 ? -16.824 -12.390 58.125 1.00 81.69 638 ASP A N 1
ATOM 5081 C CA . ASP A 1 638 ? -16.626 -13.839 58.215 1.00 81.69 638 ASP A CA 1
ATOM 5082 C C . ASP A 1 638 ? -17.112 -14.566 56.950 1.00 81.69 638 ASP A C 1
ATOM 5084 O O . ASP A 1 638 ? -16.399 -15.427 56.436 1.00 81.69 638 ASP A O 1
ATOM 5088 N N . GLU A 1 639 ? -18.229 -14.137 56.354 1.00 84.94 639 GLU A N 1
ATOM 5089 C CA . GLU A 1 639 ? -18.664 -14.606 55.031 1.00 84.94 639 GLU A CA 1
ATOM 5090 C C . GLU A 1 639 ? -17.589 -14.364 53.964 1.00 84.94 639 GLU A C 1
ATOM 5092 O O . GLU A 1 639 ? -17.293 -15.254 53.166 1.00 84.94 639 GLU A O 1
ATOM 5097 N N . LEU A 1 640 ? -16.956 -13.182 53.966 1.00 84.56 640 LEU A N 1
ATOM 5098 C CA . LEU A 1 640 ? -15.853 -12.878 53.051 1.00 84.56 640 LEU A CA 1
ATOM 5099 C C . LEU A 1 640 ? -14.632 -13.771 53.316 1.00 84.56 640 LEU A C 1
ATOM 5101 O O . LEU A 1 640 ? -14.036 -14.274 52.361 1.00 84.56 640 LEU A O 1
ATOM 5105 N N . LYS A 1 641 ? -14.274 -14.005 54.585 1.00 83.75 641 LYS A N 1
ATOM 5106 C CA . LYS A 1 641 ? -13.166 -14.897 54.979 1.00 83.75 641 LYS A CA 1
ATOM 5107 C C . LYS A 1 641 ? -13.366 -16.328 54.475 1.00 83.75 641 LYS A C 1
ATOM 5109 O O . LYS A 1 641 ? -12.399 -16.955 54.041 1.00 83.75 641 LYS A O 1
ATOM 5114 N N . ASP A 1 642 ? -14.596 -16.827 54.486 1.00 85.56 642 ASP A N 1
ATOM 5115 C CA . ASP A 1 642 ? -14.898 -18.216 54.123 1.00 85.56 642 ASP A CA 1
ATOM 5116 C C . ASP A 1 642 ? -15.055 -18.447 52.610 1.00 85.56 642 ASP A C 1
ATOM 5118 O O . ASP A 1 642 ? -15.190 -19.586 52.161 1.00 85.56 642 ASP A O 1
ATOM 5122 N N . THR A 1 643 ? -14.947 -17.398 51.786 1.00 86.75 643 THR A N 1
ATOM 5123 C CA . THR A 1 643 ? -14.941 -17.548 50.323 1.00 86.75 643 THR A CA 1
ATOM 5124 C C . THR A 1 643 ? -13.703 -18.301 49.811 1.00 86.75 643 THR A C 1
ATOM 5126 O O . THR A 1 643 ? -12.564 -18.029 50.201 1.00 86.75 643 THR A O 1
ATOM 5129 N N . LEU A 1 644 ? -13.919 -19.249 48.890 1.00 87.81 644 LEU A N 1
ATOM 5130 C CA . LEU A 1 644 ? -12.855 -19.990 48.200 1.00 87.81 644 LEU A CA 1
ATOM 5131 C C . LEU A 1 644 ? -12.087 -19.094 47.219 1.00 87.81 644 LEU A C 1
ATOM 5133 O O . LEU A 1 644 ? -12.688 -18.337 46.457 1.00 87.81 644 LEU A O 1
ATOM 5137 N N . TRP A 1 645 ? -10.765 -19.262 47.140 1.00 85.88 645 TRP A N 1
ATOM 5138 C CA . TRP A 1 645 ? -9.860 -18.487 46.279 1.00 85.88 645 TRP A CA 1
ATOM 5139 C C . TRP A 1 645 ? -10.209 -18.539 44.784 1.00 85.88 645 TRP A C 1
ATOM 5141 O O . TRP A 1 645 ? -9.971 -17.589 44.027 1.00 85.88 645 TRP A O 1
ATOM 5151 N N . SER A 1 646 ? -10.817 -19.635 44.333 1.00 81.94 646 SER A N 1
ATOM 5152 C CA . SER A 1 646 ? -11.313 -19.782 42.963 1.00 81.94 646 SER A CA 1
ATOM 5153 C C . SER A 1 646 ? -12.421 -18.773 42.630 1.00 81.94 646 SER A C 1
ATOM 5155 O O . SER A 1 646 ? -12.384 -18.190 41.546 1.00 81.94 646 SER A O 1
ATOM 5157 N N . ALA A 1 647 ? -13.337 -18.513 43.569 1.00 83.94 647 ALA A N 1
ATOM 5158 C CA . ALA A 1 647 ? -14.517 -17.660 43.401 1.00 83.94 647 ALA A CA 1
ATOM 5159 C C . ALA A 1 647 ? -14.261 -16.167 43.686 1.00 83.94 647 ALA A C 1
ATOM 5161 O O . ALA A 1 647 ? -15.095 -15.316 43.366 1.00 83.94 647 ALA A O 1
ATOM 5162 N N . ILE A 1 648 ? -13.109 -15.828 44.271 1.00 85.06 648 ILE A N 1
ATOM 5163 C CA . ILE A 1 648 ? -12.778 -14.454 44.656 1.00 85.06 648 ILE A CA 1
ATOM 5164 C C . ILE A 1 648 ? -12.439 -13.604 43.433 1.00 85.06 648 ILE A C 1
ATOM 5166 O O . ILE A 1 648 ? -11.597 -13.951 42.603 1.00 85.06 648 ILE A O 1
ATOM 5170 N N . GLN A 1 649 ? -13.060 -12.426 43.374 1.00 85.31 649 GLN A N 1
ATOM 5171 C CA . GLN A 1 649 ? -12.742 -11.376 42.412 1.00 85.31 649 GLN A CA 1
ATOM 5172 C C . GLN A 1 649 ? -12.173 -10.160 43.162 1.00 85.31 649 GLN A C 1
ATOM 5174 O O . GLN A 1 649 ? -12.939 -9.480 43.849 1.00 85.31 649 GLN A O 1
ATOM 5179 N N . PRO A 1 650 ? -10.877 -9.818 43.011 1.00 84.62 650 PRO A N 1
ATOM 5180 C CA . PRO A 1 650 ? -10.219 -8.755 43.786 1.00 84.62 650 PRO A CA 1
ATOM 5181 C C . PRO A 1 650 ? -10.883 -7.371 43.685 1.00 84.62 650 PRO A C 1
ATOM 5183 O O . PRO A 1 650 ? -10.851 -6.586 44.631 1.00 84.62 650 PRO A O 1
ATOM 5186 N N . ARG A 1 651 ? -11.526 -7.060 42.549 1.00 84.00 651 ARG A N 1
ATOM 5187 C CA . ARG A 1 651 ? -12.296 -5.814 42.372 1.00 84.00 651 ARG A CA 1
ATOM 5188 C C . ARG A 1 651 ? -13.595 -5.810 43.182 1.00 84.00 651 ARG A C 1
ATOM 5190 O O . ARG A 1 651 ? -13.910 -4.802 43.807 1.00 84.00 651 ARG A O 1
ATOM 5197 N N . LYS A 1 652 ? -14.331 -6.928 43.189 1.00 85.25 652 LYS A N 1
ATOM 5198 C CA . LYS A 1 652 ? -15.555 -7.073 43.994 1.00 85.25 652 LYS A CA 1
ATOM 5199 C C . LYS A 1 652 ? -15.228 -7.142 45.478 1.00 85.25 652 LYS A C 1
ATOM 5201 O O . LYS A 1 652 ? -15.913 -6.505 46.259 1.00 85.25 652 LYS A O 1
ATOM 5206 N N . LEU A 1 653 ? -14.150 -7.833 45.847 1.00 87.06 653 LEU A N 1
ATOM 5207 C CA . LEU A 1 653 ? -13.655 -7.879 47.219 1.00 87.06 653 LEU A CA 1
ATOM 5208 C C . LEU A 1 653 ? -13.301 -6.478 47.730 1.00 87.06 653 LEU A C 1
ATOM 5210 O O . LEU A 1 653 ? -13.762 -6.096 48.798 1.00 87.06 653 LEU A O 1
ATOM 5214 N N . ARG A 1 654 ? -12.575 -5.672 46.938 1.00 87.31 654 ARG A N 1
ATOM 5215 C CA . ARG A 1 654 ? -12.317 -4.261 47.268 1.00 87.31 654 ARG A CA 1
ATOM 5216 C C . ARG A 1 654 ? -13.605 -3.481 47.483 1.00 87.31 654 ARG A C 1
ATOM 5218 O O . ARG A 1 654 ? -13.715 -2.800 48.490 1.00 87.31 654 ARG A O 1
ATOM 5225 N N . LYS A 1 655 ? -14.562 -3.607 46.557 1.00 86.94 655 LYS A N 1
ATOM 5226 C CA . LYS A 1 655 ? -15.861 -2.943 46.668 1.00 86.94 655 LYS A CA 1
ATOM 5227 C C . LYS A 1 655 ? -16.591 -3.378 47.938 1.00 86.94 655 LYS A C 1
ATOM 5229 O O . LYS A 1 655 ? -17.055 -2.523 48.661 1.00 86.94 655 LYS A O 1
ATOM 5234 N N . HIS A 1 656 ? -16.616 -4.668 48.264 1.00 85.75 656 HIS A N 1
ATOM 5235 C CA . HIS A 1 656 ? -17.227 -5.160 49.499 1.00 85.75 656 HIS A CA 1
ATOM 5236 C C . HIS A 1 656 ? -16.522 -4.649 50.760 1.00 85.75 656 HIS A C 1
ATOM 5238 O O . HIS A 1 656 ? -17.197 -4.333 51.733 1.00 85.75 656 HIS A O 1
ATOM 5244 N N . LEU A 1 657 ? -15.192 -4.530 50.753 1.00 87.12 657 LEU A N 1
ATOM 5245 C CA . LEU A 1 657 ? -14.442 -3.921 51.855 1.00 87.12 657 LEU A CA 1
ATOM 5246 C C . LEU A 1 657 ? -14.696 -2.408 51.954 1.00 87.12 657 LEU A C 1
ATOM 5248 O O . LEU A 1 657 ? -14.785 -1.888 53.060 1.00 87.12 657 LEU A O 1
ATOM 5252 N N . ASP A 1 658 ? -14.838 -1.712 50.823 1.00 86.06 658 ASP A N 1
ATOM 5253 C CA . ASP A 1 658 ? -15.223 -0.298 50.766 1.00 86.06 658 ASP A CA 1
ATOM 5254 C C . ASP A 1 658 ? -16.665 -0.101 51.260 1.00 86.06 658 ASP A C 1
ATOM 5256 O O . ASP A 1 658 ? -16.883 0.739 52.121 1.00 86.06 658 ASP A O 1
ATOM 5260 N N . ASP A 1 659 ? -17.611 -0.948 50.845 1.00 85.94 659 ASP A N 1
ATOM 5261 C CA . ASP A 1 659 ? -18.999 -0.954 51.320 1.00 85.94 659 ASP A CA 1
ATOM 5262 C C . ASP A 1 659 ? -19.063 -1.192 52.843 1.00 85.94 659 ASP A C 1
ATOM 5264 O O . ASP A 1 659 ? -19.859 -0.569 53.542 1.00 85.94 659 ASP A O 1
ATOM 5268 N N . VAL A 1 660 ? -18.223 -2.090 53.378 1.00 85.12 660 VAL A N 1
ATOM 5269 C CA . VAL A 1 660 ? -18.120 -2.345 54.826 1.00 85.12 660 VAL A CA 1
ATOM 5270 C C . VAL A 1 660 ? -17.462 -1.165 55.554 1.00 85.12 660 VAL A C 1
ATOM 5272 O O . VAL A 1 660 ? -17.905 -0.807 56.641 1.00 85.12 660 VAL A O 1
ATOM 5275 N N . LEU A 1 661 ? -16.450 -0.515 54.969 1.00 85.88 661 LEU A N 1
ATOM 5276 C CA . LEU A 1 661 ? -15.856 0.705 55.533 1.00 85.88 661 LEU A CA 1
ATOM 5277 C C . LEU A 1 661 ? -16.822 1.886 55.508 1.00 85.88 661 LEU A C 1
ATOM 5279 O O . LEU A 1 661 ? -16.837 2.669 56.452 1.00 85.88 661 LEU A O 1
ATOM 5283 N N . ASP A 1 662 ? -17.607 2.033 54.449 1.00 84.56 662 ASP A N 1
ATOM 5284 C CA . ASP A 1 662 ? -18.594 3.098 54.319 1.00 84.56 662 ASP A CA 1
ATOM 5285 C C . ASP A 1 662 ? -19.781 2.844 55.253 1.00 84.56 662 ASP A C 1
ATOM 5287 O O . ASP A 1 662 ? -20.259 3.787 55.877 1.00 84.56 662 ASP A O 1
ATOM 5291 N N . MET A 1 663 ? -20.165 1.578 55.470 1.00 81.06 663 MET A N 1
ATOM 5292 C CA . MET A 1 663 ? -21.090 1.191 56.543 1.00 81.06 663 MET A CA 1
ATOM 5293 C C . MET A 1 663 ? -20.544 1.600 57.919 1.00 81.06 663 MET A C 1
ATOM 5295 O O . MET A 1 663 ? -21.253 2.253 58.677 1.00 81.06 663 MET A O 1
ATOM 5299 N N . LEU A 1 664 ? -19.275 1.290 58.219 1.00 79.31 664 LEU A N 1
ATOM 5300 C CA . LEU A 1 664 ? -18.632 1.692 59.475 1.00 79.31 664 LEU A CA 1
ATOM 5301 C C . LEU A 1 664 ? -18.545 3.227 59.618 1.00 79.31 664 LEU A C 1
ATOM 5303 O O . LEU A 1 664 ? -18.745 3.759 60.703 1.00 79.31 664 LEU A O 1
ATOM 5307 N N . LYS A 1 665 ? -18.274 3.972 58.540 1.00 80.56 665 LYS A N 1
ATOM 5308 C CA . LYS A 1 665 ? -18.202 5.448 58.565 1.00 80.56 665 LYS A CA 1
ATOM 5309 C C . LYS A 1 665 ? -19.564 6.131 58.656 1.00 80.56 665 LYS A C 1
ATOM 5311 O O . LYS A 1 665 ? -19.633 7.245 59.167 1.00 80.56 665 LYS A O 1
ATOM 5316 N N . ALA A 1 666 ? -20.619 5.497 58.148 1.00 80.31 666 ALA A N 1
ATOM 5317 C CA . ALA A 1 666 ? -21.989 5.995 58.236 1.00 80.31 666 ALA A CA 1
ATOM 5318 C C . ALA A 1 666 ? -22.540 5.945 59.671 1.00 80.31 666 ALA A C 1
ATOM 5320 O O . ALA A 1 666 ? -23.591 6.527 59.941 1.00 80.31 666 ALA A O 1
ATOM 5321 N N . PHE A 1 667 ? -21.837 5.283 60.597 1.00 75.69 667 PHE A N 1
ATOM 5322 C CA . PHE A 1 667 ? -22.220 5.261 62.001 1.00 75.69 667 PHE A CA 1
ATOM 5323 C C . PHE A 1 667 ? -22.121 6.661 62.635 1.00 75.69 667 PHE A C 1
ATOM 5325 O O . PHE A 1 667 ? -21.119 7.356 62.434 1.00 75.69 667 PHE A O 1
ATOM 5332 N N . PRO A 1 668 ? -23.124 7.082 63.430 1.00 73.19 668 PRO A N 1
ATOM 5333 C CA . PRO A 1 668 ? -23.127 8.369 64.122 1.00 73.19 668 PRO A CA 1
ATOM 5334 C C . PRO A 1 668 ? -21.872 8.601 64.976 1.00 73.19 668 PRO A C 1
ATOM 5336 O O . PRO A 1 668 ? -21.355 7.675 65.595 1.00 73.19 668 PRO A O 1
ATOM 5339 N N . ALA A 1 669 ? -21.428 9.857 65.112 1.00 66.81 669 ALA A N 1
ATOM 5340 C CA . ALA A 1 669 ? -20.230 10.218 65.889 1.00 66.81 669 ALA A CA 1
ATOM 5341 C C . ALA A 1 669 ? -20.254 9.719 67.351 1.00 66.81 669 ALA A C 1
ATOM 5343 O O . ALA A 1 669 ? -19.206 9.445 67.929 1.00 66.81 669 ALA A O 1
ATOM 5344 N N . ARG A 1 670 ? -21.448 9.539 67.935 1.00 64.44 670 ARG A N 1
ATOM 5345 C CA . ARG A 1 670 ? -21.655 8.958 69.274 1.00 64.44 670 ARG A CA 1
ATOM 5346 C C . ARG A 1 670 ? -21.206 7.491 69.367 1.00 64.44 670 ARG A C 1
ATOM 5348 O O . ARG A 1 670 ? -20.757 7.060 70.418 1.00 64.44 670 ARG A O 1
ATOM 5355 N N . MET A 1 671 ? -21.299 6.739 68.271 1.00 65.19 671 MET A N 1
ATOM 5356 C CA . MET A 1 671 ? -20.928 5.320 68.179 1.00 65.19 671 MET A CA 1
ATOM 5357 C C . MET A 1 671 ? -19.445 5.100 67.869 1.00 65.19 671 MET A C 1
ATOM 5359 O O . MET A 1 671 ? -18.890 4.049 68.173 1.00 65.19 671 MET A O 1
ATOM 5363 N N . GLN A 1 672 ? -18.790 6.102 67.288 1.00 68.62 672 GLN A N 1
ATOM 5364 C CA . GLN A 1 672 ? -17.370 6.044 66.934 1.00 68.62 672 GLN A CA 1
ATOM 5365 C C . GLN A 1 672 ? -16.445 6.192 68.154 1.00 68.62 672 GLN A C 1
ATOM 5367 O O . GLN A 1 672 ? -15.253 5.939 68.049 1.00 68.62 672 GLN A O 1
ATOM 5372 N N . GLN A 1 673 ? -16.993 6.587 69.309 1.00 68.75 673 GLN A N 1
ATOM 5373 C CA . GLN A 1 673 ? -16.262 6.782 70.568 1.00 68.75 673 GLN A CA 1
ATOM 5374 C C . GLN A 1 673 ? -15.990 5.472 71.328 1.00 68.75 673 GLN A C 1
ATOM 5376 O O . GLN A 1 673 ? -15.265 5.482 72.320 1.00 68.75 673 GLN A O 1
ATOM 5381 N N . TYR A 1 674 ? -16.583 4.351 70.902 1.00 71.88 674 TYR A N 1
ATOM 5382 C CA . TYR A 1 674 ? -16.403 3.056 71.555 1.00 71.88 674 TYR A CA 1
ATOM 5383 C C . TYR A 1 674 ? -15.158 2.328 71.028 1.00 71.88 674 TYR A C 1
ATOM 5385 O O . TYR A 1 674 ? -14.984 2.173 69.821 1.00 71.88 674 TYR A O 1
ATOM 5393 N N . GLU A 1 675 ? -14.347 1.766 71.928 1.00 69.56 675 GLU A N 1
ATOM 5394 C CA . GLU A 1 675 ? -13.115 1.028 71.585 1.00 69.56 675 GLU A CA 1
ATOM 5395 C C . GLU A 1 675 ? -13.359 -0.173 70.647 1.00 69.56 675 GLU A C 1
ATOM 5397 O O . GLU A 1 675 ? -12.499 -0.543 69.846 1.00 69.56 675 GLU A O 1
ATOM 5402 N N . ALA A 1 676 ? -14.552 -0.780 70.700 1.00 70.75 676 ALA A N 1
ATOM 5403 C CA . ALA A 1 676 ? -14.935 -1.865 69.797 1.00 70.75 676 ALA A CA 1
ATOM 5404 C C . ALA A 1 676 ? -14.972 -1.421 68.322 1.00 70.75 676 ALA A C 1
ATOM 5406 O O . ALA A 1 676 ? -14.586 -2.186 67.439 1.00 70.75 676 ALA A O 1
ATOM 5407 N N . PHE A 1 677 ? -15.379 -0.180 68.045 1.00 77.88 677 PHE A N 1
ATOM 5408 C CA . PHE A 1 677 ? -15.438 0.365 66.691 1.00 77.88 677 PHE A CA 1
ATOM 5409 C C . PHE A 1 677 ? -14.040 0.564 66.087 1.00 77.88 677 PHE A C 1
ATOM 5411 O O . PHE A 1 677 ? -13.799 0.163 64.945 1.00 77.88 677 PHE A O 1
ATOM 5418 N N . GLU A 1 678 ? -13.100 1.119 66.860 1.00 78.69 678 GLU A N 1
ATOM 5419 C CA . GLU A 1 678 ? -11.719 1.347 66.410 1.00 78.69 678 GLU A CA 1
ATOM 5420 C C . GLU A 1 678 ? -11.021 0.039 66.011 1.00 78.69 678 GLU A C 1
ATOM 5422 O O . GLU A 1 678 ? -10.342 -0.023 64.982 1.00 78.69 678 GLU A O 1
ATOM 5427 N N . PHE A 1 679 ? -11.253 -1.037 66.769 1.00 79.69 679 PHE A N 1
ATOM 5428 C CA . PHE A 1 679 ? -10.696 -2.357 66.476 1.00 79.69 679 PHE A CA 1
ATOM 5429 C C . PHE A 1 679 ? -11.193 -2.934 65.137 1.00 79.69 679 PHE A C 1
ATOM 5431 O O . PHE A 1 679 ? -10.390 -3.389 64.310 1.00 79.69 679 PHE A O 1
ATOM 5438 N N . PHE A 1 680 ? -12.506 -2.894 64.878 1.00 77.56 680 PHE A N 1
ATOM 5439 C CA . PHE A 1 680 ? -13.068 -3.372 63.608 1.00 77.56 680 PHE A CA 1
ATOM 5440 C C . PHE A 1 680 ? -12.641 -2.487 62.429 1.00 77.56 680 PHE A C 1
ATOM 5442 O O . PHE A 1 680 ? -12.281 -3.013 61.373 1.00 77.56 680 PHE A O 1
ATOM 5449 N N . MET A 1 681 ? -12.585 -1.165 62.615 1.00 82.00 681 MET A N 1
ATOM 5450 C CA . MET A 1 681 ? -12.099 -0.226 61.601 1.00 82.00 681 MET A CA 1
ATOM 5451 C C . MET A 1 681 ? -10.640 -0.518 61.208 1.00 82.00 681 MET A C 1
ATOM 5453 O O . MET A 1 681 ? -10.337 -0.643 60.019 1.00 82.00 681 MET A O 1
ATOM 5457 N N . ALA A 1 682 ? -9.744 -0.702 62.183 1.00 82.50 682 ALA A N 1
ATOM 5458 C CA . ALA A 1 682 ? -8.340 -1.040 61.931 1.00 82.50 682 ALA A CA 1
ATOM 5459 C C . ALA A 1 682 ? -8.181 -2.392 61.205 1.00 82.50 682 ALA A C 1
ATOM 5461 O O . ALA A 1 682 ? -7.351 -2.541 60.300 1.00 82.50 682 ALA A O 1
ATOM 5462 N N . THR A 1 683 ? -9.021 -3.372 61.551 1.00 80.94 683 THR A N 1
ATOM 5463 C CA . THR A 1 683 ? -9.024 -4.702 60.926 1.00 80.94 683 THR A CA 1
ATOM 5464 C C . THR A 1 683 ? -9.426 -4.631 59.448 1.00 80.94 683 THR A C 1
ATOM 5466 O O . THR A 1 683 ? -8.714 -5.147 58.583 1.00 80.94 683 THR A O 1
ATOM 5469 N N . VAL A 1 684 ? -10.518 -3.929 59.119 1.00 84.44 684 VAL A N 1
ATOM 5470 C CA . VAL A 1 684 ? -10.986 -3.788 57.728 1.00 84.44 684 VAL A CA 1
ATOM 5471 C C . VAL A 1 684 ? -10.005 -2.957 56.886 1.00 84.44 684 VAL A C 1
ATOM 5473 O O . VAL A 1 684 ? -9.744 -3.295 55.728 1.00 84.44 684 VAL A O 1
ATOM 5476 N N . GLN A 1 685 ? -9.391 -1.916 57.461 1.00 84.62 685 GLN A N 1
ATOM 5477 C CA . GLN A 1 685 ? -8.343 -1.136 56.786 1.00 84.62 685 GLN A CA 1
ATOM 5478 C C . GLN A 1 685 ? -7.113 -1.987 56.436 1.00 84.62 685 GLN A C 1
ATOM 5480 O O . GLN A 1 685 ? -6.574 -1.861 55.333 1.00 84.62 685 GLN A O 1
ATOM 5485 N N . THR A 1 686 ? -6.713 -2.902 57.322 1.00 83.56 686 THR A N 1
ATOM 5486 C CA . THR A 1 686 ? -5.608 -3.841 57.073 1.00 83.56 686 THR A CA 1
ATOM 5487 C C . THR A 1 686 ? -5.926 -4.781 55.905 1.00 83.56 686 THR A C 1
ATOM 5489 O O . THR A 1 686 ? -5.107 -4.940 54.999 1.00 83.56 686 THR A O 1
ATOM 5492 N N . TYR A 1 687 ? -7.137 -5.346 55.849 1.00 84.75 687 TYR A N 1
ATOM 5493 C CA . TYR A 1 687 ? -7.550 -6.201 54.727 1.00 84.75 687 TYR A CA 1
ATOM 5494 C C . TYR A 1 687 ? -7.654 -5.442 53.401 1.00 84.75 687 TYR A C 1
ATOM 5496 O O . TYR A 1 687 ? -7.258 -5.963 52.355 1.00 84.75 687 TYR A O 1
ATOM 5504 N N . LYS A 1 688 ? -8.107 -4.184 53.426 1.00 83.88 688 LYS A N 1
ATOM 5505 C CA . LYS A 1 688 ? -8.110 -3.317 52.240 1.00 83.88 688 LYS A CA 1
ATOM 5506 C C . LYS A 1 688 ? -6.693 -3.040 51.729 1.00 83.88 688 LYS A C 1
ATOM 5508 O O . LYS A 1 688 ? -6.483 -3.052 50.516 1.00 83.88 688 LYS A O 1
ATOM 5513 N N . ALA A 1 689 ? -5.722 -2.849 52.624 1.00 82.88 689 ALA A N 1
ATOM 5514 C CA . ALA A 1 689 ? -4.315 -2.685 52.257 1.00 82.88 689 ALA A CA 1
ATOM 5515 C C . ALA A 1 689 ? -3.705 -3.956 51.625 1.00 82.88 689 ALA A C 1
ATOM 5517 O O . ALA A 1 689 ? -2.813 -3.842 50.789 1.00 82.88 689 ALA A O 1
ATOM 5518 N N . MET A 1 690 ? -4.209 -5.154 51.958 1.00 80.56 690 MET A N 1
ATOM 5519 C CA . MET A 1 690 ? -3.777 -6.435 51.359 1.00 80.56 690 MET A CA 1
ATOM 5520 C C . MET A 1 690 ? -4.332 -6.669 49.944 1.00 80.56 690 MET A C 1
ATOM 5522 O O . MET A 1 690 ? -3.776 -7.455 49.176 1.00 80.56 690 MET A O 1
ATOM 5526 N N . ASN A 1 691 ? -5.428 -6.002 49.576 1.00 84.38 691 ASN A N 1
ATOM 5527 C CA . ASN A 1 691 ? -6.167 -6.291 48.347 1.00 84.38 691 ASN A CA 1
ATOM 5528 C C . ASN A 1 691 ? -5.380 -6.103 47.024 1.00 84.38 691 ASN A C 1
ATOM 5530 O O . ASN A 1 691 ? -5.605 -6.897 46.110 1.00 84.38 691 ASN A O 1
ATOM 5534 N N . PRO A 1 692 ? -4.473 -5.115 46.861 1.00 83.12 692 PRO A N 1
ATOM 5535 C CA . PRO A 1 692 ? -3.656 -4.988 45.648 1.00 83.12 692 PRO A CA 1
ATOM 5536 C C . PRO A 1 692 ? -2.806 -6.232 45.365 1.00 83.12 692 PRO A C 1
ATOM 5538 O O . PRO A 1 692 ? -2.810 -6.728 44.242 1.00 83.12 692 PRO A O 1
ATOM 5541 N N . LEU A 1 693 ? -2.171 -6.796 46.397 1.00 81.06 693 LEU A N 1
ATOM 5542 C CA . LEU A 1 693 ? -1.342 -7.995 46.275 1.00 81.06 693 LEU A CA 1
ATOM 5543 C C . LEU A 1 693 ? -2.185 -9.239 45.955 1.00 81.06 693 LEU A C 1
ATOM 5545 O O . LEU A 1 693 ? -1.777 -10.070 45.149 1.00 81.06 693 LEU A O 1
ATOM 5549 N N . LEU A 1 694 ? -3.403 -9.344 46.501 1.00 83.00 694 LEU A N 1
ATOM 5550 C CA . LEU A 1 694 ? -4.364 -10.379 46.087 1.00 83.00 694 LEU A CA 1
ATOM 5551 C C . LEU A 1 694 ? -4.772 -10.227 44.612 1.00 83.00 694 LEU A C 1
ATOM 5553 O O . LEU A 1 694 ? -5.010 -11.221 43.927 1.00 83.00 694 LEU A O 1
ATOM 5557 N N . GLY A 1 695 ? -4.833 -8.987 44.119 1.00 82.94 695 GLY A N 1
ATOM 5558 C CA . GLY A 1 695 ? -5.016 -8.675 42.704 1.00 82.94 695 GLY A CA 1
ATOM 5559 C C . GLY A 1 695 ? -3.892 -9.229 41.833 1.00 82.94 695 GLY A C 1
ATOM 5560 O O . GLY A 1 695 ? -4.167 -9.898 40.840 1.00 82.94 695 GLY A O 1
ATOM 5561 N N . GLU A 1 696 ? -2.642 -9.006 42.233 1.00 81.62 696 GLU A N 1
ATOM 5562 C CA . GLU A 1 696 ? -1.462 -9.526 41.532 1.00 81.62 696 GLU A CA 1
ATOM 5563 C C . GLU A 1 696 ? -1.382 -11.060 41.591 1.00 81.62 696 GLU A C 1
ATOM 5565 O O . GLU A 1 696 ? -1.070 -11.700 40.588 1.00 81.62 696 GLU A O 1
ATOM 5570 N N . LEU A 1 697 ? -1.750 -11.670 42.725 1.00 82.56 697 LEU A N 1
ATOM 5571 C CA . LEU A 1 697 ? -1.791 -13.128 42.890 1.00 82.56 697 LEU A CA 1
ATOM 5572 C C . LEU A 1 697 ? -2.859 -13.824 42.034 1.00 82.56 697 LEU A C 1
ATOM 5574 O O . LEU A 1 697 ? -2.749 -15.018 41.758 1.00 82.56 697 LEU A O 1
ATOM 5578 N N . LYS A 1 698 ? -3.904 -13.102 41.619 1.00 83.12 698 LYS A N 1
ATOM 5579 C CA . LYS A 1 698 ? -4.957 -13.628 40.739 1.00 83.12 698 LYS A CA 1
ATOM 5580 C C . LYS A 1 698 ? -4.615 -13.482 39.249 1.00 83.12 698 LYS A C 1
ATOM 5582 O O . LYS A 1 698 ? -5.421 -13.876 38.415 1.00 83.12 698 LYS A O 1
ATOM 5587 N N . SER A 1 699 ? -3.446 -12.929 38.918 1.00 81.81 699 SER A N 1
ATOM 5588 C CA . SER A 1 699 ? -2.948 -12.836 37.544 1.00 81.81 699 SER A CA 1
ATOM 5589 C C . SER A 1 699 ? -2.754 -14.221 36.916 1.00 81.81 699 SER A C 1
ATOM 5591 O O . SER A 1 699 ? -2.191 -15.121 37.545 1.00 81.81 699 SER A O 1
ATOM 5593 N N . ASP A 1 700 ? -3.121 -14.356 35.639 1.00 79.38 700 ASP A N 1
ATOM 5594 C CA . ASP A 1 700 ? -2.939 -15.582 34.844 1.00 79.38 700 ASP A CA 1
ATOM 5595 C C . ASP A 1 700 ? -1.459 -15.962 34.649 1.00 79.38 700 ASP A C 1
ATOM 5597 O O . ASP A 1 700 ? -1.130 -17.089 34.272 1.00 79.38 700 ASP A O 1
ATOM 5601 N N . SER A 1 701 ? -0.538 -15.048 34.973 1.00 81.38 701 SER A N 1
ATOM 5602 C CA . SER A 1 701 ? 0.901 -15.314 34.982 1.00 81.38 701 SER A CA 1
ATOM 5603 C C . SER A 1 701 ? 1.299 -16.406 35.987 1.00 81.38 701 SER A C 1
ATOM 5605 O O . SER A 1 701 ? 2.295 -17.107 35.795 1.00 81.38 701 SER A O 1
ATOM 5607 N N . ILE A 1 702 ? 0.541 -16.590 37.074 1.00 84.88 702 ILE A N 1
ATOM 5608 C CA . ILE A 1 702 ? 0.908 -17.493 38.172 1.00 84.88 702 ILE A CA 1
ATOM 5609 C C . ILE A 1 702 ? 0.372 -18.907 37.928 1.00 84.88 702 ILE A C 1
ATOM 5611 O O . ILE A 1 702 ? -0.783 -19.223 38.198 1.00 84.88 702 ILE A O 1
ATOM 5615 N N . ARG A 1 703 ? 1.258 -19.803 37.484 1.00 83.38 703 ARG A N 1
ATOM 5616 C CA . ARG A 1 703 ? 0.974 -21.238 37.339 1.00 83.38 703 ARG A CA 1
ATOM 5617 C C . ARG A 1 703 ? 1.181 -22.029 38.630 1.00 83.38 703 ARG A C 1
ATOM 5619 O O . ARG A 1 703 ? 1.748 -21.546 39.607 1.00 83.38 703 ARG A O 1
ATOM 5626 N N . GLU A 1 704 ? 0.774 -23.295 38.607 1.00 82.31 704 GLU A N 1
ATOM 5627 C CA . GLU A 1 704 ? 0.840 -24.222 39.746 1.00 82.31 704 GLU A CA 1
ATOM 5628 C C . GLU A 1 704 ? 2.237 -24.302 40.397 1.00 82.31 704 GLU A C 1
ATOM 5630 O O . GLU A 1 704 ? 2.358 -24.374 41.620 1.00 82.31 704 GLU A O 1
ATOM 5635 N N . ARG A 1 705 ? 3.310 -24.222 39.596 1.00 84.19 705 ARG A N 1
ATOM 5636 C CA . ARG A 1 705 ? 4.701 -24.187 40.088 1.00 84.19 705 ARG A CA 1
ATOM 5637 C C . ARG A 1 705 ? 4.987 -22.989 41.003 1.00 84.19 705 ARG A C 1
ATOM 5639 O O . ARG A 1 705 ? 5.648 -23.162 42.025 1.00 84.19 705 ARG A O 1
ATOM 5646 N N . HIS A 1 706 ? 4.443 -21.817 40.678 1.00 86.06 706 HIS A N 1
ATOM 5647 C CA . HIS A 1 706 ? 4.578 -20.591 41.464 1.00 86.06 706 HIS A CA 1
ATOM 5648 C C . HIS A 1 706 ? 3.703 -20.656 42.721 1.00 86.06 706 HIS A C 1
ATOM 5650 O O . HIS A 1 706 ? 4.174 -20.354 43.815 1.00 86.06 706 HIS A O 1
ATOM 5656 N N . TRP A 1 707 ? 2.473 -21.172 42.610 1.00 85.50 707 TRP A N 1
ATOM 5657 C CA . TRP A 1 707 ? 1.603 -21.415 43.769 1.00 85.50 707 TRP A CA 1
ATOM 5658 C C . TRP A 1 707 ? 2.226 -22.380 44.781 1.00 85.50 707 TRP A C 1
ATOM 5660 O O . TRP A 1 707 ? 2.193 -22.122 45.981 1.00 85.50 707 TRP A O 1
ATOM 5670 N N . LYS A 1 708 ? 2.890 -23.443 44.316 1.00 83.00 708 LYS A N 1
ATOM 5671 C CA . LYS A 1 708 ? 3.649 -24.365 45.176 1.00 83.00 708 LYS A CA 1
ATOM 5672 C C . LYS A 1 708 ? 4.817 -23.691 45.907 1.00 83.00 708 LYS A C 1
ATOM 5674 O O . LYS A 1 708 ? 5.203 -24.179 46.968 1.00 83.00 708 LYS A O 1
ATOM 5679 N N . GLN A 1 709 ? 5.417 -22.639 45.348 1.00 82.31 709 GLN A N 1
ATOM 5680 C CA . GLN A 1 709 ? 6.466 -21.853 46.013 1.00 82.31 709 GLN A CA 1
ATOM 5681 C C . GLN A 1 709 ? 5.859 -20.884 47.037 1.00 82.31 709 GLN A C 1
ATOM 5683 O O . GLN A 1 709 ? 6.328 -20.829 48.170 1.00 82.31 709 GLN A O 1
ATOM 5688 N N . ILE A 1 710 ? 4.774 -20.194 46.671 1.00 84.06 710 ILE A N 1
ATOM 5689 C CA . ILE A 1 710 ? 4.069 -19.232 47.531 1.00 84.06 710 ILE A CA 1
ATOM 5690 C C . ILE A 1 710 ? 3.464 -19.925 48.761 1.00 84.06 710 ILE A C 1
ATOM 5692 O O . ILE A 1 710 ? 3.686 -19.477 49.881 1.00 84.06 710 ILE A O 1
ATOM 5696 N N . LEU A 1 711 ? 2.777 -21.060 48.594 1.00 82.25 711 LEU A N 1
ATOM 5697 C CA . LEU A 1 711 ? 2.188 -21.810 49.715 1.00 82.25 711 LEU A CA 1
ATOM 5698 C C . LEU A 1 711 ? 3.254 -22.340 50.688 1.00 82.25 711 LEU A C 1
ATOM 5700 O O . LEU A 1 711 ? 3.047 -22.327 51.900 1.00 82.25 711 LEU A O 1
ATOM 5704 N N . ARG A 1 712 ? 4.428 -22.731 50.170 1.00 82.62 712 ARG A N 1
ATOM 5705 C CA . ARG A 1 712 ? 5.584 -23.116 50.996 1.00 82.62 712 ARG A CA 1
ATOM 5706 C C . ARG A 1 712 ? 6.153 -21.941 51.791 1.00 82.62 712 ARG A C 1
ATOM 5708 O O . ARG A 1 712 ? 6.496 -22.132 52.952 1.00 82.62 712 ARG A O 1
ATOM 5715 N N . LEU A 1 713 ? 6.239 -20.752 51.190 1.00 80.19 713 LEU A N 1
ATOM 5716 C CA . LEU A 1 713 ? 6.691 -19.540 51.884 1.00 80.19 713 LEU A CA 1
ATOM 5717 C C . LEU A 1 713 ? 5.723 -19.111 52.992 1.00 80.19 713 LEU A C 1
ATOM 5719 O O . LEU A 1 713 ? 6.170 -18.677 54.045 1.00 80.19 713 LEU A O 1
ATOM 5723 N N . LEU A 1 714 ? 4.416 -19.265 52.772 1.00 75.44 714 LEU A N 1
ATOM 5724 C CA . LEU A 1 714 ? 3.375 -18.858 53.721 1.00 75.44 714 LEU A CA 1
ATOM 5725 C C . LEU A 1 714 ? 3.085 -19.897 54.816 1.00 75.44 714 LEU A C 1
ATOM 5727 O O . LEU A 1 714 ? 2.248 -19.643 55.675 1.00 75.44 714 LEU A O 1
ATOM 5731 N N . GLN A 1 715 ? 3.743 -21.063 54.783 1.00 74.19 715 GLN A N 1
ATOM 5732 C CA . GLN A 1 715 ? 3.489 -22.196 55.688 1.00 74.19 715 GLN A CA 1
ATOM 5733 C C . GLN A 1 715 ? 2.018 -22.656 55.718 1.00 74.19 715 GLN A C 1
ATOM 5735 O O . GLN A 1 715 ? 1.540 -23.203 56.710 1.00 74.19 715 GLN A O 1
ATOM 5740 N N . VAL A 1 716 ? 1.297 -22.464 54.612 1.00 76.50 716 VAL A N 1
ATOM 5741 C CA . VAL A 1 716 ? -0.101 -22.877 54.470 1.00 76.50 716 VAL A CA 1
ATOM 5742 C C . VAL A 1 716 ? -0.138 -24.301 53.913 1.00 76.50 716 VAL A C 1
ATOM 5744 O O . VAL A 1 716 ? 0.368 -24.564 52.822 1.00 76.50 716 VAL A O 1
ATOM 5747 N N . THR A 1 717 ? -0.730 -25.232 54.662 1.00 69.38 717 THR A N 1
ATOM 5748 C CA . THR A 1 717 ? -0.816 -26.661 54.305 1.00 69.38 717 THR A CA 1
ATOM 5749 C C . THR A 1 717 ? -1.997 -27.011 53.397 1.00 69.38 717 THR A C 1
ATOM 5751 O O . THR A 1 717 ? -2.060 -28.135 52.903 1.00 69.38 717 THR A O 1
ATOM 5754 N N . SER A 1 718 ? -2.919 -26.076 53.150 1.00 70.19 718 SER A N 1
ATOM 5755 C CA . SER A 1 718 ? -4.078 -26.301 52.282 1.00 70.19 718 SER A CA 1
ATOM 5756 C C . SER A 1 718 ? -3.683 -26.390 50.805 1.00 70.19 718 SER A C 1
ATOM 5758 O O . SER A 1 718 ? -2.833 -25.639 50.318 1.00 70.19 718 SER A O 1
ATOM 5760 N N . SER A 1 719 ? -4.352 -27.277 50.069 1.00 71.44 719 SER A N 1
ATOM 5761 C CA . SER A 1 719 ? -4.242 -27.361 48.611 1.00 71.44 719 SER A CA 1
ATOM 5762 C C . SER A 1 719 ? -4.817 -26.102 47.936 1.00 71.44 719 SER A C 1
ATOM 5764 O O . SER A 1 719 ? -5.667 -25.417 48.502 1.00 71.44 719 SER A O 1
ATOM 5766 N N . PHE A 1 720 ? -4.397 -25.782 46.703 1.00 72.00 720 PHE A N 1
ATOM 5767 C CA . PHE A 1 720 ? -4.932 -24.621 45.961 1.00 72.00 720 PHE A CA 1
ATOM 5768 C C . PHE A 1 720 ? -6.464 -24.677 45.791 1.00 72.00 720 PHE A C 1
ATOM 5770 O O . PHE A 1 720 ? -7.123 -23.643 45.741 1.00 72.00 720 PHE A O 1
ATOM 5777 N N . THR A 1 721 ? -7.033 -25.882 45.735 1.00 76.56 721 THR A N 1
ATOM 5778 C CA . THR A 1 721 ? -8.475 -26.134 45.617 1.00 76.56 721 THR A CA 1
ATOM 5779 C C . THR A 1 721 ? -9.260 -25.854 46.898 1.00 76.56 721 THR A C 1
ATOM 5781 O O . THR A 1 721 ? -10.441 -25.535 46.818 1.00 76.56 721 THR A O 1
ATOM 5784 N N . GLU A 1 722 ? -8.615 -25.939 48.062 1.00 78.00 722 GLU A N 1
ATOM 5785 C CA . GLU A 1 722 ? -9.224 -25.714 49.385 1.00 78.00 722 GLU A CA 1
ATOM 5786 C C . GLU A 1 722 ? -8.838 -24.351 49.981 1.00 78.00 722 GLU A C 1
ATOM 5788 O O . GLU A 1 722 ? -9.281 -23.986 51.070 1.00 78.00 722 GLU A O 1
ATOM 5793 N N . LEU A 1 723 ? -8.003 -23.587 49.272 1.00 81.81 723 LEU A N 1
ATOM 5794 C CA . LEU A 1 723 ? -7.529 -22.284 49.709 1.00 81.81 723 LEU A CA 1
ATOM 5795 C C . LEU A 1 723 ? -8.709 -21.307 49.795 1.00 81.81 723 LEU A C 1
ATOM 5797 O O . LEU A 1 723 ? -9.343 -20.994 48.788 1.00 81.81 723 LEU A O 1
ATOM 5801 N N . SER A 1 724 ? -8.985 -20.798 50.993 1.00 84.62 724 SER A N 1
ATOM 5802 C CA . SER A 1 724 ? -9.955 -19.718 51.231 1.00 84.62 724 SER A CA 1
ATOM 5803 C C . SER A 1 724 ? -9.261 -18.402 51.578 1.00 84.62 724 SER A C 1
ATOM 5805 O O . SER A 1 724 ? -8.077 -18.380 51.926 1.00 84.62 724 SER A O 1
ATOM 5807 N N . LEU A 1 725 ? -9.998 -17.293 51.502 1.00 82.75 725 LEU A N 1
ATOM 5808 C CA . LEU A 1 725 ? -9.475 -15.962 51.818 1.00 82.75 725 LEU A CA 1
ATOM 5809 C C . LEU A 1 725 ? -8.944 -15.860 53.256 1.00 82.75 725 LEU A C 1
ATOM 5811 O O . LEU A 1 725 ? -7.931 -15.201 53.490 1.00 82.75 725 LEU A O 1
ATOM 5815 N N . ARG A 1 726 ? -9.578 -16.577 54.194 1.00 83.06 726 ARG A N 1
ATOM 5816 C CA . ARG A 1 726 ? -9.152 -16.737 55.593 1.00 83.06 726 ARG A CA 1
ATOM 5817 C C . ARG A 1 726 ? -7.686 -17.149 55.698 1.00 83.06 726 ARG A C 1
ATOM 5819 O O . ARG A 1 726 ? -6.914 -16.489 56.382 1.00 83.06 726 ARG A O 1
ATOM 5826 N N . HIS A 1 727 ? -7.277 -18.169 54.943 1.00 79.50 727 HIS A N 1
ATOM 5827 C CA . HIS A 1 727 ? -5.904 -18.679 54.966 1.00 79.50 727 HIS A CA 1
ATOM 5828 C C . HIS A 1 727 ? -4.871 -17.633 54.515 1.00 79.50 727 HIS A C 1
ATOM 5830 O O . HIS A 1 727 ? -3.745 -17.632 55.003 1.00 79.50 727 HIS A O 1
ATOM 5836 N N . LEU A 1 728 ? -5.245 -16.722 53.608 1.00 78.44 728 LEU A N 1
ATOM 5837 C CA . LEU A 1 728 ? -4.361 -15.659 53.115 1.00 78.44 728 LEU A CA 1
ATOM 5838 C C . LEU A 1 728 ? -4.329 -14.440 54.052 1.00 78.44 728 LEU A C 1
ATOM 5840 O O . LEU A 1 728 ? -3.272 -13.838 54.242 1.00 78.44 728 LEU A O 1
ATOM 5844 N N . TRP A 1 729 ? -5.459 -14.075 54.658 1.00 79.00 729 TRP A N 1
ATOM 5845 C CA . TRP A 1 729 ? -5.535 -12.962 55.610 1.00 79.00 729 TRP A CA 1
ATOM 5846 C C . TRP A 1 729 ? -4.914 -13.294 56.974 1.00 79.00 729 TRP A C 1
ATOM 5848 O O . TRP A 1 729 ? -4.239 -12.440 57.554 1.00 79.00 729 TRP A O 1
ATOM 5858 N N . ASP A 1 730 ? -5.058 -14.532 57.449 1.00 73.56 730 ASP A N 1
ATOM 5859 C CA . ASP A 1 730 ? -4.511 -14.975 58.738 1.00 73.56 730 ASP A CA 1
ATOM 5860 C C . ASP A 1 730 ? -2.990 -15.204 58.681 1.00 73.56 730 ASP A C 1
ATOM 5862 O O . ASP A 1 730 ? -2.292 -15.020 59.678 1.00 73.56 730 ASP A O 1
ATOM 5866 N N . ALA A 1 731 ? -2.447 -15.501 57.494 1.00 65.88 731 ALA A N 1
ATOM 5867 C CA . ALA A 1 731 ? -1.010 -15.663 57.260 1.00 65.88 731 ALA A CA 1
ATOM 5868 C C . ALA A 1 731 ? -0.207 -14.342 57.310 1.00 65.88 731 ALA A C 1
ATOM 5870 O O . ALA A 1 731 ? 1.006 -14.351 57.104 1.00 65.88 731 ALA A O 1
ATOM 5871 N N . LYS A 1 732 ? -0.861 -13.196 57.574 1.00 63.50 732 LYS A N 1
ATOM 5872 C CA . LYS A 1 732 ? -0.244 -11.857 57.689 1.00 63.50 732 LYS A CA 1
ATOM 5873 C C . LYS A 1 732 ? 0.727 -11.527 56.538 1.00 63.50 732 LYS A C 1
ATOM 5875 O O . LYS A 1 732 ? 1.840 -11.044 56.764 1.00 63.50 732 LYS A O 1
ATOM 5880 N N . LEU A 1 733 ? 0.281 -11.744 55.293 1.00 61.59 733 LEU A N 1
ATOM 5881 C CA . LEU A 1 733 ? 1.084 -11.582 54.066 1.00 61.59 733 LEU A CA 1
ATOM 5882 C C . LEU A 1 733 ? 1.874 -10.259 53.986 1.00 61.59 733 LEU A C 1
ATOM 5884 O O . LEU A 1 733 ? 3.019 -10.258 53.537 1.00 61.59 733 LEU A O 1
ATOM 5888 N N . LEU A 1 734 ? 1.282 -9.148 54.441 1.00 57.53 734 LEU A N 1
ATOM 5889 C CA . LEU A 1 734 ? 1.882 -7.807 54.375 1.00 57.53 734 LEU A CA 1
ATOM 5890 C C . LEU A 1 734 ? 3.094 -7.606 55.291 1.00 57.53 734 LEU A C 1
ATOM 5892 O O . LEU A 1 734 ? 3.911 -6.737 55.008 1.00 57.53 734 LEU A O 1
ATOM 5896 N N . THR A 1 735 ? 3.208 -8.342 56.399 1.00 59.69 735 THR A N 1
ATOM 5897 C CA . THR A 1 735 ? 4.185 -7.989 57.445 1.00 59.69 735 THR A CA 1
ATOM 5898 C C . THR A 1 735 ? 5.494 -8.768 57.373 1.00 59.69 735 THR A C 1
ATOM 5900 O O . THR A 1 735 ? 6.481 -8.300 57.929 1.00 59.69 735 THR A O 1
ATOM 5903 N N . VAL A 1 736 ? 5.530 -9.935 56.713 1.00 61.22 736 VAL A N 1
ATOM 5904 C CA . VAL A 1 736 ? 6.707 -10.833 56.769 1.00 61.22 736 VAL A CA 1
ATOM 5905 C C . VAL A 1 736 ? 7.243 -11.253 55.390 1.00 61.22 736 VAL A C 1
ATOM 5907 O O . VAL A 1 736 ? 8.451 -11.422 55.250 1.00 61.22 736 VAL A O 1
ATOM 5910 N N . HIS A 1 737 ? 6.401 -11.381 54.352 1.00 66.31 737 HIS A N 1
ATOM 5911 C CA . HIS A 1 737 ? 6.800 -12.028 53.084 1.00 66.31 737 HIS A CA 1
ATOM 5912 C C . HIS A 1 737 ? 6.474 -11.247 51.789 1.00 66.31 737 HIS A C 1
ATOM 5914 O O . HIS A 1 737 ? 6.629 -11.801 50.699 1.00 66.31 737 HIS A O 1
ATOM 5920 N N . ASP A 1 738 ? 6.084 -9.966 51.873 1.00 74.81 738 ASP A N 1
ATOM 5921 C CA . ASP A 1 738 ? 5.682 -9.127 50.720 1.00 74.81 738 ASP A CA 1
ATOM 5922 C C . ASP A 1 738 ? 6.722 -9.109 49.578 1.00 74.81 738 ASP A C 1
ATOM 5924 O O . ASP A 1 738 ? 6.388 -9.356 48.419 1.00 74.81 738 ASP A O 1
ATOM 5928 N N . ALA A 1 739 ? 8.004 -8.901 49.900 1.00 78.75 739 ALA A N 1
ATOM 5929 C CA . ALA A 1 739 ? 9.075 -8.829 48.901 1.00 78.75 739 ALA A CA 1
ATOM 5930 C C . ALA A 1 739 ? 9.292 -10.160 48.154 1.00 78.75 739 ALA A C 1
ATOM 5932 O O . ALA A 1 739 ? 9.393 -10.180 46.929 1.00 78.75 739 ALA A O 1
ATOM 5933 N N . SER A 1 740 ? 9.309 -11.285 48.876 1.00 81.75 740 SER A N 1
ATOM 5934 C CA . SER A 1 740 ? 9.533 -12.611 48.285 1.00 81.75 740 SER A CA 1
ATOM 5935 C C . SER A 1 740 ? 8.375 -13.050 47.388 1.00 81.75 740 SER A C 1
ATOM 5937 O O . SER A 1 740 ? 8.600 -13.665 46.347 1.00 81.75 740 SER A O 1
ATOM 5939 N N . VAL A 1 741 ? 7.136 -12.715 47.764 1.00 82.19 741 VAL A N 1
ATOM 5940 C CA . VAL A 1 741 ? 5.957 -12.992 46.933 1.00 82.19 741 VAL A CA 1
ATOM 5941 C C . VAL A 1 741 ? 6.002 -12.154 45.651 1.00 82.19 741 VAL A C 1
ATOM 5943 O O . VAL A 1 741 ? 5.801 -12.703 44.568 1.00 82.19 741 VAL A O 1
ATOM 5946 N N . LYS A 1 742 ? 6.357 -10.866 45.738 1.00 83.00 742 LYS A N 1
ATOM 5947 C CA . LYS A 1 742 ? 6.518 -9.990 44.563 1.00 83.00 742 LYS A CA 1
ATOM 5948 C C . LYS A 1 742 ? 7.605 -10.465 43.595 1.00 83.00 742 LYS A C 1
ATOM 5950 O O . LYS A 1 742 ? 7.402 -10.397 42.384 1.00 83.00 742 LYS A O 1
ATOM 5955 N N . ASP A 1 743 ? 8.719 -11.007 44.085 1.00 84.75 743 ASP A N 1
ATOM 5956 C CA . ASP A 1 743 ? 9.764 -11.577 43.220 1.00 84.75 743 ASP A CA 1
ATOM 5957 C C . ASP A 1 743 ? 9.295 -12.821 42.448 1.00 84.75 743 ASP A C 1
ATOM 5959 O O . ASP A 1 743 ? 9.604 -12.972 41.258 1.00 84.75 743 ASP A O 1
ATOM 5963 N N . ILE A 1 744 ? 8.499 -13.689 43.083 1.00 85.88 744 ILE A N 1
ATOM 5964 C CA . ILE A 1 744 ? 7.884 -14.843 42.407 1.00 85.88 744 ILE A CA 1
ATOM 5965 C C . ILE A 1 744 ? 6.882 -14.366 41.350 1.00 85.88 744 ILE A C 1
ATOM 5967 O O . ILE A 1 744 ? 6.884 -14.884 40.235 1.00 85.88 744 ILE A O 1
ATOM 5971 N N . ILE A 1 745 ? 6.068 -13.352 41.660 1.00 85.94 745 ILE A N 1
ATOM 5972 C CA . ILE A 1 745 ? 5.117 -12.758 40.706 1.00 85.94 745 ILE A CA 1
ATOM 5973 C C . ILE A 1 745 ? 5.857 -12.166 39.500 1.00 85.94 745 ILE A C 1
ATOM 5975 O O . ILE A 1 745 ? 5.471 -12.433 38.363 1.00 85.94 745 ILE A O 1
ATOM 5979 N N . ARG A 1 746 ? 6.955 -11.431 39.719 1.00 85.44 746 ARG A N 1
ATOM 5980 C CA . ARG A 1 746 ? 7.785 -10.875 38.637 1.00 85.44 746 ARG A CA 1
ATOM 5981 C C . ARG A 1 746 ? 8.367 -11.971 37.745 1.00 85.44 746 ARG A C 1
ATOM 5983 O O . ARG A 1 746 ? 8.356 -11.843 36.524 1.00 85.44 746 ARG A O 1
ATOM 5990 N N . THR A 1 747 ? 8.838 -13.061 38.349 1.00 86.75 747 THR A N 1
ATOM 5991 C CA . THR A 1 747 ? 9.338 -14.232 37.614 1.00 86.75 747 THR A CA 1
ATOM 5992 C C . THR A 1 747 ? 8.232 -14.853 36.761 1.00 86.75 747 THR A C 1
ATOM 5994 O O . THR A 1 747 ? 8.414 -15.067 35.567 1.00 86.75 747 THR A O 1
ATOM 5997 N N . ALA A 1 748 ? 7.048 -15.041 37.343 1.00 87.12 748 ALA A N 1
ATOM 5998 C CA . ALA A 1 748 ? 5.881 -15.583 36.662 1.00 87.12 748 ALA A CA 1
ATOM 5999 C C . ALA A 1 748 ? 5.405 -14.703 35.489 1.00 87.12 748 ALA A C 1
ATOM 6001 O O . ALA A 1 748 ? 5.026 -15.217 34.438 1.00 87.12 748 ALA A O 1
ATOM 6002 N N . GLN A 1 749 ? 5.444 -13.376 35.643 1.00 86.25 749 GLN A N 1
ATOM 6003 C CA . GLN A 1 749 ? 5.118 -12.421 34.577 1.00 86.25 749 GLN A CA 1
ATOM 6004 C C . GLN A 1 749 ? 6.129 -12.478 33.425 1.00 86.25 749 GLN A C 1
ATOM 6006 O O . GLN A 1 749 ? 5.725 -12.489 32.262 1.00 86.25 749 GLN A O 1
ATOM 6011 N N . GLY A 1 750 ? 7.427 -12.566 33.738 1.00 84.69 750 GLY A N 1
ATOM 6012 C CA . GLY A 1 750 ? 8.480 -12.755 32.740 1.00 84.69 750 GLY A CA 1
ATOM 6013 C C . GLY A 1 750 ? 8.331 -14.069 31.969 1.00 84.69 750 GLY A C 1
ATOM 6014 O O . GLY A 1 750 ? 8.452 -14.079 30.748 1.00 84.69 750 GLY A O 1
ATOM 6015 N N . GLU A 1 751 ? 7.990 -15.161 32.660 1.00 88.00 751 GLU A N 1
ATOM 6016 C CA . GLU A 1 751 ? 7.712 -16.455 32.027 1.00 88.00 751 GLU A CA 1
ATOM 6017 C C . GLU A 1 751 ? 6.470 -16.422 31.124 1.00 88.00 751 GLU A C 1
ATOM 6019 O O . GLU A 1 751 ? 6.494 -16.987 30.036 1.00 88.00 751 GLU A O 1
ATOM 6024 N N . MET A 1 752 ? 5.394 -15.749 31.541 1.00 87.00 752 MET A N 1
ATOM 6025 C CA . MET A 1 752 ? 4.169 -15.623 30.743 1.00 87.00 752 MET A CA 1
ATOM 6026 C C . MET A 1 752 ? 4.422 -14.915 29.407 1.00 87.00 752 MET A C 1
ATOM 6028 O O . MET A 1 752 ? 3.886 -15.336 28.386 1.00 87.00 752 MET A O 1
ATOM 6032 N N . ALA A 1 753 ? 5.250 -13.866 29.406 1.00 85.06 753 ALA A N 1
ATOM 6033 C CA . ALA A 1 753 ? 5.607 -13.154 28.181 1.00 85.06 753 ALA A CA 1
ATOM 6034 C C . ALA A 1 753 ? 6.344 -14.062 27.181 1.00 85.06 753 ALA A C 1
ATOM 6036 O O . ALA A 1 753 ? 6.075 -13.997 25.983 1.00 85.06 753 ALA A O 1
ATOM 6037 N N . LEU A 1 754 ? 7.237 -14.932 27.669 1.00 88.12 754 LEU A N 1
ATOM 6038 C CA . LEU A 1 754 ? 7.944 -15.892 26.819 1.00 88.12 754 LEU A CA 1
ATOM 6039 C C . LEU A 1 754 ? 7.022 -17.003 26.306 1.00 88.12 754 LEU A C 1
ATOM 6041 O O . LEU A 1 754 ? 7.103 -17.358 25.133 1.00 88.12 754 LEU A O 1
ATOM 6045 N N . ASP A 1 755 ? 6.128 -17.517 27.153 1.00 87.44 755 ASP A N 1
ATOM 6046 C CA . ASP A 1 755 ? 5.166 -18.554 26.761 1.00 87.44 755 ASP A CA 1
ATOM 6047 C C . ASP A 1 755 ? 4.223 -18.058 25.659 1.00 87.44 755 ASP A C 1
ATOM 6049 O O . ASP A 1 755 ? 4.033 -18.723 24.644 1.00 87.44 755 ASP A O 1
ATOM 6053 N N . GLU A 1 756 ? 3.682 -16.847 25.820 1.00 88.06 756 GLU A N 1
ATOM 6054 C CA . GLU A 1 756 ? 2.805 -16.236 24.822 1.00 88.06 756 GLU A CA 1
ATOM 6055 C C . GLU A 1 756 ? 3.550 -15.968 23.509 1.00 88.06 756 GLU A C 1
ATOM 6057 O O . GLU A 1 756 ? 3.010 -16.215 22.432 1.00 88.06 756 GLU A O 1
ATOM 6062 N N . PHE A 1 757 ? 4.816 -15.546 23.576 1.00 89.38 757 PHE A N 1
ATOM 6063 C CA . PHE A 1 757 ? 5.640 -15.365 22.386 1.00 89.38 757 PHE A CA 1
ATOM 6064 C C . PHE A 1 757 ? 5.889 -16.690 21.637 1.00 89.38 757 PHE A C 1
ATOM 6066 O O . PHE A 1 757 ? 5.651 -16.769 20.431 1.00 89.38 757 PHE A O 1
ATOM 6073 N N . VAL A 1 758 ? 6.308 -17.756 22.331 1.00 90.69 758 VAL A N 1
ATOM 6074 C CA . VAL A 1 758 ? 6.513 -19.084 21.714 1.00 90.69 758 VAL A CA 1
ATOM 6075 C C . VAL A 1 758 ? 5.203 -19.633 21.147 1.00 90.69 758 VAL A C 1
ATOM 6077 O O . VAL A 1 758 ? 5.193 -20.206 20.054 1.00 90.69 758 VAL A O 1
ATOM 6080 N N . ARG A 1 759 ? 4.080 -19.407 21.840 1.00 90.88 759 ARG A N 1
ATOM 6081 C CA . ARG A 1 759 ? 2.741 -19.766 21.361 1.00 90.88 759 ARG A CA 1
ATOM 6082 C C . ARG A 1 759 ? 2.396 -19.045 20.058 1.00 90.88 759 ARG A C 1
ATOM 6084 O O . ARG A 1 759 ? 1.924 -19.700 19.133 1.00 90.88 759 ARG A O 1
ATOM 6091 N N . GLN A 1 760 ? 2.674 -17.744 19.953 1.00 92.12 760 GLN A N 1
ATOM 6092 C CA . GLN A 1 760 ? 2.444 -16.961 18.732 1.00 92.12 760 GLN A CA 1
ATOM 6093 C C . GLN A 1 760 ? 3.294 -17.450 17.557 1.00 92.12 760 GLN A C 1
ATOM 6095 O O . GLN A 1 760 ? 2.763 -17.628 16.461 1.00 92.12 760 GLN A O 1
ATOM 6100 N N . VAL A 1 761 ? 4.587 -17.721 17.777 1.00 93.19 761 VAL A N 1
ATOM 6101 C CA . VAL A 1 761 ? 5.467 -18.308 16.750 1.00 93.19 761 VAL A CA 1
ATOM 6102 C C . VAL A 1 761 ? 4.901 -19.652 16.285 1.00 93.19 761 VAL A C 1
ATOM 6104 O O . VAL A 1 761 ? 4.729 -19.881 15.088 1.00 93.19 761 VAL A O 1
ATOM 6107 N N . SER A 1 762 ? 4.546 -20.518 17.233 1.00 92.62 762 SER A N 1
ATOM 6108 C CA . SER A 1 762 ? 3.958 -21.826 16.954 1.00 92.62 762 SER A CA 1
ATOM 6109 C C . SER A 1 762 ? 2.668 -21.723 16.135 1.00 92.62 762 SER A C 1
ATOM 6111 O O . SER A 1 762 ? 2.521 -22.403 15.121 1.00 92.62 762 SER A O 1
ATOM 6113 N N . GLU A 1 763 ? 1.730 -20.873 16.550 1.00 93.38 763 GLU A N 1
ATOM 6114 C CA . GLU A 1 763 ? 0.434 -20.687 15.891 1.00 93.38 763 GLU A CA 1
ATOM 6115 C C . GLU A 1 763 ? 0.590 -20.117 14.476 1.00 93.38 763 GLU A C 1
ATOM 6117 O O . GLU A 1 763 ? -0.006 -20.645 13.532 1.00 93.38 763 GLU A O 1
ATOM 6122 N N . HIS A 1 764 ? 1.451 -19.109 14.307 1.00 92.75 764 HIS A N 1
ATOM 6123 C CA . HIS A 1 764 ? 1.728 -18.504 13.008 1.00 92.75 764 HIS A CA 1
ATOM 6124 C C . HIS A 1 764 ? 2.267 -19.540 12.019 1.00 92.75 764 HIS A C 1
ATOM 6126 O O . HIS A 1 764 ? 1.650 -19.780 10.986 1.00 92.75 764 HIS A O 1
ATOM 6132 N N . TRP A 1 765 ? 3.366 -20.223 12.347 1.00 93.25 765 TRP A N 1
ATOM 6133 C CA . TRP A 1 765 ? 4.018 -21.148 11.413 1.00 93.25 765 TRP A CA 1
ATOM 6134 C C . TRP A 1 765 ? 3.247 -22.450 11.191 1.00 93.25 765 TRP A C 1
ATOM 6136 O O . TRP A 1 765 ? 3.373 -23.058 10.130 1.00 93.25 765 TRP A O 1
ATOM 6146 N N . THR A 1 766 ? 2.406 -22.862 12.143 1.00 92.00 766 THR A N 1
ATOM 6147 C CA . THR A 1 766 ? 1.509 -24.015 11.955 1.00 92.00 766 THR A CA 1
ATOM 6148 C C . THR A 1 766 ? 0.367 -23.700 10.987 1.00 92.00 766 THR A C 1
ATOM 6150 O O . THR A 1 766 ? -0.079 -24.584 10.259 1.00 92.00 766 THR A O 1
ATOM 6153 N N . THR A 1 767 ? -0.094 -22.447 10.948 1.00 91.62 767 THR A N 1
ATOM 6154 C CA . THR A 1 767 ? -1.195 -22.003 10.074 1.00 91.62 767 THR A CA 1
ATOM 6155 C C . THR A 1 767 ? -0.721 -21.333 8.781 1.00 91.62 767 THR A C 1
ATOM 6157 O O . THR A 1 767 ? -1.529 -21.108 7.880 1.00 91.62 767 THR A O 1
ATOM 6160 N N . PHE A 1 768 ? 0.577 -21.046 8.656 1.00 92.38 768 PHE A N 1
ATOM 6161 C CA . PHE A 1 768 ? 1.146 -20.340 7.515 1.00 92.38 768 PHE A CA 1
ATOM 6162 C C . PHE A 1 768 ? 1.060 -21.170 6.225 1.00 92.38 768 PHE A C 1
ATOM 6164 O O . PHE A 1 768 ? 1.757 -22.176 6.051 1.00 92.38 768 PHE A O 1
ATOM 6171 N N . ALA A 1 769 ? 0.208 -20.726 5.301 1.00 91.25 769 ALA A N 1
ATOM 6172 C CA . ALA A 1 769 ? 0.053 -21.305 3.973 1.00 91.25 769 ALA A CA 1
ATOM 6173 C C . ALA A 1 769 ? 0.814 -20.479 2.928 1.00 91.25 769 ALA A C 1
ATOM 6175 O O . ALA A 1 769 ? 0.721 -19.254 2.903 1.00 91.25 769 ALA A O 1
ATOM 6176 N N . LEU A 1 770 ? 1.538 -21.163 2.043 1.00 91.75 770 LEU A N 1
ATOM 6177 C CA . LEU A 1 770 ? 2.239 -20.556 0.916 1.00 91.75 770 LEU A CA 1
ATOM 6178 C C . LEU A 1 770 ? 1.249 -19.951 -0.084 1.00 91.75 770 LEU A C 1
ATOM 6180 O O . LEU A 1 770 ? 0.290 -20.613 -0.490 1.00 91.75 770 LEU A O 1
ATOM 6184 N N . ASP A 1 771 ? 1.528 -18.727 -0.533 1.00 91.56 771 ASP A N 1
ATOM 6185 C CA . ASP A 1 771 ? 0.785 -18.103 -1.625 1.00 91.56 771 ASP A CA 1
ATOM 6186 C C . ASP A 1 771 ? 1.276 -18.647 -2.974 1.00 91.56 771 ASP A C 1
ATOM 6188 O O . ASP A 1 771 ? 2.469 -18.605 -3.297 1.00 91.56 771 ASP A O 1
ATOM 6192 N N . LEU A 1 772 ? 0.347 -19.196 -3.758 1.00 92.94 772 LEU A N 1
ATOM 6193 C CA . LEU A 1 772 ? 0.632 -19.950 -4.974 1.00 92.94 772 LEU A CA 1
ATOM 6194 C C . LEU A 1 772 ? -0.098 -19.347 -6.177 1.00 92.94 772 LEU A C 1
ATOM 6196 O O . LEU A 1 772 ? -1.327 -19.309 -6.224 1.00 92.94 772 LEU A O 1
ATOM 6200 N N . VAL A 1 773 ? 0.656 -18.979 -7.213 1.00 92.44 773 VAL A N 1
ATOM 6201 C CA . VAL A 1 773 ? 0.133 -18.402 -8.459 1.00 92.44 773 VAL A CA 1
ATOM 6202 C C . VAL A 1 773 ? 0.258 -19.399 -9.601 1.00 92.44 773 VAL A C 1
ATOM 6204 O O . VAL A 1 773 ? 1.277 -20.064 -9.758 1.00 92.44 773 VAL A O 1
ATOM 6207 N N . ASN A 1 774 ? -0.782 -19.508 -10.426 1.00 91.06 774 ASN A N 1
ATOM 6208 C CA . ASN A 1 774 ? -0.769 -20.374 -11.601 1.00 91.06 774 ASN A CA 1
ATOM 6209 C C . ASN A 1 774 ? 0.211 -19.858 -12.670 1.00 91.06 774 ASN A C 1
ATOM 6211 O O . ASN A 1 774 ? 0.106 -18.709 -13.097 1.00 91.06 774 ASN A O 1
ATOM 6215 N N . TYR A 1 775 ? 1.117 -20.718 -13.136 1.00 88.00 775 TYR A N 1
ATOM 6216 C CA . TYR A 1 775 ? 2.070 -20.420 -14.204 1.00 88.00 775 TYR A CA 1
ATOM 6217 C C . TYR A 1 775 ? 1.729 -21.234 -15.456 1.00 88.00 775 TYR A C 1
ATOM 6219 O O . TYR A 1 775 ? 1.851 -22.461 -15.463 1.00 88.00 775 TYR A O 1
ATOM 6227 N N . GLN A 1 776 ? 1.256 -20.541 -16.499 1.00 80.88 776 GLN A N 1
ATOM 6228 C CA . GLN A 1 776 ? 0.943 -21.097 -17.826 1.00 80.88 776 GLN A CA 1
ATOM 6229 C C . GLN A 1 776 ? 0.113 -22.406 -17.805 1.00 80.88 776 GLN A C 1
ATOM 6231 O O . GLN A 1 776 ? 0.289 -23.278 -18.651 1.00 80.88 776 GLN A O 1
ATOM 6236 N N . ASN A 1 777 ? -0.780 -22.583 -16.819 1.00 80.19 777 ASN A N 1
ATOM 6237 C CA . ASN A 1 777 ? -1.566 -23.811 -16.590 1.00 80.19 777 ASN A CA 1
ATOM 6238 C C . ASN A 1 777 ? -0.747 -25.109 -16.395 1.00 80.19 777 ASN A C 1
ATOM 6240 O O . ASN A 1 777 ? -1.317 -26.200 -16.430 1.00 80.19 777 ASN A O 1
ATOM 6244 N N . ARG A 1 778 ? 0.569 -25.026 -16.158 1.00 83.12 778 ARG A N 1
ATOM 6245 C CA . ARG A 1 778 ? 1.431 -26.200 -15.933 1.00 83.12 778 ARG A CA 1
ATOM 6246 C C . ARG A 1 778 ? 1.520 -26.585 -14.459 1.00 83.12 778 ARG A C 1
ATOM 6248 O O . ARG A 1 778 ? 1.347 -27.752 -14.099 1.00 83.12 778 ARG A O 1
ATOM 6255 N N . CYS A 1 779 ? 1.805 -25.604 -13.610 1.00 89.06 779 CYS A N 1
ATOM 6256 C CA . CYS A 1 779 ? 1.908 -25.754 -12.162 1.00 89.06 779 CYS A CA 1
ATOM 6257 C C . CYS A 1 779 ? 1.609 -24.422 -11.462 1.00 89.06 779 CYS A C 1
ATOM 6259 O O . CYS A 1 779 ? 1.487 -23.378 -12.106 1.00 89.06 779 CYS A O 1
ATOM 6261 N N . ARG A 1 780 ? 1.476 -24.456 -10.132 1.00 90.94 780 ARG A N 1
ATOM 6262 C CA . ARG A 1 780 ? 1.411 -23.241 -9.317 1.00 90.94 780 ARG A CA 1
ATOM 6263 C C . ARG A 1 780 ? 2.773 -22.993 -8.678 1.00 90.94 780 ARG A C 1
ATOM 6265 O O . ARG A 1 780 ? 3.325 -23.926 -8.107 1.00 90.94 780 ARG A O 1
ATOM 6272 N N . ILE A 1 781 ? 3.288 -21.773 -8.786 1.00 93.56 781 ILE A N 1
ATOM 6273 C CA . ILE A 1 781 ? 4.589 -21.334 -8.260 1.00 93.56 781 ILE A CA 1
ATOM 6274 C C . ILE A 1 781 ? 4.407 -20.414 -7.049 1.00 93.56 781 ILE A C 1
ATOM 6276 O O . ILE A 1 781 ? 3.356 -19.790 -6.910 1.00 93.56 781 ILE A O 1
ATOM 6280 N N . ILE A 1 782 ? 5.413 -20.322 -6.179 1.00 93.94 782 ILE A N 1
ATOM 6281 C CA . ILE A 1 782 ? 5.334 -19.542 -4.933 1.00 93.94 782 ILE A CA 1
ATOM 6282 C C . ILE A 1 782 ? 5.539 -18.049 -5.225 1.00 93.94 782 ILE A C 1
ATOM 6284 O O . ILE A 1 782 ? 6.422 -17.678 -6.009 1.00 93.94 782 ILE A O 1
ATOM 6288 N N . LYS A 1 783 ? 4.745 -17.191 -4.576 1.00 91.56 783 LYS A N 1
ATOM 6289 C CA . LYS A 1 783 ? 4.864 -15.724 -4.595 1.00 91.56 783 LYS A CA 1
ATOM 6290 C C . LYS A 1 783 ? 5.048 -15.189 -3.167 1.00 91.56 783 LYS A C 1
ATOM 6292 O O . LYS A 1 783 ? 4.744 -15.878 -2.205 1.00 91.56 783 LYS A O 1
ATOM 6297 N N . GLY A 1 784 ? 5.544 -13.956 -3.039 1.00 89.88 784 GLY A N 1
ATOM 6298 C CA . GLY A 1 784 ? 5.613 -13.261 -1.746 1.00 89.88 784 GLY A CA 1
ATOM 6299 C C . GLY A 1 784 ? 6.851 -13.598 -0.915 1.00 89.88 784 GLY A C 1
ATOM 6300 O O . GLY A 1 784 ? 6.815 -13.482 0.303 1.00 89.88 784 GLY A O 1
ATOM 6301 N N . TRP A 1 785 ? 7.948 -14.003 -1.566 1.00 91.50 785 TRP A N 1
ATOM 6302 C CA . TRP A 1 785 ? 9.188 -14.400 -0.893 1.00 91.50 785 TRP A CA 1
ATOM 6303 C C . TRP A 1 785 ? 9.720 -13.351 0.096 1.00 91.50 785 TRP A C 1
ATOM 6305 O O . TRP A 1 785 ? 10.121 -13.724 1.191 1.00 91.50 785 TRP A O 1
ATOM 6315 N N . ASP A 1 786 ? 9.695 -12.061 -0.253 1.00 89.38 786 ASP A N 1
ATOM 6316 C CA . ASP A 1 786 ? 10.261 -10.997 0.592 1.00 89.38 786 ASP A CA 1
ATOM 6317 C C . ASP A 1 786 ? 9.562 -10.906 1.961 1.00 89.38 786 ASP A C 1
ATOM 6319 O O . ASP A 1 786 ? 10.228 -10.847 2.995 1.00 89.38 786 ASP A O 1
ATOM 6323 N N . ASP A 1 787 ? 8.226 -10.967 1.980 1.00 87.62 787 ASP A N 1
ATOM 6324 C CA . ASP A 1 787 ? 7.434 -10.926 3.216 1.00 87.62 787 ASP A CA 1
ATOM 6325 C C . ASP A 1 787 ? 7.676 -12.181 4.071 1.00 87.62 787 ASP A C 1
ATOM 6327 O O . ASP A 1 787 ? 7.761 -12.105 5.298 1.00 87.62 787 ASP A O 1
ATOM 6331 N N . MET A 1 788 ? 7.835 -13.338 3.419 1.00 90.00 788 MET A N 1
ATOM 6332 C CA . MET A 1 788 ? 8.135 -14.611 4.077 1.00 90.00 788 MET A CA 1
ATOM 6333 C C . MET A 1 788 ? 9.509 -14.597 4.752 1.00 90.00 788 MET A C 1
ATOM 6335 O O . MET A 1 788 ? 9.612 -14.990 5.914 1.00 90.00 788 MET A O 1
ATOM 6339 N N . PHE A 1 789 ? 10.547 -14.126 4.054 1.00 92.56 789 PHE A N 1
ATOM 6340 C CA . PHE A 1 789 ? 11.892 -13.992 4.619 1.00 92.56 789 PHE A CA 1
ATOM 6341 C C . PHE A 1 789 ? 11.918 -12.977 5.761 1.00 92.56 789 PHE A C 1
ATOM 6343 O O . PHE A 1 789 ? 12.430 -13.292 6.831 1.00 92.56 789 PHE A O 1
ATOM 6350 N N . ALA A 1 790 ? 11.281 -11.813 5.592 1.00 92.62 790 ALA A N 1
ATOM 6351 C CA . ALA A 1 790 ? 11.207 -10.804 6.646 1.00 92.62 790 ALA A CA 1
ATOM 6352 C C . ALA A 1 790 ? 10.564 -11.357 7.928 1.00 92.62 790 ALA A C 1
ATOM 6354 O O . ALA A 1 790 ? 11.077 -11.135 9.026 1.00 92.62 790 ALA A O 1
ATOM 6355 N N . LYS A 1 791 ? 9.466 -12.115 7.796 1.00 91.56 791 LYS A N 1
ATOM 6356 C CA . LYS A 1 791 ? 8.778 -12.704 8.951 1.00 91.56 791 LYS A CA 1
ATOM 6357 C C . LYS A 1 791 ? 9.572 -13.837 9.599 1.00 91.56 791 LYS A C 1
ATOM 6359 O O . LYS A 1 791 ? 9.566 -13.974 10.823 1.00 91.56 791 LYS A O 1
ATOM 6364 N N . LEU A 1 792 ? 10.265 -14.634 8.790 1.00 94.31 792 LEU A N 1
ATOM 6365 C CA . LEU A 1 792 ? 11.145 -15.697 9.261 1.00 94.31 792 LEU A CA 1
ATOM 6366 C C . LEU A 1 792 ? 12.332 -15.133 10.048 1.00 94.31 792 LEU A C 1
ATOM 6368 O O . LEU A 1 792 ? 12.574 -15.580 11.170 1.00 94.31 792 LEU A O 1
ATOM 6372 N N . ASP A 1 793 ? 13.000 -14.109 9.519 1.00 93.25 793 ASP A N 1
ATOM 6373 C CA . ASP A 1 793 ? 14.123 -13.442 10.181 1.00 93.25 793 ASP A CA 1
ATOM 6374 C C . ASP A 1 793 ? 13.684 -12.743 11.476 1.00 93.25 793 ASP A C 1
ATOM 6376 O O . ASP A 1 793 ? 14.370 -12.831 12.494 1.00 93.25 793 ASP A O 1
ATOM 6380 N N . GLU A 1 794 ? 12.521 -12.084 11.488 1.00 94.38 794 GLU A N 1
ATOM 6381 C CA . GLU A 1 794 ? 11.949 -11.469 12.695 1.00 94.38 794 GLU A CA 1
ATOM 6382 C C . GLU A 1 794 ? 11.743 -12.506 13.810 1.00 94.38 794 GLU A C 1
ATOM 6384 O O . GLU A 1 794 ? 12.160 -12.289 14.954 1.00 94.38 794 GLU A O 1
ATOM 6389 N N . HIS A 1 795 ? 11.122 -13.645 13.487 1.00 94.00 795 HIS A N 1
ATOM 6390 C CA . HIS A 1 795 ? 10.846 -14.696 14.462 1.00 94.00 795 HIS A CA 1
ATOM 6391 C C . HIS A 1 795 ? 12.111 -15.432 14.919 1.00 94.00 795 HIS A C 1
ATOM 6393 O O . HIS A 1 795 ? 12.233 -15.692 16.117 1.00 94.00 795 HIS A O 1
ATOM 6399 N N . LEU A 1 796 ? 13.076 -15.696 14.030 1.00 93.88 796 LEU A N 1
ATOM 6400 C CA . LEU A 1 796 ? 14.379 -16.257 14.408 1.00 93.88 796 LEU A CA 1
ATOM 6401 C C . LEU A 1 796 ? 15.158 -15.309 15.330 1.00 93.88 796 LEU A C 1
ATOM 6403 O O . LEU A 1 796 ? 15.601 -15.724 16.400 1.00 93.88 796 LEU A O 1
ATOM 6407 N N . ASN A 1 797 ? 15.260 -14.024 14.982 1.00 93.19 797 ASN A N 1
ATOM 6408 C CA . ASN A 1 797 ? 15.943 -13.025 15.814 1.00 93.19 797 ASN A CA 1
ATOM 6409 C C . ASN A 1 797 ? 15.270 -12.858 17.183 1.00 93.19 797 ASN A C 1
ATOM 6411 O O . ASN A 1 797 ? 15.938 -12.671 18.203 1.00 93.19 797 ASN A O 1
ATOM 6415 N N . SER A 1 798 ? 13.942 -12.953 17.226 1.00 91.25 798 SER A N 1
ATOM 6416 C CA . SER A 1 798 ? 13.176 -12.880 18.470 1.00 91.25 798 SER A CA 1
ATOM 6417 C C . SER A 1 798 ? 13.370 -14.132 19.341 1.00 91.25 798 SER A C 1
ATOM 6419 O O . SER A 1 798 ? 13.570 -13.997 20.548 1.00 91.25 798 SER A O 1
ATOM 6421 N N . LEU A 1 799 ? 13.416 -15.336 18.751 1.00 92.00 799 LEU A N 1
ATOM 6422 C CA . LEU A 1 799 ? 13.778 -16.577 19.458 1.00 92.00 799 LEU A CA 1
ATOM 6423 C C . LEU A 1 799 ? 15.217 -16.525 20.001 1.00 92.00 799 LEU A C 1
ATOM 6425 O O . LEU A 1 799 ? 15.462 -16.919 21.141 1.00 92.00 799 LEU A O 1
ATOM 6429 N N . GLN A 1 800 ? 16.161 -15.961 19.242 1.00 90.25 800 GLN A N 1
ATOM 6430 C CA . GLN A 1 800 ? 17.535 -15.752 19.710 1.00 90.25 800 GLN A CA 1
ATOM 6431 C C . GLN A 1 800 ? 17.621 -14.714 20.835 1.00 90.25 800 GLN A C 1
ATOM 6433 O O . GLN A 1 800 ? 18.339 -14.916 21.813 1.00 90.25 800 GLN A O 1
ATOM 6438 N N . SER A 1 801 ? 16.860 -13.623 20.743 1.00 89.88 801 SER A N 1
ATOM 6439 C CA . SER A 1 801 ? 16.781 -12.608 21.803 1.00 89.88 801 SER A CA 1
ATOM 6440 C C . SER A 1 801 ? 16.181 -13.191 23.083 1.00 89.88 801 SER A C 1
ATOM 6442 O O . SER A 1 801 ? 16.639 -12.900 24.188 1.00 89.88 801 SER A O 1
ATOM 6444 N N . MET A 1 802 ? 15.202 -14.088 22.946 1.00 88.81 802 MET A N 1
ATOM 6445 C CA . MET A 1 802 ? 14.575 -14.775 24.066 1.00 88.81 802 MET A CA 1
ATOM 6446 C C . MET A 1 802 ? 15.568 -15.619 24.881 1.00 88.81 802 MET A C 1
ATOM 6448 O O . MET A 1 802 ? 15.434 -15.673 26.104 1.00 88.81 802 MET A O 1
ATOM 6452 N N . LYS A 1 803 ? 16.605 -16.200 24.255 1.00 88.19 803 LYS A N 1
ATOM 6453 C CA . LYS A 1 803 ? 17.675 -16.943 24.957 1.00 88.19 803 LYS A CA 1
ATOM 6454 C C . LYS A 1 803 ? 18.441 -16.091 25.976 1.00 88.19 803 LYS A C 1
ATOM 6456 O O . LYS A 1 803 ? 18.995 -16.635 26.927 1.00 88.19 803 LYS A O 1
ATOM 6461 N N . GLN A 1 804 ? 18.471 -14.769 25.798 1.00 87.19 804 GLN A N 1
ATOM 6462 C CA . GLN A 1 804 ? 19.146 -13.835 26.709 1.00 87.19 804 GLN A CA 1
ATOM 6463 C C . GLN A 1 804 ? 18.299 -13.512 27.951 1.00 87.19 804 GLN A C 1
ATOM 6465 O O . GLN A 1 804 ? 18.797 -12.915 28.907 1.00 87.19 804 GLN A O 1
ATOM 6470 N N . SER A 1 805 ? 17.019 -13.900 27.955 1.00 88.31 805 SER A N 1
ATOM 6471 C CA . SER A 1 805 ? 16.115 -13.660 29.075 1.00 88.31 805 SER A CA 1
ATOM 6472 C C . SER A 1 805 ? 16.453 -14.563 30.270 1.00 88.31 805 SER A C 1
ATOM 6474 O O . SER A 1 805 ? 16.601 -15.777 30.103 1.00 88.31 805 SER A O 1
ATOM 6476 N N . PRO A 1 806 ? 16.475 -14.033 31.509 1.00 83.88 806 PRO A N 1
ATOM 6477 C CA . PRO A 1 806 ? 16.696 -14.840 32.711 1.00 83.88 806 PRO A CA 1
ATOM 6478 C C . PRO A 1 806 ? 15.587 -15.884 32.949 1.00 83.88 806 PRO A C 1
ATOM 6480 O O . PRO A 1 806 ? 15.791 -16.835 33.702 1.00 83.88 806 PRO A O 1
ATOM 6483 N N . TYR A 1 807 ? 14.430 -15.734 32.293 1.00 86.88 807 TYR A N 1
ATOM 6484 C CA . TYR A 1 807 ? 13.266 -16.622 32.408 1.00 86.88 807 TYR A CA 1
ATOM 6485 C C . TYR A 1 807 ? 13.231 -17.732 31.338 1.00 86.88 807 TYR A C 1
ATOM 6487 O O . TYR A 1 807 ? 12.316 -18.553 31.326 1.00 86.88 807 TYR A O 1
ATOM 6495 N N . TYR A 1 808 ? 14.226 -17.791 30.442 1.00 88.12 808 TYR A N 1
ATOM 6496 C CA . TYR A 1 808 ? 14.255 -18.701 29.288 1.00 88.12 808 TYR A CA 1
ATOM 6497 C C . TYR A 1 808 ? 14.266 -20.191 29.655 1.00 88.12 808 TYR A C 1
ATOM 6499 O O . TYR A 1 808 ? 13.727 -21.020 28.925 1.00 88.12 808 TYR A O 1
ATOM 6507 N N . ARG A 1 809 ? 14.862 -20.552 30.799 1.00 87.50 809 ARG A N 1
ATOM 6508 C CA . ARG A 1 809 ? 15.184 -21.945 31.157 1.00 87.50 809 ARG A CA 1
ATOM 6509 C C . ARG A 1 809 ? 13.994 -22.910 31.076 1.00 87.50 809 ARG A C 1
ATOM 6511 O O . ARG A 1 809 ? 14.194 -24.071 30.739 1.00 87.50 809 ARG A O 1
ATOM 6518 N N . VAL A 1 810 ? 12.783 -22.452 31.389 1.00 84.75 810 VAL A N 1
ATOM 6519 C CA . VAL A 1 810 ? 11.562 -23.282 31.373 1.00 84.75 810 VAL A CA 1
ATOM 6520 C C . VAL A 1 810 ? 11.078 -23.574 29.944 1.00 84.75 810 VAL A C 1
ATOM 6522 O O . VAL A 1 810 ? 10.436 -24.595 29.720 1.00 84.75 810 VAL A O 1
ATOM 6525 N N . PHE A 1 811 ? 11.420 -22.716 28.980 1.00 87.31 811 PHE A N 1
ATOM 6526 C CA . PHE A 1 811 ? 10.964 -22.781 27.586 1.00 87.31 811 PHE A CA 1
ATOM 6527 C C . PHE A 1 811 ? 12.057 -23.223 26.610 1.00 87.31 811 PHE A C 1
ATOM 6529 O O . PHE A 1 811 ? 11.800 -23.293 25.411 1.00 87.31 811 PHE A O 1
ATOM 6536 N N . ALA A 1 812 ? 13.261 -23.523 27.107 1.00 87.94 812 ALA A N 1
ATOM 6537 C CA . ALA A 1 812 ? 14.436 -23.777 26.281 1.00 87.94 812 ALA A CA 1
ATOM 6538 C C . ALA A 1 812 ? 14.212 -24.877 25.234 1.00 87.94 812 ALA A C 1
ATOM 6540 O O . ALA A 1 812 ? 14.484 -24.658 24.061 1.00 87.94 812 ALA A O 1
ATOM 6541 N N . GLU A 1 813 ? 13.637 -26.010 25.642 1.00 90.69 813 GLU A N 1
ATOM 6542 C CA . GLU A 1 813 ? 13.361 -27.144 24.753 1.00 90.69 813 GLU A CA 1
ATOM 6543 C C . GLU A 1 813 ? 12.365 -26.782 23.637 1.00 90.69 813 GLU A C 1
ATOM 6545 O O . GLU A 1 813 ? 12.587 -27.086 22.467 1.00 90.69 813 GLU A O 1
ATOM 6550 N N . GLN A 1 814 ? 11.275 -26.084 23.979 1.00 89.50 814 GLN A N 1
ATOM 6551 C CA . GLN A 1 814 ? 10.268 -25.679 22.995 1.00 89.50 814 GLN A CA 1
ATOM 6552 C C . GLN A 1 814 ? 10.822 -24.635 22.023 1.00 89.50 814 GLN A C 1
ATOM 6554 O O . GLN A 1 814 ? 10.611 -24.752 20.816 1.00 89.50 814 GLN A O 1
ATOM 6559 N N . ALA A 1 815 ? 11.541 -23.639 22.536 1.00 90.62 815 ALA A N 1
ATOM 6560 C CA . ALA A 1 815 ? 12.137 -22.574 21.745 1.00 90.62 815 ALA A CA 1
ATOM 6561 C C . ALA A 1 815 ? 13.191 -23.098 20.763 1.00 90.62 815 ALA A C 1
ATOM 6563 O O . ALA A 1 815 ? 13.133 -22.762 19.583 1.00 90.62 815 ALA A O 1
ATOM 6564 N N . GLU A 1 816 ? 14.091 -23.963 21.233 1.00 92.06 816 GLU A N 1
ATOM 6565 C CA . GLU A 1 816 ? 15.125 -24.604 20.414 1.00 92.06 816 GLU A CA 1
ATOM 6566 C C . GLU A 1 816 ? 14.494 -25.477 19.323 1.00 92.06 816 GLU A C 1
ATOM 6568 O O . GLU A 1 816 ? 14.854 -25.370 18.154 1.00 92.06 816 GLU A O 1
ATOM 6573 N N . SER A 1 817 ? 13.439 -26.232 19.657 1.00 93.31 817 SER A N 1
ATOM 6574 C CA . SER A 1 817 ? 12.715 -27.023 18.656 1.00 93.31 817 SER A CA 1
ATOM 6575 C C . SER A 1 817 ? 12.078 -26.173 17.544 1.00 93.31 817 SER A C 1
ATOM 6577 O O . SER A 1 817 ? 12.005 -26.614 16.394 1.00 93.31 817 SER A O 1
ATOM 6579 N N . TRP A 1 818 ? 11.602 -24.962 17.861 1.00 93.75 818 TRP A N 1
ATOM 6580 C CA . TRP A 1 818 ? 11.035 -24.038 16.875 1.00 93.75 818 TRP A CA 1
ATOM 6581 C C . TRP A 1 818 ? 12.119 -23.330 16.070 1.00 93.75 818 TRP A C 1
ATOM 6583 O O . TRP A 1 818 ? 11.970 -23.201 14.858 1.00 93.75 818 TRP A O 1
ATOM 6593 N N . GLU A 1 819 ? 13.218 -22.936 16.703 1.00 92.31 819 GLU A N 1
ATOM 6594 C CA . GLU A 1 819 ? 14.389 -22.381 16.024 1.00 92.31 819 GLU A CA 1
ATOM 6595 C C . GLU A 1 819 ? 14.943 -23.364 14.986 1.00 92.31 819 GLU A C 1
ATOM 6597 O O . GLU A 1 819 ? 15.137 -22.979 13.833 1.00 92.31 819 GLU A O 1
ATOM 6602 N N . ASP A 1 820 ? 15.076 -24.647 15.330 1.00 92.25 820 ASP A N 1
ATOM 6603 C CA . ASP A 1 820 ? 15.514 -25.693 14.400 1.00 92.25 820 ASP A CA 1
ATOM 6604 C C . ASP A 1 820 ? 14.558 -25.842 13.207 1.00 92.25 820 ASP A C 1
ATOM 6606 O O . ASP A 1 820 ? 14.982 -25.916 12.048 1.00 92.25 820 ASP A O 1
ATOM 6610 N N . ARG A 1 821 ? 13.242 -25.856 13.467 1.00 92.06 821 ARG A N 1
ATOM 6611 C CA . ARG A 1 821 ? 12.221 -25.943 12.408 1.00 92.06 821 ARG A CA 1
ATOM 6612 C C . ARG A 1 821 ? 12.281 -24.741 11.471 1.00 92.06 821 ARG A C 1
ATOM 6614 O O . ARG A 1 821 ? 12.236 -24.934 10.257 1.00 92.06 821 ARG A O 1
ATOM 6621 N N . LEU A 1 822 ? 12.389 -23.527 12.009 1.00 93.94 822 LEU A N 1
ATOM 6622 C CA . LEU A 1 822 ? 12.451 -22.301 11.210 1.00 93.94 822 LEU A CA 1
ATOM 6623 C C . LEU A 1 822 ? 13.763 -22.181 10.437 1.00 93.94 822 LEU A C 1
ATOM 6625 O O . LEU A 1 822 ? 13.733 -21.820 9.266 1.00 93.94 822 LEU A O 1
ATOM 6629 N N . THR A 1 823 ? 14.885 -22.590 11.025 1.00 93.25 823 THR A N 1
ATOM 6630 C CA . THR A 1 823 ? 16.187 -22.649 10.338 1.00 93.25 823 THR A CA 1
ATOM 6631 C C . THR A 1 823 ? 16.147 -23.636 9.165 1.00 93.25 823 THR A C 1
ATOM 6633 O O . THR A 1 823 ? 16.653 -23.370 8.070 1.00 93.25 823 THR A O 1
ATOM 6636 N N . LYS A 1 824 ? 15.465 -24.777 9.337 1.00 91.44 824 LYS A N 1
ATOM 6637 C CA . LYS A 1 824 ? 15.224 -25.718 8.236 1.00 91.44 824 LYS A CA 1
ATOM 6638 C C . LYS A 1 824 ? 14.332 -25.112 7.145 1.00 91.44 824 LYS A C 1
ATOM 6640 O O . LYS A 1 824 ? 14.594 -25.327 5.966 1.00 91.44 824 LYS A O 1
ATOM 6645 N N . VAL A 1 825 ? 13.293 -24.358 7.506 1.00 93.00 825 VAL A N 1
ATOM 6646 C CA . VAL A 1 825 ? 12.442 -23.655 6.529 1.00 93.00 825 VAL A CA 1
ATOM 6647 C C . VAL A 1 825 ? 13.239 -22.593 5.765 1.00 93.00 825 VAL A C 1
ATOM 6649 O O . VAL A 1 825 ? 13.123 -22.535 4.543 1.00 93.00 825 VAL A O 1
ATOM 6652 N N . GLN A 1 826 ? 14.089 -21.822 6.451 1.00 93.06 826 GLN A N 1
ATOM 6653 C CA . GLN A 1 826 ? 14.958 -20.809 5.844 1.00 93.06 826 GLN A CA 1
ATOM 6654 C C . GLN A 1 826 ? 15.849 -21.415 4.765 1.00 93.06 826 GLN A C 1
ATOM 6656 O O . GLN A 1 826 ? 15.809 -20.986 3.615 1.00 93.06 826 GLN A O 1
ATOM 6661 N N . SER A 1 827 ? 16.566 -22.487 5.114 1.00 91.12 827 SER A N 1
ATOM 6662 C CA . SER A 1 827 ? 17.438 -23.166 4.157 1.00 91.12 827 SER A CA 1
ATOM 6663 C C . SER A 1 827 ? 16.649 -23.729 2.975 1.00 91.12 827 SER A C 1
ATOM 6665 O O . SER A 1 827 ? 17.082 -23.603 1.841 1.00 91.12 827 SER A O 1
ATOM 6667 N N . ILE A 1 828 ? 15.451 -24.286 3.176 1.00 92.00 828 ILE A N 1
ATOM 6668 C CA . ILE A 1 828 ? 14.600 -24.710 2.054 1.00 92.00 828 ILE A CA 1
ATOM 6669 C C . ILE A 1 828 ? 14.239 -23.523 1.146 1.00 92.00 828 ILE A C 1
ATOM 6671 O O . ILE A 1 828 ? 14.302 -23.664 -0.075 1.00 92.00 828 ILE A O 1
ATOM 6675 N N . PHE A 1 829 ? 13.877 -22.367 1.707 1.00 93.00 829 PHE A N 1
ATOM 6676 C CA . PHE A 1 829 ? 13.511 -21.179 0.931 1.00 93.00 829 PHE A CA 1
ATOM 6677 C C . PHE A 1 829 ? 14.666 -20.608 0.114 1.00 93.00 829 PHE A C 1
ATOM 6679 O O . PHE A 1 829 ? 14.442 -20.270 -1.050 1.00 93.00 829 PHE A O 1
ATOM 6686 N N . ASP A 1 830 ? 15.877 -20.564 0.671 1.00 90.81 830 ASP A N 1
ATOM 6687 C CA . ASP A 1 830 ? 17.067 -20.044 -0.014 1.00 90.81 830 ASP A CA 1
ATOM 6688 C C . ASP A 1 830 ? 17.356 -20.792 -1.323 1.00 90.81 830 ASP A C 1
ATOM 6690 O O . ASP A 1 830 ? 17.585 -20.174 -2.365 1.00 90.81 830 ASP A O 1
ATOM 6694 N N . TYR A 1 831 ? 17.264 -22.125 -1.308 1.00 92.25 831 TYR A N 1
ATOM 6695 C CA . TYR A 1 831 ? 17.441 -22.929 -2.521 1.00 92.25 831 TYR A CA 1
ATOM 6696 C C . TYR A 1 831 ? 16.211 -22.855 -3.434 1.00 92.25 831 TYR A C 1
ATOM 6698 O O . TYR A 1 831 ? 16.343 -22.793 -4.657 1.00 92.25 831 TYR A O 1
ATOM 6706 N N . TRP A 1 832 ? 14.996 -22.843 -2.874 1.00 94.12 832 TRP A N 1
ATOM 6707 C CA . TRP A 1 832 ? 13.767 -22.861 -3.674 1.00 94.12 832 TRP A CA 1
ATOM 6708 C C . TRP A 1 832 ? 13.606 -21.608 -4.528 1.00 94.12 832 TRP A C 1
ATOM 6710 O O . TRP A 1 832 ? 13.256 -21.713 -5.706 1.00 94.12 832 TRP A O 1
ATOM 6720 N N . ILE A 1 833 ? 13.859 -20.423 -3.966 1.00 93.62 833 ILE A N 1
ATOM 6721 C CA . ILE A 1 833 ? 13.705 -19.171 -4.708 1.00 93.62 833 ILE A CA 1
ATOM 6722 C C . ILE A 1 833 ? 14.653 -19.120 -5.914 1.00 93.62 833 ILE A C 1
ATOM 6724 O O . ILE A 1 833 ? 14.237 -18.705 -6.999 1.00 93.62 833 ILE A O 1
ATOM 6728 N N . ASP A 1 834 ? 15.893 -19.590 -5.759 1.00 91.25 834 ASP A N 1
ATOM 6729 C CA . ASP A 1 834 ? 16.876 -19.654 -6.844 1.00 91.25 834 ASP A CA 1
ATOM 6730 C C . ASP A 1 834 ? 16.476 -20.702 -7.896 1.00 91.25 834 ASP A C 1
ATOM 6732 O O . ASP A 1 834 ? 16.402 -20.393 -9.088 1.00 91.25 834 ASP A O 1
ATOM 6736 N N . VAL A 1 835 ? 16.090 -21.908 -7.461 1.00 94.19 835 VAL A N 1
ATOM 6737 C CA . VAL A 1 835 ? 15.551 -22.976 -8.324 1.00 94.19 835 VAL A CA 1
ATOM 6738 C C . VAL A 1 835 ? 14.369 -22.479 -9.156 1.00 94.19 835 VAL A C 1
ATOM 6740 O O . VAL A 1 835 ? 14.368 -22.652 -10.374 1.00 94.19 835 VAL A O 1
ATOM 6743 N N . GLN A 1 836 ? 13.387 -21.818 -8.537 1.00 94.38 836 GLN A N 1
ATOM 6744 C CA . GLN A 1 836 ? 12.203 -21.307 -9.228 1.00 94.38 836 GLN A CA 1
ATOM 6745 C C . GLN A 1 836 ? 12.573 -20.222 -10.249 1.00 94.38 836 GLN A C 1
ATOM 6747 O O . GLN A 1 836 ? 12.070 -20.247 -11.371 1.00 94.38 836 GLN A O 1
ATOM 6752 N N . ARG A 1 837 ? 13.462 -19.284 -9.895 1.00 92.19 837 ARG A N 1
ATOM 6753 C CA . ARG A 1 837 ? 13.914 -18.218 -10.809 1.00 92.19 837 ARG A CA 1
ATOM 6754 C C . ARG A 1 837 ? 14.651 -18.787 -12.022 1.00 92.19 837 ARG A C 1
ATOM 6756 O O . ARG A 1 837 ? 14.324 -18.427 -13.153 1.00 92.19 837 ARG A O 1
ATOM 6763 N N . ARG A 1 838 ? 15.606 -19.699 -11.803 1.00 91.06 838 ARG A N 1
ATOM 6764 C CA . ARG A 1 838 ? 16.359 -20.360 -12.884 1.00 91.06 838 ARG A CA 1
ATOM 6765 C C . ARG A 1 838 ? 15.460 -21.229 -13.750 1.00 91.06 838 ARG A C 1
ATOM 6767 O O . ARG A 1 838 ? 15.617 -21.217 -14.968 1.00 91.06 838 ARG A O 1
ATOM 6774 N N . TRP A 1 839 ? 14.512 -21.940 -13.142 1.00 93.00 839 TRP A N 1
ATOM 6775 C CA . TRP A 1 839 ? 13.550 -22.754 -13.874 1.00 93.00 839 TRP A CA 1
ATOM 6776 C C . TRP A 1 839 ? 12.683 -21.888 -14.789 1.00 93.00 839 TRP A C 1
ATOM 6778 O O . TRP A 1 839 ? 12.647 -22.174 -15.976 1.00 93.00 839 TRP A O 1
ATOM 6788 N N . VAL A 1 840 ? 12.083 -20.792 -14.300 1.00 89.94 840 VAL A N 1
ATOM 6789 C CA . VAL A 1 840 ? 11.267 -19.880 -15.135 1.00 89.94 840 VAL A CA 1
ATOM 6790 C C . VAL A 1 840 ? 12.072 -19.311 -16.310 1.00 89.94 840 VAL A C 1
ATOM 6792 O O . VAL A 1 840 ? 11.567 -19.247 -17.428 1.00 89.94 840 VAL A O 1
ATOM 6795 N N . TYR A 1 841 ? 13.330 -18.928 -16.077 1.00 87.06 841 TYR A N 1
ATOM 6796 C CA . TYR A 1 841 ? 14.217 -18.426 -17.129 1.00 87.06 841 TYR A CA 1
ATOM 6797 C C . TYR A 1 841 ? 14.520 -19.490 -18.198 1.00 87.06 841 TYR A C 1
ATOM 6799 O O . TYR A 1 841 ? 14.345 -19.246 -19.391 1.00 87.06 841 TYR A O 1
ATOM 6807 N N . LEU A 1 842 ? 14.944 -20.689 -17.781 1.00 88.06 842 LEU A N 1
ATOM 6808 C CA . LEU A 1 842 ? 15.266 -21.786 -18.701 1.00 88.06 842 LEU A CA 1
ATOM 6809 C C . LEU A 1 842 ? 14.025 -22.332 -19.419 1.00 88.06 842 LEU A C 1
ATOM 6811 O O . LEU A 1 842 ? 14.120 -22.724 -20.581 1.00 88.06 842 LEU A O 1
ATOM 6815 N N . GLU A 1 843 ? 12.872 -22.342 -18.749 1.00 87.50 843 GLU A N 1
ATOM 6816 C CA . GLU A 1 843 ? 11.585 -22.742 -19.317 1.00 87.50 843 GLU A CA 1
ATOM 6817 C C . GLU A 1 843 ? 11.213 -21.817 -20.477 1.00 87.50 843 GLU A C 1
ATOM 6819 O O . GLU A 1 843 ? 11.015 -22.304 -21.590 1.00 87.50 843 GLU A O 1
ATOM 6824 N N . GLY A 1 844 ? 11.276 -20.497 -20.265 1.00 82.62 844 GLY A N 1
ATOM 6825 C CA . GLY A 1 844 ? 11.015 -19.511 -21.313 1.00 82.62 844 GLY A CA 1
ATOM 6826 C C . GLY A 1 844 ? 11.932 -19.665 -22.532 1.00 82.62 844 GLY A C 1
ATOM 6827 O O . GLY A 1 844 ? 11.470 -19.553 -23.666 1.00 82.62 844 GLY A O 1
ATOM 6828 N N . ILE A 1 845 ? 13.209 -20.001 -22.323 1.00 83.06 845 ILE A N 1
ATOM 6829 C CA . ILE A 1 845 ? 14.182 -20.189 -23.412 1.00 83.06 845 ILE A CA 1
ATOM 6830 C C . ILE A 1 845 ? 13.918 -21.482 -24.184 1.00 83.06 845 ILE A C 1
ATOM 6832 O O . ILE A 1 845 ? 13.792 -21.468 -25.411 1.00 83.06 845 ILE A O 1
ATOM 6836 N N . PHE A 1 846 ? 13.847 -22.616 -23.482 1.00 85.25 846 PHE A N 1
ATOM 6837 C CA . PHE A 1 846 ? 13.731 -23.913 -24.136 1.00 85.25 846 PHE A CA 1
ATOM 6838 C C . PHE A 1 846 ? 12.332 -24.169 -24.680 1.00 85.25 846 PHE A C 1
ATOM 6840 O O . PHE A 1 846 ? 12.226 -24.811 -25.716 1.00 85.25 846 PHE A O 1
ATOM 6847 N N . PHE A 1 847 ? 11.258 -23.721 -24.028 1.00 78.31 847 PHE A N 1
ATOM 6848 C CA . PHE A 1 847 ? 9.893 -23.933 -24.523 1.00 78.31 847 PHE A CA 1
ATOM 6849 C C . PHE A 1 847 ? 9.405 -22.821 -25.457 1.00 78.31 847 PHE A C 1
ATOM 6851 O O . PHE A 1 847 ? 8.521 -23.097 -26.267 1.00 78.31 847 PHE A O 1
ATOM 6858 N N . GLY A 1 848 ? 10.020 -21.632 -25.422 1.00 68.44 848 GLY A N 1
ATOM 6859 C CA . GLY A 1 848 ? 9.691 -20.513 -26.308 1.00 68.44 848 GLY A CA 1
ATOM 6860 C C . GLY A 1 848 ? 10.104 -20.703 -27.773 1.00 68.44 848 GLY A C 1
ATOM 6861 O O . GLY A 1 848 ? 9.474 -20.123 -28.651 1.00 68.44 848 GLY A O 1
ATOM 6862 N N . SER A 1 849 ? 11.108 -21.540 -28.070 1.00 68.88 849 SER A N 1
ATOM 6863 C CA . SER A 1 849 ? 11.522 -21.831 -29.453 1.00 68.88 849 SER A CA 1
ATOM 6864 C C . SER A 1 849 ? 11.878 -23.305 -29.669 1.00 68.88 849 SER A C 1
ATOM 6866 O O . SER A 1 849 ? 12.526 -23.953 -28.845 1.00 68.88 849 SER A O 1
ATOM 6868 N N . ALA A 1 850 ? 11.444 -23.872 -30.798 1.00 70.62 850 ALA A N 1
ATOM 6869 C CA . ALA A 1 850 ? 11.729 -25.268 -31.136 1.00 70.62 850 ALA A CA 1
ATOM 6870 C C . ALA A 1 850 ? 13.181 -25.477 -31.605 1.00 70.62 850 ALA A C 1
ATOM 6872 O O . ALA A 1 850 ? 13.744 -26.553 -31.396 1.00 70.62 850 ALA A O 1
ATOM 6873 N N . ASP A 1 851 ? 13.796 -24.448 -32.191 1.00 72.00 851 ASP A N 1
ATOM 6874 C CA . ASP A 1 851 ? 15.128 -24.539 -32.792 1.00 72.00 851 ASP A CA 1
ATOM 6875 C C . ASP A 1 851 ? 16.252 -24.592 -31.744 1.00 72.00 851 ASP A C 1
ATOM 6877 O O . ASP A 1 851 ? 17.202 -25.361 -31.914 1.00 72.00 851 ASP A O 1
ATOM 6881 N N . ILE A 1 852 ? 16.125 -23.895 -30.604 1.00 79.19 852 ILE A N 1
ATOM 6882 C CA . ILE A 1 852 ? 17.117 -23.976 -29.511 1.00 79.19 852 ILE A CA 1
ATOM 6883 C C . ILE A 1 852 ? 17.216 -25.409 -28.963 1.00 79.19 852 ILE A C 1
ATOM 6885 O O . ILE A 1 852 ? 18.314 -25.889 -28.669 1.00 79.19 852 ILE A O 1
ATOM 6889 N N . LYS A 1 853 ? 16.094 -26.143 -28.897 1.00 81.50 853 LYS A N 1
ATOM 6890 C CA . LYS A 1 853 ? 16.075 -27.554 -28.461 1.00 81.50 853 LYS A CA 1
ATOM 6891 C C . LYS A 1 853 ? 16.916 -28.449 -29.370 1.00 81.50 853 LYS A C 1
ATOM 6893 O O . LYS A 1 853 ? 17.550 -29.387 -28.893 1.00 81.50 853 LYS A O 1
ATOM 6898 N N . GLN A 1 854 ? 16.907 -28.169 -30.674 1.00 79.62 854 GLN A N 1
ATOM 6899 C CA . GLN A 1 854 ? 17.676 -28.928 -31.661 1.00 79.62 854 GLN A CA 1
ATOM 6900 C C . GLN A 1 854 ? 19.168 -28.587 -31.602 1.00 79.62 854 GLN A C 1
ATOM 6902 O O . GLN A 1 854 ? 20.001 -29.463 -31.824 1.00 79.62 854 GLN A O 1
ATOM 6907 N N . GLN A 1 855 ? 19.511 -27.339 -31.271 1.00 78.19 855 GLN A N 1
ATOM 6908 C CA . GLN A 1 855 ? 20.900 -26.888 -31.163 1.00 78.19 855 GLN A CA 1
ATOM 6909 C C . GLN A 1 855 ? 21.583 -27.343 -29.863 1.00 78.19 855 GLN A C 1
ATOM 6911 O O . GLN A 1 855 ? 22.781 -27.626 -29.875 1.00 78.19 855 GLN A O 1
ATOM 6916 N N . LEU A 1 856 ? 20.835 -27.464 -28.759 1.00 83.56 856 LEU A N 1
ATOM 6917 C CA . LEU A 1 856 ? 21.342 -27.858 -27.437 1.00 83.56 856 LEU A CA 1
ATOM 6918 C C . LEU A 1 856 ? 20.602 -29.093 -26.874 1.00 83.56 856 LEU A C 1
ATOM 6920 O O . LEU A 1 856 ? 19.943 -29.014 -25.831 1.00 83.56 856 LEU A O 1
ATOM 6924 N N . PRO A 1 857 ? 20.685 -30.265 -27.537 1.00 85.44 857 PRO A N 1
ATOM 6925 C CA . PRO A 1 857 ? 19.877 -31.428 -27.175 1.00 85.44 857 PRO A CA 1
ATOM 6926 C C . PRO A 1 857 ? 20.287 -32.049 -25.832 1.00 85.44 857 PRO A C 1
ATOM 6928 O O . PRO A 1 857 ? 19.441 -32.570 -25.106 1.00 85.44 857 PRO A O 1
ATOM 6931 N N . LYS A 1 858 ? 21.574 -31.993 -25.463 1.00 88.00 858 LYS A N 1
ATOM 6932 C CA . LYS A 1 858 ? 22.067 -32.562 -24.195 1.00 88.00 858 LYS A CA 1
ATOM 6933 C C . LYS A 1 858 ? 21.584 -31.741 -23.002 1.00 88.00 858 LYS A C 1
ATOM 6935 O O . LYS A 1 858 ? 21.136 -32.301 -22.002 1.00 88.00 858 LYS A O 1
ATOM 6940 N N . GLU A 1 859 ? 21.664 -30.424 -23.118 1.00 89.19 859 GLU A N 1
ATOM 6941 C CA . GLU A 1 859 ? 21.226 -29.454 -22.121 1.00 89.19 859 GLU A CA 1
ATOM 6942 C C . GLU A 1 859 ? 19.702 -29.491 -21.979 1.00 89.19 859 GLU A C 1
ATOM 6944 O O . GLU A 1 859 ? 19.202 -29.531 -20.855 1.00 89.19 859 GLU A O 1
ATOM 6949 N N . TYR A 1 860 ? 18.972 -29.597 -23.096 1.00 89.62 860 TYR A N 1
ATOM 6950 C CA . TYR A 1 860 ? 17.519 -29.762 -23.090 1.00 89.62 860 TYR A CA 1
ATOM 6951 C C . TYR A 1 860 ? 17.074 -31.043 -22.369 1.00 89.62 860 TYR A C 1
ATOM 6953 O O . TYR A 1 860 ? 16.190 -30.986 -21.516 1.00 89.62 860 TYR A O 1
ATOM 6961 N N . MET A 1 861 ? 17.711 -32.192 -22.634 1.00 89.00 861 MET A N 1
ATOM 6962 C CA . MET A 1 861 ? 17.384 -33.448 -21.939 1.00 89.00 861 MET A CA 1
ATOM 6963 C C . MET A 1 861 ? 17.624 -33.357 -20.425 1.00 89.00 861 MET A C 1
ATOM 6965 O O . MET A 1 861 ? 16.825 -33.863 -19.634 1.00 89.00 861 MET A O 1
ATOM 6969 N N . ARG A 1 862 ? 18.699 -32.678 -19.999 1.00 90.12 862 ARG A N 1
ATOM 6970 C CA . ARG A 1 862 ? 18.951 -32.407 -18.573 1.00 90.12 862 ARG A CA 1
ATOM 6971 C C . ARG A 1 862 ? 17.872 -31.503 -17.982 1.00 90.12 862 ARG A C 1
ATOM 6973 O O . ARG A 1 862 ? 17.360 -31.802 -16.906 1.00 90.12 862 ARG A O 1
ATOM 6980 N N . PHE A 1 863 ? 17.498 -30.438 -18.693 1.00 92.38 863 PHE A N 1
ATOM 6981 C CA . PHE A 1 863 ? 16.447 -29.525 -18.256 1.00 92.38 863 PHE A CA 1
ATOM 6982 C C . PHE A 1 863 ? 15.090 -30.224 -18.139 1.00 92.38 863 PHE A C 1
ATOM 6984 O O . PHE A 1 863 ? 14.411 -30.043 -17.138 1.00 92.38 863 PHE A O 1
ATOM 6991 N N . GLN A 1 864 ? 14.722 -31.091 -19.087 1.00 91.44 864 GLN A N 1
ATOM 6992 C CA . GLN A 1 864 ? 13.466 -31.845 -19.046 1.00 91.44 864 GLN A CA 1
ATOM 6993 C C . GLN A 1 864 ? 13.360 -32.735 -17.796 1.00 91.44 864 GLN A C 1
ATOM 6995 O O . GLN A 1 864 ? 12.290 -32.848 -17.197 1.00 91.44 864 GLN A O 1
ATOM 7000 N N . SER A 1 865 ? 14.469 -33.347 -17.366 1.00 91.88 865 SER A N 1
ATOM 7001 C CA . SER A 1 865 ? 14.497 -34.107 -16.111 1.00 91.88 865 SER A CA 1
ATOM 7002 C C . SER A 1 865 ? 14.232 -33.211 -14.898 1.00 91.88 865 SER A C 1
ATOM 7004 O O . SER A 1 865 ? 13.460 -33.595 -14.020 1.00 91.88 865 SER A O 1
ATOM 7006 N N . VAL A 1 866 ? 14.855 -32.029 -14.849 1.00 93.94 866 VAL A N 1
ATOM 7007 C CA . VAL A 1 866 ? 14.643 -31.047 -13.773 1.00 93.94 866 VAL A CA 1
ATOM 7008 C C . VAL A 1 866 ? 13.213 -30.514 -13.788 1.00 93.94 866 VAL A C 1
ATOM 7010 O O . VAL A 1 866 ? 12.586 -30.438 -12.739 1.00 93.94 866 VAL A O 1
ATOM 7013 N N . ASP A 1 867 ? 12.685 -30.185 -14.965 1.00 92.94 867 ASP A N 1
ATOM 7014 C CA . ASP A 1 867 ? 11.333 -29.670 -15.170 1.00 92.94 867 ASP A CA 1
ATOM 7015 C C . ASP A 1 867 ? 10.275 -30.641 -14.634 1.00 92.94 867 ASP A C 1
ATOM 7017 O O . ASP A 1 867 ? 9.417 -30.252 -13.842 1.00 92.94 867 ASP A O 1
ATOM 7021 N N . ASN A 1 868 ? 10.387 -31.927 -14.975 1.00 92.75 868 ASN A N 1
ATOM 7022 C CA . ASN A 1 868 ? 9.481 -32.957 -14.471 1.00 92.75 868 ASN A CA 1
ATOM 7023 C C . ASN A 1 868 ? 9.535 -33.081 -12.942 1.00 92.75 868 ASN A C 1
ATOM 7025 O O . ASN A 1 868 ? 8.495 -33.203 -12.288 1.00 92.75 868 ASN A O 1
ATOM 7029 N N . GLU A 1 869 ? 10.736 -33.046 -12.363 1.00 92.12 869 GLU A N 1
ATOM 7030 C CA . GLU A 1 869 ? 10.913 -33.138 -10.916 1.00 92.12 869 GLU A CA 1
ATOM 7031 C C . GLU A 1 869 ? 10.375 -31.886 -10.202 1.00 92.12 869 GLU A C 1
ATOM 7033 O O . GLU A 1 869 ? 9.617 -32.011 -9.240 1.00 92.12 869 GLU A O 1
ATOM 7038 N N . PHE A 1 870 ? 10.679 -30.685 -10.701 1.00 93.88 870 PHE A N 1
ATOM 7039 C CA . PHE A 1 870 ? 10.203 -29.416 -10.145 1.00 93.88 870 PHE A CA 1
ATOM 7040 C C . PHE A 1 870 ? 8.675 -29.304 -10.215 1.00 93.88 870 PHE A C 1
ATOM 7042 O O . PHE A 1 870 ? 8.025 -29.010 -9.212 1.00 93.88 870 PHE A O 1
ATOM 7049 N N . VAL A 1 871 ? 8.068 -29.621 -11.364 1.00 92.88 871 VAL A N 1
ATOM 7050 C CA . VAL A 1 871 ? 6.606 -29.609 -11.534 1.00 92.88 871 VAL A CA 1
ATOM 7051 C C . VAL A 1 871 ? 5.928 -30.638 -10.626 1.00 92.88 871 VAL A C 1
ATOM 7053 O O . VAL A 1 871 ? 4.871 -30.350 -10.061 1.00 92.88 871 VAL A O 1
ATOM 7056 N N . SER A 1 872 ? 6.522 -31.821 -10.445 1.00 91.44 872 SER A N 1
ATOM 7057 C CA . SER A 1 872 ? 6.026 -32.829 -9.499 1.00 91.44 872 SER A CA 1
ATOM 7058 C C . SER A 1 872 ? 6.059 -32.314 -8.056 1.00 91.44 872 SER A C 1
ATOM 7060 O O . SER A 1 872 ? 5.055 -32.403 -7.341 1.00 91.44 872 SER A O 1
ATOM 7062 N N . THR A 1 873 ? 7.168 -31.692 -7.647 1.00 91.62 873 THR A N 1
ATOM 7063 C CA . THR A 1 873 ? 7.301 -31.043 -6.336 1.00 91.62 873 THR A CA 1
ATOM 7064 C C . THR A 1 873 ? 6.252 -29.944 -6.154 1.00 91.62 873 THR A C 1
ATOM 7066 O O . THR A 1 873 ? 5.512 -29.974 -5.171 1.00 91.62 873 THR A O 1
ATOM 7069 N N . MET A 1 874 ? 6.077 -29.046 -7.130 1.00 93.50 874 MET A N 1
ATOM 7070 C CA . MET A 1 874 ? 5.074 -27.976 -7.055 1.00 93.50 874 MET A CA 1
ATOM 7071 C C . MET A 1 874 ? 3.632 -28.495 -7.004 1.00 93.50 874 MET A C 1
ATOM 7073 O O . MET A 1 874 ? 2.798 -27.925 -6.301 1.00 93.50 874 MET A O 1
ATOM 7077 N N . LYS A 1 875 ? 3.314 -29.607 -7.682 1.00 90.69 875 LYS A N 1
ATOM 7078 C CA . LYS A 1 875 ? 1.992 -30.249 -7.566 1.00 90.69 875 LYS A CA 1
ATOM 7079 C C . LYS A 1 875 ? 1.732 -30.754 -6.146 1.00 90.69 875 LYS A C 1
ATOM 7081 O O . LYS A 1 875 ? 0.642 -30.533 -5.619 1.00 90.69 875 LYS A O 1
ATOM 7086 N N . ARG A 1 876 ? 2.728 -31.369 -5.498 1.00 90.06 876 ARG A N 1
ATOM 7087 C CA . ARG A 1 876 ? 2.620 -31.822 -4.098 1.00 90.06 876 ARG A CA 1
ATOM 7088 C C . ARG A 1 876 ? 2.408 -30.648 -3.140 1.00 90.06 876 ARG A C 1
ATOM 7090 O O . ARG A 1 876 ? 1.508 -30.713 -2.308 1.00 90.06 876 ARG A O 1
ATOM 7097 N N . VAL A 1 877 ? 3.170 -29.568 -3.316 1.00 92.19 877 VAL A N 1
ATOM 7098 C CA . VAL A 1 877 ? 3.022 -28.320 -2.545 1.00 92.19 877 VAL A CA 1
ATOM 7099 C C . VAL A 1 877 ? 1.636 -27.713 -2.738 1.00 92.19 877 VAL A C 1
ATOM 7101 O O . VAL A 1 877 ? 0.997 -27.309 -1.776 1.00 92.19 877 VAL A O 1
ATOM 7104 N N . SER A 1 878 ? 1.113 -27.716 -3.967 1.00 89.94 878 SER A N 1
ATOM 7105 C CA . SER A 1 878 ? -0.215 -27.159 -4.244 1.00 89.94 878 SER A CA 1
ATOM 7106 C C . SER A 1 878 ? -1.366 -27.913 -3.570 1.00 89.94 878 SER A C 1
ATOM 7108 O O . SER A 1 878 ? -2.408 -27.317 -3.314 1.00 89.94 878 SER A O 1
ATOM 7110 N N . HIS A 1 879 ? -1.183 -29.202 -3.260 1.00 89.31 879 HIS A N 1
ATOM 7111 C CA . HIS A 1 879 ? -2.176 -29.999 -2.538 1.00 89.31 879 HIS A CA 1
ATOM 7112 C C . HIS A 1 879 ? -2.147 -29.722 -1.026 1.00 89.31 879 HIS A C 1
ATOM 7114 O O . HIS A 1 879 ? -3.186 -29.776 -0.368 1.00 89.31 879 HIS A O 1
ATOM 7120 N N . LYS A 1 880 ? -0.965 -29.462 -0.459 1.00 90.56 880 LYS A N 1
ATOM 7121 C CA . LYS A 1 880 ? -0.780 -29.127 0.958 1.00 90.56 880 LYS A CA 1
ATOM 7122 C C . LYS A 1 880 ? 0.126 -27.897 1.072 1.00 90.56 880 LYS A C 1
ATOM 7124 O O . LYS A 1 880 ? 1.336 -28.061 1.205 1.00 90.56 880 LYS A O 1
ATOM 7129 N N . PRO A 1 881 ? -0.440 -26.679 1.000 1.00 90.81 881 PRO A N 1
ATOM 7130 C CA . PRO A 1 881 ? 0.347 -25.450 0.929 1.00 90.81 881 PRO A CA 1
ATOM 7131 C C . PRO A 1 881 ? 0.900 -24.993 2.287 1.00 90.81 881 PRO A C 1
ATOM 7133 O O . PRO A 1 881 ? 1.585 -23.977 2.337 1.00 90.81 881 PRO A O 1
ATOM 7136 N N . LEU A 1 882 ? 0.606 -25.695 3.387 1.00 93.25 882 LEU A N 1
ATOM 7137 C CA . LEU A 1 882 ? 1.128 -25.351 4.710 1.00 93.25 882 LEU A CA 1
ATOM 7138 C C . LEU A 1 882 ? 2.642 -25.547 4.758 1.00 93.25 882 LEU A C 1
ATOM 7140 O O . LEU A 1 882 ? 3.154 -26.609 4.401 1.00 93.25 882 LEU A O 1
ATOM 7144 N N . ILE A 1 883 ? 3.367 -24.538 5.236 1.00 91.56 883 ILE A N 1
ATOM 7145 C CA . ILE A 1 883 ? 4.829 -24.535 5.154 1.00 91.56 883 ILE A CA 1
ATOM 7146 C C . ILE A 1 883 ? 5.482 -25.679 5.932 1.00 91.56 883 ILE A C 1
ATOM 7148 O O . ILE A 1 883 ? 6.439 -26.279 5.450 1.00 91.56 883 ILE A O 1
ATOM 7152 N N . LEU A 1 884 ? 4.956 -26.042 7.103 1.00 89.88 884 LEU A N 1
ATOM 7153 C CA . LEU A 1 884 ? 5.513 -27.151 7.883 1.00 89.88 884 LEU A CA 1
ATOM 7154 C C . LEU A 1 884 ? 5.275 -28.511 7.213 1.00 89.88 884 LEU A C 1
ATOM 7156 O O . LEU A 1 884 ? 6.151 -29.373 7.270 1.00 89.88 884 LEU A O 1
ATOM 7160 N N . ASP A 1 885 ? 4.150 -28.685 6.513 1.00 89.44 885 ASP A N 1
ATOM 7161 C CA . ASP A 1 885 ? 3.897 -29.883 5.704 1.00 89.44 885 ASP A CA 1
ATOM 7162 C C . ASP A 1 885 ? 4.854 -29.950 4.508 1.00 89.44 885 ASP A C 1
ATOM 7164 O O . ASP A 1 885 ? 5.376 -31.018 4.175 1.00 89.44 885 ASP A O 1
ATOM 7168 N N . VAL A 1 886 ? 5.125 -28.800 3.884 1.00 89.31 886 VAL A N 1
ATOM 7169 C CA . VAL A 1 886 ? 6.081 -28.674 2.779 1.00 89.31 886 VAL A CA 1
ATOM 7170 C C . VAL A 1 886 ? 7.503 -28.964 3.259 1.00 89.31 886 VAL A C 1
ATOM 7172 O O . VAL A 1 886 ? 8.188 -29.790 2.662 1.00 89.31 886 VAL A O 1
ATOM 7175 N N . ALA A 1 887 ? 7.938 -28.382 4.376 1.00 87.81 887 ALA A N 1
ATOM 7176 C CA . ALA A 1 887 ? 9.245 -28.648 4.983 1.00 87.81 887 ALA A CA 1
ATOM 7177 C C . ALA A 1 887 ? 9.388 -30.091 5.512 1.00 87.81 887 ALA A C 1
ATOM 7179 O O . ALA A 1 887 ? 10.505 -30.588 5.719 1.00 87.81 887 ALA A O 1
ATOM 7180 N N . GLY A 1 888 ? 8.259 -30.773 5.721 1.00 86.69 888 GLY A N 1
ATOM 7181 C CA . GLY A 1 888 ? 8.163 -32.195 6.040 1.00 86.69 888 GLY A CA 1
ATOM 7182 C C . GLY A 1 888 ? 8.311 -33.129 4.833 1.00 86.69 888 GLY A C 1
ATOM 7183 O O . GLY A 1 888 ? 8.408 -34.342 5.026 1.00 86.69 888 GLY A O 1
ATOM 7184 N N . ILE A 1 889 ? 8.360 -32.613 3.596 1.00 87.94 889 ILE A N 1
ATOM 7185 C CA . ILE A 1 889 ? 8.574 -33.440 2.402 1.00 87.94 889 ILE A CA 1
ATOM 7186 C C . ILE A 1 889 ? 9.953 -34.128 2.488 1.00 87.94 889 ILE A C 1
ATOM 7188 O O . ILE A 1 889 ? 10.977 -33.446 2.611 1.00 87.94 889 ILE A O 1
ATOM 7192 N N . PRO A 1 890 ? 10.018 -35.472 2.379 1.00 86.81 890 PRO A N 1
ATOM 7193 C CA . PRO A 1 890 ? 11.282 -36.199 2.458 1.00 86.81 890 PRO A CA 1
ATOM 7194 C C . PRO A 1 890 ? 12.262 -35.754 1.371 1.00 86.81 890 PRO A C 1
ATOM 7196 O O . PRO A 1 890 ? 11.890 -35.680 0.200 1.00 86.81 890 PRO A O 1
ATOM 7199 N N . ASN A 1 891 ? 13.512 -35.496 1.766 1.00 87.81 891 ASN A N 1
ATOM 7200 C CA . ASN A 1 891 ? 14.633 -35.122 0.892 1.00 87.81 891 ASN A CA 1
ATOM 7201 C C . ASN A 1 891 ? 14.386 -33.893 -0.004 1.00 87.81 891 ASN A C 1
ATOM 7203 O O . ASN A 1 891 ? 15.067 -33.726 -1.014 1.00 87.81 891 ASN A O 1
ATOM 7207 N N . LEU A 1 892 ? 13.439 -33.018 0.354 1.00 90.94 892 LEU A N 1
ATOM 7208 C CA . LEU A 1 892 ? 13.123 -31.831 -0.443 1.00 90.94 892 LEU A CA 1
ATOM 7209 C C . LEU A 1 892 ? 14.335 -30.915 -0.623 1.00 90.94 892 LEU A C 1
ATOM 7211 O O . LEU A 1 892 ? 14.638 -30.523 -1.741 1.00 90.94 892 LEU A O 1
ATOM 7215 N N . TYR A 1 893 ? 15.049 -30.632 0.466 1.00 89.19 893 TYR A N 1
ATOM 7216 C CA . TYR A 1 893 ? 16.254 -29.804 0.448 1.00 89.19 893 TYR A CA 1
ATOM 7217 C C . TYR A 1 893 ? 17.306 -30.340 -0.539 1.00 89.19 893 TYR A C 1
ATOM 7219 O O . TYR A 1 893 ? 17.736 -29.625 -1.433 1.00 89.19 893 TYR A O 1
ATOM 7227 N N . GLN A 1 894 ? 17.635 -31.632 -0.448 1.00 91.25 894 GLN A N 1
ATOM 7228 C CA . GLN A 1 894 ? 18.610 -32.290 -1.331 1.00 91.25 894 GLN A CA 1
ATOM 7229 C C . GLN A 1 894 ? 18.143 -32.320 -2.795 1.00 91.25 894 GLN A C 1
ATOM 7231 O O . GLN A 1 894 ? 18.952 -32.221 -3.715 1.00 91.25 894 GLN A O 1
ATOM 7236 N N . SER A 1 895 ? 16.833 -32.474 -3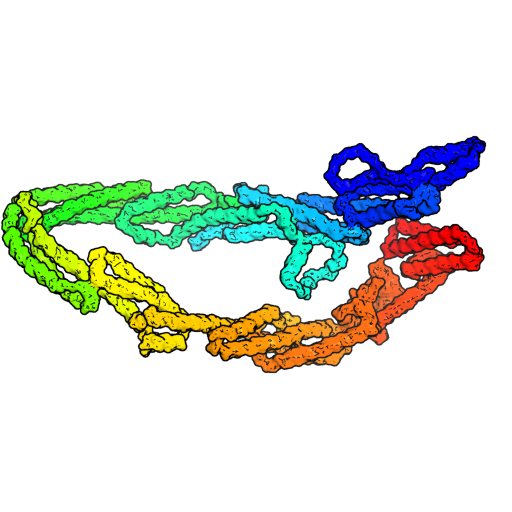.025 1.00 91.50 895 SER A N 1
ATOM 7237 C CA . SER A 1 895 ? 16.240 -32.395 -4.363 1.00 91.50 895 SER A CA 1
ATOM 7238 C C . SER A 1 895 ? 16.392 -30.985 -4.942 1.00 91.50 895 SER A C 1
ATOM 7240 O O . SER A 1 895 ? 16.900 -30.855 -6.053 1.00 91.50 895 SER A O 1
ATOM 7242 N N . LEU A 1 896 ? 16.052 -29.938 -4.180 1.00 93.12 896 LEU A N 1
ATOM 7243 C CA . LEU A 1 896 ? 16.203 -28.537 -4.595 1.00 93.12 896 LEU A CA 1
ATOM 7244 C C . LEU A 1 896 ? 17.671 -28.165 -4.842 1.00 93.12 896 LEU A C 1
ATOM 7246 O O . LEU A 1 896 ? 17.976 -27.566 -5.867 1.00 93.12 896 LEU A O 1
ATOM 7250 N N . GLU A 1 897 ? 18.587 -28.580 -3.968 1.00 92.62 897 GLU A N 1
ATOM 7251 C CA . GLU A 1 897 ? 20.030 -28.380 -4.141 1.00 92.62 897 GLU A CA 1
ATOM 7252 C C . GLU A 1 897 ? 20.536 -29.026 -5.441 1.00 92.62 897 GLU A C 1
ATOM 7254 O O . GLU A 1 897 ? 21.138 -28.362 -6.288 1.00 92.62 897 GLU A O 1
ATOM 7259 N N . ARG A 1 898 ? 20.186 -30.295 -5.687 1.00 93.12 898 ARG A N 1
ATOM 7260 C CA . ARG A 1 898 ? 20.539 -30.982 -6.939 1.00 93.12 898 ARG A CA 1
ATOM 7261 C C . ARG A 1 898 ? 19.942 -30.293 -8.169 1.00 93.12 898 ARG A C 1
ATOM 7263 O O . ARG A 1 898 ? 20.592 -30.211 -9.213 1.00 93.12 898 ARG A O 1
ATOM 7270 N N . GLN A 1 899 ? 18.695 -29.833 -8.078 1.00 92.50 899 GLN A N 1
ATOM 7271 C CA . GLN A 1 899 ? 18.027 -29.100 -9.154 1.00 92.50 899 GLN A CA 1
ATOM 7272 C C . GLN A 1 899 ? 18.734 -27.773 -9.447 1.00 92.50 899 GLN A C 1
ATOM 7274 O O . GLN A 1 899 ? 18.958 -27.454 -10.618 1.00 92.50 899 GLN A O 1
ATOM 7279 N N . GLN A 1 900 ? 19.132 -27.037 -8.408 1.00 91.50 900 GLN A N 1
ATOM 7280 C CA . GLN A 1 900 ? 19.887 -25.791 -8.517 1.00 91.50 900 GLN A CA 1
ATOM 7281 C C . GLN A 1 900 ? 21.211 -26.009 -9.256 1.00 91.50 900 GLN A C 1
ATOM 7283 O O . GLN A 1 900 ? 21.520 -25.259 -10.188 1.00 91.50 900 GLN A O 1
ATOM 7288 N N . ASP A 1 901 ? 21.965 -27.043 -8.882 1.00 91.75 901 ASP A N 1
ATOM 7289 C CA . ASP A 1 901 ? 23.255 -27.373 -9.493 1.00 91.75 901 ASP A CA 1
ATOM 7290 C C . ASP A 1 901 ? 23.107 -27.785 -10.958 1.00 91.75 901 ASP A C 1
ATOM 7292 O O . ASP A 1 901 ? 23.850 -27.315 -11.829 1.00 91.75 901 ASP A O 1
ATOM 7296 N N . MET A 1 902 ? 22.112 -28.626 -11.257 1.00 90.81 902 MET A N 1
ATOM 7297 C CA . MET A 1 902 ? 21.845 -29.074 -12.622 1.00 90.81 902 MET A CA 1
ATOM 7298 C C . MET A 1 902 ? 21.433 -27.899 -13.518 1.00 90.81 902 MET A C 1
ATOM 7300 O O . MET A 1 902 ? 21.972 -27.756 -14.617 1.00 90.81 902 MET A O 1
ATOM 7304 N N . MET A 1 903 ? 20.563 -27.005 -13.034 1.00 91.38 903 MET A N 1
ATOM 7305 C CA . MET A 1 903 ? 20.199 -25.773 -13.747 1.00 91.38 903 MET A CA 1
ATOM 7306 C C . MET A 1 903 ? 21.370 -24.804 -13.886 1.00 91.38 903 MET A C 1
ATOM 7308 O O . MET A 1 903 ? 21.556 -24.232 -14.957 1.00 91.38 903 MET A O 1
ATOM 7312 N N . GLY A 1 904 ? 22.211 -24.672 -12.859 1.00 90.12 904 GLY A N 1
ATOM 7313 C CA . GLY A 1 904 ? 23.424 -23.857 -12.922 1.00 90.12 904 GLY A CA 1
ATOM 7314 C C . GLY A 1 904 ? 24.437 -24.386 -13.943 1.00 90.12 904 GLY A C 1
ATOM 7315 O O . GLY A 1 904 ? 25.108 -23.608 -14.621 1.00 90.12 904 GLY A O 1
ATOM 7316 N N . SER A 1 905 ? 24.542 -25.708 -14.112 1.00 90.19 905 SER A N 1
ATOM 7317 C CA . SER A 1 905 ? 25.344 -26.301 -15.190 1.00 90.19 905 SER A CA 1
ATOM 7318 C C . SER A 1 905 ? 24.741 -26.042 -16.571 1.00 90.19 905 SER A C 1
ATOM 7320 O O . SER A 1 905 ? 25.504 -25.830 -17.511 1.00 90.19 905 SER A O 1
ATOM 7322 N N . ILE A 1 906 ? 23.412 -26.078 -16.707 1.00 90.44 906 ILE A N 1
ATOM 7323 C CA . ILE A 1 906 ? 22.722 -25.796 -17.974 1.00 90.44 906 ILE A CA 1
ATOM 7324 C C . ILE A 1 906 ? 22.915 -24.326 -18.369 1.00 90.44 906 ILE A C 1
ATOM 7326 O O . ILE A 1 906 ? 23.273 -24.053 -19.510 1.00 90.44 906 ILE A O 1
ATOM 7330 N N . GLN A 1 907 ? 22.763 -23.387 -17.430 1.00 88.19 907 GLN A N 1
ATOM 7331 C CA . GLN A 1 907 ? 22.991 -21.958 -17.678 1.00 88.19 907 GLN A CA 1
ATOM 7332 C C . GLN A 1 907 ? 24.435 -21.660 -18.094 1.00 88.19 907 GLN A C 1
ATOM 7334 O O . GLN A 1 907 ? 24.645 -20.914 -19.045 1.00 88.19 907 GLN A O 1
ATOM 7339 N N . ARG A 1 908 ? 25.433 -22.274 -17.442 1.00 89.12 908 ARG A N 1
ATOM 7340 C CA . ARG A 1 908 ? 26.840 -22.136 -17.861 1.00 89.12 908 ARG A CA 1
ATOM 7341 C C . ARG A 1 908 ? 27.071 -22.660 -19.278 1.00 89.12 908 ARG A C 1
ATOM 7343 O O . ARG A 1 908 ? 27.683 -21.969 -20.081 1.00 89.12 908 ARG A O 1
ATOM 7350 N N . ALA A 1 909 ? 26.526 -23.833 -19.605 1.00 87.56 909 ALA A N 1
ATOM 7351 C CA . ALA A 1 909 ? 26.625 -24.390 -20.953 1.00 87.56 909 ALA A CA 1
ATOM 7352 C C . ALA A 1 909 ? 25.936 -23.504 -22.009 1.00 87.56 909 ALA A C 1
ATOM 7354 O O . ALA A 1 909 ? 26.446 -23.371 -23.121 1.00 87.56 909 ALA A O 1
ATOM 7355 N N . LEU A 1 910 ? 24.811 -22.870 -21.660 1.00 88.19 910 LEU A N 1
ATOM 7356 C CA . LEU A 1 910 ? 24.135 -21.896 -22.517 1.00 88.19 910 LEU A CA 1
ATOM 7357 C C . LEU A 1 910 ? 24.990 -20.636 -22.721 1.00 88.19 910 LEU A C 1
ATOM 7359 O O . LEU A 1 910 ? 25.122 -20.177 -23.851 1.00 88.19 910 LEU A O 1
ATOM 7363 N N . GLY A 1 911 ? 25.612 -20.114 -21.661 1.00 89.25 911 GLY A N 1
ATOM 7364 C CA . GLY A 1 911 ? 26.537 -18.981 -21.746 1.00 89.25 911 GLY A CA 1
ATOM 7365 C C . GLY A 1 911 ? 27.736 -19.276 -22.652 1.00 89.25 911 GLY A C 1
ATOM 7366 O O . GLY A 1 911 ? 28.012 -18.513 -23.574 1.00 89.25 911 GLY A O 1
ATOM 7367 N N . ASP A 1 912 ? 28.379 -20.433 -22.470 1.00 89.50 912 ASP A N 1
ATOM 7368 C CA . ASP A 1 912 ? 29.475 -20.889 -23.336 1.00 89.50 912 ASP A CA 1
ATOM 7369 C C . ASP A 1 912 ? 29.024 -21.036 -24.798 1.00 89.50 912 ASP A C 1
ATOM 7371 O O . ASP A 1 912 ? 29.783 -20.755 -25.729 1.00 89.50 912 ASP A O 1
ATOM 7375 N N . TYR A 1 913 ? 27.788 -21.490 -25.023 1.00 87.81 913 TYR A N 1
ATOM 7376 C CA . TYR A 1 913 ? 27.211 -21.576 -26.359 1.00 87.81 913 TYR A CA 1
ATOM 7377 C C . TYR A 1 913 ? 27.027 -20.193 -26.991 1.00 87.81 913 TYR A C 1
ATOM 7379 O O . TYR A 1 913 ? 27.465 -19.988 -28.124 1.00 87.81 913 TYR A O 1
ATOM 7387 N N . LEU A 1 914 ? 26.433 -19.241 -26.267 1.00 90.25 914 LEU A N 1
ATOM 7388 C CA . LEU A 1 914 ? 26.246 -17.871 -26.746 1.00 90.25 914 LEU A CA 1
ATOM 7389 C C . LEU A 1 914 ? 27.585 -17.191 -27.043 1.00 90.25 914 LEU A C 1
ATOM 7391 O O . LEU A 1 914 ? 27.722 -16.544 -28.080 1.00 90.25 914 LEU A O 1
ATOM 7395 N N . GLU A 1 915 ? 28.603 -17.406 -26.211 1.00 91.31 915 GLU A N 1
ATOM 7396 C CA . GLU A 1 915 ? 29.940 -16.863 -26.451 1.00 91.31 915 GLU A CA 1
ATOM 7397 C C . GLU A 1 915 ? 30.592 -17.461 -27.707 1.00 91.31 915 GLU A C 1
ATOM 7399 O O . GLU A 1 915 ? 31.195 -16.740 -28.501 1.00 91.31 915 GLU A O 1
ATOM 7404 N N . ARG A 1 916 ? 30.398 -18.760 -27.977 1.00 89.62 916 ARG A N 1
ATOM 7405 C CA . ARG A 1 916 ? 30.828 -19.367 -29.252 1.00 89.62 916 ARG A CA 1
ATOM 7406 C C . ARG A 1 916 ? 30.099 -18.765 -30.452 1.00 89.62 916 ARG A C 1
ATOM 7408 O O . ARG A 1 916 ? 30.722 -18.585 -31.497 1.00 89.62 916 ARG A O 1
ATOM 7415 N N . GLN A 1 917 ? 28.809 -18.447 -30.321 1.00 88.56 917 GLN A N 1
ATOM 7416 C CA . GLN A 1 917 ? 28.065 -17.758 -31.382 1.00 88.56 917 GLN A CA 1
ATOM 7417 C C . GLN A 1 917 ? 28.607 -16.341 -31.614 1.00 88.56 917 GLN A C 1
ATOM 7419 O O . GLN A 1 917 ? 28.798 -15.952 -32.765 1.00 88.56 917 GLN A O 1
ATOM 7424 N N . ARG A 1 918 ? 28.937 -15.600 -30.547 1.00 93.19 918 ARG A N 1
ATOM 7425 C CA . ARG A 1 918 ? 29.577 -14.275 -30.636 1.00 93.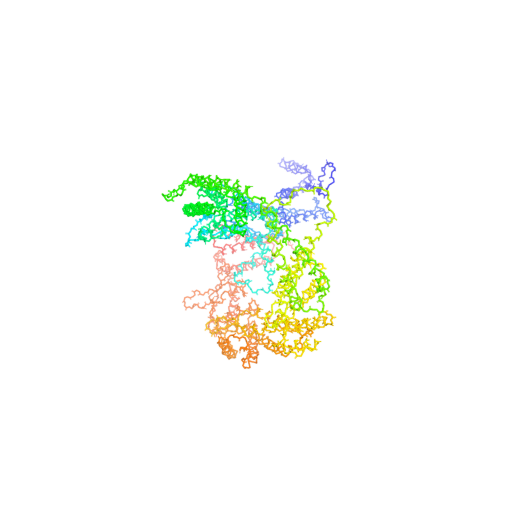19 918 ARG A CA 1
ATOM 7426 C C . ARG A 1 918 ? 30.952 -14.324 -31.286 1.00 93.19 918 ARG A C 1
ATOM 7428 O O . ARG A 1 918 ? 31.235 -13.520 -32.169 1.00 93.19 918 ARG A O 1
ATOM 7435 N N . ALA A 1 919 ? 31.776 -15.300 -30.919 1.00 91.62 919 ALA A N 1
ATOM 7436 C CA . ALA A 1 919 ? 33.083 -15.495 -31.535 1.00 91.62 919 ALA A CA 1
ATOM 7437 C C . ALA A 1 919 ? 32.973 -15.818 -33.037 1.00 91.62 919 ALA A C 1
ATOM 7439 O O . ALA A 1 919 ? 33.804 -15.376 -33.827 1.00 91.62 919 ALA A O 1
ATOM 7440 N N . ALA A 1 920 ? 31.939 -16.566 -33.442 1.00 87.88 920 ALA A N 1
ATOM 7441 C CA . ALA A 1 920 ? 31.705 -16.908 -34.843 1.00 87.88 920 ALA A CA 1
ATOM 7442 C C . ALA A 1 920 ? 31.169 -15.729 -35.676 1.00 87.88 920 ALA A C 1
ATOM 7444 O O . ALA A 1 920 ? 31.458 -15.654 -36.869 1.00 87.88 920 ALA A O 1
ATOM 7445 N N . PHE A 1 921 ? 30.411 -14.812 -35.068 1.00 92.19 921 PHE A N 1
ATOM 7446 C CA . PHE A 1 921 ? 29.951 -13.579 -35.707 1.00 92.19 921 PHE A CA 1
ATOM 7447 C C . PHE A 1 921 ? 30.066 -12.388 -34.738 1.00 92.19 921 PHE A C 1
ATOM 7449 O O . PHE A 1 921 ? 29.135 -12.119 -33.970 1.00 92.19 921 PHE A O 1
ATOM 7456 N N . PRO A 1 922 ? 31.189 -11.638 -34.783 1.00 92.19 922 PRO A N 1
ATOM 7457 C CA . PRO A 1 922 ? 31.515 -10.611 -33.788 1.00 92.19 922 PRO A CA 1
ATOM 7458 C C . PRO A 1 922 ? 30.467 -9.507 -33.598 1.00 92.19 922 PRO A C 1
ATOM 7460 O O . PRO A 1 922 ? 30.426 -8.872 -32.548 1.00 92.19 922 PRO A O 1
ATOM 7463 N N . ARG A 1 923 ? 29.572 -9.266 -34.566 1.00 91.31 923 ARG A N 1
ATOM 7464 C CA . ARG A 1 923 ? 28.495 -8.275 -34.390 1.00 91.31 923 ARG A CA 1
ATOM 7465 C C . ARG A 1 923 ? 27.502 -8.653 -33.287 1.00 91.31 923 ARG A C 1
ATOM 7467 O O . ARG A 1 923 ? 26.851 -7.768 -32.740 1.00 91.31 923 ARG A O 1
ATOM 7474 N N . PHE A 1 924 ? 27.421 -9.926 -32.897 1.00 93.31 924 PHE A N 1
ATOM 7475 C CA . PHE A 1 924 ? 26.607 -10.351 -31.755 1.00 93.31 924 PHE A CA 1
ATOM 7476 C C . PHE A 1 924 ? 27.126 -9.846 -30.398 1.00 93.31 924 PHE A C 1
ATOM 7478 O O . PHE A 1 924 ? 26.385 -9.914 -29.421 1.00 93.31 924 PHE A O 1
ATOM 7485 N N . TYR A 1 925 ? 28.342 -9.288 -30.303 1.00 92.00 925 TYR A N 1
ATOM 7486 C CA . TYR A 1 925 ? 28.775 -8.581 -29.087 1.00 92.00 925 TYR A CA 1
ATOM 7487 C C . TYR A 1 925 ? 27.976 -7.290 -28.832 1.00 92.00 925 TYR A C 1
ATOM 7489 O O . TYR A 1 925 ? 27.909 -6.834 -27.694 1.00 92.00 925 TYR A O 1
ATOM 7497 N N . PHE A 1 926 ? 27.329 -6.724 -29.857 1.00 91.12 926 PHE A N 1
ATOM 7498 C CA . PHE A 1 926 ? 26.451 -5.552 -29.725 1.00 91.12 926 PHE A CA 1
ATOM 7499 C C . PHE A 1 926 ? 25.005 -5.919 -29.351 1.00 91.12 926 PHE A C 1
ATOM 7501 O O . PHE A 1 926 ? 24.144 -5.044 -29.262 1.00 91.12 926 PHE A O 1
ATOM 7508 N N . VAL A 1 927 ? 24.727 -7.210 -29.142 1.00 90.75 927 VAL A N 1
ATOM 7509 C CA . VAL A 1 927 ? 23.392 -7.755 -28.881 1.00 90.75 927 VAL A CA 1
ATOM 7510 C C . VAL A 1 927 ? 23.385 -8.465 -27.520 1.00 90.75 927 VAL A C 1
ATOM 7512 O O . VAL A 1 927 ? 24.285 -9.249 -27.203 1.00 90.75 927 VAL A O 1
ATOM 7515 N N . GLY A 1 928 ? 22.377 -8.174 -26.690 1.00 89.25 928 GLY A N 1
ATOM 7516 C CA . GLY A 1 928 ? 22.212 -8.804 -25.375 1.00 89.25 928 GLY A CA 1
ATOM 7517 C C . GLY A 1 928 ? 21.866 -10.294 -25.473 1.00 89.25 928 GLY A C 1
ATOM 7518 O O . GLY A 1 928 ? 21.433 -10.761 -26.523 1.00 89.25 928 GLY A O 1
ATOM 7519 N N . ASP A 1 929 ? 22.034 -11.048 -24.382 1.00 86.81 929 ASP A N 1
ATOM 7520 C CA . ASP A 1 929 ? 21.801 -12.504 -24.372 1.00 86.81 929 ASP A CA 1
ATOM 7521 C C . ASP A 1 929 ? 20.356 -12.879 -24.751 1.00 86.81 929 ASP A C 1
ATOM 7523 O O . ASP A 1 929 ? 20.149 -13.838 -25.487 1.00 86.81 929 ASP A O 1
ATOM 7527 N N . GLU A 1 930 ? 19.360 -12.112 -24.296 1.00 83.94 930 GLU A N 1
ATOM 7528 C CA . GLU A 1 930 ? 17.942 -12.349 -24.612 1.00 83.94 930 GLU A CA 1
ATOM 7529 C C . GLU A 1 930 ? 17.634 -12.128 -26.098 1.00 83.94 930 GLU A C 1
ATOM 7531 O O . GLU A 1 930 ? 17.074 -13.010 -26.745 1.00 83.94 930 GLU A O 1
ATOM 7536 N N . ASP A 1 931 ? 18.062 -10.986 -26.651 1.00 86.25 931 ASP A N 1
ATOM 7537 C CA . ASP A 1 931 ? 17.928 -10.675 -28.080 1.00 86.25 931 ASP A CA 1
ATOM 7538 C C . ASP A 1 931 ? 18.649 -11.734 -28.937 1.00 86.25 931 ASP A C 1
ATOM 7540 O O . ASP A 1 931 ? 18.137 -12.183 -29.960 1.00 86.25 931 ASP A O 1
ATOM 7544 N N . LEU A 1 932 ? 19.844 -12.159 -28.511 1.00 88.06 932 LEU A N 1
ATOM 7545 C CA . LEU A 1 932 ? 20.632 -13.165 -29.217 1.00 88.06 932 LEU A CA 1
ATOM 7546 C C . LEU A 1 932 ? 19.938 -14.534 -29.193 1.00 88.06 932 LEU A C 1
ATOM 7548 O O . LEU A 1 932 ? 19.888 -15.213 -30.217 1.00 88.06 932 LEU A O 1
ATOM 7552 N N . LEU A 1 933 ? 19.362 -14.929 -28.056 1.00 85.38 933 LEU A N 1
ATOM 7553 C CA . LEU A 1 933 ? 18.567 -16.153 -27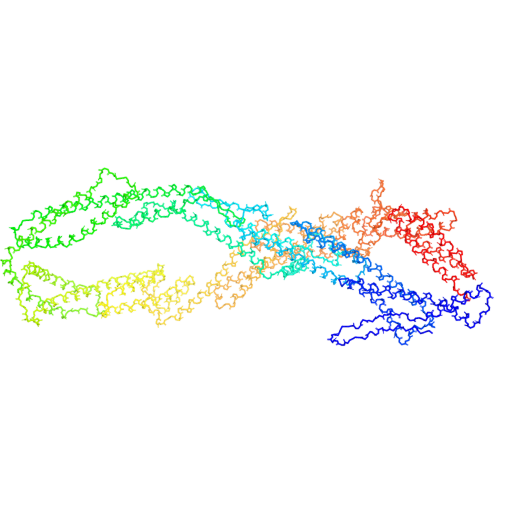.945 1.00 85.38 933 LEU A CA 1
ATOM 7554 C C . LEU A 1 933 ? 17.299 -16.090 -28.798 1.00 85.38 933 LEU A C 1
ATOM 7556 O O . LEU A 1 933 ? 16.971 -17.074 -29.455 1.00 85.38 933 LEU A O 1
ATOM 7560 N N . GLU A 1 934 ? 16.616 -14.947 -28.847 1.00 83.56 934 GLU A N 1
ATOM 7561 C CA . GLU A 1 934 ? 15.437 -14.749 -29.695 1.00 83.56 934 GLU A CA 1
ATOM 7562 C C . GLU A 1 934 ? 15.778 -14.875 -31.187 1.00 83.56 934 GLU A C 1
ATOM 7564 O O . GLU A 1 934 ? 15.059 -15.525 -31.952 1.00 83.56 934 GLU A O 1
ATOM 7569 N N . MET A 1 935 ? 16.910 -14.307 -31.598 1.00 85.06 935 MET A N 1
ATOM 7570 C CA . MET A 1 935 ? 17.417 -14.422 -32.961 1.00 85.06 935 MET A CA 1
ATOM 7571 C C . MET A 1 935 ? 17.828 -15.858 -33.314 1.00 85.06 935 MET A C 1
ATOM 7573 O O . MET A 1 935 ? 17.517 -16.344 -34.399 1.00 85.06 935 MET A O 1
ATOM 7577 N N . ILE A 1 936 ? 18.501 -16.561 -32.401 1.00 84.25 936 ILE A N 1
ATOM 7578 C CA . ILE A 1 936 ? 18.887 -17.965 -32.589 1.00 84.25 936 ILE A CA 1
ATOM 7579 C C . ILE A 1 936 ? 17.645 -18.870 -32.641 1.00 84.25 936 ILE A C 1
ATOM 7581 O O . ILE A 1 936 ? 17.570 -19.769 -33.483 1.00 84.25 936 ILE A O 1
ATOM 7585 N N . GLY A 1 937 ? 16.657 -18.611 -31.782 1.00 78.81 937 GLY A N 1
ATOM 7586 C CA . GLY A 1 937 ? 15.397 -19.350 -31.717 1.00 78.81 937 GLY A CA 1
ATOM 7587 C C . GLY A 1 937 ? 14.525 -19.200 -32.962 1.00 78.81 937 GLY A C 1
ATOM 7588 O O . GLY A 1 937 ? 13.771 -20.118 -33.271 1.00 78.81 937 GLY A O 1
ATOM 7589 N N . ASN A 1 938 ? 14.689 -18.101 -33.704 1.00 80.62 938 ASN A N 1
ATOM 7590 C CA . ASN A 1 938 ? 14.010 -17.828 -34.974 1.00 80.62 938 ASN A CA 1
ATOM 7591 C C . ASN A 1 938 ? 14.990 -17.779 -36.160 1.00 80.62 938 ASN A C 1
ATOM 7593 O O . ASN A 1 938 ? 14.752 -17.077 -37.142 1.00 80.62 938 ASN A O 1
ATOM 7597 N N . SER A 1 939 ? 16.101 -18.524 -36.085 1.00 78.75 939 SER A N 1
ATOM 7598 C CA . SER A 1 939 ? 17.199 -18.479 -37.073 1.00 78.75 939 SER A CA 1
ATOM 7599 C C . SER A 1 939 ? 16.777 -18.751 -38.526 1.00 78.75 939 SER A C 1
ATOM 7601 O O . SER A 1 939 ? 17.439 -18.281 -39.452 1.00 78.75 939 SER A O 1
ATOM 7603 N N . LYS A 1 940 ? 15.662 -19.468 -38.715 1.00 75.44 940 LYS A N 1
ATOM 7604 C CA . LYS A 1 940 ? 15.061 -19.810 -40.013 1.00 75.44 940 LYS A CA 1
ATOM 7605 C C . LYS A 1 940 ? 14.105 -18.746 -40.560 1.00 75.44 940 LYS A C 1
ATOM 7607 O O . LYS A 1 940 ? 13.648 -18.888 -41.686 1.00 75.44 940 LYS A O 1
ATOM 7612 N N . GLU A 1 941 ? 13.769 -17.708 -39.801 1.00 80.88 941 GLU A N 1
ATOM 7613 C CA . GLU A 1 941 ? 12.804 -16.686 -40.215 1.00 80.88 941 GLU A CA 1
ATOM 7614 C C . GLU A 1 941 ? 13.469 -15.302 -40.287 1.00 80.88 941 GLU A C 1
ATOM 7616 O O . GLU A 1 941 ? 13.439 -14.540 -39.315 1.00 80.88 941 GLU A O 1
ATOM 7621 N N . PRO A 1 942 ? 14.030 -14.915 -41.453 1.00 82.19 942 PRO A N 1
ATOM 7622 C CA . PRO A 1 942 ? 14.749 -13.648 -41.616 1.00 82.19 942 PRO A CA 1
ATOM 7623 C C . PRO A 1 942 ? 13.918 -12.423 -41.220 1.00 82.19 942 PRO A C 1
ATOM 7625 O O . PRO A 1 942 ? 14.451 -11.474 -40.647 1.00 82.19 942 PRO A O 1
ATOM 7628 N N . LYS A 1 943 ? 12.598 -12.465 -41.450 1.00 83.00 943 LYS A N 1
ATOM 7629 C CA . LYS A 1 943 ? 11.636 -11.417 -41.063 1.00 83.00 943 LYS A CA 1
ATOM 7630 C C . LYS A 1 943 ? 11.649 -11.129 -39.563 1.00 83.00 943 LYS A C 1
ATOM 7632 O O . LYS A 1 943 ? 11.649 -9.968 -39.168 1.00 83.00 943 LYS A O 1
ATOM 7637 N N . GLN A 1 944 ? 11.708 -12.166 -38.729 1.00 82.19 944 GLN A N 1
ATOM 7638 C CA . GLN A 1 944 ? 11.750 -11.997 -37.276 1.00 82.19 944 GLN A CA 1
ATOM 7639 C C . GLN A 1 944 ? 13.089 -11.432 -36.796 1.00 82.19 944 GLN A C 1
ATOM 7641 O O . GLN A 1 944 ? 13.157 -10.831 -35.728 1.00 82.19 944 GLN A O 1
ATOM 7646 N N . ILE A 1 945 ? 14.152 -11.589 -37.581 1.00 86.69 945 ILE A N 1
ATOM 7647 C CA . ILE A 1 945 ? 15.493 -11.107 -37.237 1.00 86.69 945 ILE A CA 1
ATOM 7648 C C . ILE A 1 945 ? 15.663 -9.625 -37.601 1.00 86.69 945 ILE A C 1
ATOM 7650 O O . ILE A 1 945 ? 16.451 -8.929 -36.959 1.00 86.69 945 ILE A O 1
ATOM 7654 N N . GLN A 1 946 ? 14.873 -9.103 -38.552 1.00 87.38 946 GLN A N 1
ATOM 7655 C CA . GLN A 1 946 ? 14.957 -7.710 -39.014 1.00 87.38 946 GLN A CA 1
ATOM 7656 C C . GLN A 1 946 ? 14.892 -6.678 -37.880 1.00 87.38 946 GLN A C 1
ATOM 7658 O O . GLN A 1 946 ? 15.660 -5.718 -37.882 1.00 87.38 946 GLN A O 1
ATOM 7663 N N . ARG A 1 947 ? 14.062 -6.913 -36.856 1.00 87.12 947 ARG A N 1
ATOM 7664 C CA . ARG A 1 947 ? 13.929 -6.019 -35.687 1.00 87.12 947 ARG A CA 1
ATOM 7665 C C . ARG A 1 947 ? 15.224 -5.835 -34.884 1.00 87.12 947 ARG A C 1
ATOM 7667 O O . ARG A 1 947 ? 15.361 -4.835 -34.184 1.00 87.12 947 ARG A O 1
ATOM 7674 N N . HIS A 1 948 ? 16.175 -6.764 -34.999 1.00 89.81 948 HIS A N 1
ATOM 7675 C CA . HIS A 1 948 ? 17.471 -6.699 -34.321 1.00 89.81 948 HIS A CA 1
ATOM 7676 C C . HIS A 1 948 ? 18.612 -6.240 -35.254 1.00 89.81 948 HIS A C 1
ATOM 7678 O O . HIS A 1 948 ? 19.714 -5.975 -34.771 1.00 89.81 948 HIS A O 1
ATOM 7684 N N . LEU A 1 949 ? 18.385 -6.094 -36.571 1.00 89.88 949 LEU A N 1
ATOM 7685 C CA . LEU A 1 949 ? 19.431 -5.689 -37.531 1.00 89.88 949 LEU A CA 1
ATOM 7686 C C . LEU A 1 949 ? 20.007 -4.312 -37.217 1.00 89.88 949 LEU A C 1
ATOM 7688 O O . LEU A 1 949 ? 21.221 -4.133 -37.268 1.00 89.88 949 LEU A O 1
ATOM 7692 N N . SER A 1 950 ? 19.153 -3.377 -36.806 1.00 87.69 950 SER A N 1
ATOM 7693 C CA . SER A 1 950 ? 19.534 -2.009 -36.449 1.00 87.69 950 SER A CA 1
ATOM 7694 C C . SER A 1 950 ? 20.485 -1.927 -35.245 1.00 87.69 950 SER A C 1
ATOM 7696 O O . SER A 1 950 ? 21.157 -0.906 -35.084 1.00 87.69 950 SER A O 1
ATOM 7698 N N . LYS A 1 951 ? 20.554 -2.986 -34.418 1.00 89.31 951 LYS A N 1
ATOM 7699 C CA . LYS A 1 951 ? 21.502 -3.136 -33.299 1.00 89.31 951 LYS A CA 1
ATOM 7700 C C . LYS A 1 951 ? 22.865 -3.669 -33.767 1.00 89.31 951 LYS A C 1
ATOM 7702 O O . LYS A 1 951 ? 23.886 -3.329 -33.180 1.00 89.31 951 LYS A O 1
ATOM 7707 N N . MET A 1 952 ? 22.893 -4.484 -34.826 1.00 89.88 952 MET A N 1
ATOM 7708 C CA . MET A 1 952 ? 24.115 -5.099 -35.373 1.00 89.88 952 MET A CA 1
ATOM 7709 C C . MET A 1 952 ? 24.771 -4.278 -36.492 1.00 89.88 952 MET A C 1
ATOM 7711 O O . MET A 1 952 ? 25.986 -4.356 -36.700 1.00 89.88 952 MET A O 1
ATOM 7715 N N . PHE A 1 953 ? 23.973 -3.520 -37.242 1.00 90.19 953 PHE A N 1
ATOM 7716 C CA . PHE A 1 953 ? 24.381 -2.749 -38.408 1.00 90.19 953 PHE A CA 1
ATOM 7717 C C . PHE A 1 953 ? 23.861 -1.315 -38.287 1.00 90.19 953 PHE A C 1
ATOM 7719 O O . PHE A 1 953 ? 22.666 -1.085 -38.130 1.00 90.19 953 PHE A O 1
ATOM 7726 N N . ALA A 1 954 ? 24.762 -0.337 -38.398 1.00 85.50 954 ALA A N 1
ATOM 7727 C CA . ALA A 1 954 ? 24.391 1.074 -38.301 1.00 85.50 954 ALA A CA 1
ATOM 7728 C C . ALA A 1 954 ? 23.536 1.543 -39.495 1.00 85.50 954 ALA A C 1
ATOM 7730 O O . ALA A 1 954 ? 22.593 2.304 -39.301 1.00 85.50 954 ALA A O 1
ATOM 7731 N N . GLY A 1 955 ? 23.851 1.062 -40.706 1.00 84.25 955 GLY A N 1
ATOM 7732 C CA . GLY A 1 955 ? 23.224 1.494 -41.963 1.00 84.25 955 GLY A CA 1
ATOM 7733 C C . GLY A 1 955 ? 22.181 0.540 -42.552 1.00 84.25 955 GLY A C 1
ATOM 7734 O O . GLY A 1 955 ? 21.696 0.803 -43.643 1.00 84.25 955 GLY A O 1
ATOM 7735 N N . ILE A 1 956 ? 21.836 -0.563 -41.873 1.00 90.62 956 ILE A N 1
ATOM 7736 C CA . ILE A 1 956 ? 20.815 -1.514 -42.348 1.00 90.62 956 ILE A CA 1
ATOM 7737 C C . ILE A 1 956 ? 19.645 -1.501 -41.368 1.00 90.62 956 ILE A C 1
ATOM 7739 O O . ILE A 1 956 ? 19.804 -1.808 -40.185 1.00 90.62 956 ILE A O 1
ATOM 7743 N N . ALA A 1 957 ? 18.464 -1.153 -41.870 1.00 88.50 957 ALA A N 1
ATOM 7744 C CA . ALA A 1 957 ? 17.215 -1.187 -41.121 1.00 88.50 957 ALA A CA 1
ATOM 7745 C C . ALA A 1 957 ? 16.432 -2.477 -41.386 1.00 88.50 957 ALA A C 1
ATOM 7747 O O . ALA A 1 957 ? 15.892 -3.070 -40.455 1.00 88.50 957 ALA A O 1
ATOM 7748 N N . SER A 1 958 ? 16.377 -2.920 -42.645 1.00 90.62 958 SER A N 1
ATOM 7749 C CA . SER A 1 958 ? 15.643 -4.123 -43.045 1.00 90.62 958 SER A CA 1
ATOM 7750 C C . SER A 1 958 ? 16.224 -4.754 -44.314 1.00 90.62 958 SER A C 1
ATOM 7752 O O . SER A 1 958 ? 17.086 -4.174 -44.977 1.00 90.62 958 SER A O 1
ATOM 7754 N N . PHE A 1 959 ? 15.770 -5.968 -44.627 1.00 90.19 959 PHE A N 1
ATOM 7755 C CA . PHE A 1 959 ? 16.090 -6.656 -45.876 1.00 90.19 959 PHE A CA 1
ATOM 7756 C C . PHE A 1 959 ? 14.940 -6.510 -46.867 1.00 90.19 959 PHE A C 1
ATOM 7758 O O . PHE A 1 959 ? 13.777 -6.681 -46.488 1.00 90.19 959 PHE A O 1
ATOM 7765 N N . ASP A 1 960 ? 15.278 -6.266 -48.128 1.00 88.25 960 ASP A N 1
ATOM 7766 C CA . ASP A 1 960 ? 14.351 -6.400 -49.244 1.00 88.25 960 ASP A CA 1
ATOM 7767 C C . ASP A 1 960 ? 14.234 -7.885 -49.616 1.00 88.25 960 ASP A C 1
ATOM 7769 O O . ASP A 1 960 ? 15.234 -8.554 -49.883 1.00 88.25 960 ASP A O 1
ATOM 7773 N N . MET A 1 961 ? 13.005 -8.396 -49.550 1.00 83.38 961 MET A N 1
ATOM 7774 C CA . MET A 1 961 ? 12.629 -9.789 -49.834 1.00 83.38 961 MET A CA 1
ATOM 7775 C C . MET A 1 961 ? 11.401 -9.818 -50.756 1.00 83.38 961 MET A C 1
ATOM 7777 O O . MET A 1 961 ? 10.481 -10.614 -50.576 1.00 83.38 961 MET A O 1
ATOM 7781 N N . SER A 1 962 ? 11.336 -8.873 -51.697 1.00 72.56 962 SER A N 1
ATOM 7782 C CA . SER A 1 962 ? 10.184 -8.636 -52.576 1.00 72.56 962 SER A CA 1
ATOM 7783 C C . SER A 1 962 ? 10.016 -9.658 -53.714 1.00 72.56 962 SER A C 1
ATOM 7785 O O . SER A 1 962 ? 9.114 -9.505 -54.540 1.00 72.56 962 SER A O 1
ATOM 7787 N N . ASP A 1 963 ? 10.825 -10.722 -53.757 1.00 71.94 963 ASP A N 1
ATOM 7788 C CA . ASP A 1 963 ? 10.697 -11.781 -54.760 1.00 71.94 963 ASP A CA 1
ATOM 7789 C C . ASP A 1 963 ? 9.463 -12.667 -54.493 1.00 71.94 963 ASP A C 1
ATOM 7791 O O . ASP A 1 963 ? 9.346 -13.345 -53.469 1.00 71.94 963 ASP A O 1
ATOM 7795 N N . VAL A 1 964 ? 8.533 -12.673 -55.451 1.00 64.56 964 VAL A N 1
ATOM 7796 C CA . VAL A 1 964 ? 7.277 -13.438 -55.400 1.00 64.56 964 VAL A CA 1
ATOM 7797 C C . VAL A 1 964 ? 7.533 -14.949 -55.479 1.00 64.56 964 VAL A C 1
ATOM 7799 O O . VAL A 1 964 ? 6.727 -15.729 -54.972 1.00 64.56 964 VAL A O 1
ATOM 7802 N N . ALA A 1 965 ? 8.644 -15.377 -56.091 1.00 65.69 965 ALA A N 1
ATOM 7803 C CA . ALA A 1 965 ? 8.985 -16.790 -56.227 1.00 65.69 965 ALA A CA 1
ATOM 7804 C C . ALA A 1 965 ? 9.586 -17.385 -54.940 1.00 65.69 965 ALA A C 1
ATOM 7806 O O . ALA A 1 965 ? 9.312 -18.544 -54.634 1.00 65.69 965 ALA A O 1
ATOM 7807 N N . ASN A 1 966 ? 10.360 -16.601 -54.174 1.00 71.38 966 ASN A N 1
ATOM 7808 C CA . ASN A 1 966 ? 11.052 -17.044 -52.957 1.00 71.38 966 ASN A CA 1
ATOM 7809 C C . ASN A 1 966 ? 10.976 -15.978 -51.840 1.00 71.38 966 ASN A C 1
ATOM 7811 O O . ASN A 1 966 ? 11.850 -15.116 -51.750 1.00 71.38 966 ASN A O 1
ATOM 7815 N N . PRO A 1 967 ? 10.003 -16.061 -50.910 1.00 70.25 967 PRO A N 1
ATOM 7816 C CA . PRO A 1 967 ? 9.724 -15.001 -49.929 1.00 70.25 967 PRO A CA 1
ATOM 7817 C C . PRO A 1 967 ? 10.776 -14.834 -48.816 1.00 70.25 967 PRO A C 1
ATOM 7819 O O . PRO A 1 967 ? 10.638 -13.936 -47.981 1.00 70.25 967 PRO A O 1
ATOM 7822 N N . ASN A 1 968 ? 11.786 -15.710 -48.775 1.00 74.38 968 ASN A N 1
ATOM 7823 C CA . ASN A 1 968 ? 12.894 -15.676 -47.816 1.00 74.38 968 ASN A CA 1
ATOM 7824 C C . ASN A 1 968 ? 14.233 -15.292 -48.473 1.00 74.38 968 ASN A C 1
ATOM 7826 O O . ASN A 1 968 ? 15.247 -15.240 -47.779 1.00 74.38 968 ASN A O 1
ATOM 7830 N N . LEU A 1 969 ? 14.249 -15.035 -49.788 1.00 86.75 969 LEU A N 1
ATOM 7831 C CA . LEU A 1 969 ? 15.447 -14.624 -50.513 1.00 86.75 969 LEU A CA 1
ATOM 7832 C C . LEU A 1 969 ? 15.745 -13.149 -50.231 1.00 86.75 969 LEU A C 1
ATOM 7834 O O . LEU A 1 969 ? 14.890 -12.289 -50.435 1.00 86.75 969 LEU A O 1
ATOM 7838 N N . ILE A 1 970 ? 16.964 -12.852 -49.783 1.00 88.94 970 ILE A N 1
ATOM 7839 C CA . ILE A 1 970 ? 17.414 -11.485 -49.519 1.00 88.94 970 ILE A CA 1
ATOM 7840 C C . ILE A 1 970 ? 17.978 -10.909 -50.820 1.00 88.94 970 ILE A C 1
ATOM 7842 O O . ILE A 1 970 ? 19.077 -11.270 -51.245 1.00 88.94 970 ILE A O 1
ATOM 7846 N N . THR A 1 971 ? 17.222 -10.012 -51.451 1.00 89.75 971 THR A N 1
ATOM 7847 C CA . THR A 1 971 ? 17.563 -9.383 -52.739 1.00 89.75 971 THR A CA 1
ATOM 7848 C C . THR A 1 971 ? 18.226 -8.018 -52.576 1.00 89.75 971 THR A C 1
ATOM 7850 O O . THR A 1 971 ? 18.926 -7.552 -53.476 1.00 89.75 971 THR A O 1
ATOM 7853 N N . GLY A 1 972 ? 18.044 -7.367 -51.428 1.00 89.94 972 GLY A N 1
ATOM 7854 C CA . GLY A 1 972 ? 18.593 -6.039 -51.177 1.00 89.94 972 GLY A CA 1
ATOM 7855 C C . GLY A 1 972 ? 18.619 -5.652 -49.704 1.00 89.94 972 GLY A C 1
ATOM 7856 O O . GLY A 1 972 ? 18.040 -6.314 -48.841 1.00 89.94 972 GLY A O 1
ATOM 7857 N N . LEU A 1 973 ? 19.319 -4.559 -49.422 1.00 92.44 973 LEU A N 1
ATOM 7858 C CA . LEU A 1 973 ? 19.466 -3.966 -48.098 1.00 92.44 973 LEU A CA 1
ATOM 7859 C C . LEU A 1 973 ? 18.786 -2.601 -48.092 1.00 92.44 973 LEU A C 1
ATOM 7861 O O . LEU A 1 973 ? 19.028 -1.798 -48.991 1.00 92.44 973 LEU A O 1
ATOM 7865 N N . VAL A 1 974 ? 17.964 -2.338 -47.079 1.00 90.69 974 VAL A N 1
ATOM 7866 C CA . VAL A 1 974 ? 17.246 -1.068 -46.928 1.00 90.69 974 VAL A CA 1
ATOM 7867 C C . VAL A 1 974 ? 17.816 -0.308 -45.738 1.00 90.69 974 VAL A C 1
ATOM 7869 O O . VAL A 1 974 ? 17.878 -0.845 -44.622 1.00 90.69 974 VAL A O 1
ATOM 7872 N N . SER A 1 975 ? 18.229 0.935 -45.966 1.00 89.25 975 SER A N 1
ATOM 7873 C CA . SER A 1 975 ? 18.735 1.829 -44.923 1.00 89.25 975 SER A CA 1
ATOM 7874 C C . SER A 1 975 ? 17.605 2.443 -44.085 1.00 89.25 975 SER A C 1
ATOM 7876 O O . SER A 1 975 ? 16.421 2.302 -44.396 1.00 89.25 975 SER A O 1
ATOM 7878 N N . ARG A 1 976 ? 17.946 3.135 -42.988 1.00 84.25 976 ARG A N 1
ATOM 7879 C CA . ARG A 1 976 ? 16.940 3.860 -42.179 1.00 84.25 976 ARG A CA 1
ATOM 7880 C C . ARG A 1 976 ? 16.388 5.072 -42.927 1.00 84.25 976 ARG A C 1
ATOM 7882 O O . ARG A 1 976 ? 15.277 5.513 -42.655 1.00 84.25 976 ARG A O 1
ATOM 7889 N N . GLU A 1 977 ? 17.179 5.602 -43.849 1.00 81.25 977 GLU A N 1
ATOM 7890 C CA . GLU A 1 977 ? 16.875 6.743 -44.698 1.00 81.25 977 GLU A CA 1
ATOM 7891 C C . GLU A 1 977 ? 15.980 6.370 -45.890 1.00 81.25 977 GLU A C 1
ATOM 7893 O O . GLU A 1 977 ? 15.507 7.272 -46.578 1.00 81.25 977 GLU A O 1
ATOM 7898 N N . GLY A 1 978 ? 15.722 5.072 -46.101 1.00 79.00 978 GLY A N 1
ATOM 7899 C CA . GLY A 1 978 ? 14.871 4.544 -47.170 1.00 79.00 978 GLY A CA 1
ATOM 7900 C C . GLY A 1 978 ? 15.623 4.090 -48.423 1.00 79.00 978 GLY A C 1
ATOM 7901 O O . GLY A 1 978 ? 14.993 3.543 -49.322 1.00 79.00 978 GLY A O 1
ATOM 7902 N N . GLU A 1 979 ? 16.949 4.248 -48.461 1.00 86.88 979 GLU A N 1
ATOM 7903 C CA . GLU A 1 979 ? 17.782 3.873 -49.608 1.00 86.88 979 GLU A CA 1
ATOM 7904 C C . GLU A 1 979 ? 17.878 2.350 -49.752 1.00 86.88 979 GLU A C 1
ATOM 7906 O O . GLU A 1 979 ? 18.211 1.636 -48.799 1.00 86.88 979 GLU A O 1
ATOM 7911 N N . LEU A 1 980 ? 17.598 1.858 -50.962 1.00 89.19 980 LEU A N 1
ATOM 7912 C CA . LEU A 1 980 ? 17.641 0.440 -51.312 1.00 89.19 980 LEU A CA 1
ATOM 7913 C C . LEU A 1 980 ? 18.906 0.113 -52.111 1.00 89.19 980 LEU A C 1
ATOM 7915 O O . LEU A 1 980 ? 19.050 0.507 -53.268 1.00 89.19 980 LEU A O 1
ATOM 7919 N N . VAL A 1 981 ? 19.779 -0.712 -51.534 1.00 91.06 981 VAL A N 1
ATOM 7920 C CA . VAL A 1 981 ? 20.949 -1.272 -52.221 1.00 91.06 981 VAL A CA 1
ATOM 7921 C C . VAL A 1 981 ? 20.644 -2.708 -52.634 1.00 91.06 981 VAL A C 1
ATOM 7923 O O . VAL A 1 981 ? 20.583 -3.605 -51.792 1.00 91.06 981 VAL A O 1
ATOM 7926 N N . ARG A 1 982 ? 20.455 -2.944 -53.937 1.00 90.69 982 ARG A N 1
ATOM 7927 C CA . ARG A 1 982 ? 20.270 -4.299 -54.479 1.00 90.69 982 ARG A CA 1
ATOM 7928 C C . ARG A 1 982 ? 21.583 -5.069 -54.452 1.00 90.69 982 ARG A C 1
ATOM 7930 O O . ARG A 1 982 ? 22.601 -4.565 -54.921 1.00 90.69 982 ARG A O 1
ATOM 7937 N N . LEU A 1 983 ? 21.546 -6.284 -53.913 1.00 90.50 983 LEU A N 1
ATOM 7938 C CA . LEU A 1 983 ? 22.707 -7.167 -53.877 1.00 90.50 983 LEU A CA 1
ATOM 7939 C C . LEU A 1 983 ? 22.979 -7.720 -55.276 1.00 90.50 983 LEU A C 1
ATOM 7941 O O . LEU A 1 983 ? 22.049 -8.088 -55.993 1.00 90.50 983 LEU A O 1
ATOM 7945 N N . ARG A 1 984 ? 24.260 -7.790 -55.653 1.00 86.62 984 ARG A N 1
ATOM 7946 C CA . ARG A 1 984 ? 24.670 -8.366 -56.943 1.00 86.62 984 ARG A CA 1
ATOM 7947 C C . ARG A 1 984 ? 24.358 -9.861 -57.000 1.00 86.62 984 ARG A C 1
ATOM 7949 O O . ARG A 1 984 ? 23.795 -10.328 -57.985 1.00 86.62 984 ARG A O 1
ATOM 7956 N N . ASP A 1 985 ? 24.660 -10.555 -55.906 1.00 87.75 985 ASP A N 1
ATOM 7957 C CA . ASP A 1 985 ? 24.294 -11.947 -55.680 1.00 87.75 985 ASP A CA 1
ATOM 7958 C C . ASP A 1 985 ? 23.307 -12.014 -54.499 1.00 87.75 985 ASP A C 1
ATOM 7960 O O . ASP A 1 985 ? 23.697 -11.723 -53.360 1.00 87.75 985 ASP A O 1
ATOM 7964 N N . PRO A 1 986 ? 22.026 -12.362 -54.735 1.00 88.88 986 PRO A N 1
ATOM 7965 C CA . PRO A 1 986 ? 21.043 -12.541 -53.669 1.00 88.88 986 PRO A CA 1
ATOM 7966 C C . PRO A 1 986 ? 21.461 -13.629 -52.674 1.00 88.88 986 PRO A C 1
ATOM 7968 O O . PRO A 1 986 ? 22.035 -14.651 -53.055 1.00 88.88 986 PRO A O 1
ATOM 7971 N N . VAL A 1 987 ? 21.141 -13.434 -51.393 1.00 88.75 987 VAL A N 1
ATOM 7972 C CA . VAL A 1 987 ? 21.485 -14.389 -50.328 1.00 88.75 987 VAL A CA 1
ATOM 7973 C C . VAL A 1 987 ? 20.244 -15.162 -49.910 1.00 88.75 987 VAL A C 1
ATOM 7975 O O . VAL A 1 987 ? 19.265 -14.569 -49.465 1.00 88.75 987 VAL A O 1
ATOM 7978 N N . ASP A 1 988 ? 20.300 -16.489 -50.013 1.00 85.44 988 ASP A N 1
ATOM 7979 C CA . ASP A 1 988 ? 19.278 -17.385 -49.470 1.00 85.44 988 ASP A CA 1
ATOM 7980 C C . ASP A 1 988 ? 19.730 -17.943 -48.104 1.00 85.44 988 ASP A C 1
ATOM 7982 O O . ASP A 1 988 ? 20.675 -18.740 -48.047 1.00 85.44 988 ASP A O 1
ATOM 7986 N N . PRO A 1 989 ? 19.057 -17.572 -46.998 1.00 81.25 989 PRO A N 1
ATOM 7987 C CA . PRO A 1 989 ? 19.330 -18.095 -45.659 1.00 81.25 989 PRO A CA 1
ATOM 7988 C C . PRO A 1 989 ? 19.164 -19.618 -45.521 1.00 81.25 989 PRO A C 1
ATOM 7990 O O . PRO A 1 989 ? 19.641 -20.194 -44.543 1.00 81.25 989 PRO A O 1
ATOM 7993 N N . HIS A 1 990 ? 18.503 -20.286 -46.472 1.00 78.50 990 HIS A N 1
ATOM 7994 C CA . HIS A 1 990 ? 18.211 -21.721 -46.426 1.00 78.50 990 HIS A CA 1
ATOM 7995 C C . HIS A 1 990 ? 19.069 -22.583 -47.360 1.00 78.50 990 HIS A C 1
ATOM 7997 O O . HIS A 1 990 ? 19.073 -23.804 -47.206 1.00 78.50 990 HIS A O 1
ATOM 8003 N N . ALA A 1 991 ? 19.804 -21.991 -48.306 1.00 70.94 991 ALA A N 1
ATOM 8004 C CA . ALA A 1 991 ? 20.470 -22.742 -49.376 1.00 70.94 991 ALA A CA 1
ATOM 8005 C C . ALA A 1 991 ? 21.655 -23.611 -48.913 1.00 70.94 991 ALA A C 1
ATOM 8007 O O . ALA A 1 991 ? 21.996 -24.597 -49.572 1.00 70.94 991 ALA A O 1
ATOM 8008 N N . HIS A 1 992 ? 22.308 -23.258 -47.803 1.00 64.94 992 HIS A N 1
ATOM 8009 C CA . HIS A 1 992 ? 23.508 -23.956 -47.325 1.00 64.94 992 HIS A CA 1
ATOM 8010 C C . HIS A 1 992 ? 23.406 -24.357 -45.857 1.00 64.94 992 HIS A C 1
ATOM 8012 O O . HIS A 1 992 ? 23.347 -25.541 -45.534 1.00 64.94 992 HIS A O 1
ATOM 8018 N N . ASP A 1 993 ? 23.392 -23.369 -44.966 1.00 72.31 993 ASP A N 1
ATOM 8019 C CA . ASP A 1 993 ? 23.376 -23.576 -43.527 1.00 72.31 993 ASP A CA 1
ATOM 8020 C C . ASP A 1 993 ? 22.448 -22.547 -42.888 1.00 72.31 993 ASP A C 1
ATOM 8022 O O . ASP A 1 993 ? 22.724 -21.349 -42.908 1.00 72.31 993 ASP A O 1
ATOM 8026 N N . ALA A 1 994 ? 21.346 -23.034 -42.316 1.00 75.06 994 ALA A N 1
ATOM 8027 C CA . ALA A 1 994 ? 20.316 -22.199 -41.706 1.00 75.06 994 ALA A CA 1
ATOM 8028 C C . ALA A 1 994 ? 20.765 -21.545 -40.386 1.00 75.06 994 ALA A C 1
ATOM 8030 O O . ALA A 1 994 ? 19.988 -20.833 -39.749 1.00 75.06 994 ALA A O 1
ATOM 8031 N N . ARG A 1 995 ? 22.004 -21.786 -39.934 1.00 81.75 995 ARG A N 1
ATOM 8032 C CA . ARG A 1 995 ? 22.558 -21.106 -38.765 1.00 81.75 995 ARG A CA 1
ATOM 8033 C C . ARG A 1 995 ? 22.703 -19.609 -39.027 1.00 81.75 995 ARG A C 1
ATOM 8035 O O . ARG A 1 995 ? 23.349 -19.173 -39.979 1.00 81.75 995 ARG A O 1
ATOM 8042 N N . ILE A 1 996 ? 22.152 -18.826 -38.105 1.00 87.62 996 ILE A N 1
ATOM 8043 C CA . ILE A 1 996 ? 22.060 -17.369 -38.214 1.00 87.62 996 ILE A CA 1
ATOM 8044 C C . ILE A 1 996 ? 23.407 -16.666 -38.403 1.00 87.62 996 ILE A C 1
ATOM 8046 O O . ILE A 1 996 ? 23.523 -15.753 -39.214 1.00 87.62 996 ILE A O 1
ATOM 8050 N N . ASN A 1 997 ? 24.444 -17.112 -37.696 1.00 88.06 997 ASN A N 1
ATOM 8051 C CA . ASN A 1 997 ? 25.788 -16.552 -37.806 1.00 88.06 997 ASN A CA 1
ATOM 8052 C C . ASN A 1 997 ? 26.410 -16.771 -39.195 1.00 88.06 997 ASN A C 1
ATOM 8054 O O . ASN A 1 997 ? 27.198 -15.942 -39.640 1.00 88.06 997 ASN A O 1
ATOM 8058 N N . VAL A 1 998 ? 26.060 -17.863 -39.881 1.00 87.50 998 VAL A N 1
ATOM 8059 C CA . VAL A 1 998 ? 26.619 -18.198 -41.196 1.00 87.50 998 VAL A CA 1
ATOM 8060 C C . VAL A 1 998 ? 26.000 -17.320 -42.273 1.00 87.50 998 VAL A C 1
ATOM 8062 O O . VAL A 1 998 ? 26.724 -16.637 -42.997 1.00 87.50 998 VAL A O 1
ATOM 8065 N N . TRP A 1 999 ? 24.671 -17.283 -42.367 1.00 88.44 999 TRP A N 1
ATOM 8066 C CA . TRP A 1 999 ? 24.034 -16.510 -43.430 1.00 88.44 999 TRP A CA 1
ATOM 8067 C C . TRP A 1 999 ? 24.125 -14.995 -43.193 1.00 88.44 999 TRP A C 1
ATOM 8069 O O . TRP A 1 999 ? 24.280 -14.259 -44.163 1.00 88.44 999 TRP A O 1
ATOM 8079 N N . LEU A 1 1000 ? 24.152 -14.500 -41.945 1.00 90.31 1000 LEU A N 1
ATOM 8080 C CA . LEU A 1 1000 ? 24.435 -13.077 -41.687 1.00 90.31 1000 LEU A CA 1
ATOM 8081 C C . LEU A 1 1000 ? 25.863 -12.684 -42.085 1.00 90.31 1000 LEU A C 1
ATOM 8083 O O . LEU A 1 1000 ? 26.069 -11.584 -42.600 1.00 90.31 1000 LEU A O 1
ATOM 8087 N N . ALA A 1 1001 ? 26.844 -13.574 -41.900 1.00 89.88 1001 ALA A N 1
ATOM 8088 C CA . ALA A 1 1001 ? 28.202 -13.344 -42.385 1.00 89.88 1001 ALA A CA 1
ATOM 8089 C C . ALA A 1 1001 ? 28.260 -13.311 -43.923 1.00 89.88 1001 ALA A C 1
ATOM 8091 O O . ALA A 1 1001 ? 28.988 -12.494 -44.487 1.00 89.88 1001 ALA A O 1
ATOM 8092 N N . LEU A 1 1002 ? 27.458 -14.139 -44.606 1.00 89.38 1002 LEU A N 1
ATOM 8093 C CA . LEU A 1 1002 ? 27.306 -14.083 -46.064 1.00 89.38 1002 LEU A CA 1
ATOM 8094 C C . LEU A 1 1002 ? 26.656 -12.772 -46.522 1.00 89.38 1002 LEU A C 1
ATOM 8096 O O . LEU A 1 1002 ? 27.152 -12.163 -47.465 1.00 89.38 1002 LEU A O 1
ATOM 8100 N N . VAL A 1 1003 ? 25.610 -12.295 -45.837 1.00 90.44 1003 VAL A N 1
ATOM 8101 C CA . VAL A 1 1003 ? 24.998 -10.982 -46.117 1.00 90.44 1003 VAL A CA 1
ATOM 8102 C C . VAL A 1 1003 ? 26.018 -9.856 -45.939 1.00 90.44 1003 VAL A C 1
ATOM 8104 O O . VAL A 1 1003 ? 26.117 -8.978 -46.793 1.00 90.44 1003 VAL A O 1
ATOM 8107 N N . GLU A 1 1004 ? 26.825 -9.887 -44.875 1.00 91.38 1004 GLU A N 1
ATOM 8108 C CA . GLU A 1 1004 ? 27.886 -8.897 -44.665 1.00 91.38 1004 GLU A CA 1
ATOM 8109 C C . GLU A 1 1004 ? 28.961 -8.950 -45.761 1.00 91.38 1004 GLU A C 1
ATOM 8111 O O . GLU A 1 1004 ? 29.408 -7.903 -46.237 1.00 91.38 1004 GLU A O 1
ATOM 8116 N N . ALA A 1 1005 ? 29.373 -10.147 -46.181 1.00 91.50 1005 ALA A N 1
ATOM 8117 C CA . ALA A 1 1005 ? 30.319 -10.309 -47.278 1.00 91.50 1005 ALA A CA 1
ATOM 8118 C C . ALA A 1 1005 ? 29.737 -9.769 -48.595 1.00 91.50 1005 ALA A C 1
ATOM 8120 O O . ALA A 1 1005 ? 30.393 -8.976 -49.270 1.00 91.50 1005 ALA A O 1
ATOM 8121 N N . GLN A 1 1006 ? 28.491 -10.125 -48.920 1.00 92.06 1006 GLN A N 1
ATOM 8122 C CA . GLN A 1 1006 ? 27.825 -9.682 -50.143 1.00 92.06 1006 GLN A CA 1
ATOM 8123 C C . GLN A 1 1006 ? 27.552 -8.182 -50.162 1.00 92.06 1006 GLN A C 1
ATOM 8125 O O . GLN A 1 1006 ? 27.709 -7.555 -51.207 1.00 92.06 1006 GLN A O 1
ATOM 8130 N N . MET A 1 1007 ? 27.240 -7.574 -49.017 1.00 92.38 1007 MET A N 1
ATOM 8131 C CA . MET A 1 1007 ? 27.162 -6.119 -48.883 1.00 92.38 1007 MET A CA 1
ATOM 8132 C C . MET A 1 1007 ? 28.478 -5.458 -49.316 1.00 92.38 1007 MET A C 1
ATOM 8134 O O . MET A 1 1007 ? 28.470 -4.546 -50.139 1.00 92.38 1007 MET A O 1
ATOM 8138 N N . ARG A 1 1008 ? 29.620 -5.929 -48.792 1.00 92.44 1008 ARG A N 1
ATOM 8139 C CA . ARG A 1 1008 ? 30.942 -5.360 -49.106 1.00 92.44 1008 ARG A CA 1
ATOM 8140 C C . ARG A 1 1008 ? 31.306 -5.546 -50.579 1.00 92.44 1008 ARG A C 1
ATOM 8142 O O . ARG A 1 1008 ? 31.735 -4.589 -51.216 1.00 92.44 1008 ARG A O 1
ATOM 8149 N N . THR A 1 1009 ? 31.107 -6.749 -51.116 1.00 94.50 1009 THR A N 1
ATOM 8150 C CA . THR A 1 1009 ? 31.391 -7.059 -52.526 1.00 94.50 1009 THR A CA 1
ATOM 8151 C C . THR A 1 1009 ? 30.500 -6.252 -53.467 1.00 94.50 1009 THR A C 1
ATOM 8153 O O . THR A 1 1009 ? 30.991 -5.697 -54.445 1.00 94.50 1009 THR A O 1
ATOM 8156 N N . THR A 1 1010 ? 29.207 -6.129 -53.150 1.00 94.25 1010 THR A N 1
ATOM 8157 C CA . THR A 1 1010 ? 28.253 -5.343 -53.943 1.00 94.25 1010 THR A CA 1
ATOM 8158 C C . THR A 1 1010 ? 28.646 -3.869 -53.958 1.00 94.25 1010 THR A C 1
ATOM 8160 O O . THR A 1 1010 ? 28.725 -3.284 -55.031 1.00 94.25 1010 THR A O 1
ATOM 8163 N N . LEU A 1 1011 ? 28.960 -3.267 -52.804 1.00 93.31 1011 LEU A N 1
ATOM 8164 C CA . LEU A 1 1011 ? 29.385 -1.863 -52.748 1.00 93.31 1011 LEU A CA 1
ATOM 8165 C C . LEU A 1 1011 ? 30.699 -1.620 -53.506 1.00 93.31 1011 LEU A C 1
ATOM 8167 O O . LEU A 1 1011 ? 30.823 -0.609 -54.191 1.00 93.31 1011 LEU A O 1
ATOM 8171 N N . ALA A 1 1012 ? 31.660 -2.546 -53.425 1.00 93.19 1012 ALA A N 1
ATOM 8172 C CA . ALA A 1 1012 ? 32.910 -2.452 -54.180 1.00 93.19 1012 ALA A CA 1
ATOM 8173 C C . ALA A 1 1012 ? 32.674 -2.520 -55.699 1.00 93.19 1012 ALA A C 1
ATOM 8175 O O . ALA A 1 1012 ? 33.206 -1.694 -56.436 1.00 93.19 1012 ALA A O 1
ATOM 8176 N N . ALA A 1 1013 ? 31.834 -3.455 -56.155 1.00 93.44 1013 ALA A N 1
ATOM 8177 C CA . ALA A 1 1013 ? 31.465 -3.580 -57.562 1.00 93.44 1013 ALA A CA 1
ATOM 8178 C C . ALA A 1 1013 ? 30.702 -2.350 -58.076 1.00 93.44 1013 ALA A C 1
ATOM 8180 O O . ALA A 1 1013 ? 31.029 -1.826 -59.133 1.00 93.44 1013 ALA A O 1
ATOM 8181 N N . LEU A 1 1014 ? 29.732 -1.847 -57.303 1.00 93.44 1014 LEU A N 1
ATOM 8182 C CA . LEU A 1 1014 ? 28.984 -0.642 -57.665 1.00 93.44 1014 LEU A CA 1
ATOM 8183 C C . LEU A 1 1014 ? 29.898 0.582 -57.787 1.00 93.44 1014 LEU A C 1
ATOM 8185 O O . LEU A 1 1014 ? 29.648 1.429 -58.636 1.00 93.44 1014 LEU A O 1
ATOM 8189 N N . LEU A 1 1015 ? 30.954 0.683 -56.970 1.00 93.81 1015 LEU A N 1
ATOM 8190 C CA . LEU A 1 1015 ? 31.944 1.753 -57.098 1.00 93.81 1015 LEU A CA 1
ATOM 8191 C C . LEU A 1 1015 ? 32.754 1.641 -58.392 1.00 93.81 1015 LEU A C 1
ATOM 8193 O O . LEU A 1 1015 ? 32.961 2.651 -59.061 1.00 93.81 1015 LEU A O 1
ATOM 8197 N N . GLU A 1 1016 ? 33.196 0.434 -58.746 1.00 92.75 1016 GLU A N 1
ATOM 8198 C CA . GLU A 1 1016 ? 33.905 0.180 -60.004 1.00 92.75 1016 GLU A CA 1
ATOM 8199 C C . GLU A 1 1016 ? 33.032 0.547 -61.214 1.00 92.75 1016 GLU A C 1
ATOM 8201 O O . GLU A 1 1016 ? 33.465 1.313 -62.079 1.00 92.75 1016 GLU A O 1
ATOM 8206 N N . ASP A 1 1017 ? 31.774 0.096 -61.216 1.00 91.25 1017 ASP A N 1
ATOM 8207 C CA . ASP A 1 1017 ? 30.794 0.401 -62.260 1.00 91.25 1017 ASP A CA 1
ATOM 8208 C C . ASP A 1 1017 ? 30.505 1.911 -62.344 1.00 91.25 1017 ASP A C 1
ATOM 8210 O O . ASP A 1 1017 ? 30.476 2.483 -63.438 1.00 91.25 1017 ASP A O 1
ATOM 8214 N N . ALA A 1 1018 ? 30.333 2.579 -61.197 1.00 92.38 1018 ALA A N 1
ATOM 8215 C CA . ALA A 1 1018 ? 30.056 4.011 -61.135 1.00 92.38 1018 ALA A CA 1
ATOM 8216 C C . ALA A 1 1018 ? 31.207 4.842 -61.715 1.00 92.38 1018 ALA A C 1
ATOM 8218 O O . ALA A 1 1018 ? 30.961 5.744 -62.517 1.00 92.38 1018 ALA A O 1
ATOM 8219 N N . VAL A 1 1019 ? 32.456 4.522 -61.355 1.00 90.44 1019 VAL A N 1
ATOM 8220 C CA . VAL A 1 1019 ? 33.653 5.215 -61.861 1.00 90.44 1019 VAL A CA 1
ATOM 8221 C C . VAL A 1 1019 ? 33.847 4.965 -63.358 1.00 90.44 1019 VAL A C 1
ATOM 8223 O O . VAL A 1 1019 ? 34.159 5.902 -64.094 1.00 90.44 1019 VAL A O 1
ATOM 8226 N N . ALA A 1 1020 ? 33.627 3.733 -63.830 1.00 88.75 1020 ALA A N 1
ATOM 8227 C CA . ALA A 1 1020 ? 33.743 3.396 -65.247 1.00 88.75 1020 ALA A CA 1
ATOM 8228 C C . ALA A 1 1020 ? 32.703 4.136 -66.108 1.00 88.75 1020 ALA A C 1
ATOM 8230 O O . ALA A 1 1020 ? 33.060 4.704 -67.140 1.00 88.75 1020 ALA A O 1
ATOM 8231 N N . GLN A 1 1021 ? 31.438 4.189 -65.672 1.00 86.62 1021 GLN A N 1
ATOM 8232 C CA . GLN A 1 1021 ? 30.374 4.898 -66.397 1.00 86.62 1021 GLN A CA 1
ATOM 8233 C C . GLN A 1 1021 ? 30.577 6.416 -66.409 1.00 86.62 1021 GLN A C 1
ATOM 8235 O O . GLN A 1 1021 ? 30.265 7.071 -67.398 1.00 86.62 1021 GLN A O 1
ATOM 8240 N N . MET A 1 1022 ? 31.145 6.983 -65.342 1.00 81.56 1022 MET A N 1
ATOM 8241 C CA . MET A 1 1022 ? 31.425 8.420 -65.255 1.00 81.56 1022 MET A CA 1
ATOM 8242 C C . MET A 1 1022 ? 32.534 8.879 -66.223 1.00 81.56 1022 MET A C 1
ATOM 8244 O O . MET A 1 1022 ? 32.643 10.069 -66.524 1.00 81.5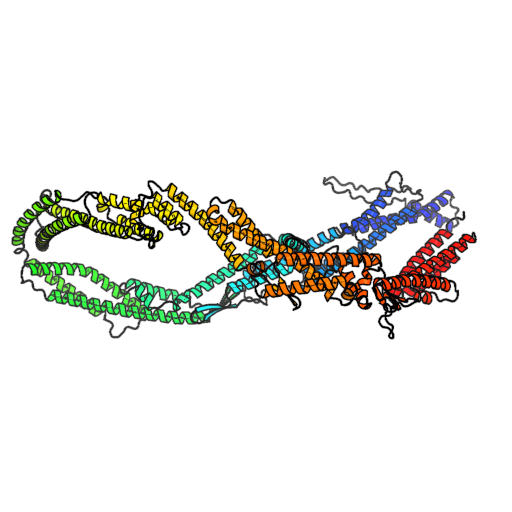6 1022 MET A O 1
ATOM 8248 N N . ALA A 1 1023 ? 33.369 7.953 -66.710 1.00 73.38 1023 ALA A N 1
ATOM 8249 C CA . ALA A 1 1023 ? 34.389 8.226 -67.721 1.00 73.38 1023 ALA A CA 1
ATOM 8250 C C . ALA A 1 1023 ? 33.828 8.269 -69.157 1.00 73.38 1023 ALA A C 1
ATOM 8252 O O . ALA A 1 1023 ? 34.513 8.757 -70.059 1.00 73.38 1023 ALA A O 1
ATOM 8253 N N . ASP A 1 1024 ? 32.602 7.783 -69.380 1.00 76.94 1024 ASP A N 1
ATOM 8254 C CA . ASP A 1 1024 ? 31.955 7.783 -70.690 1.00 76.94 1024 ASP A CA 1
ATOM 8255 C C . ASP A 1 1024 ? 31.251 9.127 -70.959 1.00 76.94 1024 ASP A C 1
ATOM 8257 O O . ASP A 1 1024 ? 30.411 9.596 -70.191 1.00 76.94 1024 ASP A O 1
ATOM 8261 N N . ALA A 1 1025 ? 31.596 9.777 -72.073 1.00 61.03 1025 ALA A N 1
ATOM 8262 C CA . ALA A 1 1025 ? 31.182 11.148 -72.384 1.00 61.03 1025 ALA A CA 1
ATOM 8263 C C . ALA A 1 1025 ? 29.692 11.288 -72.768 1.00 61.03 1025 ALA A C 1
ATOM 8265 O O . ALA A 1 1025 ? 29.210 12.410 -72.936 1.00 61.03 1025 ALA A O 1
ATOM 8266 N N . GLY A 1 1026 ? 28.972 10.173 -72.940 1.00 63.25 1026 GLY A N 1
ATOM 8267 C CA . GLY A 1 1026 ? 27.568 10.138 -73.368 1.00 63.25 1026 GLY A CA 1
ATOM 8268 C C . GLY A 1 1026 ? 26.528 10.015 -72.248 1.00 63.25 1026 GLY A C 1
ATOM 8269 O O . GLY A 1 1026 ? 25.334 10.027 -72.545 1.00 63.25 1026 GLY A O 1
ATOM 8270 N N . VAL A 1 1027 ? 26.941 9.873 -70.985 1.00 74.38 1027 VAL A N 1
ATOM 8271 C CA . VAL A 1 1027 ? 26.023 9.567 -69.875 1.00 74.38 1027 VAL A CA 1
ATOM 8272 C C . VAL A 1 1027 ? 25.386 10.840 -69.307 1.00 74.38 1027 VAL A C 1
ATOM 8274 O O . VAL A 1 1027 ? 26.064 11.821 -69.000 1.00 74.38 1027 VAL A O 1
ATOM 8277 N N . ASN A 1 1028 ? 24.062 10.823 -69.135 1.00 83.31 1028 ASN A N 1
ATOM 8278 C CA . ASN A 1 1028 ? 23.335 11.893 -68.455 1.00 83.31 1028 ASN A CA 1
ATOM 8279 C C . ASN A 1 1028 ? 23.643 11.869 -66.949 1.00 83.31 1028 ASN A C 1
ATOM 8281 O O . ASN A 1 1028 ? 23.399 10.876 -66.267 1.00 83.31 1028 ASN A O 1
ATOM 8285 N N . TYR A 1 1029 ? 24.152 12.987 -66.430 1.00 84.12 1029 TYR A N 1
ATOM 8286 C CA . TYR A 1 1029 ? 24.614 13.109 -65.047 1.00 84.12 1029 TYR A CA 1
ATOM 8287 C C . TYR A 1 1029 ? 23.518 12.836 -64.006 1.00 84.12 1029 TYR A C 1
ATOM 8289 O O . TYR A 1 1029 ? 23.799 12.222 -62.983 1.00 84.12 1029 TYR A O 1
ATOM 8297 N N . ILE A 1 1030 ? 22.270 13.244 -64.262 1.00 87.06 1030 ILE A N 1
ATOM 8298 C CA . ILE A 1 1030 ? 21.161 13.014 -63.320 1.00 87.06 1030 ILE A CA 1
ATOM 8299 C C . ILE A 1 1030 ? 20.774 11.534 -63.278 1.00 87.06 1030 ILE A C 1
ATOM 8301 O O . ILE A 1 1030 ? 20.674 10.966 -62.194 1.00 87.06 1030 ILE A O 1
ATOM 8305 N N . ASP A 1 1031 ? 20.652 10.899 -64.444 1.00 86.56 1031 ASP A N 1
ATOM 8306 C CA . ASP A 1 1031 ? 20.296 9.480 -64.544 1.00 86.56 1031 ASP A CA 1
ATOM 8307 C C . ASP A 1 1031 ? 21.380 8.596 -63.897 1.00 86.56 1031 ASP A C 1
ATOM 8309 O O . ASP A 1 1031 ? 21.076 7.605 -63.235 1.00 86.56 1031 ASP A O 1
ATOM 8313 N N . TRP A 1 1032 ? 22.654 8.993 -64.017 1.00 89.44 1032 TRP A N 1
ATOM 8314 C CA . TRP A 1 1032 ? 23.771 8.332 -63.336 1.00 89.44 1032 TRP A CA 1
ATOM 8315 C C . TRP A 1 1032 ? 23.699 8.477 -61.811 1.00 89.44 1032 TRP A C 1
ATOM 8317 O O . TRP A 1 1032 ? 23.889 7.492 -61.097 1.00 89.44 1032 TRP A O 1
ATOM 8327 N N . ILE A 1 1033 ? 23.382 9.672 -61.293 1.00 88.44 1033 ILE A N 1
ATOM 8328 C CA . ILE A 1 1033 ? 23.224 9.859 -59.844 1.00 88.44 1033 ILE A CA 1
ATOM 8329 C C . ILE A 1 1033 ? 22.077 8.999 -59.322 1.00 88.44 1033 ILE A C 1
ATOM 8331 O O . ILE A 1 1033 ? 22.215 8.413 -58.256 1.00 88.44 1033 ILE A O 1
ATOM 8335 N N . GLU A 1 1034 ? 20.955 8.896 -60.032 1.00 86.38 1034 GLU A N 1
ATOM 8336 C CA . GLU A 1 1034 ? 19.816 8.082 -59.592 1.00 86.38 1034 GLU A CA 1
ATOM 8337 C C . GLU A 1 1034 ? 20.120 6.573 -59.595 1.00 86.38 1034 GLU A C 1
ATOM 8339 O O . GLU A 1 1034 ? 19.602 5.855 -58.741 1.00 86.38 1034 GLU A O 1
ATOM 8344 N N . LEU A 1 1035 ? 21.006 6.101 -60.478 1.00 87.94 1035 LEU A N 1
ATOM 8345 C CA . LEU A 1 1035 ? 21.331 4.679 -60.637 1.00 87.94 1035 LEU A CA 1
ATOM 8346 C C . LEU A 1 1035 ? 22.146 4.075 -59.477 1.00 87.94 1035 LEU A C 1
ATOM 8348 O O . LEU A 1 1035 ? 21.957 2.904 -59.144 1.00 87.94 1035 LEU A O 1
ATOM 8352 N N . PHE A 1 1036 ? 23.059 4.839 -58.872 1.00 90.06 1036 PHE A N 1
ATOM 8353 C CA . PHE A 1 1036 ? 23.998 4.337 -57.855 1.00 90.06 1036 PHE A CA 1
ATOM 8354 C C . PHE A 1 1036 ? 23.683 4.860 -56.452 1.00 90.06 1036 PHE A C 1
ATOM 8356 O O . PHE A 1 1036 ? 23.231 5.992 -56.342 1.00 90.06 1036 PHE A O 1
ATOM 8363 N N . PRO A 1 1037 ? 23.974 4.131 -55.358 1.00 90.88 1037 PRO A N 1
ATOM 8364 C CA . PRO A 1 1037 ? 23.757 4.630 -53.995 1.00 90.88 1037 PRO A CA 1
ATOM 8365 C C . PRO A 1 1037 ? 24.511 5.937 -53.690 1.00 90.88 1037 PRO A C 1
ATOM 8367 O O . PRO A 1 1037 ? 25.587 6.184 -54.236 1.00 90.88 1037 PRO A O 1
ATOM 8370 N N . ALA A 1 1038 ? 23.992 6.762 -52.779 1.00 89.69 1038 ALA A N 1
ATOM 8371 C CA . ALA A 1 1038 ? 24.521 8.080 -52.421 1.00 89.69 1038 ALA A CA 1
ATOM 8372 C C . ALA A 1 1038 ? 26.009 8.052 -52.048 1.00 89.69 1038 ALA A C 1
ATOM 8374 O O . ALA A 1 1038 ? 26.794 8.848 -52.566 1.00 89.69 1038 ALA A O 1
ATOM 8375 N N . GLN A 1 1039 ? 26.421 7.089 -51.217 1.00 90.81 1039 GLN A N 1
ATOM 8376 C CA . GLN A 1 1039 ? 27.825 6.932 -50.828 1.00 90.81 1039 GLN A CA 1
ATOM 8377 C C . GLN A 1 1039 ? 28.729 6.602 -52.027 1.00 90.81 1039 GLN A C 1
ATOM 8379 O O . GLN A 1 1039 ? 29.851 7.100 -52.110 1.00 90.81 1039 GLN A O 1
ATOM 8384 N N . ILE A 1 1040 ? 28.244 5.781 -52.962 1.00 93.31 1040 ILE A N 1
ATOM 8385 C CA . ILE A 1 1040 ? 28.994 5.374 -54.154 1.00 93.31 1040 ILE A CA 1
ATOM 8386 C C . ILE A 1 1040 ? 29.149 6.550 -55.118 1.00 93.31 1040 ILE A C 1
ATOM 8388 O O . ILE A 1 1040 ? 30.255 6.815 -55.582 1.00 93.31 1040 ILE A O 1
ATOM 8392 N N . VAL A 1 1041 ? 28.069 7.298 -55.357 1.00 92.31 1041 VAL A N 1
ATOM 8393 C CA . VAL A 1 1041 ? 28.072 8.515 -56.185 1.00 92.31 1041 VAL A CA 1
ATOM 8394 C C . VAL A 1 1041 ? 29.066 9.545 -55.649 1.00 92.31 1041 VAL A C 1
ATOM 8396 O O . VAL A 1 1041 ? 29.853 10.111 -56.413 1.00 92.31 1041 VAL A O 1
ATOM 8399 N N . LEU A 1 1042 ? 29.055 9.773 -54.333 1.00 93.06 1042 LEU A N 1
ATOM 8400 C CA . LEU A 1 1042 ? 29.960 10.714 -53.678 1.00 93.06 1042 LEU A CA 1
ATOM 8401 C C . LEU A 1 1042 ? 31.426 10.297 -53.863 1.00 93.06 1042 LEU A C 1
ATOM 8403 O O . LEU A 1 1042 ? 32.246 11.104 -54.303 1.00 93.06 1042 LEU A O 1
ATOM 8407 N N . LEU A 1 1043 ? 31.742 9.027 -53.589 1.00 94.75 1043 LEU A N 1
ATOM 8408 C CA . LEU A 1 1043 ? 33.095 8.486 -53.737 1.00 94.75 1043 LEU A CA 1
ATOM 8409 C C . LEU A 1 1043 ? 33.572 8.517 -55.193 1.00 94.75 1043 LEU A C 1
ATOM 8411 O O . LEU A 1 1043 ? 34.697 8.937 -55.453 1.00 94.75 1043 LEU A O 1
ATOM 8415 N N . ALA A 1 1044 ? 32.729 8.127 -56.150 1.00 93.19 1044 ALA A N 1
ATOM 8416 C CA . ALA A 1 1044 ? 33.070 8.175 -57.569 1.00 93.19 1044 ALA A CA 1
ATOM 8417 C C . ALA A 1 1044 ? 33.367 9.614 -58.029 1.00 93.19 1044 ALA A C 1
ATOM 8419 O O . ALA A 1 1044 ? 34.359 9.849 -58.720 1.00 93.19 1044 ALA A O 1
ATOM 8420 N N . THR A 1 1045 ? 32.580 10.588 -57.560 1.00 91.25 1045 THR A N 1
ATOM 8421 C CA . THR A 1 1045 ? 32.803 12.017 -57.838 1.00 91.25 1045 THR A CA 1
ATOM 8422 C C . THR A 1 1045 ? 34.129 12.507 -57.246 1.00 91.25 1045 THR A C 1
ATOM 8424 O O . THR A 1 1045 ? 34.889 13.201 -57.921 1.00 91.25 1045 THR A O 1
ATOM 8427 N N . GLN A 1 1046 ? 34.455 12.112 -56.010 1.00 93.44 1046 GLN A N 1
ATOM 8428 C CA . GLN A 1 1046 ? 35.741 12.427 -55.374 1.00 93.44 1046 GLN A CA 1
ATOM 8429 C C . GLN A 1 1046 ? 36.931 11.814 -56.126 1.00 93.44 1046 GLN A C 1
ATOM 8431 O O . GLN A 1 1046 ? 37.941 12.491 -56.336 1.00 93.44 1046 GLN A O 1
ATOM 8436 N N . ILE A 1 1047 ? 36.811 10.559 -56.572 1.00 93.62 1047 ILE A N 1
ATOM 8437 C CA . ILE A 1 1047 ? 37.838 9.874 -57.371 1.00 93.62 1047 ILE A CA 1
ATOM 8438 C C . ILE A 1 1047 ? 38.048 10.609 -58.698 1.00 93.62 1047 ILE A C 1
ATOM 8440 O O . ILE A 1 1047 ? 39.189 10.904 -59.058 1.00 93.62 1047 ILE A O 1
ATOM 8444 N N . GLN A 1 1048 ? 36.969 10.948 -59.409 1.00 89.44 1048 GLN A N 1
ATOM 8445 C CA . GLN A 1 1048 ? 37.057 11.638 -60.694 1.00 89.44 1048 GLN A CA 1
ATOM 8446 C C . GLN A 1 1048 ? 37.681 13.031 -60.549 1.00 89.44 1048 GLN A C 1
ATOM 8448 O O . GLN A 1 1048 ? 38.589 13.375 -61.307 1.00 89.44 1048 GLN A O 1
ATOM 8453 N N . TRP A 1 1049 ? 37.239 13.820 -59.565 1.00 91.75 1049 TRP A N 1
ATOM 8454 C CA . TRP A 1 1049 ? 37.810 15.140 -59.296 1.00 91.75 1049 TRP A CA 1
ATOM 8455 C C . TRP A 1 1049 ? 39.305 15.049 -58.969 1.00 91.75 1049 TRP A C 1
ATOM 8457 O O . TRP A 1 1049 ? 40.110 15.788 -59.540 1.00 91.75 1049 TRP A O 1
ATOM 8467 N N . THR A 1 1050 ? 39.695 14.090 -58.125 1.00 92.88 1050 THR A N 1
ATOM 8468 C CA . THR A 1 1050 ? 41.105 13.854 -57.777 1.00 92.88 1050 THR A CA 1
ATOM 8469 C C . THR A 1 1050 ? 41.922 13.467 -59.012 1.00 92.88 1050 THR A C 1
ATOM 8471 O O . THR A 1 1050 ? 42.992 14.027 -59.240 1.00 92.88 1050 THR A O 1
ATOM 8474 N N . ALA A 1 1051 ? 41.405 12.583 -59.870 1.00 90.50 1051 ALA A N 1
ATOM 8475 C CA . ALA A 1 1051 ? 42.075 12.187 -61.108 1.00 90.50 1051 ALA A CA 1
ATOM 8476 C C . ALA A 1 1051 ? 42.247 13.363 -62.089 1.00 90.50 1051 ALA A C 1
ATOM 8478 O O . ALA A 1 1051 ? 43.310 13.514 -62.696 1.00 90.50 1051 ALA A O 1
ATOM 8479 N N . GLN A 1 1052 ? 41.233 14.227 -62.221 1.00 88.12 1052 GLN A N 1
ATOM 8480 C CA . GLN A 1 1052 ? 41.311 15.444 -63.037 1.00 88.12 1052 GLN A CA 1
ATOM 8481 C C . GLN A 1 1052 ? 42.364 16.418 -62.486 1.00 88.12 1052 GLN A C 1
ATOM 8483 O O . GLN A 1 1052 ? 43.182 16.935 -63.250 1.00 88.12 1052 GLN A O 1
ATOM 8488 N N . MET A 1 1053 ? 42.392 16.618 -61.166 1.00 88.75 1053 MET A N 1
ATOM 8489 C CA . MET A 1 1053 ? 43.401 17.439 -60.491 1.00 88.75 1053 MET A CA 1
ATOM 8490 C C . MET A 1 1053 ? 44.818 16.913 -60.707 1.00 88.75 1053 MET A C 1
ATOM 8492 O O . MET A 1 1053 ? 45.709 17.660 -61.117 1.00 88.75 1053 MET A O 1
ATOM 8496 N N . GLU A 1 1054 ? 45.026 15.616 -60.488 1.00 89.81 1054 GLU A N 1
ATOM 8497 C CA . GLU A 1 1054 ? 46.315 14.970 -60.711 1.00 89.81 1054 GLU A CA 1
ATOM 8498 C C . GLU A 1 1054 ? 46.766 15.052 -62.170 1.00 89.81 1054 GLU A C 1
ATOM 8500 O O . GLU A 1 1054 ? 47.958 15.204 -62.424 1.00 89.81 1054 GLU A O 1
ATOM 8505 N N . SER A 1 1055 ? 45.848 14.950 -63.136 1.00 87.81 1055 SER A N 1
ATOM 8506 C CA . SER A 1 1055 ? 46.186 15.059 -64.558 1.00 87.81 1055 SER A CA 1
ATOM 8507 C C . SER A 1 1055 ? 46.732 16.443 -64.911 1.00 87.81 1055 SER A C 1
ATOM 8509 O O . SER A 1 1055 ? 47.688 16.538 -65.680 1.00 87.81 1055 SER A O 1
ATOM 8511 N N . VAL A 1 1056 ? 46.148 17.510 -64.356 1.00 86.31 1056 VAL A N 1
ATOM 8512 C CA . VAL A 1 1056 ? 46.625 18.889 -64.564 1.00 86.31 1056 VAL A CA 1
ATOM 8513 C C . VAL A 1 1056 ? 48.003 19.077 -63.928 1.00 86.31 1056 VAL A C 1
ATOM 8515 O O . VAL A 1 1056 ? 48.920 19.583 -64.578 1.00 86.31 1056 VAL A O 1
ATOM 8518 N N . LEU A 1 1057 ? 48.180 18.576 -62.701 1.00 84.88 1057 LEU A N 1
ATOM 8519 C CA . LEU A 1 1057 ? 49.455 18.629 -61.982 1.00 84.88 1057 LEU A CA 1
ATOM 8520 C C . LEU A 1 1057 ? 50.566 17.837 -62.691 1.00 84.88 1057 LEU A C 1
ATOM 8522 O O . LEU A 1 1057 ? 51.675 18.340 -62.841 1.00 84.88 1057 LEU A O 1
ATOM 8526 N N . LYS A 1 1058 ? 50.277 16.624 -63.186 1.00 86.88 1058 LYS A N 1
ATOM 8527 C CA . LYS A 1 1058 ? 51.232 15.790 -63.947 1.00 86.88 1058 LYS A CA 1
ATOM 8528 C C . LYS A 1 1058 ? 51.636 16.427 -65.279 1.00 86.88 1058 LYS A C 1
ATOM 8530 O O . LYS A 1 1058 ? 52.737 16.175 -65.758 1.00 86.88 1058 LYS A O 1
ATOM 8535 N N . ALA A 1 1059 ? 50.774 17.257 -65.867 1.00 82.94 1059 ALA A N 1
ATOM 8536 C CA . ALA A 1 1059 ? 51.081 18.027 -67.069 1.00 82.94 1059 ALA A CA 1
ATOM 8537 C C . ALA A 1 1059 ? 51.940 19.283 -66.793 1.00 82.94 1059 ALA A C 1
ATOM 8539 O O . ALA A 1 1059 ? 52.180 20.055 -67.720 1.00 82.94 1059 ALA A O 1
ATOM 8540 N N . ASN A 1 1060 ? 52.398 19.500 -65.547 1.00 75.81 1060 ASN A N 1
ATOM 8541 C CA . ASN A 1 1060 ? 53.105 20.706 -65.087 1.00 75.81 1060 ASN A CA 1
ATOM 8542 C C . ASN A 1 1060 ? 52.356 22.015 -65.408 1.00 75.81 1060 ASN A C 1
ATOM 8544 O O . ASN A 1 1060 ? 52.969 23.067 -65.586 1.00 75.81 1060 ASN A O 1
ATOM 8548 N N . SER A 1 1061 ? 51.026 21.952 -65.491 1.00 74.00 1061 SER A N 1
ATOM 8549 C CA . SER A 1 1061 ? 50.170 23.121 -65.669 1.00 74.00 1061 SER A CA 1
ATOM 8550 C C . SER A 1 1061 ? 49.587 23.542 -64.322 1.00 74.00 1061 SER A C 1
ATOM 8552 O O . SER A 1 1061 ? 49.235 22.699 -63.500 1.00 74.00 1061 SER A O 1
ATOM 8554 N N . SER A 1 1062 ? 49.450 24.847 -64.099 1.00 72.12 1062 SER A N 1
ATOM 8555 C CA . SER A 1 1062 ? 48.681 25.424 -62.986 1.00 72.12 1062 SER A CA 1
ATOM 8556 C C . SER A 1 1062 ? 47.282 25.884 -63.402 1.00 72.12 1062 SER A C 1
ATOM 8558 O O . SER A 1 1062 ? 46.560 26.492 -62.609 1.00 72.12 1062 SER A O 1
ATOM 8560 N N . ASP A 1 1063 ? 46.879 25.592 -64.642 1.00 79.00 1063 ASP A N 1
ATOM 8561 C CA . ASP A 1 1063 ? 45.569 25.972 -65.156 1.00 79.00 1063 ASP A CA 1
ATOM 8562 C C . ASP A 1 1063 ? 44.497 24.923 -64.816 1.00 79.00 1063 ASP A C 1
ATOM 8564 O O . ASP A 1 1063 ? 44.233 23.982 -65.567 1.00 79.00 1063 ASP A O 1
ATOM 8568 N N . PHE A 1 1064 ? 43.851 25.109 -63.662 1.00 84.06 1064 PHE A N 1
ATOM 8569 C CA . PHE A 1 1064 ? 42.705 24.308 -63.219 1.00 84.06 1064 PHE A CA 1
ATOM 8570 C C . PHE A 1 1064 ? 41.352 24.863 -63.697 1.00 84.06 1064 PHE A C 1
ATOM 8572 O O . PHE A 1 1064 ? 40.306 24.439 -63.191 1.00 84.06 1064 PHE A O 1
ATOM 8579 N N . ALA A 1 1065 ? 41.319 25.809 -64.647 1.00 82.56 1065 ALA A N 1
ATOM 8580 C CA . ALA A 1 1065 ? 40.066 26.398 -65.125 1.00 82.56 1065 ALA A CA 1
ATOM 8581 C C . ALA A 1 1065 ? 39.132 25.343 -65.739 1.00 82.56 1065 ALA A C 1
ATOM 8583 O O . ALA A 1 1065 ? 37.924 25.383 -65.508 1.00 82.56 1065 ALA A O 1
ATOM 8584 N N . GLY A 1 1066 ? 39.686 24.350 -66.446 1.00 83.00 1066 GLY A N 1
ATOM 8585 C CA . GLY A 1 1066 ? 38.917 23.239 -67.016 1.00 83.00 1066 GLY A CA 1
ATOM 8586 C C . GLY A 1 1066 ? 38.235 22.362 -65.958 1.00 83.00 1066 GLY A C 1
ATOM 8587 O O . GLY A 1 1066 ? 37.055 22.036 -66.100 1.00 83.00 1066 GLY A O 1
ATOM 8588 N N . VAL A 1 1067 ? 38.949 22.043 -64.872 1.00 86.00 1067 VAL A N 1
ATOM 8589 C CA . VAL A 1 1067 ? 38.429 21.257 -63.736 1.00 86.00 1067 VAL A CA 1
ATOM 8590 C C . VAL A 1 1067 ? 37.383 22.063 -62.967 1.00 86.00 1067 VAL A C 1
ATOM 8592 O O . VAL A 1 1067 ? 36.291 21.573 -62.689 1.00 86.00 1067 VAL A O 1
ATOM 8595 N N . THR A 1 1068 ? 37.665 23.342 -62.710 1.00 87.81 1068 THR A N 1
ATOM 8596 C CA . THR A 1 1068 ? 36.734 24.254 -62.030 1.00 87.81 1068 THR A CA 1
ATOM 8597 C C . THR A 1 1068 ? 35.438 24.411 -62.826 1.00 87.81 1068 THR A C 1
ATOM 8599 O O . THR A 1 1068 ? 34.355 24.290 -62.259 1.00 87.81 1068 THR A O 1
ATOM 8602 N N . ALA A 1 1069 ? 35.528 24.585 -64.147 1.00 87.31 1069 ALA A N 1
ATOM 8603 C CA . ALA A 1 1069 ? 34.360 24.664 -65.018 1.00 87.31 1069 ALA A CA 1
ATOM 8604 C C . ALA A 1 1069 ? 33.567 23.346 -65.056 1.00 87.31 1069 ALA A C 1
ATOM 8606 O O . ALA A 1 1069 ? 32.347 23.375 -65.190 1.00 87.31 1069 ALA A O 1
ATOM 8607 N N . HIS A 1 1070 ? 34.228 22.187 -64.952 1.00 85.81 1070 HIS A N 1
ATOM 8608 C CA . HIS A 1 1070 ? 33.550 20.889 -64.865 1.00 85.81 1070 HIS A CA 1
ATOM 8609 C C . HIS A 1 1070 ? 32.739 20.757 -63.566 1.00 85.81 1070 HIS A C 1
ATOM 8611 O O . HIS A 1 1070 ? 31.550 20.444 -63.625 1.00 85.81 1070 HIS A O 1
ATOM 8617 N N . VAL A 1 1071 ? 33.341 21.093 -62.421 1.00 89.12 1071 VAL A N 1
ATOM 8618 C CA . VAL A 1 1071 ? 32.666 21.086 -61.111 1.00 89.12 1071 VAL A CA 1
ATOM 8619 C C . VAL A 1 1071 ? 31.516 22.102 -61.066 1.00 89.12 1071 VAL A C 1
ATOM 8621 O O . VAL A 1 1071 ? 30.430 21.790 -60.582 1.00 89.12 1071 VAL A O 1
ATOM 8624 N N . GLU A 1 1072 ? 31.708 23.305 -61.616 1.00 88.88 1072 GLU A N 1
ATOM 8625 C CA . GLU A 1 1072 ? 30.665 24.339 -61.690 1.00 88.88 1072 GLU A CA 1
ATOM 8626 C C . GLU A 1 1072 ? 29.475 23.923 -62.559 1.00 88.88 1072 GLU A C 1
ATOM 8628 O O . GLU A 1 1072 ? 28.336 24.218 -62.196 1.00 88.88 1072 GLU A O 1
ATOM 8633 N N . ARG A 1 1073 ? 29.707 23.197 -63.664 1.00 88.19 1073 ARG A N 1
ATOM 8634 C CA . ARG A 1 1073 ? 28.620 22.622 -64.473 1.00 88.19 1073 ARG A CA 1
ATOM 8635 C C . ARG A 1 1073 ? 27.802 21.608 -63.675 1.00 88.19 1073 ARG A C 1
ATOM 8637 O O . ARG A 1 1073 ? 26.578 21.702 -63.683 1.00 88.19 1073 ARG A O 1
ATOM 8644 N N . GLY A 1 1074 ? 28.454 20.685 -62.964 1.00 85.69 1074 GLY A N 1
ATOM 8645 C CA . GLY A 1 1074 ? 27.765 19.718 -62.099 1.00 85.69 1074 GLY A CA 1
ATOM 8646 C C . GLY A 1 1074 ? 26.946 20.402 -60.999 1.00 85.69 1074 GLY A C 1
ATOM 8647 O O . GLY A 1 1074 ? 25.776 20.082 -60.797 1.00 85.69 1074 GLY A O 1
ATOM 8648 N N . LEU A 1 1075 ? 27.526 21.418 -60.352 1.00 88.88 1075 LEU A N 1
ATOM 8649 C CA . LEU A 1 1075 ? 26.864 22.208 -59.312 1.00 88.88 1075 LEU A CA 1
ATOM 8650 C C . LEU A 1 1075 ? 25.652 22.977 -59.851 1.00 88.88 1075 LEU A C 1
ATOM 8652 O O . LEU A 1 1075 ? 24.616 22.997 -59.193 1.00 88.88 1075 LEU A O 1
ATOM 8656 N N . HIS A 1 1076 ? 25.752 23.563 -61.048 1.00 88.50 1076 HIS A N 1
ATOM 8657 C CA . HIS A 1 1076 ? 24.631 24.247 -61.693 1.00 88.50 1076 HIS A CA 1
ATOM 8658 C C . HIS A 1 1076 ? 23.467 23.284 -61.948 1.00 88.50 1076 HIS A C 1
ATOM 8660 O O . HIS A 1 1076 ? 22.351 23.553 -61.507 1.00 88.50 1076 HIS A O 1
ATOM 8666 N N . ILE A 1 1077 ? 23.744 22.131 -62.571 1.00 88.19 1077 ILE A N 1
ATOM 8667 C CA . ILE A 1 1077 ? 22.738 21.099 -62.877 1.00 88.19 1077 ILE A CA 1
ATOM 8668 C C . ILE A 1 1077 ? 22.010 20.649 -61.600 1.00 88.19 1077 ILE A C 1
ATOM 8670 O O . ILE A 1 1077 ? 20.782 20.565 -61.580 1.00 88.19 1077 ILE A O 1
ATOM 8674 N N . LEU A 1 1078 ? 22.748 20.394 -60.516 1.00 88.38 1078 LEU A N 1
ATOM 8675 C CA . LEU A 1 1078 ? 22.154 19.981 -59.241 1.00 88.38 1078 LEU A CA 1
ATOM 8676 C C . LEU A 1 1078 ? 21.381 21.112 -58.562 1.00 88.38 1078 LEU A C 1
ATOM 8678 O O . LEU A 1 1078 ? 20.290 20.877 -58.049 1.00 88.38 1078 LEU A O 1
ATOM 8682 N N . SER A 1 1079 ? 21.904 22.341 -58.590 1.00 85.12 1079 SER A N 1
ATOM 8683 C CA . SER A 1 1079 ? 21.238 23.502 -57.991 1.00 85.12 1079 SER A CA 1
ATOM 8684 C C . SER A 1 1079 ? 19.895 23.812 -58.653 1.00 85.12 1079 SER A C 1
ATOM 8686 O O . SER A 1 1079 ? 18.946 24.153 -57.955 1.00 85.12 1079 SER A O 1
ATOM 8688 N N . GLU A 1 1080 ? 19.774 23.612 -59.969 1.00 86.19 1080 GLU A N 1
ATOM 8689 C CA . GLU A 1 1080 ? 18.501 23.738 -60.682 1.00 86.19 1080 GLU A CA 1
ATOM 8690 C C . GLU A 1 1080 ? 17.529 22.615 -60.311 1.00 86.19 1080 GLU A C 1
ATOM 8692 O O . GLU A 1 1080 ? 16.336 22.858 -60.138 1.00 86.19 1080 GLU A O 1
ATOM 8697 N N . LYS A 1 1081 ? 18.024 21.379 -60.162 1.00 84.50 1081 LYS A N 1
ATOM 8698 C CA . LYS A 1 1081 ? 17.185 20.214 -59.850 1.00 84.50 1081 LYS A CA 1
ATOM 8699 C C . LYS A 1 1081 ? 16.653 20.213 -58.417 1.00 84.50 1081 LYS A C 1
ATOM 8701 O O . LYS A 1 1081 ? 15.511 19.811 -58.214 1.00 84.50 1081 LYS A O 1
ATOM 8706 N N . VAL A 1 1082 ? 17.419 20.706 -57.443 1.00 83.69 1082 VAL A N 1
ATOM 8707 C CA . VAL A 1 1082 ? 17.004 20.778 -56.026 1.00 83.69 1082 VAL A CA 1
ATOM 8708 C C . VAL A 1 1082 ? 15.862 21.781 -55.784 1.00 83.69 1082 VAL A C 1
ATOM 8710 O O . VAL A 1 1082 ? 15.165 21.674 -54.777 1.00 83.69 1082 VAL A O 1
ATOM 8713 N N . LEU A 1 1083 ? 15.604 22.704 -56.720 1.00 82.75 1083 LEU A N 1
ATOM 8714 C CA . LEU A 1 1083 ? 14.465 23.634 -56.661 1.00 82.75 1083 LEU A CA 1
ATOM 8715 C C . LEU A 1 1083 ? 13.106 22.968 -56.953 1.00 82.75 1083 LEU A C 1
ATOM 8717 O O . LEU A 1 1083 ? 12.068 23.572 -56.683 1.00 82.75 1083 LEU A O 1
ATOM 8721 N N . PHE A 1 1084 ? 13.093 21.751 -57.507 1.00 85.44 1084 PHE A N 1
ATOM 8722 C CA . PHE A 1 1084 ? 11.869 20.990 -57.770 1.00 85.44 1084 PHE A CA 1
ATOM 8723 C C . PHE A 1 1084 ? 11.448 20.142 -56.559 1.00 85.44 1084 PHE A C 1
ATOM 8725 O O . PHE A 1 1084 ? 12.223 19.894 -55.629 1.00 85.44 1084 PHE A O 1
ATOM 8732 N N . ASP A 1 1085 ? 10.199 19.668 -56.567 1.00 82.06 1085 ASP A N 1
ATOM 8733 C CA . ASP A 1 1085 ? 9.731 18.736 -55.544 1.00 82.06 1085 ASP A CA 1
ATOM 8734 C C . ASP A 1 1085 ? 10.325 17.342 -55.794 1.00 82.06 1085 ASP A C 1
ATOM 8736 O O . ASP A 1 1085 ? 10.093 16.729 -56.836 1.00 82.06 1085 ASP A O 1
ATOM 8740 N N . LEU A 1 1086 ? 11.152 16.880 -54.856 1.00 84.38 1086 LEU A N 1
ATOM 8741 C CA . LEU A 1 1086 ? 11.940 15.656 -54.959 1.00 84.38 1086 LEU A CA 1
ATOM 8742 C C . LEU A 1 1086 ? 11.666 14.771 -53.740 1.00 84.38 1086 LEU A C 1
ATOM 8744 O O . LEU A 1 1086 ? 11.521 15.301 -52.631 1.00 84.38 1086 LEU A O 1
ATOM 8748 N N . PRO A 1 1087 ? 11.673 13.435 -53.905 1.00 82.44 1087 PRO A N 1
ATOM 8749 C CA . PRO A 1 1087 ? 11.654 12.509 -52.782 1.00 82.44 1087 PRO A CA 1
ATOM 8750 C C . PRO A 1 1087 ? 12.771 12.822 -51.781 1.00 82.44 1087 PRO A C 1
ATOM 8752 O O . PRO A 1 1087 ? 13.868 13.241 -52.157 1.00 82.44 1087 PRO A O 1
ATOM 8755 N N . GLN A 1 1088 ? 12.497 12.601 -50.494 1.00 81.19 1088 GLN A N 1
ATOM 8756 C CA . GLN A 1 1088 ? 13.410 12.971 -49.408 1.00 81.19 1088 GLN A CA 1
ATOM 8757 C C . GLN A 1 1088 ? 14.800 12.323 -49.547 1.00 81.19 1088 GLN A C 1
ATOM 8759 O O . GLN A 1 1088 ? 15.803 12.966 -49.239 1.00 81.19 1088 GLN A O 1
ATOM 8764 N N . GLU A 1 1089 ? 14.862 11.081 -50.032 1.00 81.81 1089 GLU A N 1
ATOM 8765 C CA . GLU A 1 1089 ? 16.106 10.354 -50.310 1.00 81.81 1089 GLU A CA 1
ATOM 8766 C C . GLU A 1 1089 ? 16.942 11.056 -51.393 1.00 81.81 1089 GLU A C 1
ATOM 8768 O O . GLU A 1 1089 ? 18.089 11.441 -51.157 1.00 81.81 1089 GLU A O 1
ATOM 8773 N N . THR A 1 1090 ? 16.339 11.312 -52.556 1.00 83.88 1090 THR A N 1
ATOM 8774 C CA . THR A 1 1090 ? 16.986 11.973 -53.696 1.00 83.88 1090 THR A CA 1
ATOM 8775 C C . THR A 1 1090 ? 17.423 13.398 -53.355 1.00 83.88 1090 THR A C 1
ATOM 8777 O O . THR A 1 1090 ? 18.524 13.812 -53.717 1.00 83.88 1090 THR A O 1
ATOM 8780 N N . ARG A 1 1091 ? 16.604 14.144 -52.598 1.00 86.81 1091 ARG A N 1
ATOM 8781 C CA . ARG A 1 1091 ? 16.942 15.502 -52.145 1.00 86.81 1091 ARG A CA 1
ATOM 8782 C C . ARG A 1 1091 ? 18.196 15.503 -51.268 1.00 86.81 1091 ARG A C 1
ATOM 8784 O O . ARG A 1 1091 ? 19.128 16.248 -51.558 1.00 86.81 1091 ARG A O 1
ATOM 8791 N N . LYS A 1 1092 ? 18.261 14.630 -50.255 1.00 85.88 1092 LYS A N 1
ATOM 8792 C CA . LYS A 1 1092 ? 19.438 14.509 -49.374 1.00 85.88 1092 LYS A CA 1
ATOM 8793 C C . LYS A 1 1092 ? 20.700 14.132 -50.149 1.00 85.88 1092 LYS A C 1
ATOM 8795 O O . LYS A 1 1092 ? 21.770 14.673 -49.884 1.00 85.88 1092 LYS A O 1
ATOM 8800 N N . LYS A 1 1093 ? 20.573 13.232 -51.124 1.00 88.62 1093 LYS A N 1
ATOM 8801 C CA . LYS A 1 1093 ? 21.674 12.819 -51.999 1.00 88.62 1093 LYS A CA 1
ATOM 8802 C C . LYS A 1 1093 ? 22.228 13.985 -52.820 1.00 88.62 1093 LYS A C 1
ATOM 8804 O O . LYS A 1 1093 ? 23.442 14.166 -52.880 1.00 88.62 1093 LYS A O 1
ATOM 8809 N N . TYR A 1 1094 ? 21.357 14.817 -53.394 1.00 90.31 1094 TYR A N 1
ATOM 8810 C CA . TYR A 1 1094 ? 21.781 16.022 -54.112 1.00 90.31 1094 TYR A CA 1
ATOM 8811 C C . TYR A 1 1094 ? 22.401 17.069 -53.180 1.00 90.31 1094 TYR A C 1
ATOM 8813 O O . TYR A 1 1094 ? 23.435 17.629 -53.524 1.00 90.31 1094 TYR A O 1
ATOM 8821 N N . GLU A 1 1095 ? 21.841 17.304 -51.992 1.00 88.81 1095 GLU A N 1
ATOM 8822 C CA . GLU A 1 1095 ? 22.407 18.232 -50.997 1.00 88.81 1095 GLU A CA 1
ATOM 8823 C C . GLU A 1 1095 ? 23.823 17.824 -50.555 1.00 88.81 1095 GLU A C 1
ATOM 8825 O O . GLU A 1 1095 ? 24.729 18.664 -50.490 1.00 88.81 1095 GLU A O 1
ATOM 8830 N N . GLN A 1 1096 ? 24.041 16.528 -50.305 1.00 89.19 1096 GLN A N 1
ATOM 8831 C CA . GLN A 1 1096 ? 25.360 15.986 -49.968 1.00 89.19 1096 GLN A CA 1
ATOM 8832 C C . GLN A 1 1096 ? 26.355 16.194 -51.115 1.00 89.19 1096 GLN A C 1
ATOM 8834 O O . GLN A 1 1096 ? 27.468 16.675 -50.891 1.00 89.19 1096 GLN A O 1
ATOM 8839 N N . LEU A 1 1097 ? 25.939 15.905 -52.349 1.00 91.06 1097 LEU A N 1
ATOM 8840 C CA . LEU A 1 1097 ? 26.782 16.071 -53.529 1.00 91.06 1097 LEU A CA 1
ATOM 8841 C C . LEU A 1 1097 ? 27.086 17.548 -53.826 1.00 91.06 1097 LEU A C 1
ATOM 8843 O O . LEU A 1 1097 ? 28.217 17.880 -54.167 1.00 91.06 1097 LEU A O 1
ATOM 8847 N N . ILE A 1 1098 ? 26.123 18.455 -53.634 1.00 91.25 1098 ILE A N 1
ATOM 8848 C CA . ILE A 1 1098 ? 26.337 19.907 -53.746 1.00 91.25 1098 ILE A CA 1
ATOM 8849 C C . ILE A 1 1098 ? 27.375 20.368 -52.726 1.00 91.25 1098 ILE A C 1
ATOM 8851 O O . ILE A 1 1098 ? 28.278 21.122 -53.081 1.00 91.25 1098 ILE A O 1
ATOM 8855 N N . THR A 1 1099 ? 27.271 19.911 -51.478 1.00 92.94 1099 THR A N 1
ATOM 8856 C CA . THR A 1 1099 ? 28.224 20.275 -50.420 1.00 92.94 1099 THR A CA 1
ATOM 8857 C C . THR A 1 1099 ? 29.651 19.870 -50.802 1.00 92.94 1099 THR A C 1
ATOM 8859 O O . THR A 1 1099 ? 30.577 20.678 -50.695 1.00 92.94 1099 THR A O 1
ATOM 8862 N N . GLU A 1 1100 ? 29.820 18.655 -51.328 1.00 93.88 1100 GLU A N 1
ATOM 8863 C CA . GLU A 1 1100 ? 31.107 18.166 -51.824 1.00 93.88 1100 GLU A CA 1
ATOM 8864 C C . GLU A 1 1100 ? 31.604 18.956 -53.046 1.00 93.88 1100 GLU A C 1
ATOM 8866 O O . GLU A 1 1100 ? 32.745 19.408 -53.063 1.00 93.88 1100 GLU A O 1
ATOM 8871 N N . LEU A 1 1101 ? 30.758 19.205 -54.049 1.00 92.38 1101 LEU A N 1
ATOM 8872 C CA . LEU A 1 1101 ? 31.142 19.959 -55.249 1.00 92.38 1101 LEU A CA 1
ATOM 8873 C C . LEU A 1 1101 ? 31.491 21.424 -54.935 1.00 92.38 1101 LEU A C 1
ATOM 8875 O O . LEU A 1 1101 ? 32.402 21.983 -55.546 1.00 92.38 1101 LEU A O 1
ATOM 8879 N N . VAL A 1 1102 ? 30.817 22.060 -53.967 1.00 93.88 1102 VAL A N 1
ATOM 8880 C CA . VAL A 1 1102 ? 31.187 23.398 -53.465 1.00 93.88 1102 VAL A CA 1
ATOM 8881 C C . VAL A 1 1102 ? 32.597 23.362 -52.882 1.00 93.88 1102 VAL A C 1
ATOM 8883 O O . VAL A 1 1102 ? 33.424 24.208 -53.235 1.00 93.88 1102 VAL A O 1
ATOM 8886 N N . HIS A 1 1103 ? 32.891 22.366 -52.040 1.00 93.81 1103 HIS A N 1
ATOM 8887 C CA . HIS A 1 1103 ? 34.222 22.180 -51.473 1.00 93.81 1103 HIS A CA 1
ATOM 8888 C C . HIS A 1 1103 ? 35.275 21.962 -52.569 1.00 93.81 1103 HIS A C 1
ATOM 8890 O O . HIS A 1 1103 ? 36.268 22.692 -52.622 1.00 93.81 1103 HIS A O 1
ATOM 8896 N N . GLN A 1 1104 ? 35.025 21.034 -53.495 1.00 93.44 1104 GLN A N 1
ATOM 8897 C CA . GLN A 1 1104 ? 35.909 20.736 -54.622 1.00 93.44 1104 GLN A CA 1
ATOM 8898 C C . GLN A 1 1104 ? 36.178 21.976 -55.477 1.00 93.44 1104 GLN A C 1
ATOM 8900 O O . GLN A 1 1104 ? 37.334 22.267 -55.788 1.00 93.44 1104 GLN A O 1
ATOM 8905 N N . ARG A 1 1105 ? 35.153 22.768 -55.811 1.00 92.69 1105 ARG A N 1
ATOM 8906 C CA . ARG A 1 1105 ? 35.293 24.033 -56.553 1.00 92.69 1105 ARG A CA 1
ATOM 8907 C C . ARG A 1 1105 ? 36.180 25.023 -55.807 1.00 92.69 1105 ARG A C 1
ATOM 8909 O O . ARG A 1 1105 ? 37.068 25.632 -56.403 1.00 92.69 1105 ARG A O 1
ATOM 8916 N N . ASP A 1 1106 ? 35.935 25.209 -54.515 1.00 90.69 1106 ASP A N 1
ATOM 8917 C CA . ASP A 1 1106 ? 36.666 26.185 -53.714 1.00 90.69 1106 ASP A CA 1
ATOM 8918 C C . ASP A 1 1106 ? 38.137 25.784 -53.553 1.00 90.69 1106 ASP A C 1
ATOM 8920 O O . ASP A 1 1106 ? 39.016 26.642 -53.662 1.00 90.69 1106 ASP A O 1
ATOM 8924 N N . VAL A 1 1107 ? 38.427 24.490 -53.389 1.00 90.44 1107 VAL A N 1
ATOM 8925 C CA . VAL A 1 1107 ? 39.799 23.956 -53.390 1.00 90.44 1107 VAL A CA 1
ATOM 8926 C C . VAL A 1 1107 ? 40.451 24.122 -54.766 1.00 90.44 1107 VAL A C 1
ATOM 8928 O O . VAL A 1 1107 ? 41.573 24.622 -54.843 1.00 90.44 1107 VAL A O 1
ATOM 8931 N N . SER A 1 1108 ? 39.733 23.813 -55.851 1.00 88.56 1108 SER A N 1
ATOM 8932 C CA . SER A 1 1108 ? 40.204 23.993 -57.236 1.00 88.56 1108 SER A CA 1
ATOM 8933 C C . SER A 1 1108 ? 40.638 25.437 -57.509 1.00 88.56 1108 SER A C 1
ATOM 8935 O O . SER A 1 1108 ? 41.732 25.690 -58.013 1.00 88.56 1108 SER A O 1
ATOM 8937 N N . ARG A 1 1109 ? 39.809 26.405 -57.097 1.00 87.31 1109 ARG A N 1
ATOM 8938 C CA . ARG A 1 1109 ? 40.073 27.846 -57.241 1.00 87.31 1109 ARG A CA 1
ATOM 8939 C C . ARG A 1 1109 ? 41.209 28.345 -56.352 1.00 87.31 1109 ARG A C 1
ATOM 8941 O O . ARG A 1 1109 ? 41.847 29.342 -56.681 1.00 87.31 1109 ARG A O 1
ATOM 8948 N N . ARG A 1 1110 ? 41.433 27.721 -55.191 1.00 87.19 1110 ARG A N 1
ATOM 8949 C CA . ARG A 1 1110 ? 42.585 28.045 -54.334 1.00 87.19 1110 ARG A CA 1
ATOM 8950 C C . ARG A 1 1110 ? 43.878 27.550 -54.972 1.00 87.19 1110 ARG A C 1
ATOM 8952 O O . ARG A 1 1110 ? 44.832 28.315 -55.030 1.00 87.19 1110 ARG A O 1
ATOM 8959 N N . LEU A 1 1111 ? 43.884 26.327 -55.504 1.00 83.00 1111 LEU A N 1
ATOM 8960 C CA . LEU A 1 1111 ? 45.043 25.754 -56.194 1.00 83.00 1111 LEU A CA 1
ATOM 8961 C C . LEU A 1 1111 ? 45.413 26.536 -57.461 1.00 83.00 1111 LEU A C 1
ATOM 8963 O O . LEU A 1 1111 ? 46.590 26.791 -57.679 1.00 83.00 1111 LEU A O 1
ATOM 8967 N N . SER A 1 1112 ? 44.437 27.020 -58.237 1.00 79.00 1112 SER A N 1
ATOM 8968 C CA . SER A 1 1112 ? 44.708 27.865 -59.415 1.00 79.00 1112 SER A CA 1
ATOM 8969 C C . SER A 1 1112 ? 45.294 29.241 -59.085 1.00 79.00 1112 SER A C 1
ATOM 8971 O O . SER A 1 1112 ? 45.844 29.904 -59.957 1.00 79.00 1112 SER A O 1
ATOM 8973 N N . LYS A 1 1113 ? 45.125 29.714 -57.845 1.00 77.12 1113 LYS A N 1
ATOM 8974 C CA . LYS A 1 1113 ? 45.671 30.992 -57.363 1.00 77.12 1113 LYS A CA 1
ATOM 8975 C C . LYS A 1 1113 ? 47.015 30.826 -56.653 1.00 77.12 1113 LYS A C 1
ATOM 8977 O O . LYS A 1 1113 ? 47.651 31.832 -56.344 1.00 77.12 1113 LYS A O 1
ATOM 8982 N N . ALA A 1 1114 ? 47.430 29.594 -56.367 1.00 69.81 1114 ALA A N 1
ATOM 8983 C CA . ALA A 1 1114 ? 48.715 29.321 -55.748 1.00 69.81 1114 ALA A CA 1
ATOM 8984 C C . ALA A 1 1114 ? 49.840 29.482 -56.793 1.00 69.81 1114 ALA A C 1
ATOM 8986 O O . ALA A 1 1114 ? 49.692 29.011 -57.922 1.00 69.81 1114 ALA A O 1
ATOM 8987 N N . PRO A 1 1115 ? 50.956 30.156 -56.458 1.00 54.88 1115 PRO A N 1
ATOM 8988 C CA . PRO A 1 1115 ? 52.076 30.306 -57.380 1.00 54.88 1115 PRO A CA 1
ATOM 8989 C C . PRO A 1 1115 ? 52.698 28.936 -57.685 1.00 54.88 1115 PRO A C 1
ATOM 8991 O O . PRO A 1 1115 ? 52.929 28.139 -56.777 1.00 54.88 1115 PRO A O 1
ATOM 8994 N N . THR A 1 1116 ? 52.969 28.668 -58.964 1.00 56.00 1116 THR A N 1
ATOM 8995 C CA . THR A 1 1116 ? 53.775 27.518 -59.404 1.00 56.00 1116 THR A CA 1
ATOM 8996 C C . THR A 1 1116 ? 55.153 27.587 -58.752 1.00 56.00 1116 THR A C 1
ATOM 8998 O O . THR A 1 1116 ? 55.810 28.624 -58.865 1.00 56.00 1116 THR A O 1
ATOM 9001 N N . LEU A 1 1117 ? 55.569 26.511 -58.077 1.00 41.41 1117 LEU A N 1
ATOM 9002 C CA . LEU A 1 1117 ? 56.947 26.330 -57.606 1.00 41.41 1117 LEU A CA 1
ATOM 9003 C C . LEU A 1 1117 ? 57.907 26.106 -58.775 1.00 41.41 1117 LEU A C 1
ATOM 9005 O O . LEU A 1 1117 ? 57.535 25.333 -59.688 1.00 41.41 1117 LEU A O 1
#

Nearest PDB structures (foldseek):
  7z8f-assembly1_f  TM=4.547E-01  e=3.859E-72  Homo sapiens
  7z8f-assembly1_m  TM=4.443E-01  e=4.783E-71  Homo sapiens
  7z8f-assembly1_n  TM=4.529E-01  e=2.489E-70  Homo sapiens
  7z8l-assembly1_f  TM=9.172E-01  e=4.628E-37  Homo sapiens
  8glv-assembly1_Co  TM=4.530E-01  e=2.591E-30  Chlamydomonas reinhardtii

Radius of gyration: 59.68 Å; Cα contacts (8 Å, |Δi|>4): 871; chains: 1; bounding box: 126×102×167 Å